Protein AF-0000000077480684 (afdb_homodimer)

Foldseek 3Di:
DDDPDDDDDDDDDDDDDDDDDDDDDDDDPDDPDPDDDPDDDDDDDDDDDDDDDDDDPDDPCPDPPPPDDPQVWFCPPPPPVPVPPPPPPPDDDPPPDPPDDPPPPPPDPDDDPDPPPPPPPPPDPPCPDDPPPPVDALQVVLCPDVLNVQDFDDALLFFQFLLLSCVRDDPVVNVVRQNDPVRDPVVNVCSVPPDQLLVVQLSQCGLQASHRLPHPSQVVVQVCVADFAWQAKDWDDDDPATWIWTAGPVRFIKIWDWAQDDQPAFFDPVDDLVRFFFGQLLLQLLCLLCSLLPRNQEFHKFKYKDFCVPRHQVRYPYPQFNVFWDADPVGWIKGAHPDPPCSDPSRIDTADPPSGIIMGMIGGDHDGCVRWNKDKDFQLLAFDPDPPDTDPCVPDQLLVSLVVQCVDPPNVDECAVQLSQVVLLSCQLFVRNHPGIWMFTPSQPSSGRTRDDDSRSTNRDLPDGDCVSCSNCLSNLAHAPSSLVSLVVCLDPSNPQLSNSCSSRVPGPPPPSHDSSSSVSSNVSSVVVNVSSVVSCVVPNDVSHHDYDPSSD/DDDDDYDDDDYDDDDDDDDDDDDDDDPDPPPPVVPPDDDDDDDDDDDPDDDDDDDDPDDPPPDPPPPPDPQVWFCPPPPPPPVPPPPPDDDDDPPPDPDDPDDPPPPDDDDPPDPPPPPPPPPDPPCPDDPPPPVDALQVVLCVDVLNVQDFDDALLFWQFLLLSCVRDDPVVNVVRQNDPVRDPVVNVCSVPPDQLLVVQLSQCGLQASHDLVHVSQVVVQVCVADFAWQAKDWDDDDPATWIWTAGPVRFIKIWDWAQDDQPAFFDPVDDLVRFFFGQLLLQLLCLLCSLLPRNQEFHKFKYKDFCVPRYQVRYPYPQFNVFWDADPVGAIKGAHPDPPCSDPSRIDTADPPSGIIMGMIGGDHDGCVRWNKDKDFQLLAFDPDPPDTDPCVPDQLLVSLVVQCVDPPNVDECAVQLSLVVLLSCQLFVRNHPGIWMFTPSCPSSGRTRDDDSRSTNRDLPDGDCVSCSNCLSNLAHAPSSLVSLVVCLDPSNPQLSSSCSSRVPGPPPPSHDSSSSVSSNVSSVVVNVSSVVSCVVPNDVSHHDYDPSSD

Secondary structure (DSSP, 8-state):
---------------------------------------------------------------------HHHHTT-------TTGGGG-----------------------------------TTS---------S-HHHHHHHSGGG-PPP---GGGBSSHHHHHHHS-HHHHTT--SSTT--HHHHHHHHT---HHHHHHHT-BSS-SS-TT-HHHHHHHHHHHHSPEEEEEEPPSSSS--EEEEETTS-EEEEEE--S-TTPPPPTT--GGGSPP-HHHHHHHHHHHHHTT---SPPEEEEEEEIIIIIGGGB--HHHHTT-EE-TTS-EEE----SS---GGG-EE--BTTTEEEEEEEEPPPPTTTS-EEEEE-TTPPPS-SSPPPHHHHS-HHHHHHHHHTSTTTSSTTHHHHHHHHHHHHHHHT-----EEEEEGGGTTS-PPB----TT-S--SS---GGGGHHHHHHT-EEHHHHHHHHHHTSGGG-HHHHHHHHHTTSTT---S-HHHHHHHHHHHHHHHHHHHHHHHHH-HHHHEE--STT-/---------------------------------------------------------------------HHHHTT-------TTGGGG-------------------------------------S---------S-HHHHHHHSGGG-PPP---GGGBSSHHHHHHHS-HHHHTT--SSTT--HHHHHHHHT---HHHHHHHT-BSS-SS-TT-HHHHHHHHHHHHSPEEEEEEPPSSSS--EEEEETTS-EEEEEE--S-TTPPPPTT--GGGSPP-HHHHHHHHHHHHHTT---SPPEEEEEEEIIIIIGGGB--HHHHTT-EE-TTS-EEE----SS---GGG-EE--BTTTEEEEEEEEPPSPTTTS-EEEEE-TTPPPS-SSPPPHHHHS-HHHHHHHHHTSTTTSSTTHHHHHHHHHHHHHHHT-----EEEEEGGGTTS-PPB----TT-S--SS---GGGGHHHHHHT-EEHHHHHHHHHHTSGGG-HHHHHHHHHTTSTT---S-HHHHHHHHHHHHHHHHHHHHHHHHH-HHHHEE--STT-

Sequence (1106 aa):
MKLKARLVTGVMLTTLVACGLLVLNGNLRVAVEFTADPAAGQGAGRAAQGAVTSRYGGKAVVGPGNKKLLNEEYGVNSNVSNGFSAMNSGQHPNKSPEKGLQEKNKILGRQVSPTVEHKQHNNDQENRTSQPKYTGSKLKNLYKHPLYRIPERVSTSDYLLKPARWLHATAEERKHIKLDENSGEEQNEDVLHEKKPWRLLQYGITRYSLYARNDPNVEEVLKAIRTQEVTYVEMKPGGTQLKLFMEFEDTSIGLFKPWRWPRDRETPPDHFYFTDYERHNAEIAAYHLDRILDFRRCPPVSGRWFNVTSEIRYKSEDEKLLKTFFVSPIGNVCFFGDCSYYCNTEHMICAIKDHHMLEGSVAAYLPRWQEAPRKTWKHPWKRSYSRVKKAEWEVTDGEAFCRQVRSSPPYDKGRRFGDVLDLTVYDFLMGNMDRHHYETFKAFGNNSAPIHLDQGRAFGRTTHDEISILVPIYSCCSIRKSTWARLQLLAREDYRLSDLMRESMRTDPIAPILTEPHLLALDRRVRIILDTVEKCIKKKGVEKVLLEDLEHLMKLKARLVTGVMLTTLVACGLLVLNGNLRVAVEFTADPAAGQGAGRAAQGAVTSRYGGKAVVGPGNKKLLNEEYGVNSNVSNGFSAMNSGQHPNKSPEKGLQEKNKILGRQVSPTVEHKQHNNDQENRTSQPKYTGSKLKNLYKHPLYRIPERVSTSDYLLKPARWLHATAEERKHIKLDENSGEEQNEDVLHEKKPWRLLQYGITRYSLYARNDPNVEEVLKAIRTQEVTYVEMKPGGTQLKLFMEFEDTSIGLFKPWRWPRDRETPPDHFYFTDYERHNAEIAAYHLDRILDFRRCPPVSGRWFNVTSEIRYKSEDEKLLKTFFVSPIGNVCFFGDCSYYCNTEHMICAIKDHHMLEGSVAAYLPRWQEAPRKTWKHPWKRSYSRVKKAEWEVTDGEAFCRQVRSSPPYDKGRRFGDVLDLTVYDFLMGNMDRHHYETFKAFGNNSAPIHLDQGRAFGRTTHDEISILVPIYSCCSIRKSTWARLQLLAREDYRLSDLMRESMRTDPIAPILTEPHLLALDRRVRIILDTVEKCIKKKGVEKVLLEDLEHL

Nearest PDB structures (foldseek):
  5yh0-assembly1_B  TM=9.734E-01  e=6.701E-47  Danio rerio
  5yh0-assembly1_K  TM=9.705E-01  e=9.704E-47  Danio rerio
  5yh0-assembly1_C  TM=9.701E-01  e=3.454E-46  Danio rerio
  5yh0-assembly1_D  TM=9.724E-01  e=5.861E-46  Danio rerio
  5yh0-assembly1_I  TM=9.666E-01  e=1.106E-45  Danio rerio

Solvent-accessible surface area (backbone atoms only — not comparable to full-atom values): 66167 Å² total; per-residue (Å²): 144,94,91,87,76,83,78,84,79,86,80,82,85,81,83,84,84,88,86,90,83,89,79,88,80,85,78,84,76,86,76,81,74,80,78,77,80,79,76,70,88,65,89,74,85,79,92,78,84,82,86,86,82,87,81,79,80,80,77,83,73,78,72,88,67,87,80,67,59,67,61,75,54,48,55,67,71,73,68,70,74,74,74,66,64,67,73,66,73,70,78,77,79,78,77,76,81,70,83,73,83,72,79,69,79,75,79,76,80,78,80,79,76,75,80,72,74,73,72,73,74,74,71,77,65,73,71,73,70,76,71,79,79,71,86,69,58,53,55,61,52,52,59,66,32,66,87,61,58,62,77,77,75,76,56,44,84,37,31,68,37,62,63,33,23,44,71,65,34,50,82,75,52,35,77,73,55,80,78,45,98,82,58,50,78,63,56,57,48,49,63,72,61,64,76,53,38,62,59,52,32,53,41,45,18,35,39,70,24,49,46,55,97,81,43,68,35,55,60,48,36,50,50,43,70,59,64,53,53,62,63,33,31,41,74,51,81,69,76,97,59,64,35,33,39,35,28,29,74,87,67,48,49,30,41,34,30,55,46,72,64,62,76,82,58,57,58,57,72,62,52,48,72,88,64,46,64,62,32,24,48,27,40,33,51,47,27,52,49,32,48,74,71,65,53,29,30,37,56,61,42,39,34,36,78,37,43,47,55,73,53,38,56,70,22,36,83,43,63,78,53,61,70,38,54,45,56,30,80,77,52,22,40,28,34,41,58,94,47,87,74,77,62,50,66,88,58,50,33,52,26,80,44,92,36,31,29,31,48,26,21,34,30,52,57,71,72,39,32,85,77,48,40,68,42,80,41,76,37,92,79,29,68,52,93,46,79,80,55,74,30,70,64,76,77,40,59,47,51,62,44,35,51,53,49,45,68,31,87,61,33,50,53,84,55,37,43,51,47,50,42,50,50,30,54,55,27,43,53,36,50,35,74,69,54,48,56,43,34,28,44,51,92,42,57,71,63,28,44,59,45,57,71,78,42,29,52,21,62,30,57,53,86,60,80,64,63,75,51,42,42,70,34,65,35,53,32,42,40,36,42,66,59,52,53,49,50,58,48,32,68,32,82,81,42,26,45,34,59,39,52,51,60,70,42,56,78,40,78,56,47,77,57,69,48,69,58,50,34,52,32,35,44,54,40,50,50,50,51,53,53,48,50,48,53,34,28,74,72,66,32,60,78,69,20,41,36,78,64,68,70,74,102,141,73,86,92,87,86,84,93,82,86,88,84,88,81,89,79,87,81,83,88,80,88,77,85,80,83,77,83,71,81,71,77,67,78,74,74,75,71,84,86,79,76,84,83,84,72,87,78,80,75,86,81,81,87,78,84,75,79,75,80,74,79,71,88,66,87,79,64,57,68,60,75,53,49,56,66,72,72,70,71,74,74,75,68,65,70,73,68,78,79,89,82,81,78,79,76,82,74,74,72,91,70,82,73,82,75,78,76,78,79,76,75,73,75,80,72,75,72,73,74,74,74,73,80,66,73,74,75,72,77,71,78,78,71,87,70,59,54,55,62,51,51,59,66,33,66,88,62,60,61,78,75,74,76,56,45,86,36,32,67,35,61,63,33,21,43,71,63,34,52,80,76,52,35,75,71,54,78,78,46,98,83,58,50,78,63,57,57,50,49,62,71,62,63,74,54,38,61,59,53,33,54,41,46,18,35,38,69,24,50,44,56,97,81,45,68,34,56,59,49,37,50,50,44,70,59,64,53,51,62,63,34,32,39,74,49,82,67,76,96,58,65,35,33,38,33,27,29,75,86,67,46,48,30,41,35,30,56,46,74,64,62,76,81,57,56,58,57,72,63,52,49,72,88,66,46,63,64,32,24,47,25,41,33,51,47,28,52,50,31,48,76,69,65,53,29,29,38,55,62,40,40,34,38,77,37,43,47,55,71,52,37,57,71,24,37,83,43,62,77,52,63,70,38,54,45,55,30,80,75,53,20,41,27,35,42,55,92,46,87,76,76,65,47,67,88,58,51,35,52,25,80,43,92,37,31,29,30,49,26,21,34,30,52,57,72,72,40,32,87,77,49,41,67,41,81,39,74,36,91,79,31,68,53,93,47,80,80,56,76,30,70,65,78,78,38,58,47,51,62,44,36,53,53,48,46,68,30,86,62,33,51,52,83,52,38,44,50,46,51,42,51,49,32,53,56,27,45,53,38,50,37,74,71,55,47,58,43,33,29,43,52,92,44,57,72,63,29,44,58,45,57,70,80,42,29,52,20,64,30,57,54,88,61,80,63,63,74,51,44,42,70,35,64,34,55,31,42,41,36,41,66,59,52,53,48,49,59,49,31,67,32,82,81,41,26,45,36,59,38,50,51,59,70,43,56,78,40,77,56,48,76,57,71,48,70,58,50,32,52,34,34,43,54,40,51,51,52,51,52,53,49,50,49,52,32,28,74,72,65,33,58,77,69,21,42,36,76,63,67,72,75,103

InterPro domains:
  IPR009581 FAM20, C-terminal [PF06702] (325-545)
  IPR024869 FAM20 [PTHR12450] (115-552)

pLDDT: mean 74.52, std 31.86, range [13.93, 98.94]

Organism: Branchiostoma lanceolatum (NCBI:txid7740)

Radius of gyration: 39.61 Å; Cα contacts (8 Å, |Δi|>4): 1511; chains: 2; bounding box: 138×137×112 Å

Structure (mmCIF, N/CA/C/O backbone):
data_AF-0000000077480684-model_v1
#
loop_
_entity.id
_entity.type
_entity.pdbx_description
1 polymer 'FAM20C protein'
#
loop_
_atom_site.group_PDB
_atom_site.id
_atom_site.type_symbol
_atom_site.label_atom_id
_atom_site.label_alt_id
_atom_site.label_comp_id
_atom_site.label_asym_id
_atom_site.label_entity_id
_atom_site.label_seq_id
_atom_site.pdbx_PDB_ins_code
_atom_site.Cartn_x
_atom_site.Cartn_y
_atom_site.Cartn_z
_atom_site.occupancy
_atom_site.B_iso_or_equiv
_atom_site.auth_seq_id
_atom_site.auth_comp_id
_atom_site.auth_asym_id
_atom_site.auth_atom_id
_atom_site.pdbx_PDB_model_num
ATOM 1 N N . MET A 1 1 ? 6.375 27.328 68.188 1 15.05 1 MET A N 1
ATOM 2 C CA . MET A 1 1 ? 5.867 26.312 69.125 1 15.05 1 MET A CA 1
ATOM 3 C C . MET A 1 1 ? 5.117 25.219 68.375 1 15.05 1 MET A C 1
ATOM 5 O O . MET A 1 1 ? 4.688 25.422 67.25 1 15.05 1 MET A O 1
ATOM 9 N N . LYS A 1 2 ? 4.203 24.219 69.188 1 16.53 2 LYS A N 1
ATOM 10 C CA . LYS A 1 2 ? 3.652 22.938 69.562 1 16.53 2 LYS A CA 1
ATOM 11 C C . LYS A 1 2 ? 2.443 22.547 68.75 1 16.53 2 LYS A C 1
ATOM 13 O O . LYS A 1 2 ? 1.809 23.422 68.125 1 16.53 2 LYS A O 1
ATOM 18 N N . LEU A 1 3 ? 1.6 21.453 69.062 1 17.72 3 LEU A N 1
ATOM 19 C CA . LEU A 1 3 ? 1.125 20.094 68.812 1 17.72 3 LEU A CA 1
ATOM 20 C C . LEU A 1 3 ? -0.305 20.109 68.312 1 17.72 3 LEU A C 1
ATOM 22 O O . LEU A 1 3 ? -1.188 20.734 68.875 1 17.72 3 LEU A O 1
ATOM 26 N N . LYS A 1 4 ? -0.735 19.531 66.875 1 15.84 4 LYS A N 1
ATOM 27 C CA . LYS A 1 4 ? -1.485 19.172 65.688 1 15.84 4 LYS A CA 1
ATOM 28 C C . LYS A 1 4 ? -2.482 18.062 66 1 15.84 4 LYS A C 1
ATOM 30 O O . LYS A 1 4 ? -3.041 17.469 65.062 1 15.84 4 LYS A O 1
ATOM 35 N N . ALA A 1 5 ? -2.506 17.438 67.188 1 16.22 5 ALA A N 1
ATOM 36 C CA . ALA A 1 5 ? -3.051 16.094 67.25 1 16.22 5 ALA A CA 1
ATOM 37 C C . ALA A 1 5 ? -4.555 16.094 67 1 16.22 5 ALA A C 1
ATOM 39 O O . ALA A 1 5 ? -5.176 15.023 66.938 1 16.22 5 ALA A O 1
ATOM 40 N N . ARG A 1 6 ? -5.41 16.969 66.688 1 15.89 6 ARG A N 1
ATOM 41 C CA . ARG A 1 6 ? -6.57 16.922 67.562 1 15.89 6 ARG A CA 1
ATOM 42 C C . ARG A 1 6 ? -7.57 15.875 67.062 1 15.89 6 ARG A C 1
ATOM 44 O O . ARG A 1 6 ? -7.73 15.656 65.875 1 15.89 6 ARG A O 1
ATOM 51 N N . LEU A 1 7 ? -8.383 15.266 67.938 1 14.86 7 LEU A N 1
ATOM 52 C CA . LEU A 1 7 ? -9.156 14.156 68.5 1 14.86 7 LEU A CA 1
ATOM 53 C C . LEU A 1 7 ? -10.508 14.039 67.812 1 14.86 7 LEU A C 1
ATOM 55 O O . LEU A 1 7 ? -11.047 12.938 67.625 1 14.86 7 LEU A O 1
ATOM 59 N N . VAL A 1 8 ? -11.242 14.977 67.25 1 15.05 8 VAL A N 1
ATOM 60 C CA . VAL A 1 8 ? -12.469 14.938 68 1 15.05 8 VAL A CA 1
ATOM 61 C C . VAL A 1 8 ? -13.406 13.867 67.438 1 15.05 8 VAL A C 1
ATOM 63 O O . VAL A 1 8 ? -13.297 13.492 66.312 1 15.05 8 VAL A O 1
ATOM 66 N N . THR A 1 9 ? -14.633 13.828 67.812 1 14.57 9 THR A N 1
ATOM 67 C CA . THR A 1 9 ? -15.633 13.102 68.625 1 14.57 9 THR A CA 1
ATOM 68 C C . THR A 1 9 ? -16.672 12.461 67.688 1 14.57 9 THR A C 1
ATOM 70 O O . THR A 1 9 ? -17.031 11.297 67.875 1 14.57 9 THR A O 1
ATOM 73 N N . GLY A 1 10 ? -17.484 13.125 66.875 1 14.94 10 GLY A N 1
ATOM 74 C CA . GLY A 1 10 ? -18.828 12.898 67.438 1 14.94 10 GLY A CA 1
ATOM 75 C C . GLY A 1 10 ? -19.5 11.688 66.812 1 14.94 10 GLY A C 1
ATOM 76 O O . GLY A 1 10 ? -19.094 11.188 65.812 1 14.94 10 GLY A O 1
ATOM 77 N N . VAL A 1 11 ? -20.797 11.57 66.875 1 14.66 11 VAL A N 1
ATOM 78 C CA . VAL A 1 11 ? -21.828 10.766 67.5 1 14.66 11 VAL A CA 1
ATOM 79 C C . VAL A 1 11 ? -22.438 9.797 66.5 1 14.66 11 VAL A C 1
ATOM 81 O O . VAL A 1 11 ? -22.5 8.594 66.75 1 14.66 11 VAL A O 1
ATOM 84 N N . MET A 1 12 ? -23.609 10.062 65.938 1 14.41 12 MET A N 1
ATOM 85 C CA . MET A 1 12 ? -24.719 9.32 66.5 1 14.41 12 MET A CA 1
ATOM 86 C C . MET A 1 12 ? -25.094 8.133 65.625 1 14.41 12 MET A C 1
ATOM 88 O O . MET A 1 12 ? -24.641 8.047 64.5 1 14.41 12 MET A O 1
ATOM 92 N N . LEU A 1 13 ? -26.281 8.195 65.062 1 14.45 13 LEU A N 1
ATOM 93 C CA . LEU A 1 13 ? -27.406 7.367 65.5 1 14.45 13 LEU A CA 1
ATOM 94 C C . LEU A 1 13 ? -27.578 6.164 64.562 1 14.45 13 LEU A C 1
ATOM 96 O O . LEU A 1 13 ? -27.141 6.191 63.438 1 14.45 13 LEU A O 1
ATOM 100 N N . THR A 1 14 ? -28.75 5.672 64.5 1 14.37 14 THR A N 1
ATOM 101 C CA . THR A 1 14 ? -29.359 4.43 65 1 14.37 14 THR A CA 1
ATOM 102 C C . THR A 1 14 ? -29.594 3.467 63.812 1 14.37 14 THR A C 1
ATOM 104 O O . THR A 1 14 ? -29.188 2.303 63.875 1 14.37 14 THR A O 1
ATOM 107 N N . THR A 1 15 ? -30.672 3.705 63.062 1 14.34 15 THR A N 1
ATOM 108 C CA . THR A 1 15 ? -31.734 2.734 63.312 1 14.34 15 THR A CA 1
ATOM 109 C C . THR A 1 15 ? -31.594 1.518 62.406 1 14.34 15 THR A C 1
ATOM 111 O O . THR A 1 15 ? -30.984 1.601 61.344 1 14.34 15 THR A O 1
ATOM 114 N N . LEU A 1 16 ? -32.719 0.868 62.188 1 14.48 16 LEU A N 1
ATOM 115 C CA . LEU A 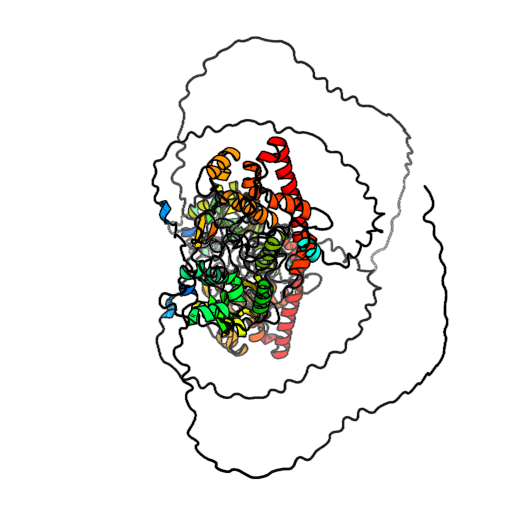1 16 ? -33.25 -0.445 62.531 1 14.48 16 LEU A CA 1
ATOM 116 C C . LEU A 1 16 ? -33.219 -1.381 61.312 1 14.48 16 LEU A C 1
ATOM 118 O O . LEU A 1 16 ? -32.969 -0.939 60.188 1 14.48 16 LEU A O 1
ATOM 122 N N . VAL A 1 17 ? -34.406 -1.801 60.719 1 14.91 17 VAL A N 1
ATOM 123 C CA . VAL A 1 17 ? -35.031 -3.088 61.031 1 14.91 17 VAL A CA 1
ATOM 124 C C . VAL A 1 17 ? -34.812 -4.055 59.875 1 14.91 17 VAL A C 1
ATOM 126 O O . VAL A 1 17 ? -34.5 -3.631 58.75 1 14.91 17 VAL A O 1
ATOM 129 N N . ALA A 1 18 ? -35.875 -4.828 59.469 1 14.57 18 ALA A N 1
ATOM 130 C CA . ALA A 1 18 ? -36.219 -6.227 59.688 1 14.57 18 ALA A CA 1
ATOM 131 C C . ALA A 1 18 ? -36.125 -7.027 58.375 1 14.57 18 ALA A C 1
ATOM 133 O O . ALA A 1 18 ? -35.688 -6.5 57.344 1 14.57 18 ALA A O 1
ATOM 134 N N . CYS A 1 19 ? -37.344 -7.578 57.781 1 14.41 19 CYS A N 1
ATOM 135 C CA . CYS A 1 19 ? -37.781 -8.953 57.875 1 14.41 19 CYS A CA 1
ATOM 136 C C . CYS A 1 19 ? -37.531 -9.703 56.562 1 14.41 19 CYS A C 1
ATOM 138 O O . CYS A 1 19 ? -36.875 -10.75 56.562 1 14.41 19 CYS A O 1
ATOM 140 N N . GLY A 1 20 ? -38.625 -10.016 55.688 1 15.09 20 GLY A N 1
ATOM 141 C CA . GLY A 1 20 ? -39.344 -11.273 55.562 1 15.09 20 GLY A CA 1
ATOM 142 C C . GLY A 1 20 ? -38.906 -12.086 54.375 1 15.09 20 GLY A C 1
ATOM 143 O O . GLY A 1 20 ? -38.281 -11.555 53.438 1 15.09 20 GLY A O 1
ATOM 144 N N . LEU A 1 21 ? -39.344 -13.375 54.125 1 15.7 21 LEU A N 1
ATOM 145 C CA . LEU A 1 21 ? -39.125 -14.797 53.875 1 15.7 21 LEU A CA 1
ATOM 146 C C . LEU A 1 21 ? -39.312 -15.133 52.406 1 15.7 21 LEU A C 1
ATOM 148 O O . LEU A 1 21 ? -38.5 -15.883 51.844 1 15.7 21 LEU A O 1
ATOM 152 N N . LEU A 1 22 ? -40.406 -14.75 51.656 1 15.34 22 LEU A N 1
ATOM 153 C CA . LEU A 1 22 ? -41.281 -15.852 51.281 1 15.34 22 LEU A CA 1
ATOM 154 C C . LEU A 1 22 ? -40.781 -16.531 50 1 15.34 22 LEU A C 1
ATOM 156 O O . LEU A 1 22 ? -40.219 -15.875 49.125 1 15.34 22 LEU A O 1
ATOM 160 N N . VAL A 1 23 ? -40.938 -17.891 49.781 1 16.44 23 VAL A N 1
ATOM 161 C CA . VAL A 1 23 ? -40.594 -19.219 49.312 1 16.44 23 VAL A CA 1
ATOM 162 C C . VAL A 1 23 ? -41.062 -19.406 47.875 1 16.44 23 VAL A C 1
ATOM 164 O O . VAL A 1 23 ? -40.406 -20.062 47.062 1 16.44 23 VAL A O 1
ATOM 167 N N . LEU A 1 24 ? -42.188 -18.781 47.406 1 15.38 24 LEU A N 1
ATOM 168 C CA . LEU A 1 24 ? -43.156 -19.703 46.844 1 15.38 24 LEU A CA 1
ATOM 169 C C . LEU A 1 24 ? -42.688 -20.281 45.531 1 15.38 24 LEU A C 1
ATOM 171 O O . LEU A 1 24 ? -41.938 -19.625 44.781 1 15.38 24 LEU A O 1
ATOM 175 N N . ASN A 1 25 ? -43.062 -21.547 45.156 1 16.17 25 ASN A N 1
ATOM 176 C CA . ASN A 1 25 ? -42.938 -22.875 44.562 1 16.17 25 ASN A CA 1
ATOM 177 C C . ASN A 1 25 ? -43.25 -22.859 43.062 1 16.17 25 ASN A C 1
ATOM 179 O O . ASN A 1 25 ? -42.75 -23.688 42.312 1 16.17 25 ASN A O 1
ATOM 183 N N . GLY A 1 26 ? -44.312 -22.094 42.625 1 16.03 26 GLY A N 1
ATOM 184 C CA . GLY A 1 26 ? -45.312 -22.781 41.844 1 16.03 26 GLY A CA 1
ATOM 185 C C . GLY A 1 26 ? -44.844 -23.109 40.438 1 16.03 26 GLY A C 1
ATOM 186 O O . GLY A 1 26 ? -44.031 -22.406 39.875 1 16.03 26 GLY A O 1
ATOM 187 N N . ASN A 1 27 ? -45.094 -24.312 39.875 1 17.33 27 ASN A N 1
ATOM 188 C CA . ASN A 1 27 ? -44.844 -25.391 38.938 1 17.33 27 ASN A CA 1
ATOM 189 C C . ASN A 1 27 ? -45.281 -24.984 37.531 1 17.33 27 ASN A C 1
ATOM 191 O O . ASN A 1 27 ? -45.031 -25.719 36.562 1 17.33 27 ASN A O 1
ATOM 195 N N . LEU A 1 28 ? -46.094 -23.906 37.344 1 15.95 28 LEU A N 1
ATOM 196 C CA . LEU A 1 28 ? -47.219 -24.156 36.469 1 15.95 28 LEU A CA 1
ATOM 197 C C . LEU A 1 28 ? -46.75 -24.375 35.031 1 15.95 28 LEU A C 1
ATOM 199 O O . LEU A 1 28 ? -45.844 -23.672 34.562 1 15.95 28 LEU A O 1
ATOM 203 N N . ARG A 1 29 ? -47.281 -25.422 34.25 1 17.08 29 ARG A N 1
ATOM 204 C CA . ARG A 1 29 ? -47.344 -26.406 33.156 1 17.08 29 ARG A CA 1
ATOM 205 C C . ARG A 1 29 ? -47.594 -25.719 31.828 1 17.08 29 ARG A C 1
ATOM 207 O O . ARG A 1 29 ? -47.469 -26.328 30.781 1 17.08 29 ARG A O 1
ATOM 214 N N . VAL A 1 30 ? -47.656 -24.328 31.688 1 15.69 30 VAL A N 1
ATOM 215 C CA . VAL A 1 30 ? -48.75 -23.969 30.812 1 15.69 30 VAL A CA 1
ATOM 216 C C . VAL A 1 30 ? -48.469 -24.438 29.391 1 15.69 30 VAL A C 1
ATOM 218 O O . VAL A 1 30 ? -47.344 -24.219 28.891 1 15.69 30 VAL A O 1
ATOM 221 N N . ALA A 1 31 ? -49.438 -25.25 28.766 1 17.06 31 ALA A N 1
ATOM 222 C CA . ALA A 1 31 ? -49.906 -26.078 27.656 1 17.06 31 ALA A CA 1
ATOM 223 C C . ALA A 1 31 ? -49.906 -25.281 26.344 1 17.06 31 ALA A C 1
ATOM 225 O O . ALA A 1 31 ? -50.625 -24.281 26.234 1 17.06 31 ALA A O 1
ATOM 226 N N . VAL A 1 32 ? -48.812 -25.125 25.656 1 16.56 32 VAL A N 1
ATOM 227 C CA . VAL A 1 32 ? -48.656 -24.156 24.562 1 16.56 32 VAL A CA 1
ATOM 228 C C . VAL A 1 32 ? -49.469 -24.625 23.359 1 16.56 32 VAL A C 1
ATOM 230 O O . VAL A 1 32 ? -49.125 -25.609 22.719 1 16.56 32 VAL A O 1
ATOM 233 N N . GLU A 1 33 ? -50.75 -24.75 23.578 1 16.22 33 GLU A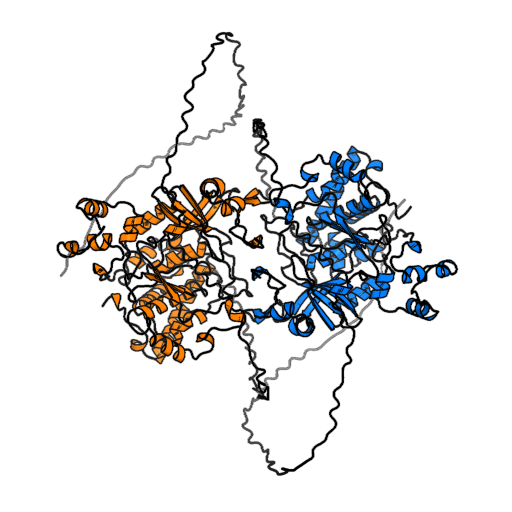 N 1
ATOM 234 C CA . GLU A 1 33 ? -51.625 -25.359 22.578 1 16.22 33 GLU A CA 1
ATOM 235 C C . GLU A 1 33 ? -51.469 -24.656 21.219 1 16.22 33 GLU A C 1
ATOM 237 O O . GLU A 1 33 ? -51.406 -23.422 21.156 1 16.22 33 GLU A O 1
ATOM 242 N N . PHE A 1 34 ? -51.125 -25.375 20.141 1 16.86 34 PHE A N 1
ATOM 243 C CA . PHE A 1 34 ? -50.75 -25.188 18.734 1 16.86 34 PHE A CA 1
ATOM 244 C C . PHE A 1 34 ? -51.969 -24.766 17.922 1 16.86 34 PHE A C 1
ATOM 246 O O . PHE A 1 34 ? -51.844 -24.531 16.719 1 16.86 34 PHE A O 1
ATOM 253 N N . THR A 1 35 ? -53.094 -24.281 18.516 1 15.22 35 THR A N 1
ATOM 254 C CA . THR A 1 35 ? -54.312 -24.516 17.766 1 15.22 35 THR A CA 1
ATOM 255 C C . THR A 1 35 ? -54.281 -23.734 16.453 1 15.22 35 THR A C 1
ATOM 257 O O . THR A 1 35 ? -53.656 -22.688 16.359 1 15.22 35 THR A O 1
ATOM 260 N N . ALA A 1 36 ? -54.938 -24.359 15.328 1 16.47 36 ALA A N 1
ATOM 261 C CA . ALA A 1 36 ? -55.312 -24.359 13.922 1 16.47 36 ALA A CA 1
ATOM 262 C C . ALA A 1 36 ? -56.25 -23.203 13.594 1 16.47 36 ALA A C 1
ATOM 264 O O . ALA A 1 36 ? -56.562 -22.969 12.422 1 16.47 36 ALA A O 1
ATOM 265 N N . ASP A 1 37 ? -56.531 -22.062 14.32 1 14.95 37 ASP A N 1
ATOM 266 C CA . ASP A 1 37 ? -57.906 -21.719 14.047 1 14.95 37 ASP A CA 1
ATOM 267 C C . ASP A 1 37 ? -58.094 -21.234 12.609 1 14.95 37 ASP A C 1
ATOM 269 O O . ASP A 1 37 ? -57.188 -20.609 12.039 1 14.95 37 ASP A O 1
ATOM 273 N N . PRO A 1 38 ? -59.25 -21.688 11.969 1 16.22 38 PRO A N 1
ATOM 274 C CA . PRO A 1 38 ? -59.969 -21.609 10.695 1 16.22 38 PRO A CA 1
ATOM 275 C C . PRO A 1 38 ? -60.344 -20.188 10.312 1 16.22 38 PRO A C 1
ATOM 277 O O . PRO A 1 38 ? -61.062 -19.969 9.328 1 16.22 38 PRO A O 1
ATOM 280 N N . ALA A 1 39 ? -59.844 -19.172 11.031 1 14.66 39 ALA A N 1
ATOM 281 C CA . ALA A 1 39 ? -60.938 -18.203 11.047 1 14.66 39 ALA A CA 1
ATOM 282 C C . ALA A 1 39 ? -61.344 -17.812 9.633 1 14.66 39 ALA A C 1
ATOM 284 O O . ALA A 1 39 ? -60.594 -18.031 8.68 1 14.66 39 ALA A O 1
ATOM 285 N N . ALA A 1 40 ? -62.094 -16.672 9.602 1 14.88 40 ALA A N 1
ATOM 286 C CA . ALA A 1 40 ? -63.406 -16.188 9.164 1 14.88 40 ALA A CA 1
ATOM 287 C C . ALA A 1 40 ? -63.281 -15.414 7.852 1 14.88 40 ALA A C 1
ATOM 289 O O . ALA A 1 40 ? -64.25 -15.328 7.086 1 14.88 40 ALA A O 1
ATOM 290 N N . GLY A 1 41 ? -62.094 -14.656 7.676 1 14.52 41 GLY A N 1
ATOM 291 C CA . GLY A 1 41 ? -62.656 -13.406 7.211 1 14.52 41 GLY A CA 1
ATOM 292 C C . GLY A 1 41 ? -63.219 -13.484 5.809 1 14.52 41 GLY A C 1
ATOM 293 O O . GLY A 1 41 ? -62.594 -14.039 4.91 1 14.52 41 GLY A O 1
ATOM 294 N N . GLN A 1 42 ? -64.5 -13.383 5.812 1 15.08 42 GLN A N 1
ATOM 295 C CA . GLN A 1 42 ? -65.5 -13.438 4.75 1 15.08 42 GLN A CA 1
ATOM 296 C C . GLN A 1 42 ? -65.188 -12.406 3.664 1 15.08 42 GLN A C 1
ATOM 298 O O . GLN A 1 42 ? -65.375 -12.688 2.475 1 15.08 42 GLN A O 1
ATOM 303 N N . GLY A 1 43 ? -65 -11.125 4.109 1 14.28 43 GLY A N 1
ATOM 304 C CA . GLY A 1 43 ? -65.938 -10.273 3.379 1 14.28 43 GLY A CA 1
ATOM 305 C C . GLY A 1 43 ? -65.5 -10.023 1.944 1 14.28 43 GLY A C 1
ATOM 306 O O . GLY A 1 43 ? -64.312 -9.867 1.661 1 14.28 43 GLY A O 1
ATOM 307 N N . ALA A 1 44 ? -66.25 -10.367 0.99 1 15.16 44 ALA A N 1
ATOM 308 C CA . ALA A 1 44 ? -66.375 -10.547 -0.455 1 15.16 44 ALA A CA 1
ATOM 309 C C . ALA A 1 44 ? -66.125 -9.227 -1.188 1 15.16 44 ALA A C 1
ATOM 311 O O . ALA A 1 44 ? -65.5 -9.203 -2.229 1 15.16 44 ALA A O 1
ATOM 312 N N . GLY A 1 45 ? -66.812 -8.062 -0.688 1 14.7 45 GLY A N 1
ATOM 313 C CA . GLY A 1 45 ? -67.688 -7.57 -1.749 1 14.7 45 GLY A CA 1
ATOM 314 C C . GLY A 1 45 ? -66.875 -6.859 -2.854 1 14.7 45 GLY A C 1
ATOM 315 O O . GLY A 1 45 ? -65.688 -6.641 -2.742 1 14.7 45 GLY A O 1
ATOM 316 N N . ARG A 1 46 ? -67.5 -5.699 -3.371 1 15.85 46 ARG A N 1
ATOM 317 C CA . ARG A 1 46 ? -68.062 -5.234 -4.645 1 15.85 46 ARG A CA 1
ATOM 318 C C . ARG A 1 46 ? -67.125 -4.258 -5.32 1 15.85 46 ARG A C 1
ATOM 320 O O . ARG A 1 46 ? -66.812 -4.379 -6.516 1 15.85 46 ARG A O 1
ATOM 327 N N . ALA A 1 47 ? -66.812 -2.947 -4.676 1 14.61 47 ALA A N 1
ATOM 328 C CA . ALA A 1 47 ? -67.188 -1.81 -5.516 1 14.61 47 ALA A CA 1
ATOM 329 C C . ALA A 1 47 ? -66 -1.412 -6.441 1 14.61 47 ALA A C 1
ATOM 331 O O . ALA A 1 47 ? -64.875 -1.221 -5.996 1 14.61 47 ALA A O 1
ATOM 332 N N . ALA A 1 48 ? -66.062 -1.608 -7.711 1 15.37 48 ALA A N 1
ATOM 333 C CA . ALA A 1 48 ? -65.375 -1.479 -9.008 1 15.37 48 ALA A CA 1
ATOM 334 C C . ALA A 1 48 ? -64.938 -0.038 -9.258 1 15.37 48 ALA A C 1
ATOM 336 O O . ALA A 1 48 ? -63.938 0.208 -9.93 1 15.37 48 ALA A O 1
ATOM 337 N N . GLN A 1 49 ? -65.688 1.116 -8.828 1 15.19 49 GLN A N 1
ATOM 338 C CA . GLN A 1 49 ? -66 2.045 -9.906 1 15.19 49 GLN A CA 1
ATOM 339 C C . GLN A 1 49 ? -64.75 2.914 -10.258 1 15.19 49 GLN A C 1
ATOM 341 O O . GLN A 1 49 ? -63.812 2.982 -9.484 1 15.19 49 GLN A O 1
ATOM 346 N N . GLY A 1 50 ? -64.938 4.227 -10.734 1 15.87 50 GLY A N 1
ATOM 347 C CA . GLY A 1 50 ? -64.812 5.105 -11.891 1 15.87 50 GLY A CA 1
ATOM 348 C C . GLY A 1 50 ? -63.75 6.172 -11.742 1 15.87 50 GLY A C 1
ATOM 349 O O . GLY A 1 50 ? -63.25 6.711 -12.734 1 15.87 50 GLY A O 1
ATOM 350 N N . ALA A 1 51 ? -63.344 6.801 -10.492 1 15.51 51 ALA A N 1
ATOM 351 C CA . ALA A 1 51 ? -63.344 8.258 -10.625 1 15.51 51 ALA A CA 1
ATOM 352 C C . ALA A 1 51 ? -62.125 8.742 -11.391 1 15.51 51 ALA A C 1
ATOM 354 O O . ALA A 1 51 ? -61.094 8.047 -11.445 1 15.51 51 ALA A O 1
ATOM 355 N N . VAL A 1 52 ? -61.938 10.195 -11.602 1 16.86 52 VAL A N 1
ATOM 356 C CA . VAL A 1 52 ? -61.781 11.305 -12.531 1 16.86 52 VAL A CA 1
ATOM 357 C C . VAL A 1 52 ? -60.312 11.773 -12.539 1 16.86 52 VAL A C 1
ATOM 359 O O . VAL A 1 52 ? -59.594 11.547 -11.578 1 16.86 52 VAL A O 1
ATOM 362 N N . THR A 1 53 ? -59.812 12.656 -13.5 1 17.44 53 THR A N 1
ATOM 363 C CA . THR A 1 53 ? -58.844 13.195 -14.445 1 17.44 53 THR A CA 1
ATOM 364 C C . THR A 1 53 ? -57.938 14.227 -13.773 1 17.44 53 THR A C 1
ATOM 366 O O . THR A 1 53 ? -57.062 14.805 -14.414 1 17.44 53 THR A O 1
ATOM 369 N N . SER A 1 54 ? -57.844 14.453 -12.359 1 16.17 54 SER A N 1
ATOM 370 C CA . SER A 1 54 ? -57.562 15.867 -12.125 1 16.17 54 SER A CA 1
ATOM 371 C C . SER A 1 54 ? -56.156 16.219 -12.547 1 16.17 54 SER A C 1
ATOM 373 O O . SER A 1 54 ? -55.25 15.391 -12.438 1 16.17 54 SER A O 1
ATOM 375 N N . ARG A 1 55 ? -55.719 17.5 -13.125 1 17.92 55 ARG A N 1
ATOM 376 C CA . ARG A 1 55 ? -55 18.469 -13.938 1 17.92 55 ARG A CA 1
ATOM 377 C C . ARG A 1 55 ? -53.719 18.906 -13.234 1 17.92 55 ARG A C 1
ATOM 379 O O . ARG A 1 55 ? -52.719 19.203 -13.883 1 17.92 55 ARG A O 1
ATOM 386 N N . TYR A 1 56 ? -53.562 19.297 -11.883 1 16.3 56 TYR A N 1
ATOM 387 C CA . TYR A 1 56 ? -52.906 20.531 -11.508 1 16.3 56 TYR A CA 1
ATOM 388 C C . TYR A 1 56 ? -51.406 20.281 -11.273 1 16.3 56 TYR A C 1
ATOM 390 O O . TYR A 1 56 ? -50.969 20.219 -10.125 1 16.3 56 TYR A O 1
ATOM 398 N N . GLY A 1 57 ? -50.656 19.297 -11.602 1 18.27 57 GLY A N 1
ATOM 399 C CA . GLY A 1 57 ? -49.469 19.078 -10.789 1 18.27 57 GLY A CA 1
ATOM 400 C C . GLY A 1 57 ? -48.344 20.062 -11.086 1 18.27 57 GLY A C 1
ATOM 401 O O . GLY A 1 57 ? -47.781 20.047 -12.18 1 18.27 57 GLY A O 1
ATOM 402 N N . GLY A 1 58 ? -48.344 21.25 -10.547 1 17.64 58 GLY A N 1
ATOM 403 C CA . GLY A 1 58 ? -47.469 22.375 -10.836 1 17.64 58 GLY A CA 1
ATOM 404 C C . GLY A 1 58 ? -46 22.047 -10.578 1 17.64 58 GLY A C 1
ATOM 405 O O . GLY A 1 58 ? -45.688 21.297 -9.648 1 17.64 58 GLY A O 1
ATOM 406 N N . LYS A 1 59 ? -45.031 22.125 -11.594 1 21.89 59 LYS A N 1
ATOM 407 C CA . LYS A 1 59 ? -43.594 22.062 -11.898 1 21.89 59 LYS A CA 1
ATOM 408 C C . LYS A 1 59 ? -42.812 22.969 -10.977 1 21.89 59 LYS A C 1
ATOM 410 O O . LYS A 1 59 ? -42.938 24.203 -11.031 1 21.89 59 LYS A O 1
ATOM 415 N N . ALA A 1 60 ? -42.656 22.656 -9.711 1 19.91 60 ALA A N 1
ATOM 416 C CA . ALA A 1 60 ? -41.875 23.578 -8.883 1 19.91 60 ALA A CA 1
ATOM 417 C C . ALA A 1 60 ? -40.531 23.906 -9.539 1 19.91 60 ALA A C 1
ATOM 419 O O . ALA A 1 60 ? -39.75 23.016 -9.828 1 19.91 60 ALA A O 1
ATOM 420 N N . VAL A 1 61 ? -40.406 24.938 -10.406 1 22.8 61 VAL A N 1
ATOM 421 C CA . VAL A 1 61 ? -39.312 25.625 -11.094 1 22.8 61 VAL A CA 1
ATOM 422 C C . VAL A 1 61 ? -38.219 25.984 -10.102 1 22.8 61 VAL A C 1
ATOM 424 O O . VAL A 1 61 ? -38.438 26.844 -9.234 1 22.8 61 VAL A O 1
ATOM 427 N N . VAL A 1 62 ? -37.531 25.094 -9.438 1 24.66 62 VAL A N 1
ATOM 428 C CA . VAL A 1 62 ? -36.438 25.531 -8.586 1 24.66 62 VAL A CA 1
ATOM 429 C C . VAL A 1 62 ? -35.5 26.406 -9.391 1 24.66 62 VAL A C 1
ATOM 431 O O . VAL A 1 62 ? -35.062 26.031 -10.477 1 24.66 62 VAL A O 1
ATOM 434 N N . GLY A 1 63 ? -35.562 27.672 -9.312 1 23.92 63 GLY A N 1
ATOM 435 C CA . GLY A 1 63 ? -34.844 28.766 -9.969 1 23.92 63 GLY A CA 1
ATOM 436 C C . GLY A 1 63 ? -33.344 28.562 -10 1 23.92 63 GLY A C 1
ATOM 437 O O . GLY A 1 63 ? -32.812 27.75 -9.25 1 23.92 63 GLY A O 1
ATOM 438 N N . PRO A 1 64 ? -32.5 28.922 -11.133 1 29.16 64 PRO A N 1
ATOM 439 C CA . PRO A 1 64 ? -31.094 28.891 -11.516 1 29.16 64 PRO A CA 1
ATOM 440 C C . PRO A 1 64 ? -30.172 29.406 -10.414 1 29.16 64 PRO A C 1
ATOM 442 O O . PRO A 1 64 ? -29.047 29.812 -10.688 1 29.16 64 PRO A O 1
ATOM 445 N N . GLY A 1 65 ? -30.375 29.141 -9.18 1 26.47 65 GLY A N 1
ATOM 446 C CA . GLY A 1 65 ? -29.484 29.812 -8.25 1 26.47 65 GLY A CA 1
ATOM 447 C C . GLY A 1 65 ? -28.016 29.516 -8.508 1 26.47 65 GLY A C 1
ATOM 448 O O . GLY A 1 65 ? -27.688 28.578 -9.227 1 26.47 65 GLY A O 1
ATOM 449 N N . ASN A 1 66 ? -27.031 30.484 -8.07 1 29.8 66 ASN A N 1
ATOM 450 C CA . ASN A 1 66 ? -25.609 30.703 -8.227 1 29.8 66 ASN A CA 1
ATOM 451 C C . ASN A 1 66 ? -24.797 29.484 -7.754 1 29.8 66 ASN A C 1
ATOM 453 O O . ASN A 1 66 ? -24.438 29.406 -6.582 1 29.8 66 ASN A O 1
ATOM 457 N N . LYS A 1 67 ? -25.062 28.266 -8.07 1 35.59 67 LYS A N 1
ATOM 458 C CA . LYS A 1 67 ? -24.203 27.141 -7.727 1 35.59 67 LYS A CA 1
ATOM 459 C C . LYS A 1 67 ? -22.766 27.375 -8.211 1 35.59 67 LYS A C 1
ATOM 461 O O . LYS A 1 67 ? -22.438 27.078 -9.359 1 35.59 67 LYS A O 1
ATOM 466 N N . LYS A 1 68 ? -22.078 28.453 -7.762 1 37.97 68 LYS A N 1
ATOM 467 C CA . LYS A 1 68 ? -20.672 28.688 -8.117 1 37.97 68 LYS A CA 1
ATOM 468 C C . LYS A 1 68 ? -19.781 27.562 -7.578 1 37.97 68 LYS A C 1
ATOM 470 O O . LYS A 1 68 ? -19.922 27.156 -6.426 1 37.97 68 LYS A O 1
ATOM 475 N N . LEU A 1 69 ? -19.047 26.922 -8.383 1 49.53 69 LEU A N 1
ATOM 476 C CA . LEU A 1 69 ? -18.062 25.891 -8.078 1 49.53 69 LEU A CA 1
ATOM 477 C C . LEU A 1 69 ? -17.141 26.344 -6.949 1 49.53 69 LEU A C 1
ATOM 479 O O . LEU A 1 69 ? -16.578 27.438 -6.996 1 49.53 69 LEU A O 1
ATOM 483 N N . LEU A 1 70 ? -17.375 25.688 -5.82 1 53.31 70 LEU A N 1
ATOM 484 C CA . LEU A 1 70 ? -16.578 25.938 -4.621 1 53.31 70 LEU A CA 1
ATOM 485 C C . LEU A 1 70 ? -15.117 26.172 -4.977 1 53.31 70 LEU A C 1
ATOM 487 O O . LEU A 1 70 ? -14.438 26.969 -4.328 1 53.31 70 LEU A O 1
ATOM 491 N N . ASN A 1 71 ? -14.633 25.578 -6.086 1 48.56 71 ASN A N 1
ATOM 492 C CA . ASN A 1 71 ? -13.227 25.688 -6.473 1 48.56 71 ASN A CA 1
ATOM 493 C C . ASN A 1 71 ? -12.875 27.094 -6.922 1 48.56 71 ASN A C 1
ATOM 495 O O . ASN A 1 71 ? -11.789 27.594 -6.625 1 48.56 71 ASN A O 1
ATOM 499 N N . GLU A 1 72 ? -13.75 27.734 -7.668 1 46.34 72 GLU A N 1
ATOM 500 C CA . GLU A 1 72 ? -13.484 29.062 -8.211 1 46.34 72 GLU A CA 1
ATOM 501 C C . GLU A 1 72 ? -13.461 30.109 -7.105 1 46.34 72 GLU A C 1
ATOM 503 O O . GLU A 1 72 ? -12.719 31.094 -7.188 1 46.34 72 GLU A O 1
ATOM 508 N N . GLU A 1 73 ? -14.18 29.828 -6.168 1 45.09 73 GLU A N 1
ATOM 509 C CA . GLU A 1 73 ? -14.375 30.828 -5.125 1 45.09 73 GLU A CA 1
ATOM 510 C C . GLU A 1 73 ? -13.25 30.781 -4.094 1 45.09 73 GLU A C 1
ATOM 512 O O . GLU A 1 73 ? -12.898 31.797 -3.5 1 45.09 73 GLU A O 1
ATOM 517 N N . TYR A 1 74 ? -12.734 29.766 -3.973 1 49.38 74 TYR A N 1
ATOM 518 C CA . TYR A 1 74 ? -11.82 29.672 -2.84 1 49.38 74 TYR A CA 1
ATOM 519 C C . TYR A 1 74 ? -10.391 29.453 -3.314 1 49.38 74 TYR A C 1
ATOM 521 O O . TYR A 1 74 ? -9.516 29.094 -2.521 1 49.38 74 TYR A O 1
ATOM 529 N N . GLY A 1 75 ? -9.953 30.109 -4.629 1 41.88 75 GLY A N 1
ATOM 530 C CA . GLY A 1 75 ? -8.609 30.266 -5.164 1 41.88 75 GLY A CA 1
ATOM 531 C C . GLY A 1 75 ? -7.746 29.031 -4.992 1 41.88 75 GLY A C 1
ATOM 532 O O . GLY A 1 75 ? -6.578 29.125 -4.621 1 41.88 75 GLY A O 1
ATOM 533 N N . VAL A 1 76 ? -8.297 28.078 -5.223 1 42.19 76 VAL A N 1
ATOM 534 C CA . VAL A 1 76 ? -7.363 26.953 -5.113 1 42.19 76 VAL A CA 1
ATOM 535 C C . VAL A 1 76 ? -6.301 27.062 -6.203 1 42.19 76 VAL A C 1
ATOM 537 O O . VAL A 1 76 ? -6.609 26.984 -7.395 1 42.19 76 VAL A O 1
ATOM 540 N N . ASN A 1 77 ? -5.332 28 -6.066 1 30.42 77 ASN A N 1
ATOM 541 C CA . ASN A 1 77 ? -4.195 28.031 -6.977 1 30.42 77 ASN A CA 1
ATOM 542 C C . ASN A 1 77 ? -3.586 26.656 -7.18 1 30.42 77 ASN A C 1
ATOM 544 O O . ASN A 1 77 ? -3.256 25.969 -6.215 1 30.42 77 ASN A O 1
ATOM 548 N N . SER A 1 78 ? -3.996 26.172 -8.195 1 31.39 78 SER A N 1
ATOM 549 C CA . SER A 1 78 ? -3.338 24.953 -8.664 1 31.39 78 SER A CA 1
ATOM 550 C C . SER A 1 78 ? -1.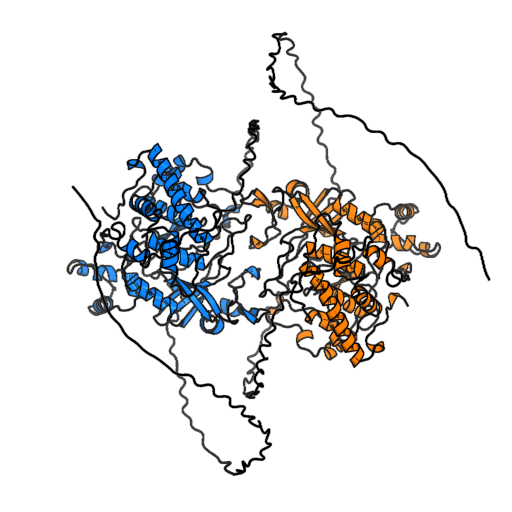872 25.203 -9 1 31.39 78 SER A C 1
ATOM 552 O O . SER A 1 78 ? -1.544 25.562 -10.133 1 31.39 78 SER A O 1
ATOM 554 N N . ASN A 1 79 ? -1.192 26.094 -8.352 1 27.22 79 ASN A N 1
ATOM 555 C CA . ASN A 1 79 ? 0.158 26.266 -8.875 1 27.22 79 ASN A CA 1
ATOM 556 C C . ASN A 1 79 ? 0.946 24.953 -8.852 1 27.22 79 ASN A C 1
ATOM 558 O O . ASN A 1 79 ? 1.633 24.656 -7.875 1 27.22 79 ASN A O 1
ATOM 562 N N . VAL A 1 80 ? 0.409 23.938 -9.07 1 26.72 80 VAL A N 1
ATOM 563 C CA . VAL A 1 80 ? 1.458 22.922 -9.195 1 26.72 80 VAL A CA 1
ATOM 564 C C . VAL A 1 80 ? 2.379 23.281 -10.359 1 26.72 80 VAL A C 1
ATOM 566 O O . VAL A 1 80 ? 1.937 23.359 -11.508 1 26.72 80 VAL A O 1
ATOM 569 N N . SER A 1 81 ? 3.357 24.25 -10.148 1 23.91 81 SER A N 1
ATOM 570 C CA . SER A 1 81 ? 4.473 24.344 -11.086 1 23.91 81 SER A CA 1
ATOM 571 C C . SER A 1 81 ? 4.93 22.953 -11.523 1 23.91 81 SER A C 1
ATOM 573 O O . SER A 1 81 ? 5.164 22.078 -10.688 1 23.91 81 SER A O 1
ATOM 575 N N . ASN A 1 82 ? 4.445 22.609 -12.609 1 24.62 82 ASN A N 1
ATOM 576 C CA . ASN A 1 82 ? 4.965 21.516 -13.414 1 24.62 82 ASN A CA 1
ATOM 577 C C . ASN A 1 82 ? 6.48 21.609 -13.586 1 24.62 82 ASN A C 1
ATOM 579 O O . ASN A 1 82 ? 6.969 22.453 -14.344 1 24.62 82 ASN A O 1
ATOM 583 N N . GLY A 1 83 ? 7.258 21.891 -12.469 1 23.34 83 GLY A N 1
ATOM 584 C CA . GLY A 1 83 ? 8.711 21.938 -12.57 1 23.34 83 GLY A CA 1
ATOM 585 C C . GLY A 1 83 ? 9.281 20.859 -13.461 1 23.34 83 GLY A C 1
ATOM 586 O O . GLY A 1 83 ? 9.953 19.938 -12.984 1 23.34 83 GLY A O 1
ATOM 587 N N . PHE A 1 84 ? 8.516 20.453 -14.414 1 24.38 84 PHE A N 1
ATOM 588 C CA . PHE A 1 84 ? 9.234 19.469 -15.211 1 24.38 84 PHE A CA 1
ATOM 589 C C . PHE A 1 84 ? 10.406 20.125 -15.938 1 24.38 84 PHE A C 1
ATOM 591 O O . PHE A 1 84 ? 11.078 19.469 -16.75 1 24.38 84 PHE A O 1
ATOM 598 N N . SER A 1 85 ? 10.453 21.547 -15.914 1 21.78 85 SER A N 1
ATOM 599 C CA . SER A 1 85 ? 11.242 21.969 -17.062 1 21.78 85 SER A CA 1
ATOM 600 C C . SER A 1 85 ? 12.695 21.531 -16.922 1 21.78 85 SER A C 1
ATOM 602 O O . SER A 1 85 ? 13.539 21.875 -17.766 1 21.78 85 SER A O 1
ATOM 604 N N . ALA A 1 86 ? 13.07 21.297 -15.68 1 20.56 86 ALA A N 1
ATOM 605 C CA . ALA A 1 86 ? 14.492 21.625 -15.57 1 20.56 86 ALA A CA 1
ATOM 606 C C . ALA A 1 86 ? 15.328 20.75 -16.5 1 20.56 86 ALA A C 1
ATOM 608 O O . ALA A 1 86 ? 16.562 20.797 -16.469 1 20.56 86 ALA A O 1
ATOM 609 N N . MET A 1 87 ? 14.836 19.781 -17.234 1 19.98 87 MET A N 1
ATOM 610 C CA . MET A 1 87 ? 15.961 18.922 -17.594 1 19.98 87 MET A CA 1
ATOM 611 C C . MET A 1 87 ? 16.906 19.641 -18.547 1 19.98 87 MET A C 1
ATOM 613 O O . MET A 1 87 ? 17.812 19.016 -19.109 1 19.98 87 MET A O 1
ATOM 617 N N . ASN A 1 88 ? 16.609 20.922 -18.938 1 19.11 88 ASN A N 1
ATOM 618 C CA . ASN A 1 88 ? 17.469 21.141 -20.094 1 19.11 88 ASN A CA 1
ATOM 619 C C . ASN A 1 88 ? 18.938 21.25 -19.703 1 19.11 88 ASN A C 1
ATOM 621 O O . ASN A 1 88 ? 19.766 21.703 -20.484 1 19.11 88 ASN A O 1
ATOM 625 N N . SER A 1 89 ? 19.328 21.359 -18.406 1 18.56 89 SER A N 1
ATOM 626 C CA . SER A 1 89 ? 20.672 21.922 -18.266 1 18.56 89 SER A CA 1
ATOM 627 C C . SER A 1 89 ? 21.719 21.047 -18.922 1 18.56 89 SER A C 1
ATOM 629 O O . SER A 1 89 ? 21.844 19.859 -18.594 1 18.56 89 SER A O 1
ATOM 631 N N . GLY A 1 90 ? 22.031 21.188 -20.234 1 18.61 90 GLY A N 1
ATOM 632 C CA . GLY A 1 90 ? 23.141 20.562 -20.922 1 18.61 90 GLY A CA 1
ATOM 633 C C . GLY A 1 90 ? 24.484 20.828 -20.266 1 18.61 90 GLY A C 1
ATOM 634 O O . GLY A 1 90 ? 25.531 20.594 -20.875 1 18.61 90 GLY A O 1
ATOM 635 N N . GLN A 1 91 ? 24.578 21.438 -19.016 1 17.72 91 GLN A N 1
ATOM 636 C CA . GLN A 1 91 ? 25.953 21.906 -18.797 1 17.72 91 GLN A CA 1
ATOM 637 C C . GLN A 1 91 ? 26.953 20.766 -18.969 1 17.72 91 GLN A C 1
ATOM 639 O O . GLN A 1 91 ? 26.594 19.594 -18.859 1 17.72 91 GLN A O 1
ATOM 644 N N . HIS A 1 92 ? 28.25 21.156 -19.453 1 18.77 92 HIS A N 1
ATOM 645 C CA . HIS A 1 92 ? 29.547 20.625 -19.828 1 18.77 92 HIS A CA 1
ATOM 646 C C . HIS A 1 92 ? 30.141 19.781 -18.703 1 18.77 92 HIS A C 1
ATOM 648 O O . HIS A 1 92 ? 29.797 19.969 -17.531 1 18.77 92 HIS A O 1
ATOM 654 N N . PRO A 1 93 ? 30.906 18.688 -19.047 1 19.62 93 PRO A N 1
ATOM 655 C CA . PRO A 1 93 ? 31.5 17.531 -18.391 1 19.62 93 PRO A CA 1
ATOM 656 C C . PRO A 1 93 ? 32.531 17.906 -17.312 1 19.62 93 PRO A C 1
ATOM 658 O O . PRO A 1 93 ? 33.25 17.047 -16.812 1 19.62 93 PRO A O 1
ATOM 661 N N . ASN A 1 94 ? 32.25 19 -16.469 1 16.89 94 ASN A N 1
ATOM 662 C CA . ASN A 1 94 ? 33.469 19.266 -15.695 1 16.89 94 ASN A CA 1
ATOM 663 C C . ASN A 1 94 ? 33.938 18.031 -14.953 1 16.89 94 ASN A C 1
ATOM 665 O O . ASN A 1 94 ? 33.125 17.234 -14.484 1 16.89 94 ASN A O 1
ATOM 669 N N . LYS A 1 95 ? 35.25 17.688 -15.094 1 18.36 95 LYS A N 1
ATOM 670 C CA . LYS A 1 95 ? 36.219 16.656 -14.773 1 18.36 95 LYS A CA 1
ATOM 671 C C . LYS A 1 95 ? 36.406 16.516 -13.258 1 18.36 95 LYS A C 1
ATOM 673 O O . LYS A 1 95 ? 37.344 17.031 -12.688 1 18.36 95 LYS A O 1
ATOM 678 N N . SER A 1 96 ? 35.281 16.734 -12.43 1 16.78 96 SER A N 1
ATOM 679 C CA . SER A 1 96 ? 35.719 16.938 -11.047 1 16.78 96 SER A CA 1
ATOM 680 C C . SER A 1 96 ? 36.531 15.727 -10.539 1 16.78 96 SER A C 1
ATOM 682 O O . SER A 1 96 ? 36.188 14.586 -10.844 1 16.78 96 SER A O 1
ATOM 684 N N . PRO A 1 97 ? 37.781 15.969 -10.062 1 18.7 97 PRO A N 1
ATOM 685 C CA . PRO A 1 97 ? 38.844 15.086 -9.594 1 18.7 97 PRO A CA 1
ATOM 686 C C . PRO A 1 97 ? 38.438 14.273 -8.367 1 18.7 97 PRO A C 1
ATOM 688 O O . PRO A 1 97 ? 37.688 14.75 -7.527 1 18.7 97 PRO A O 1
ATOM 691 N N . GLU A 1 98 ? 38.281 12.977 -8.555 1 17.3 98 GLU A N 1
ATOM 692 C CA . GLU A 1 98 ? 37.875 11.836 -7.758 1 17.3 98 GLU A CA 1
ATOM 693 C C . GLU A 1 98 ? 38.625 11.758 -6.441 1 17.3 98 GLU A C 1
ATOM 695 O O . GLU A 1 98 ? 38.281 10.961 -5.562 1 17.3 98 GLU A O 1
ATOM 700 N N . LYS A 1 99 ? 39.75 12.461 -6.191 1 17.81 99 LYS A N 1
ATOM 701 C CA . LYS A 1 99 ? 40.688 11.672 -5.414 1 17.81 99 LYS A CA 1
ATOM 702 C C . LYS A 1 99 ? 40.25 11.547 -3.961 1 17.81 99 LYS A C 1
ATOM 704 O O . LYS A 1 99 ? 40.469 12.453 -3.158 1 17.81 99 LYS A O 1
ATOM 709 N N . GLY A 1 100 ? 38.906 11.359 -3.76 1 16.22 100 GLY A N 1
ATOM 710 C CA . GLY A 1 100 ? 38.531 11.453 -2.357 1 16.22 100 GLY A CA 1
ATOM 711 C C . GLY A 1 100 ? 39.438 10.664 -1.438 1 16.22 100 GLY A C 1
ATOM 712 O O . GLY A 1 100 ? 40.188 9.789 -1.894 1 16.22 100 GLY A O 1
ATOM 713 N N . LEU A 1 101 ? 39.438 11.133 -0.14 1 17.44 101 LEU A N 1
ATOM 714 C CA . LEU A 1 101 ? 40 11.164 1.206 1 17.44 101 LEU A CA 1
ATOM 715 C C . LEU A 1 101 ? 39.812 9.812 1.899 1 17.44 101 LEU A C 1
ATOM 717 O O . LEU A 1 101 ? 38.688 9.383 2.133 1 17.44 101 LEU A O 1
ATOM 721 N N . GLN A 1 102 ? 40.719 8.836 1.703 1 18.02 102 GLN A N 1
ATOM 722 C CA . GLN A 1 102 ? 40.812 7.477 2.229 1 18.02 102 GLN A CA 1
ATOM 723 C C . GLN A 1 102 ? 40.875 7.48 3.754 1 18.02 102 GLN A C 1
ATOM 725 O O . GLN A 1 102 ? 40.875 6.418 4.379 1 18.02 102 GLN A O 1
ATOM 730 N N . GLU A 1 103 ? 40.594 8.688 4.414 1 16.77 103 GLU A N 1
ATOM 731 C CA . GLU A 1 103 ? 41.25 8.5 5.715 1 16.77 103 GLU A CA 1
ATOM 732 C C . GLU A 1 103 ? 40.656 7.301 6.449 1 16.77 103 GLU A C 1
ATOM 734 O O . GLU A 1 103 ? 39.469 7.008 6.316 1 16.77 103 GLU A O 1
ATOM 739 N N . LYS A 1 104 ? 41.5 6.445 6.891 1 17.95 104 LYS A N 1
ATOM 740 C CA . LYS A 1 104 ? 41.688 5.176 7.594 1 17.95 104 LYS A CA 1
ATOM 741 C C . LYS A 1 104 ? 41.031 5.207 8.969 1 17.95 104 LYS A C 1
ATOM 743 O O . LYS A 1 104 ? 41.219 4.305 9.781 1 17.95 104 LYS A O 1
ATOM 748 N N . ASN A 1 105 ? 39.969 6.152 9.211 1 16.27 105 ASN A N 1
ATOM 749 C CA . ASN A 1 105 ? 39.812 6.273 10.656 1 16.27 105 ASN A CA 1
ATOM 750 C C . ASN A 1 105 ? 39.531 4.922 11.305 1 16.27 105 ASN A C 1
ATOM 752 O O . ASN A 1 105 ? 38.719 4.137 10.789 1 16.27 105 ASN A O 1
ATOM 756 N N . LYS A 1 106 ? 40.469 4.508 12.109 1 17.58 106 LYS A N 1
ATOM 757 C CA . LYS A 1 106 ? 40.75 3.41 13.023 1 17.58 106 LYS A CA 1
ATOM 758 C C . LYS A 1 106 ? 39.625 3.188 14.016 1 17.58 106 LYS A C 1
ATOM 760 O O . LYS A 1 106 ? 39.375 4.027 14.883 1 17.58 106 LYS A O 1
ATOM 765 N N . ILE A 1 107 ? 38.469 2.801 13.531 1 18.06 107 ILE A N 1
ATOM 766 C CA . ILE A 1 107 ? 37.312 2.551 14.391 1 18.06 107 ILE A CA 1
ATOM 767 C C . ILE A 1 107 ? 37.719 1.678 15.57 1 18.06 107 ILE A C 1
ATOM 769 O O . ILE A 1 107 ? 38.219 0.564 15.383 1 18.06 107 ILE A O 1
ATOM 773 N N . LEU A 1 108 ? 38.031 2.457 16.641 1 17.92 108 LEU A N 1
ATOM 774 C CA . LEU A 1 108 ? 38.375 2.021 17.984 1 17.92 108 LEU A CA 1
ATOM 775 C C . LEU A 1 108 ? 37.406 0.953 18.469 1 17.92 108 LEU A C 1
ATOM 777 O O . LEU A 1 108 ? 36.188 1.063 18.266 1 17.92 108 LEU A O 1
ATOM 781 N N . GLY A 1 109 ? 37.906 -0.258 18.859 1 18.16 109 GLY A N 1
ATOM 782 C CA . GLY A 1 109 ? 37.5 -1.606 19.234 1 18.16 109 GLY A CA 1
ATOM 783 C C . GLY A 1 109 ? 36.688 -1.652 20.5 1 18.16 109 GLY A C 1
ATOM 784 O O . GLY A 1 109 ? 36.344 -2.732 20.984 1 18.16 109 GLY A O 1
ATOM 785 N N . ARG A 1 110 ? 36.5 -0.377 21.172 1 17 110 ARG A N 1
ATOM 786 C CA . ARG A 1 110 ? 36.531 -0.627 22.609 1 17 110 ARG A CA 1
ATOM 787 C C . ARG A 1 110 ? 35.5 -1.694 22.984 1 17 110 ARG A C 1
ATOM 789 O O . ARG A 1 110 ? 34.594 -1.994 22.203 1 17 110 ARG A O 1
ATOM 796 N N . GLN A 1 111 ? 35.031 -1.632 24.344 1 17.84 111 GLN A N 1
ATOM 797 C CA . GLN A 1 111 ? 35 -2.367 25.594 1 17.84 111 GLN A CA 1
ATOM 798 C C . GLN A 1 111 ? 33.688 -3.094 25.797 1 17.84 111 GLN A C 1
ATOM 800 O O . GLN A 1 111 ? 32.656 -2.705 25.219 1 17.84 111 GLN A O 1
ATOM 805 N N . VAL A 1 112 ? 33.781 -4.199 26.422 1 20.3 112 VAL A N 1
ATOM 806 C CA . VAL A 1 112 ? 33.156 -5.453 26.859 1 20.3 112 VAL A CA 1
ATOM 807 C C . VAL A 1 112 ? 31.953 -5.16 27.75 1 20.3 112 VAL A C 1
ATOM 809 O O . VAL A 1 112 ? 32.094 -4.625 28.859 1 20.3 112 VAL A O 1
ATOM 812 N N . SER A 1 113 ? 31.031 -4.262 27.281 1 18.33 113 SER A N 1
ATOM 813 C CA . SER A 1 113 ? 30.172 -3.855 28.391 1 18.33 113 SER A CA 1
ATOM 814 C C . SER A 1 113 ? 29.594 -5.066 29.125 1 18.33 113 SER A C 1
ATOM 816 O O . SER A 1 113 ? 29.234 -6.059 28.484 1 18.33 113 SER A O 1
ATOM 818 N N . PRO A 1 114 ? 29.812 -5.09 30.438 1 20.89 114 PRO A N 1
ATOM 819 C CA . PRO A 1 114 ? 29.531 -6.098 31.453 1 20.89 114 PRO A CA 1
ATOM 820 C C . PRO A 1 114 ? 28.062 -6.484 31.516 1 20.89 114 PRO A C 1
ATOM 822 O O . PRO A 1 114 ? 27.188 -5.684 31.141 1 20.89 114 PRO A O 1
ATOM 825 N N . THR A 1 115 ? 27.859 -7.734 31.234 1 21.27 115 THR A N 1
ATOM 826 C CA . THR A 1 115 ? 26.609 -8.492 31.234 1 21.27 115 THR A CA 1
ATOM 827 C C . THR A 1 115 ? 25.844 -8.273 32.531 1 21.27 115 THR A C 1
ATOM 829 O O . THR A 1 115 ? 26.219 -8.828 33.562 1 21.27 115 THR A O 1
ATOM 832 N N . VAL A 1 116 ? 25.719 -6.918 32.938 1 20.53 116 VAL A N 1
ATOM 833 C CA . VAL A 1 116 ? 25.125 -6.875 34.281 1 20.53 116 VAL A CA 1
ATOM 834 C C . VAL A 1 116 ? 23.828 -7.672 34.312 1 20.53 116 VAL A C 1
ATOM 836 O O . VAL A 1 116 ? 23.031 -7.594 33.375 1 20.53 116 VAL A O 1
ATOM 839 N N . GLU A 1 117 ? 23.906 -8.734 35.062 1 22 117 GLU A N 1
ATOM 840 C CA . GLU A 1 117 ? 22.953 -9.742 35.5 1 22 117 GLU A CA 1
ATOM 841 C C . GLU A 1 117 ? 21.688 -9.102 36.062 1 22 117 GLU A C 1
ATOM 843 O O . GLU A 1 117 ? 21.719 -8.461 37.094 1 22 117 GLU A O 1
ATOM 848 N N . HIS A 1 118 ? 21.078 -8.188 35.219 1 19.02 118 HIS A N 1
ATOM 849 C CA . HIS A 1 118 ? 19.984 -7.59 36 1 19.02 118 HIS A CA 1
ATOM 850 C C . HIS A 1 118 ? 18.984 -8.648 36.438 1 19.02 118 HIS A C 1
ATOM 852 O O . HIS A 1 118 ? 18.406 -9.359 35.625 1 19.02 118 HIS A O 1
ATOM 858 N N . LYS A 1 119 ? 19.297 -9.32 37.531 1 21.91 119 LYS A N 1
ATOM 859 C CA . LYS A 1 119 ? 18.359 -10.133 38.312 1 21.91 119 LYS A CA 1
ATOM 860 C C . LYS A 1 119 ? 17.016 -9.43 38.469 1 21.91 119 LYS A C 1
ATOM 862 O O . LYS A 1 119 ? 16.938 -8.352 39.062 1 21.91 119 LYS A O 1
ATOM 867 N N . GLN A 1 120 ? 16.266 -9.562 37.375 1 20.78 120 GLN A N 1
ATOM 868 C CA . GLN A 1 120 ? 14.914 -9.016 37.344 1 20.78 120 GLN A CA 1
ATOM 869 C C . GLN A 1 120 ? 14.133 -9.422 38.594 1 20.78 120 GLN A C 1
ATOM 871 O O . GLN A 1 120 ? 13.898 -10.609 38.844 1 20.78 120 GLN A O 1
ATOM 876 N N . HIS A 1 121 ? 14.594 -8.75 39.75 1 22.28 121 HIS A N 1
ATOM 877 C CA . HIS A 1 121 ? 13.734 -8.961 40.906 1 22.28 121 HIS A CA 1
ATOM 878 C C . HIS A 1 121 ? 12.258 -8.812 40.531 1 22.28 121 HIS A C 1
ATOM 880 O O . HIS A 1 121 ? 11.867 -7.82 39.938 1 22.28 121 HIS A O 1
ATOM 886 N N . ASN A 1 122 ? 11.633 -9.953 40.281 1 23.8 122 ASN A N 1
ATOM 887 C CA . ASN A 1 122 ? 10.242 -10.219 39.938 1 23.8 122 ASN A CA 1
ATOM 888 C C . ASN A 1 122 ? 9.281 -9.43 40.812 1 23.8 122 ASN A C 1
ATOM 890 O O . ASN A 1 122 ? 8.07 -9.445 40.594 1 23.8 122 ASN A O 1
ATOM 894 N N . ASN A 1 123 ? 9.836 -9.188 42.125 1 23.05 123 ASN A N 1
ATOM 895 C CA . ASN A 1 123 ? 8.742 -9.25 43.094 1 23.05 123 ASN A CA 1
ATOM 896 C C . ASN A 1 123 ? 7.73 -8.125 42.875 1 23.05 123 ASN A C 1
ATOM 898 O O . ASN A 1 123 ? 6.551 -8.273 43.188 1 23.05 123 ASN A O 1
ATOM 902 N N . ASP A 1 124 ? 8.375 -6.875 42.812 1 24.48 124 ASP A N 1
ATOM 903 C CA . ASP A 1 124 ? 7.594 -5.859 43.5 1 24.48 124 ASP A CA 1
ATOM 904 C C . ASP A 1 124 ? 6.43 -5.379 42.656 1 24.48 124 ASP A C 1
ATOM 906 O O . ASP A 1 124 ? 6.465 -4.27 42.094 1 24.48 124 ASP A O 1
ATOM 910 N N . GLN A 1 125 ? 6.031 -6.117 41.688 1 25.16 125 GLN A N 1
ATOM 911 C CA . GLN A 1 125 ? 5.137 -5.465 40.75 1 25.16 125 GLN A CA 1
ATOM 912 C C . GLN A 1 125 ? 3.854 -5 41.406 1 25.16 125 GLN A C 1
ATOM 914 O O . GLN A 1 125 ? 2.904 -4.582 40.75 1 25.16 125 GLN A O 1
ATOM 919 N N . GLU A 1 126 ? 3.717 -5.441 42.688 1 26.36 126 GLU A N 1
ATOM 920 C CA . GLU A 1 126 ? 2.346 -5.301 43.188 1 26.36 126 GLU A CA 1
ATOM 921 C C . GLU A 1 126 ? 1.873 -3.854 43.094 1 26.36 126 GLU A C 1
ATOM 923 O O . GLU A 1 126 ? 0.718 -3.592 42.75 1 26.36 126 GLU A O 1
ATOM 928 N N . ASN A 1 127 ? 2.732 -3.004 43.75 1 24.55 127 ASN A N 1
ATOM 929 C CA . ASN A 1 127 ? 2.055 -1.82 44.281 1 24.55 127 ASN A CA 1
ATOM 930 C C . ASN A 1 127 ? 1.793 -0.797 43.188 1 24.55 127 ASN A C 1
ATOM 932 O O . ASN A 1 127 ? 2.525 0.186 43.062 1 24.55 127 ASN A O 1
ATOM 936 N N . ARG A 1 128 ? 1.861 -1.12 41.906 1 28.55 128 ARG A N 1
ATOM 937 C CA . ARG A 1 128 ? 1.725 0.053 41.062 1 28.55 128 ARG A CA 1
ATOM 938 C C . ARG A 1 128 ? 0.547 0.917 41.5 1 28.55 128 ARG A C 1
ATOM 940 O O . ARG A 1 128 ? -0.605 0.487 41.438 1 28.55 128 ARG A O 1
ATOM 947 N N . THR A 1 129 ? 0.794 1.823 42.469 1 26.89 129 THR A N 1
ATOM 948 C CA . THR A 1 129 ? -0.022 2.809 43.188 1 26.89 129 THR A CA 1
ATOM 949 C C . THR A 1 129 ? -0.958 3.523 42.219 1 26.89 129 THR A C 1
ATOM 951 O O . THR A 1 129 ? -0.65 3.652 41.031 1 26.89 129 THR A O 1
ATOM 954 N N . SER A 1 130 ? -2.271 3.66 42.531 1 31.09 130 SER A N 1
ATOM 955 C CA . SER A 1 130 ? -3.434 4.438 42.125 1 31.09 130 SER A CA 1
ATOM 956 C C . SER A 1 130 ? -3.039 5.855 41.719 1 31.09 130 SER A C 1
ATOM 958 O O . SER A 1 130 ? -2.498 6.602 42.562 1 31.09 130 SER A O 1
ATOM 960 N N . GLN A 1 131 ? -2.434 6.027 40.562 1 34.16 131 GLN A N 1
ATOM 961 C CA . GLN A 1 131 ? -2.254 7.441 40.281 1 34.16 131 GLN A CA 1
ATOM 962 C C . GLN A 1 131 ? -3.422 8.273 40.781 1 34.16 131 GLN A C 1
ATOM 964 O O . GLN A 1 131 ? -4.578 7.859 40.688 1 34.16 131 GLN A O 1
ATOM 969 N N . PRO A 1 132 ? -3.246 9.102 41.812 1 34.25 132 PRO A N 1
ATOM 970 C CA . PRO A 1 132 ? -4.355 9.883 42.344 1 34.25 132 PRO A CA 1
ATOM 971 C C . PRO A 1 132 ? -5.32 10.383 41.281 1 34.25 132 PRO A C 1
ATOM 973 O O . PRO A 1 132 ? -4.891 10.852 40.219 1 34.25 132 PRO A O 1
ATOM 976 N N . LYS A 1 133 ? -6.512 9.867 41.156 1 40.62 133 LYS A N 1
ATOM 977 C CA . LYS A 1 133 ? -7.664 10.281 40.375 1 40.62 133 LYS A CA 1
ATOM 978 C C . LYS A 1 133 ? -7.832 11.797 40.406 1 40.62 133 LYS A C 1
ATOM 980 O O . LYS A 1 133 ? -8.297 12.359 41.406 1 40.62 133 LYS A O 1
ATOM 985 N N . TYR A 1 134 ? -6.898 12.484 39.938 1 40.41 134 TYR A N 1
ATOM 986 C CA . TYR A 1 134 ? -7.176 13.906 39.812 1 40.41 134 TYR A CA 1
ATOM 987 C C . TYR A 1 134 ? -8.578 14.141 39.25 1 40.41 134 TYR A C 1
ATOM 989 O O . TYR A 1 134 ? -8.914 13.672 38.156 1 40.41 134 TYR A O 1
ATOM 997 N N . THR A 1 135 ? -9.594 14.43 39.969 1 57.91 135 THR A N 1
ATOM 998 C CA . THR A 1 135 ? -11 14.688 39.688 1 57.91 135 THR A CA 1
ATOM 999 C C . THR A 1 135 ? -11.164 15.961 38.875 1 57.91 135 THR A C 1
ATOM 1001 O O . THR A 1 135 ? -12.203 16.172 38.25 1 57.91 135 THR A O 1
ATOM 1004 N N . GLY A 1 136 ? -10.109 16.906 38.75 1 76.81 136 GLY A N 1
ATOM 1005 C CA . GLY A 1 136 ? -10.391 18.125 38 1 76.81 136 GLY A CA 1
ATOM 1006 C C . GLY A 1 136 ? -9.852 18.094 36.562 1 76.81 136 GLY A C 1
ATOM 1007 O O . GLY A 1 136 ? -9.352 17.078 36.125 1 76.81 136 GLY A O 1
ATOM 1008 N N . SER A 1 137 ? -10.219 19.062 35.75 1 91 137 SER A N 1
ATOM 1009 C CA . SER A 1 137 ? -9.766 19.203 34.375 1 91 137 SER A CA 1
ATOM 1010 C C . SER A 1 137 ? -8.383 19.844 34.312 1 91 137 SER A C 1
ATOM 1012 O O . SER A 1 137 ? -8.219 21.016 34.656 1 91 137 SER A O 1
ATOM 1014 N N . LYS A 1 138 ? -7.383 19.016 33.906 1 94.69 138 LYS A N 1
ATOM 1015 C CA . LYS A 1 138 ? -6.051 19.578 33.719 1 94.69 138 LYS A CA 1
ATOM 1016 C C . LYS A 1 138 ? -6.062 20.656 32.656 1 94.69 138 LYS A C 1
ATOM 1018 O O . LYS A 1 138 ? -5.309 21.641 32.75 1 94.69 138 LYS A O 1
ATOM 1023 N N . LEU A 1 139 ? -6.914 20.516 31.719 1 95.56 139 LEU A N 1
ATOM 1024 C CA . LEU A 1 139 ? -7.027 21.469 30.625 1 95.56 139 LEU A CA 1
ATOM 1025 C C . LEU A 1 139 ? -7.57 22.812 31.125 1 95.56 139 LEU A C 1
ATOM 1027 O O . LEU A 1 139 ? -7.066 23.875 30.75 1 95.56 139 LEU A O 1
ATOM 1031 N N . LYS A 1 140 ? -8.602 22.719 31.969 1 94.81 140 LYS A N 1
ATOM 1032 C CA . LYS A 1 140 ? -9.141 23.938 32.562 1 94.81 140 LYS A CA 1
ATOM 1033 C C . LYS A 1 140 ? -8.086 24.656 33.406 1 94.81 140 LYS A C 1
ATOM 1035 O O . LYS A 1 140 ? -7.988 25.891 33.375 1 94.81 140 LYS A O 1
ATOM 1040 N N . ASN A 1 141 ? -7.34 23.891 34.094 1 95.81 141 ASN A N 1
ATOM 1041 C CA . ASN A 1 141 ? -6.27 24.453 34.906 1 95.81 141 ASN A CA 1
ATOM 1042 C C . ASN A 1 141 ? -5.191 25.109 34.062 1 95.81 141 ASN A C 1
ATOM 1044 O O . ASN A 1 141 ? -4.648 26.156 34.406 1 95.81 141 ASN A O 1
ATOM 1048 N N . LEU A 1 142 ? -4.875 24.484 32.938 1 96.81 142 LEU A N 1
ATOM 1049 C CA . LEU A 1 142 ? -3.881 25.047 32.031 1 96.81 142 LEU A CA 1
ATOM 1050 C C . LEU A 1 142 ? -4.312 26.438 31.547 1 96.81 142 LEU A C 1
ATOM 1052 O O . LEU A 1 142 ? -3.531 27.391 31.594 1 96.81 142 LEU A O 1
ATOM 1056 N N . TYR A 1 143 ? -5.582 26.562 31.203 1 94.81 143 TYR A N 1
ATOM 1057 C CA . TYR A 1 143 ? -6.062 27.797 30.594 1 94.81 143 TYR A CA 1
ATOM 1058 C C . TYR A 1 143 ? -6.262 28.891 31.641 1 94.81 143 TYR A C 1
ATOM 1060 O O . TYR A 1 143 ? -6.426 30.062 31.312 1 94.81 143 TYR A O 1
ATOM 1068 N N . LYS A 1 144 ? -6.195 28.5 32.906 1 94.44 144 LYS A N 1
ATOM 1069 C CA . LYS A 1 144 ? -6.254 29.469 34 1 94.44 144 LYS A CA 1
ATOM 1070 C C . LYS A 1 144 ? -4.855 29.938 34.375 1 94.44 144 LYS A C 1
ATOM 1072 O O . LYS A 1 144 ? -4.707 30.938 35.094 1 94.44 144 LYS A O 1
ATOM 1077 N N . HIS A 1 145 ? -3.914 29.25 33.906 1 95.31 145 HIS A N 1
ATOM 1078 C CA . HIS A 1 145 ? -2.543 29.625 34.219 1 95.31 145 HIS A CA 1
ATOM 1079 C C . HIS A 1 145 ? -2.199 31 33.656 1 95.31 145 HIS A C 1
ATOM 1081 O O . HIS A 1 145 ? -2.625 31.344 32.562 1 95.31 145 HIS A O 1
ATOM 1087 N N . PRO A 1 146 ? -1.375 31.797 34.281 1 93.81 146 PRO A N 1
ATOM 1088 C CA . PRO A 1 146 ? -1.049 33.156 33.844 1 93.81 146 PRO A CA 1
ATOM 1089 C C . PRO A 1 146 ? -0.418 33.219 32.469 1 93.81 146 PRO A C 1
ATOM 1091 O O . PRO A 1 146 ? -0.627 34.156 31.719 1 93.81 146 PRO A O 1
ATOM 1094 N N . LEU A 1 147 ? 0.282 32.188 32.094 1 93.25 147 LEU A N 1
ATOM 1095 C CA . LEU A 1 147 ? 0.921 32.156 30.781 1 93.25 147 LEU A CA 1
ATOM 1096 C C . LEU A 1 147 ? -0.122 32.156 29.672 1 93.25 147 LEU A C 1
ATOM 1098 O O . LEU A 1 147 ? 0.171 32.562 28.547 1 93.25 147 LEU A O 1
ATOM 1102 N N . TYR A 1 148 ? -1.297 31.688 30 1 94.69 148 TYR A N 1
ATOM 1103 C CA . TYR A 1 148 ? -2.355 31.562 29 1 94.69 148 TYR A CA 1
ATOM 1104 C C . TYR A 1 148 ? -3.371 32.688 29.141 1 94.69 148 TYR A C 1
ATOM 1106 O O . TYR A 1 148 ? -4.426 32.688 28.5 1 94.69 148 TYR A O 1
ATOM 1114 N N . ARG A 1 149 ? -3.059 33.688 29.953 1 91.31 149 ARG A N 1
ATOM 1115 C CA . ARG A 1 149 ? -3.979 34.812 30.203 1 91.31 149 ARG A CA 1
ATOM 1116 C C . ARG A 1 149 ? -3.297 36.156 29.969 1 91.31 149 ARG A C 1
ATOM 1118 O O . ARG A 1 149 ? -3.814 37.188 30.359 1 91.31 149 ARG A O 1
ATOM 1125 N N . ILE A 1 150 ? -2.174 36.031 29.359 1 86.62 150 ILE A N 1
ATOM 1126 C CA . ILE A 1 150 ? -1.486 37.25 29.031 1 86.62 150 ILE A CA 1
ATOM 1127 C C . ILE A 1 150 ? -2.316 38.062 28.016 1 86.62 150 ILE A C 1
ATOM 1129 O O . ILE A 1 150 ? -2.697 37.531 26.969 1 86.62 150 ILE A O 1
ATOM 1133 N N . PRO A 1 151 ? -2.609 39.281 28.359 1 83.56 151 PRO A N 1
ATOM 1134 C CA . PRO A 1 151 ? -3.443 40.062 27.438 1 83.56 151 PRO A CA 1
ATOM 1135 C C . PRO A 1 151 ? -2.775 40.281 26.094 1 83.56 151 PRO A C 1
ATOM 1137 O O . PRO A 1 151 ? -1.566 40.531 26.031 1 83.56 151 PRO A O 1
ATOM 1140 N N . GLU A 1 152 ? -3.566 40.125 25.094 1 81.94 152 GLU A N 1
ATOM 1141 C CA . GLU A 1 152 ? -3.104 40.406 23.734 1 81.94 152 GLU A CA 1
ATOM 1142 C C . GLU A 1 152 ? -3.48 41.844 23.312 1 81.94 152 GLU A C 1
ATOM 1144 O O . GLU A 1 152 ? -4.617 42.281 23.5 1 81.94 152 GLU A O 1
ATOM 1149 N N . ARG A 1 153 ? -2.523 42.625 22.922 1 83 153 ARG A N 1
ATOM 1150 C CA . ARG A 1 153 ? -2.809 43.969 22.422 1 83 153 ARG A CA 1
ATOM 1151 C C . ARG A 1 153 ? -3.164 43.938 20.938 1 83 153 ARG A C 1
ATOM 1153 O O . ARG A 1 153 ? -2.287 43.781 20.078 1 83 153 ARG A O 1
ATOM 1160 N N . VAL A 1 154 ? -4.434 44 20.672 1 88.88 154 VAL A N 1
ATOM 1161 C CA . VAL A 1 154 ? -4.922 43.969 19.297 1 88.88 154 VAL A CA 1
ATOM 1162 C C . VAL A 1 154 ? -5.57 45.281 18.953 1 88.88 154 VAL A C 1
ATOM 1164 O O . VAL A 1 154 ? -6.473 45.75 19.656 1 88.88 154 VAL A O 1
ATOM 1167 N N . SER A 1 155 ? -5.059 45.969 17.953 1 89.44 155 SER A N 1
ATOM 1168 C CA . SER A 1 155 ? -5.648 47.188 17.453 1 89.44 155 SER A CA 1
ATOM 1169 C C . SER A 1 155 ? -6.621 46.906 16.312 1 89.44 155 SER A C 1
ATOM 1171 O O . SER A 1 155 ? -6.707 45.781 15.82 1 89.44 155 SER A O 1
ATOM 1173 N N . THR A 1 156 ? -7.312 47.906 15.922 1 90.88 156 THR A N 1
ATOM 1174 C CA . THR A 1 156 ? -8.305 47.812 14.859 1 90.88 156 THR A CA 1
ATOM 1175 C C . THR A 1 156 ? -7.664 47.281 13.57 1 90.88 156 THR A C 1
ATOM 1177 O O . THR A 1 156 ? -8.266 46.5 12.852 1 90.88 156 THR A O 1
ATOM 1180 N N . SER A 1 157 ? -6.465 47.719 13.352 1 90.5 157 SER A N 1
ATOM 1181 C CA . SER A 1 157 ? -5.789 47.375 12.102 1 90.5 157 SER A CA 1
ATOM 1182 C C . SER A 1 157 ? -5.27 45.938 12.117 1 90.5 157 SER A C 1
ATOM 1184 O O . SER A 1 157 ? -4.879 45.406 11.086 1 90.5 157 SER A O 1
ATOM 1186 N N . ASP A 1 158 ? -5.414 45.344 13.25 1 94.31 158 ASP A N 1
ATOM 1187 C CA . ASP A 1 158 ? -4.898 43.969 13.383 1 94.31 158 ASP A CA 1
ATOM 1188 C C . ASP A 1 158 ? -5.934 42.938 12.93 1 94.31 158 ASP A C 1
ATOM 1190 O O . ASP A 1 158 ? -5.605 41.781 12.719 1 94.31 158 ASP A O 1
ATOM 1194 N N . TYR A 1 159 ? -7.117 43.375 12.812 1 95.31 159 TYR A N 1
ATOM 1195 C CA . TYR A 1 159 ? -8.164 42.438 12.367 1 95.31 159 TYR A CA 1
ATOM 1196 C C . TYR A 1 159 ? -8.094 42.25 10.852 1 95.31 159 TYR A C 1
ATOM 1198 O O . TYR A 1 159 ? -7.867 43.188 10.102 1 95.31 159 TYR A O 1
ATOM 1206 N N . LEU A 1 160 ? -8.328 41.062 10.422 1 96 160 LEU A N 1
ATOM 1207 C CA . LEU A 1 160 ? -8.141 40.656 9.031 1 96 160 LEU A CA 1
ATOM 1208 C C . LEU A 1 160 ? -9.234 41.25 8.148 1 96 160 LEU A C 1
ATOM 1210 O O . LEU A 1 160 ? -8.945 41.844 7.105 1 96 160 LEU A O 1
ATOM 1214 N N . LEU A 1 161 ? -10.453 41.125 8.594 1 94.5 161 LEU A N 1
ATOM 1215 C CA . LEU A 1 161 ? -11.586 41.438 7.742 1 94.5 161 LEU A CA 1
ATOM 1216 C C . LEU A 1 161 ? -12.086 42.844 8.023 1 94.5 161 LEU A C 1
ATOM 1218 O O . LEU A 1 161 ? -12.133 43.281 9.188 1 94.5 161 LEU A O 1
ATOM 1222 N N . LYS A 1 162 ? -12.578 43.469 7.039 1 90.5 162 LYS A N 1
ATOM 1223 C CA . LYS A 1 162 ? -13.039 44.844 7.145 1 90.5 162 LYS A CA 1
ATOM 1224 C C . LYS A 1 162 ? -14.203 44.969 8.125 1 90.5 162 LYS A C 1
ATOM 1226 O O . LYS A 1 162 ? -14.242 45.875 8.953 1 90.5 162 LYS A O 1
ATOM 1231 N N . PRO A 1 163 ? -15.125 44.062 8.031 1 90.38 163 PRO A N 1
ATOM 1232 C CA . PRO A 1 163 ? -16.234 44.156 8.992 1 90.38 163 PRO A CA 1
ATOM 1233 C C . PRO A 1 163 ? -15.758 44.062 10.445 1 90.38 163 PRO A C 1
ATOM 1235 O O . PRO A 1 163 ? -16.312 44.719 11.32 1 90.38 163 PRO A O 1
ATOM 1238 N N . ALA A 1 164 ? -14.812 43.281 10.672 1 92 164 ALA A N 1
ATOM 1239 C CA . ALA A 1 164 ? -14.266 43.188 12.023 1 92 164 ALA A CA 1
ATOM 1240 C C . ALA A 1 164 ? -13.562 44.469 12.445 1 92 164 ALA A C 1
ATOM 1242 O O . ALA A 1 164 ? -13.695 44.906 13.586 1 92 164 ALA A O 1
ATOM 1243 N N . ARG A 1 165 ? -12.82 45.031 11.562 1 91.31 165 ARG A N 1
ATOM 1244 C CA . ARG A 1 165 ? -12.188 46.312 11.844 1 91.31 165 ARG A CA 1
ATOM 1245 C C . ARG A 1 165 ? -13.227 47.375 12.188 1 91.31 165 ARG A C 1
ATOM 1247 O O . ARG A 1 165 ? -13.031 48.156 13.117 1 91.31 165 ARG A O 1
ATOM 1254 N N . TRP A 1 166 ? -14.25 47.375 11.406 1 89.25 166 TRP A N 1
ATOM 1255 C CA . TRP A 1 166 ? -15.336 48.312 11.633 1 89.25 166 TRP A CA 1
ATOM 1256 C C . TRP A 1 166 ? -15.953 48.125 13.016 1 89.25 166 TRP A C 1
ATOM 1258 O O . TRP A 1 166 ? -16.234 49.094 13.719 1 89.25 166 TRP A O 1
ATOM 1268 N N . LEU A 1 167 ? -16.156 46.906 13.422 1 88.5 167 LEU A N 1
ATOM 1269 C CA . LEU A 1 167 ? -16.781 46.594 14.695 1 88.5 167 LEU A CA 1
ATOM 1270 C C . LEU A 1 167 ? -15.93 47.062 15.867 1 88.5 167 LEU A C 1
ATOM 1272 O O . LEU A 1 167 ? -16.453 47.438 16.906 1 88.5 167 LEU A O 1
ATOM 1276 N N . HIS A 1 168 ? -14.648 47.062 15.672 1 87.88 168 HIS A N 1
ATOM 1277 C CA . HIS A 1 168 ? -13.742 47.375 16.781 1 87.88 168 HIS A CA 1
ATOM 1278 C C . HIS A 1 168 ? -13.234 48.812 16.672 1 87.88 168 HIS A C 1
ATOM 1280 O O . HIS A 1 168 ? -12.492 49.25 17.547 1 87.88 168 HIS A O 1
ATOM 1286 N N . ALA A 1 169 ? -13.672 49.469 15.641 1 88.56 169 ALA A N 1
ATOM 1287 C CA . ALA A 1 169 ? -13.211 50.844 15.406 1 88.56 169 ALA A CA 1
ATOM 1288 C C . ALA A 1 169 ? -13.984 51.844 16.266 1 88.56 169 ALA A C 1
ATOM 1290 O O . ALA A 1 169 ? -15.109 51.562 16.688 1 88.56 169 ALA A O 1
ATOM 1291 N N . THR A 1 170 ? -13.281 52.938 16.562 1 87.38 170 THR A N 1
ATOM 1292 C CA . THR A 1 170 ? -13.977 54.062 17.172 1 87.38 170 THR A CA 1
ATOM 1293 C C . THR A 1 170 ? -14.906 54.719 16.156 1 87.38 170 THR A C 1
ATOM 1295 O O . THR A 1 170 ? -14.82 54.469 14.953 1 87.38 170 THR A O 1
ATOM 1298 N N . ALA A 1 171 ? -15.758 55.531 16.75 1 84 171 ALA A N 1
ATOM 1299 C CA . ALA A 1 171 ? -16.688 56.25 15.891 1 84 171 ALA A CA 1
ATOM 1300 C C . ALA A 1 171 ? -15.938 57.062 14.82 1 84 171 ALA A C 1
ATOM 1302 O O . ALA A 1 171 ? -16.375 57.125 13.672 1 84 171 ALA A O 1
ATOM 1303 N N . GLU A 1 172 ? -14.836 57.594 15.133 1 84.94 172 GLU A N 1
ATOM 1304 C CA . GLU A 1 172 ? -14.039 58.375 14.203 1 84.94 172 GLU A CA 1
ATOM 1305 C C . GLU A 1 172 ? -13.367 57.5 13.156 1 84.94 172 GLU A C 1
ATOM 1307 O O . GLU A 1 172 ? -13.32 57.844 11.977 1 84.94 172 GLU A O 1
ATOM 1312 N N . GLU A 1 173 ? -12.945 56.281 13.562 1 84 173 GLU A N 1
ATOM 1313 C CA . GLU A 1 173 ? -12.25 55.344 12.672 1 84 173 GLU A CA 1
ATOM 1314 C C . GLU A 1 173 ? -13.211 54.75 11.648 1 84 173 GLU A C 1
ATOM 1316 O O . GLU A 1 173 ? -12.82 54.469 10.516 1 84 173 GLU A O 1
ATOM 1321 N N . ARG A 1 174 ? -14.359 54.562 12.062 1 83.88 174 ARG A N 1
ATOM 1322 C CA . ARG A 1 174 ? -15.375 53.938 11.227 1 83.88 174 ARG A CA 1
ATOM 1323 C C . ARG A 1 174 ? -15.609 54.719 9.953 1 83.88 174 ARG A C 1
ATOM 1325 O O . ARG A 1 174 ? -15.945 54.156 8.914 1 83.88 174 ARG A O 1
ATOM 1332 N N . LYS A 1 175 ? -15.438 56 10.086 1 79.88 175 LYS A N 1
ATOM 1333 C CA . LYS A 1 175 ? -15.664 56.875 8.938 1 79.88 175 LYS A CA 1
ATOM 1334 C C . LYS A 1 175 ? -14.688 56.562 7.809 1 79.88 175 LYS A C 1
ATOM 1336 O O . LYS A 1 175 ? -14.984 56.812 6.637 1 79.88 175 LYS A O 1
ATOM 1341 N N . HIS A 1 176 ? -13.625 55.938 8.203 1 80.94 176 HIS A N 1
ATOM 1342 C CA . HIS A 1 176 ? -12.578 55.688 7.219 1 80.94 176 HIS A CA 1
ATOM 1343 C C . HIS A 1 176 ? -12.602 54.25 6.746 1 80.94 176 HIS A C 1
ATOM 1345 O O . HIS A 1 176 ? -11.812 53.875 5.883 1 80.94 176 HIS A O 1
ATOM 1351 N N . ILE A 1 177 ? -13.461 53.438 7.348 1 81.88 177 ILE A N 1
ATOM 1352 C CA . ILE A 1 177 ? -13.555 52.031 6.961 1 81.88 177 ILE A CA 1
ATOM 1353 C C . ILE A 1 177 ? -14.758 51.844 6.039 1 81.88 177 ILE A C 1
ATOM 1355 O O . ILE A 1 177 ? -15.906 51.875 6.484 1 81.88 177 ILE A O 1
ATOM 1359 N N . LYS A 1 178 ? -14.477 51.719 4.672 1 75.19 178 LYS A N 1
ATOM 1360 C CA . LYS A 1 178 ? -15.539 51.531 3.689 1 75.19 178 LYS A CA 1
ATOM 1361 C C . LYS A 1 178 ? -15.859 50.031 3.539 1 75.19 178 LYS A C 1
ATOM 1363 O O . LYS A 1 178 ? -15.031 49.25 3.062 1 75.19 178 LYS A O 1
ATOM 1368 N N . LEU A 1 179 ? -16.797 49.469 4.113 1 72.06 179 LEU A N 1
ATOM 1369 C CA . LEU A 1 179 ? -17.172 48.062 3.99 1 72.06 179 LEU A CA 1
ATOM 1370 C C . LEU A 1 179 ? -17.531 47.719 2.549 1 72.06 179 LEU A C 1
ATOM 1372 O O . LEU A 1 179 ? -17.172 46.625 2.051 1 72.06 179 LEU A O 1
ATOM 1376 N N . ASP A 1 180 ? -18.422 48.156 1.763 1 60.75 180 ASP A N 1
ATOM 1377 C CA . ASP A 1 180 ? -18.719 47.969 0.347 1 60.75 180 ASP A CA 1
ATOM 1378 C C . ASP A 1 180 ? -18.844 49.312 -0.376 1 60.75 180 ASP A C 1
ATOM 1380 O O . ASP A 1 180 ? -19.047 50.344 0.26 1 60.75 180 ASP A O 1
ATOM 1384 N N . GLU A 1 181 ? -18.359 49.312 -1.62 1 51.97 181 GLU A N 1
ATOM 1385 C CA . GLU A 1 181 ? -18.5 50.531 -2.428 1 51.97 181 GLU A CA 1
ATOM 1386 C C . GLU A 1 181 ? -19.812 51.25 -2.141 1 51.97 181 GLU A C 1
ATOM 1388 O O . GLU A 1 181 ? -19.891 52.469 -2.203 1 51.97 181 GLU A O 1
ATOM 1393 N N . ASN A 1 182 ? -20.922 50.5 -2.217 1 47.88 182 ASN A N 1
ATOM 1394 C CA . ASN A 1 182 ? -22.234 51.094 -2.051 1 47.88 182 ASN A CA 1
ATOM 1395 C C . ASN A 1 182 ? -22.625 51.188 -0.58 1 47.88 182 ASN A C 1
ATOM 1397 O O . ASN A 1 182 ? -23.531 50.5 -0.134 1 47.88 182 ASN A O 1
ATOM 1401 N N . SER A 1 183 ? -21.859 51.375 0.307 1 51.41 183 SER A N 1
ATOM 1402 C CA . SER A 1 183 ? -21.828 51.156 1.748 1 51.41 183 SER A CA 1
ATOM 1403 C C . SER A 1 183 ? -22.828 52.062 2.469 1 51.41 183 SER A C 1
ATOM 1405 O O . SER A 1 183 ? -22.562 53.25 2.688 1 51.41 183 SER A O 1
ATOM 1407 N N . GLY A 1 184 ? -23.984 51.906 2.16 1 53.91 184 GLY A N 1
ATOM 1408 C CA . GLY A 1 184 ? -25.016 52.594 2.904 1 53.91 184 GLY A CA 1
ATOM 1409 C C . GLY A 1 184 ? -25.188 52.094 4.32 1 53.91 184 GLY A C 1
ATOM 1410 O O . GLY A 1 184 ? -24.469 51.188 4.75 1 53.91 184 GLY A O 1
ATOM 1411 N N . GLU A 1 185 ? -26 52.656 5.203 1 58.75 185 GLU A N 1
ATOM 1412 C CA . GLU A 1 185 ? -26.5 52.406 6.547 1 58.75 185 GLU A CA 1
ATOM 1413 C C . GLU A 1 185 ? -26.891 50.938 6.707 1 58.75 185 GLU A C 1
ATOM 1415 O O . GLU A 1 185 ? -26.688 50.344 7.766 1 58.75 185 GLU A O 1
ATOM 1420 N N . GLU A 1 186 ? -27.141 50.25 5.707 1 58.69 186 GLU A N 1
ATOM 1421 C CA . GLU A 1 186 ? -27.656 48.906 5.758 1 58.69 186 GLU A CA 1
ATOM 1422 C C . GLU A 1 186 ? -26.531 47.875 5.973 1 58.69 186 GLU A C 1
ATOM 1424 O O . GLU A 1 186 ? -26.672 46.938 6.73 1 58.69 186 GLU A O 1
ATOM 1429 N N . GLN A 1 187 ? -25.422 48 5.434 1 65.25 187 GLN A N 1
ATOM 1430 C CA . GLN A 1 187 ? -24.312 47.062 5.59 1 65.25 187 GLN A CA 1
ATOM 1431 C C . GLN A 1 187 ? -23.75 47.094 7.004 1 65.25 187 GLN A C 1
ATOM 1433 O O . GLN A 1 187 ? -23.359 46.062 7.559 1 65.25 187 GLN A O 1
ATOM 1438 N N . ASN A 1 188 ? -23.797 48.281 7.449 1 73.06 188 ASN A N 1
ATOM 1439 C CA . ASN A 1 188 ? -23.375 48.406 8.836 1 73.06 188 ASN A CA 1
ATOM 1440 C C . ASN A 1 188 ? -24.25 47.594 9.789 1 73.06 188 ASN A C 1
ATOM 1442 O O . ASN A 1 188 ? -23.734 46.969 10.711 1 73.06 188 ASN A O 1
ATOM 1446 N N . GLU A 1 189 ? -25.453 47.594 9.461 1 72.69 189 GLU A N 1
ATOM 1447 C CA . GLU A 1 189 ? -26.391 46.844 10.289 1 72.69 189 GLU A CA 1
ATOM 1448 C C . GLU A 1 189 ? -26.172 45.344 10.156 1 72.69 189 GLU A C 1
ATOM 1450 O O . GLU A 1 189 ? -26.281 44.594 11.141 1 72.69 189 GLU A O 1
ATOM 1455 N N . ASP A 1 190 ? -25.828 44.875 9.008 1 78.12 190 ASP A N 1
ATOM 1456 C CA . ASP A 1 190 ? -25.562 43.469 8.773 1 78.12 190 ASP A CA 1
ATOM 1457 C C . ASP A 1 190 ? -24.359 43 9.578 1 78.12 190 ASP A C 1
ATOM 1459 O O . ASP A 1 190 ? -24.375 41.906 10.141 1 78.12 190 ASP A O 1
ATOM 1463 N N . VAL A 1 191 ? -23.406 43.781 9.523 1 82.69 191 VAL A N 1
ATOM 1464 C CA . VAL A 1 191 ? -22.188 43.438 10.25 1 82.69 191 VAL A CA 1
ATOM 1465 C C . VAL A 1 191 ? -22.469 43.406 11.75 1 82.69 191 VAL A C 1
ATOM 1467 O O . VAL A 1 191 ? -22.031 42.5 12.445 1 82.69 191 VAL A O 1
ATOM 1470 N N . LEU A 1 192 ? -23.281 44.312 12.148 1 76.88 192 LEU A N 1
ATOM 1471 C CA . LEU A 1 192 ? -23.609 44.438 13.562 1 76.88 192 LEU A CA 1
ATOM 1472 C C . LEU A 1 192 ? -24.484 43.25 14.008 1 76.88 192 LEU A C 1
ATOM 1474 O O . LEU A 1 192 ? -24.391 42.812 15.156 1 76.88 192 LEU A O 1
ATOM 1478 N N . HIS A 1 193 ? -25.188 42.656 13.078 1 82.5 193 HIS A N 1
ATOM 1479 C CA . HIS A 1 193 ? -26.172 41.656 13.469 1 82.5 193 HIS A CA 1
ATOM 1480 C C . HIS A 1 193 ? -25.766 40.281 12.969 1 82.5 193 HIS A C 1
ATOM 1482 O O . HIS A 1 193 ? -26.578 39.344 12.93 1 82.5 193 HIS A O 1
ATOM 1488 N N . GLU A 1 194 ? -24.562 40.188 12.609 1 85.25 194 GLU A N 1
ATOM 1489 C CA . GLU A 1 194 ? -24.062 38.875 12.195 1 85.25 194 GLU A CA 1
ATOM 1490 C C . GLU A 1 194 ? -24.203 37.875 13.328 1 85.25 194 GLU A C 1
ATOM 1492 O O . GLU A 1 194 ? -23.781 38.125 14.461 1 85.25 194 GLU A O 1
ATOM 1497 N N . LYS A 1 195 ? -24.828 36.688 13.039 1 84.75 195 LYS A N 1
ATOM 1498 C CA . LYS A 1 195 ? -25.062 35.688 14.094 1 84.75 195 LYS A CA 1
ATOM 1499 C C . LYS A 1 195 ? -24.453 34.344 13.727 1 84.75 195 LYS A C 1
ATOM 1501 O O . LYS A 1 195 ? -24.359 33.438 14.57 1 84.75 195 LYS A O 1
ATOM 1506 N N . LYS A 1 196 ? -23.984 34.188 12.531 1 88.38 196 LYS A N 1
ATOM 1507 C CA . LYS A 1 196 ? -23.406 32.906 12.109 1 88.38 196 LYS A CA 1
ATOM 1508 C C . LYS A 1 196 ? -22.062 32.656 12.789 1 88.38 196 LYS A C 1
ATOM 1510 O O . LYS A 1 196 ? -21.125 33.438 12.609 1 88.38 196 LYS A O 1
ATOM 1515 N N . PRO A 1 197 ? -21.969 31.578 13.5 1 90.44 197 PRO A N 1
ATOM 1516 C CA . PRO A 1 197 ? -20.75 31.312 14.25 1 90.44 197 PRO A CA 1
ATOM 1517 C C . PRO A 1 197 ? -19.5 31.281 13.352 1 90.44 197 PRO A C 1
ATOM 1519 O O . PRO A 1 197 ? -18.453 31.781 13.742 1 90.44 197 PRO A O 1
ATOM 1522 N N . TRP A 1 198 ? -19.688 30.812 12.188 1 92.12 198 TRP A N 1
ATOM 1523 C CA . TRP A 1 198 ? -18.562 30.719 11.258 1 92.12 198 TRP A CA 1
ATOM 1524 C C . TRP A 1 198 ? -18.047 32.125 10.875 1 92.12 198 TRP A C 1
ATOM 1526 O O . TRP A 1 198 ? -16.844 32.375 10.883 1 92.12 198 TRP A O 1
ATOM 1536 N N . ARG A 1 199 ? -18.922 32.938 10.562 1 91.94 199 ARG A N 1
ATOM 1537 C CA . ARG A 1 199 ? -18.562 34.281 10.195 1 91.94 199 ARG A CA 1
ATOM 1538 C C . ARG A 1 199 ? -17.984 35.062 11.383 1 91.94 199 ARG A C 1
ATOM 1540 O O . ARG A 1 199 ? -17.031 35.812 11.234 1 91.94 199 ARG A O 1
ATOM 1547 N N . LEU A 1 200 ? -18.609 34.781 12.477 1 93.75 200 LEU A N 1
ATOM 1548 C CA . LEU A 1 200 ? -18.125 35.438 13.688 1 93.75 200 LEU A CA 1
ATOM 1549 C C . LEU A 1 200 ? -16.703 34.969 14.023 1 93.75 200 LEU A C 1
ATOM 1551 O O . LEU A 1 200 ? -15.883 35.781 14.484 1 93.75 200 LEU A O 1
ATOM 1555 N N . LEU A 1 201 ? -16.453 33.75 13.852 1 95.31 201 LEU A N 1
ATOM 1556 C CA . LEU A 1 201 ? -15.094 33.25 14.031 1 95.31 201 LEU A CA 1
ATOM 1557 C C . LEU A 1 201 ? -14.133 33.938 13.07 1 95.31 201 LEU A C 1
ATOM 1559 O O . LEU A 1 201 ? -13.031 34.312 13.469 1 95.31 201 LEU A O 1
ATOM 1563 N N . GLN A 1 202 ? -14.539 34.094 11.859 1 94.81 202 GLN A N 1
ATOM 1564 C CA . GLN A 1 202 ? -13.695 34.75 10.859 1 94.81 202 GLN A CA 1
ATOM 1565 C C . GLN A 1 202 ? -13.453 36.219 11.211 1 94.81 202 GLN A C 1
ATOM 1567 O O . GLN A 1 202 ? -12.383 36.75 10.93 1 94.81 202 GLN A O 1
ATOM 1572 N N . TYR A 1 203 ? -14.445 36.812 11.852 1 93.94 203 TYR A N 1
ATOM 1573 C CA . TYR A 1 203 ? -14.297 38.188 12.305 1 93.94 203 TYR A CA 1
ATOM 1574 C C . TYR A 1 203 ? -13.227 38.312 13.383 1 93.94 203 TYR A C 1
ATOM 1576 O O . TYR A 1 203 ? -12.664 39.375 13.602 1 93.94 203 TYR A O 1
ATOM 1584 N N . GLY A 1 204 ? -12.953 37.188 13.977 1 94.06 204 GLY A N 1
ATOM 1585 C CA . GLY A 1 204 ? -11.992 37.188 15.062 1 94.06 204 GLY A CA 1
ATOM 1586 C C . GLY A 1 204 ? -10.562 37 14.602 1 94.06 204 GLY A C 1
ATOM 1587 O O . GLY A 1 204 ? -9.625 37.094 15.391 1 94.06 204 GLY A O 1
ATOM 1588 N N . ILE A 1 205 ? -10.352 36.781 13.312 1 97 205 ILE A N 1
ATOM 1589 C CA . ILE A 1 205 ? -9.008 36.5 12.797 1 97 205 ILE A CA 1
ATOM 1590 C C . ILE A 1 205 ? -8.188 37.812 12.836 1 97 205 ILE A C 1
ATOM 1592 O O . ILE A 1 205 ? -8.641 38.844 12.367 1 97 205 ILE A O 1
ATOM 1596 N N . THR A 1 206 ? -7.012 37.75 13.406 1 96.06 206 THR A N 1
ATOM 1597 C CA . THR A 1 206 ? -6.062 38.875 13.461 1 96.06 206 THR A CA 1
ATOM 1598 C C . THR A 1 206 ? -4.742 38.5 12.797 1 96.06 206 THR A C 1
ATOM 1600 O O . THR A 1 206 ? -4.578 37.344 12.336 1 96.06 206 THR A O 1
ATOM 1603 N N . ARG A 1 207 ? -3.848 39.375 12.711 1 95 207 ARG A N 1
ATOM 1604 C CA . ARG A 1 207 ? -2.541 39.094 12.125 1 95 207 ARG A CA 1
ATOM 1605 C C . ARG A 1 207 ? -1.762 38.125 12.984 1 95 207 ARG A C 1
ATOM 1607 O O . ARG A 1 207 ? -0.786 37.531 12.523 1 95 207 ARG A O 1
ATOM 1614 N N . TYR A 1 208 ? -2.246 37.812 14.281 1 94 208 TYR A N 1
ATOM 1615 C CA . TYR A 1 208 ? -1.486 37 15.219 1 94 208 TYR A CA 1
ATOM 1616 C C . TYR A 1 208 ? -2.072 35.594 15.32 1 94 208 TYR A C 1
ATOM 1618 O O . TYR A 1 208 ? -1.35 34.625 15.586 1 94 208 TYR A O 1
ATOM 1626 N N . SER A 1 209 ? -3.379 35.5 15.234 1 96 209 SER A N 1
ATOM 1627 C CA . SER A 1 209 ? -4.051 34.25 15.5 1 96 209 SER A CA 1
ATOM 1628 C C . SER A 1 209 ? -5.367 34.125 14.742 1 96 209 SER A C 1
ATOM 1630 O O . SER A 1 209 ? -5.898 35.156 14.273 1 96 209 SER A O 1
ATOM 1632 N N . LEU A 1 210 ? -5.84 32.969 14.609 1 97.31 210 LEU A N 1
ATOM 1633 C CA . LEU A 1 210 ? -7.09 32.719 13.891 1 97.31 210 LEU A CA 1
ATOM 1634 C C . LEU A 1 210 ? -8.289 32.938 14.812 1 97.31 210 LEU A C 1
ATOM 1636 O O . LEU A 1 210 ? -9.406 33.125 14.336 1 97.31 210 LEU A O 1
ATOM 1640 N N . TYR A 1 211 ? -8.133 32.875 16.062 1 96.56 211 TYR A N 1
ATOM 1641 C CA . TYR A 1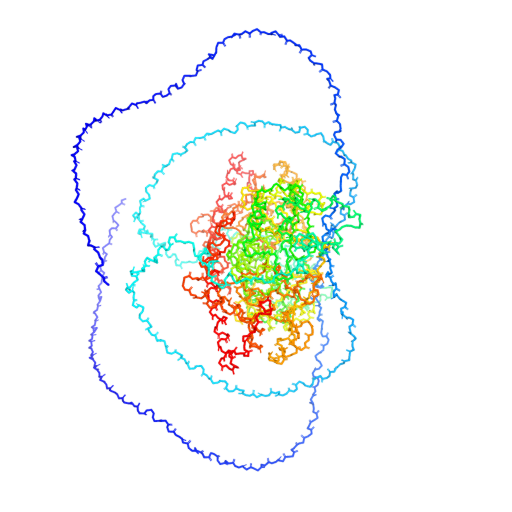 211 ? -9.18 33.125 17.047 1 96.56 211 TYR A CA 1
ATOM 1642 C C . TYR A 1 211 ? -8.57 33.5 18.391 1 96.56 211 TYR A C 1
ATOM 1644 O O . TYR A 1 211 ? -7.41 33.188 18.672 1 96.56 211 TYR A O 1
ATOM 1652 N N . ALA A 1 212 ? -9.383 34.125 19.172 1 93.38 212 ALA A N 1
ATOM 1653 C CA . ALA A 1 212 ? -8.953 34.531 20.516 1 93.38 212 ALA A CA 1
ATOM 1654 C C . ALA A 1 212 ? -8.961 33.344 21.469 1 93.38 212 ALA A C 1
ATOM 1656 O O . ALA A 1 212 ? -9.586 32.312 21.188 1 93.38 212 ALA A O 1
ATOM 1657 N N . ARG A 1 213 ? -8.219 33.344 22.594 1 91.81 213 ARG A N 1
ATOM 1658 C CA . ARG A 1 213 ? -8.07 32.281 23.578 1 91.81 213 ARG A CA 1
ATOM 1659 C C . ARG A 1 213 ? -9.438 31.797 24.062 1 91.81 213 ARG A C 1
ATOM 1661 O O . ARG A 1 213 ? -9.656 30.594 24.219 1 91.81 213 ARG A O 1
ATOM 1668 N N . ASN A 1 214 ? -10.352 32.625 24.297 1 87 214 ASN A N 1
ATOM 1669 C CA . ASN A 1 214 ? -11.664 32.25 24.812 1 87 214 ASN A CA 1
ATOM 1670 C C . ASN A 1 214 ? -12.781 32.625 23.859 1 87 214 ASN A C 1
ATOM 1672 O O . ASN A 1 214 ? -13.859 33.031 24.281 1 87 214 ASN A O 1
ATOM 1676 N N . ASP A 1 215 ? -12.406 32.469 22.594 1 93.25 215 ASP A N 1
ATOM 1677 C CA . ASP A 1 215 ? -13.445 32.75 21.609 1 93.25 215 ASP A CA 1
ATOM 1678 C C . ASP A 1 215 ? -14.547 31.703 21.641 1 93.25 215 ASP A C 1
ATOM 1680 O O . ASP A 1 215 ? -14.328 30.547 21.297 1 93.25 215 ASP A O 1
ATOM 1684 N N . PRO A 1 216 ? -15.695 32.094 22 1 93.5 216 PRO A N 1
ATOM 1685 C CA . PRO A 1 216 ? -16.781 31.109 22.109 1 93.5 216 PRO A CA 1
ATOM 1686 C C . PRO A 1 216 ? -17.203 30.547 20.766 1 93.5 216 PRO A C 1
ATOM 1688 O O . PRO A 1 216 ? -17.828 29.484 20.703 1 93.5 216 PRO A O 1
ATOM 1691 N N . ASN A 1 217 ? -16.891 31.266 19.672 1 95.12 217 ASN A N 1
ATOM 1692 C CA . ASN A 1 217 ? -17.312 30.828 18.344 1 95.12 217 ASN A CA 1
ATOM 1693 C C . ASN A 1 217 ? -16.562 29.562 17.906 1 95.12 217 ASN A C 1
ATOM 1695 O O . ASN A 1 217 ? -17.016 28.859 17 1 95.12 217 ASN A O 1
ATOM 1699 N N . VAL A 1 218 ? -15.461 29.266 18.547 1 97 218 VAL A N 1
ATOM 1700 C CA . VAL A 1 218 ? -14.703 28.078 18.188 1 97 218 VAL A CA 1
ATOM 1701 C C . VAL A 1 218 ? -15.531 26.828 18.469 1 97 218 VAL A C 1
ATOM 1703 O O . VAL A 1 218 ? -15.711 25.984 17.578 1 97 218 VAL A O 1
ATOM 1706 N N . GLU A 1 219 ? -16.062 26.766 19.656 1 95.5 219 GLU A N 1
ATOM 1707 C CA . GLU A 1 219 ? -16.875 25.609 20 1 95.5 219 GLU A CA 1
ATOM 1708 C C . GLU A 1 219 ? -18.156 25.531 19.172 1 95.5 219 GLU A C 1
ATOM 1710 O O . GLU A 1 219 ? -18.625 24.453 18.828 1 95.5 219 GLU A O 1
ATOM 1715 N N . GLU A 1 220 ? -18.688 26.688 18.859 1 95.81 220 GLU A N 1
ATOM 1716 C CA . GLU A 1 220 ? -19.891 26.719 18.031 1 95.81 220 GLU A CA 1
ATOM 1717 C C . GLU A 1 220 ? -19.594 26.203 16.625 1 95.81 220 GLU A C 1
ATOM 1719 O O . GLU A 1 220 ? -20.406 25.484 16.031 1 95.81 220 GLU A O 1
ATOM 1724 N N . VAL A 1 221 ? -18.469 26.578 16.109 1 97 221 VAL A N 1
ATOM 1725 C CA . VAL A 1 221 ? -18.078 26.109 14.789 1 97 221 VAL A CA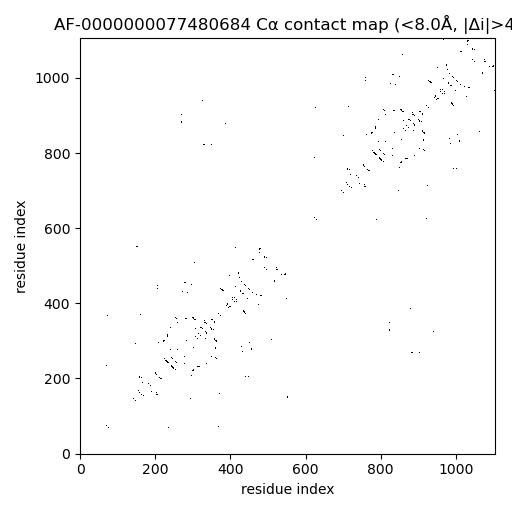 1
ATOM 1726 C C . VAL A 1 221 ? -17.812 24.609 14.828 1 97 221 VAL A C 1
ATOM 1728 O O . VAL A 1 221 ? -18.219 23.875 13.922 1 97 221 VAL A O 1
ATOM 1731 N N . LEU A 1 222 ? -17.156 24.125 15.883 1 97.25 222 LEU A N 1
ATOM 1732 C CA . LEU A 1 222 ? -16.906 22.703 16.031 1 97.25 222 LEU A CA 1
ATOM 1733 C C . LEU A 1 222 ? -18.219 21.922 16.109 1 97.25 222 LEU A C 1
ATOM 1735 O O . LEU A 1 222 ? -18.359 20.875 15.484 1 97.25 222 LEU A O 1
ATOM 1739 N N . LYS A 1 223 ? -19.125 22.469 16.828 1 95.88 223 LYS A N 1
ATOM 1740 C CA . LYS A 1 223 ? -20.438 21.844 16.906 1 95.88 223 LYS A CA 1
ATOM 1741 C C . LYS A 1 223 ? -21.125 21.781 15.547 1 95.88 223 LYS A C 1
ATOM 1743 O O . LYS A 1 223 ? -21.75 20.781 15.188 1 95.88 223 LYS A O 1
ATOM 1748 N N . ALA A 1 224 ? -21.016 22.844 14.844 1 95.12 224 ALA A N 1
ATOM 1749 C CA . ALA A 1 224 ? -21.594 22.906 13.508 1 95.12 224 ALA A CA 1
ATOM 1750 C C . ALA A 1 224 ? -20.953 21.859 12.594 1 95.12 224 ALA A C 1
ATOM 1752 O O . ALA A 1 224 ? -21.656 21.156 11.867 1 95.12 224 ALA A O 1
ATOM 1753 N N . ILE A 1 225 ? -19.656 21.719 12.617 1 96.94 225 ILE A N 1
ATOM 1754 C CA . ILE A 1 225 ? -18.938 20.734 11.82 1 96.94 225 ILE A CA 1
ATOM 1755 C C . ILE A 1 225 ? -19.422 19.328 12.148 1 96.94 225 ILE A C 1
ATOM 1757 O O . ILE A 1 225 ? -19.641 18.516 11.25 1 96.94 225 ILE A O 1
ATOM 1761 N N . ARG A 1 226 ? -19.734 19.078 13.375 1 96.81 226 ARG A N 1
ATOM 1762 C CA . ARG A 1 226 ? -20.062 17.75 13.875 1 96.81 226 ARG A CA 1
ATOM 1763 C C . ARG A 1 226 ? -21.5 17.375 13.523 1 96.81 226 ARG A C 1
ATOM 1765 O O . ARG A 1 226 ? -21.828 16.188 13.398 1 96.81 226 ARG A O 1
ATOM 1772 N N . THR A 1 227 ? -22.359 18.438 13.289 1 95.38 227 THR A N 1
ATOM 1773 C CA . THR A 1 227 ? -23.766 18.062 13.359 1 95.38 227 THR A CA 1
ATOM 1774 C C . THR A 1 227 ? -24.531 18.594 12.141 1 95.38 227 THR A C 1
ATOM 1776 O O . THR A 1 227 ? -25.562 18.047 11.773 1 95.38 227 THR A O 1
ATOM 1779 N N . GLN A 1 228 ? -24.078 19.641 11.578 1 96.38 228 GLN A N 1
ATOM 1780 C CA . GLN A 1 228 ? -24.875 20.266 10.523 1 96.38 228 GLN A CA 1
ATOM 1781 C C . GLN A 1 228 ? -24.969 19.359 9.297 1 96.38 228 GLN A C 1
ATOM 1783 O O . GLN A 1 228 ? -24.016 18.641 8.984 1 96.38 228 GLN A O 1
ATOM 1788 N N . GLU A 1 229 ? -26.031 19.516 8.633 1 97 229 GLU A N 1
ATOM 1789 C CA . GLU A 1 229 ? -26.25 18.734 7.418 1 97 229 GLU A CA 1
ATOM 1790 C C . GLU A 1 229 ? -25.359 19.203 6.281 1 97 229 GLU A C 1
ATOM 1792 O O . GLU A 1 229 ? -25.172 20.406 6.094 1 97 229 GLU A O 1
ATOM 1797 N N . VAL A 1 230 ? -24.844 18.234 5.574 1 97.56 230 VAL A N 1
ATOM 1798 C CA . VAL A 1 230 ? -24.078 18.531 4.367 1 97.56 230 VAL A CA 1
ATOM 1799 C C . VAL A 1 230 ? -25.031 18.734 3.191 1 97.56 230 VAL A C 1
ATOM 1801 O O . VAL A 1 230 ? -25.875 17.891 2.912 1 97.56 230 VAL A O 1
ATOM 1804 N N . THR A 1 231 ? -24.844 19.812 2.486 1 97.38 231 THR A N 1
ATOM 1805 C CA . THR A 1 231 ? -25.766 20.125 1.403 1 97.38 231 THR A CA 1
ATOM 1806 C C . THR A 1 231 ? -25.094 19.938 0.047 1 97.38 231 THR A C 1
ATOM 1808 O O . THR A 1 231 ? -25.766 19.75 -0.968 1 97.38 231 THR A O 1
ATOM 1811 N N . TYR A 1 232 ? -23.797 19.984 0.07 1 97.06 232 TYR A N 1
ATOM 1812 C CA . TYR A 1 232 ? -23.078 19.875 -1.192 1 97.06 232 TYR A CA 1
ATOM 1813 C C . TYR A 1 232 ? -21.641 19.406 -0.959 1 97.06 232 TYR A C 1
ATOM 1815 O O . TYR A 1 232 ? -21 19.828 0.01 1 97.06 232 TYR A O 1
ATOM 1823 N N . VAL A 1 233 ? -21.172 18.547 -1.908 1 96.81 233 VAL A N 1
ATOM 1824 C CA . VAL A 1 233 ? -19.828 18 -1.814 1 96.81 233 VAL A CA 1
ATOM 1825 C C . VAL A 1 233 ? -19.109 18.141 -3.162 1 96.81 233 VAL A C 1
ATOM 1827 O O . VAL A 1 233 ? -19.719 17.891 -4.211 1 96.81 233 VAL A O 1
ATOM 1830 N N . GLU A 1 234 ? -17.812 18.531 -3.088 1 93.69 234 GLU A N 1
ATOM 1831 C CA . GLU A 1 234 ? -16.984 18.625 -4.289 1 93.69 234 GLU A CA 1
ATOM 1832 C C . GLU A 1 234 ? -15.547 18.234 -3.988 1 93.69 234 GLU A C 1
ATOM 1834 O O . GLU A 1 234 ? -15.031 18.547 -2.91 1 93.69 234 GLU A O 1
ATOM 1839 N N . MET A 1 235 ? -14.969 17.609 -4.965 1 90.69 235 MET A N 1
ATOM 1840 C CA . MET A 1 235 ? -13.57 17.234 -4.805 1 90.69 235 MET A CA 1
ATOM 1841 C C . MET A 1 235 ? -12.648 18.438 -4.98 1 90.69 235 MET A C 1
ATOM 1843 O O . MET A 1 235 ? -12.82 19.219 -5.922 1 90.69 235 MET A O 1
ATOM 1847 N N . LYS A 1 236 ? -11.75 18.547 -4.027 1 86.94 236 LYS A N 1
ATOM 1848 C CA . LYS A 1 236 ? -10.711 19.562 -4.188 1 86.94 236 LYS A CA 1
ATOM 1849 C C . LYS A 1 236 ? -9.68 19.125 -5.223 1 86.94 236 LYS A C 1
ATOM 1851 O O . LYS A 1 236 ? -9.117 18.031 -5.125 1 86.94 236 LYS A O 1
ATOM 1856 N N . PRO A 1 237 ? -9.438 19.891 -6.168 1 75.81 237 PRO A N 1
ATOM 1857 C CA . PRO A 1 237 ? -8.422 19.516 -7.152 1 75.81 237 PRO A CA 1
ATOM 1858 C C . PRO A 1 237 ? -7.004 19.562 -6.586 1 75.81 237 PRO A C 1
ATOM 1860 O O . PRO A 1 237 ? -6.73 20.344 -5.668 1 75.81 237 PRO A O 1
ATOM 1863 N N . GLY A 1 238 ? -6.211 18.781 -7.141 1 64.69 238 GLY A N 1
ATOM 1864 C CA . GLY A 1 238 ? -4.801 18.812 -6.801 1 64.69 238 GLY A CA 1
ATOM 1865 C C . GLY A 1 238 ? -4.477 18.062 -5.523 1 64.69 238 GLY A C 1
ATOM 1866 O O . GLY A 1 238 ? -5.379 17.656 -4.785 1 64.69 238 GLY A O 1
ATOM 1867 N N . GLY A 1 239 ? -3.312 17.781 -5.391 1 63.25 239 GLY A N 1
ATOM 1868 C CA . GLY A 1 239 ? -2.811 17.125 -4.195 1 63.25 239 GLY A CA 1
ATOM 1869 C C . GLY A 1 239 ? -2.58 15.641 -4.383 1 63.25 239 GLY A C 1
ATOM 1870 O O . GLY A 1 239 ? -3.027 15.055 -5.375 1 63.25 239 GLY A O 1
ATOM 1871 N N . THR A 1 240 ? -1.873 15.172 -3.461 1 61.97 240 THR A N 1
ATOM 1872 C CA . THR A 1 240 ? -1.503 13.758 -3.5 1 61.97 240 THR A CA 1
ATOM 1873 C C . THR A 1 240 ? -2.65 12.883 -3.002 1 61.97 240 THR A C 1
ATOM 1875 O O . THR A 1 240 ? -2.75 11.711 -3.371 1 61.97 240 THR A O 1
ATOM 1878 N N . GLN A 1 241 ? -3.486 13.539 -2.168 1 75.31 241 GLN A N 1
ATOM 1879 C CA . GLN A 1 241 ? -4.555 12.75 -1.566 1 75.31 241 GLN A CA 1
ATOM 1880 C C . GLN A 1 241 ? -5.914 13.414 -1.789 1 75.31 241 GLN A C 1
ATOM 1882 O O . GLN A 1 241 ? -6.004 14.633 -1.923 1 75.31 241 GLN A O 1
ATOM 1887 N N . LEU A 1 242 ? -6.887 12.648 -1.74 1 84.19 242 LEU A N 1
ATOM 1888 C CA . LEU A 1 242 ? -8.25 13.117 -1.981 1 84.19 242 LEU A CA 1
ATOM 1889 C C . LEU A 1 242 ? -8.758 13.93 -0.799 1 84.19 242 LEU A C 1
ATOM 1891 O O . LEU A 1 242 ? -8.609 13.516 0.354 1 84.19 242 LEU A O 1
ATOM 1895 N N . LYS A 1 243 ? -9.258 15.086 -1.081 1 90.81 243 LYS A N 1
ATOM 1896 C CA . LYS A 1 243 ? -9.953 15.961 -0.139 1 90.81 243 LYS A CA 1
ATOM 1897 C C . LYS A 1 243 ? -11.281 16.438 -0.715 1 90.81 243 LYS A C 1
ATOM 1899 O O . LYS A 1 243 ? -11.398 16.656 -1.925 1 90.81 243 LYS A O 1
ATOM 1904 N N . LEU A 1 244 ? -12.203 16.625 0.151 1 94.69 244 LEU A N 1
ATOM 1905 C CA . LEU A 1 244 ? -13.516 17.062 -0.306 1 94.69 244 LEU A CA 1
ATOM 1906 C C . LEU A 1 244 ?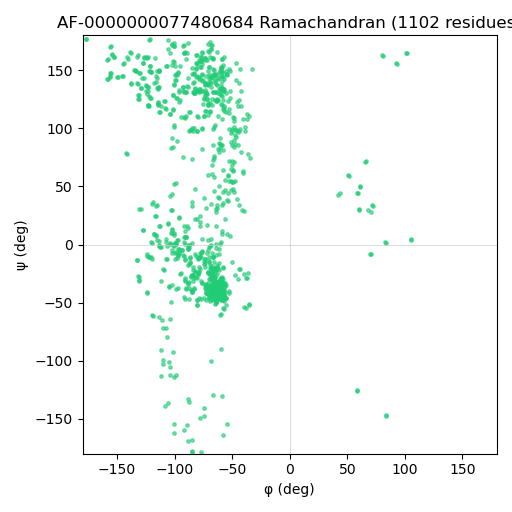 -13.922 18.375 0.371 1 94.69 244 LEU A C 1
ATOM 1908 O O . LEU A 1 244 ? -13.742 18.531 1.582 1 94.69 244 LEU A O 1
ATOM 1912 N N . PHE A 1 245 ? -14.445 19.281 -0.389 1 95 245 PHE A N 1
ATOM 1913 C CA . PHE A 1 245 ? -15.172 20.422 0.154 1 95 245 PHE A CA 1
ATOM 1914 C C . PHE A 1 245 ? -16.594 20.031 0.531 1 95 245 PHE A C 1
ATOM 1916 O O . PHE A 1 245 ? -17.312 19.453 -0.281 1 95 245 PHE A O 1
ATOM 1923 N N . MET A 1 246 ? -16.938 20.406 1.662 1 96.62 246 MET A N 1
ATOM 1924 C CA . MET A 1 246 ? -18.297 20.125 2.141 1 96.62 246 MET A CA 1
ATOM 1925 C C . MET A 1 246 ? -19 21.422 2.539 1 96.62 246 MET A C 1
ATOM 1927 O O . MET A 1 246 ? -18.547 22.125 3.443 1 96.62 246 MET A O 1
ATOM 1931 N N . GLU A 1 247 ? -20.047 21.641 1.893 1 96.25 247 GLU A N 1
ATOM 1932 C CA . GLU A 1 247 ? -20.891 22.766 2.273 1 96.25 247 GLU A CA 1
ATOM 1933 C C . GLU A 1 247 ? -21.984 22.328 3.248 1 96.25 247 GLU A C 1
ATOM 1935 O O . GLU A 1 247 ? -22.641 21.312 3.039 1 96.25 247 GLU A O 1
ATOM 1940 N N . PHE A 1 248 ? -22.141 23.141 4.25 1 95.19 248 PHE A N 1
ATOM 1941 C CA . PHE A 1 248 ? -23.141 22.844 5.266 1 95.19 248 PHE A CA 1
ATOM 1942 C C . PHE A 1 248 ? -24.391 23.688 5.07 1 95.19 248 PHE A C 1
ATOM 1944 O O . PHE A 1 248 ? -24.422 24.562 4.191 1 95.19 248 PHE A O 1
ATOM 1951 N N . GLU A 1 249 ? -25.406 23.422 5.789 1 92.81 249 GLU A N 1
ATOM 1952 C CA . GLU A 1 249 ? -26.719 24.047 5.664 1 92.81 249 GLU A CA 1
ATOM 1953 C C . GLU A 1 249 ? -26.609 25.562 5.805 1 92.81 249 GLU A C 1
ATOM 1955 O O . GLU A 1 249 ? -27.359 26.297 5.164 1 92.81 249 GLU A O 1
ATOM 1960 N N . ASP A 1 250 ? -25.672 26.047 6.625 1 88 250 ASP A N 1
ATOM 1961 C CA . ASP A 1 250 ? -25.531 27.484 6.816 1 88 250 ASP A CA 1
ATOM 1962 C C . ASP A 1 250 ? -24.562 28.078 5.805 1 88 250 ASP A C 1
ATOM 1964 O O . ASP A 1 250 ? -24.094 29.203 5.98 1 88 250 ASP A O 1
ATOM 1968 N N . THR A 1 251 ? -24.125 27.297 4.875 1 87 251 THR A N 1
ATOM 1969 C CA . THR A 1 251 ? -23.312 27.688 3.729 1 87 251 THR A CA 1
ATOM 1970 C C . THR A 1 251 ? -21.844 27.75 4.113 1 87 251 THR A C 1
ATOM 1972 O O . THR A 1 251 ? -21 28.188 3.314 1 87 251 THR A O 1
ATOM 1975 N N . SER A 1 252 ? -21.641 27.422 5.332 1 91.31 252 SER A N 1
ATOM 1976 C CA . SER A 1 252 ? -20.234 27.297 5.695 1 91.31 252 SER A CA 1
ATOM 1977 C C . SER A 1 252 ? -19.594 26.109 4.992 1 91.31 252 SER A C 1
ATOM 1979 O O . SER A 1 252 ? -20.281 25.219 4.504 1 91.31 252 SER A O 1
ATOM 1981 N N . ILE A 1 253 ? -18.25 26.172 4.934 1 93.31 253 ILE A N 1
ATOM 1982 C CA . ILE A 1 253 ? -17.531 25.141 4.184 1 93.31 253 ILE A CA 1
ATOM 1983 C C . ILE A 1 253 ? -16.516 24.453 5.086 1 93.31 253 ILE A C 1
ATOM 1985 O O . ILE A 1 253 ? -15.781 25.125 5.824 1 93.31 253 ILE A O 1
ATOM 1989 N N . GLY A 1 254 ? -16.562 23.156 5.004 1 95.94 254 GLY A N 1
ATOM 1990 C CA . GLY A 1 254 ? -15.531 22.344 5.629 1 95.94 254 GLY A CA 1
ATOM 1991 C C . GLY A 1 254 ? -14.68 21.594 4.629 1 95.94 254 GLY A C 1
ATOM 1992 O O . GLY A 1 254 ? -15.109 21.344 3.502 1 95.94 254 GLY A O 1
ATOM 1993 N N . LEU A 1 255 ? -13.43 21.375 5 1 96.12 255 LEU A N 1
ATOM 1994 C CA . LEU A 1 255 ? -12.539 20.531 4.215 1 96.12 255 LEU A CA 1
ATOM 1995 C C . LEU A 1 255 ? -12.414 19.141 4.84 1 96.12 255 LEU A C 1
ATOM 1997 O O . LEU A 1 255 ? -11.867 19 5.93 1 96.12 255 LEU A O 1
ATOM 2001 N N . PHE A 1 256 ? -12.883 18.188 4.078 1 96.94 256 PHE A N 1
ATOM 2002 C CA . PHE A 1 256 ? -12.93 16.812 4.57 1 96.94 256 PHE A CA 1
ATOM 2003 C C . PHE A 1 256 ? -11.734 16.016 4.066 1 96.94 256 PHE A C 1
ATOM 2005 O O . PHE A 1 256 ? -11.477 15.969 2.863 1 96.94 256 PHE A O 1
ATOM 2012 N N . LYS A 1 257 ? -10.977 15.383 4.996 1 95.69 257 LYS A N 1
ATOM 2013 C CA . LYS A 1 257 ? -9.961 14.375 4.711 1 95.69 257 LYS A CA 1
ATOM 2014 C C . LYS A 1 257 ? -10.383 13.008 5.258 1 95.69 257 LYS A C 1
ATOM 2016 O O . LYS A 1 257 ? -10.422 12.805 6.473 1 95.69 257 LYS A O 1
ATOM 2021 N N . PRO A 1 258 ? -10.617 12.086 4.414 1 95.56 258 PRO A N 1
ATOM 2022 C CA . PRO A 1 258 ? -11.188 10.805 4.848 1 95.56 258 PRO A CA 1
ATOM 2023 C C . PRO A 1 258 ? -10.156 9.898 5.516 1 95.56 258 PRO A C 1
ATOM 2025 O O . PRO A 1 258 ? -8.953 10.07 5.312 1 95.56 258 PRO A O 1
ATOM 2028 N N . TRP A 1 259 ? -10.742 9.008 6.281 1 95.62 259 TRP A N 1
ATOM 2029 C CA . TRP A 1 259 ? -9.961 7.906 6.84 1 95.62 259 TRP A CA 1
ATOM 2030 C C . TRP A 1 259 ? -9.352 7.051 5.73 1 95.62 259 TRP A C 1
ATOM 2032 O O . TRP A 1 259 ? -10.031 6.707 4.762 1 95.62 259 TRP A O 1
ATOM 2042 N N . ARG A 1 260 ? -8.078 6.77 5.945 1 88.56 260 ARG A N 1
ATOM 2043 C CA . ARG A 1 260 ? -7.41 5.867 5.016 1 88.56 260 ARG A CA 1
ATOM 2044 C C . ARG A 1 260 ? -6.656 4.773 5.766 1 88.56 260 ARG A C 1
ATOM 2046 O O . ARG A 1 260 ? -6.531 3.648 5.277 1 88.56 260 ARG A O 1
ATOM 2053 N N . TRP A 1 261 ? -6.23 5.207 6.941 1 89.56 261 TRP A N 1
ATOM 2054 C CA . TRP A 1 261 ? -5.383 4.305 7.707 1 89.56 261 TRP A CA 1
ATOM 2055 C C . TRP A 1 261 ? -5.832 4.242 9.164 1 89.56 261 TRP A C 1
ATOM 2057 O O . TRP A 1 261 ? -6.289 5.242 9.727 1 89.56 261 TRP A O 1
ATOM 2067 N N . PRO A 1 262 ? -5.602 3.07 9.766 1 92.31 262 PRO A N 1
ATOM 2068 C CA . PRO A 1 262 ? -5.875 3 11.203 1 92.31 262 PRO A CA 1
ATOM 2069 C C . PRO A 1 262 ? -4.922 3.865 12.023 1 92.31 262 PRO A C 1
ATOM 2071 O O . PRO A 1 262 ? -3.822 4.188 11.562 1 92.31 262 PRO A O 1
ATOM 2074 N N . ARG A 1 263 ? -5.344 4.176 13.227 1 95 263 ARG A N 1
ATOM 2075 C CA . ARG A 1 263 ? -4.613 5.09 14.094 1 95 263 ARG A CA 1
ATOM 2076 C C . ARG A 1 263 ? -3.209 4.566 14.383 1 95 263 ARG A C 1
ATOM 2078 O O . ARG A 1 263 ? -2.283 5.348 14.609 1 95 263 ARG A O 1
ATOM 2085 N N . ASP A 1 264 ? -3.082 3.264 14.367 1 94.06 264 ASP A N 1
ATOM 2086 C CA . ASP A 1 264 ? -1.827 2.668 14.82 1 94.06 264 ASP A CA 1
ATOM 2087 C C . ASP A 1 264 ? -0.913 2.352 13.633 1 94.06 264 ASP A C 1
ATOM 2089 O O . ASP A 1 264 ? 0.147 1.745 13.812 1 94.06 264 ASP A O 1
ATOM 2093 N N . ARG A 1 265 ? -1.304 2.703 12.484 1 92.62 265 ARG A N 1
ATOM 2094 C CA . ARG A 1 265 ? -0.435 2.48 11.336 1 92.62 265 ARG A CA 1
ATOM 2095 C C . ARG A 1 265 ? 0.766 3.42 11.367 1 92.62 265 ARG A C 1
ATOM 2097 O O . ARG A 1 265 ? 0.608 4.641 11.281 1 92.62 265 ARG A O 1
ATOM 2104 N N . GLU A 1 266 ? 1.931 2.828 11.414 1 94.12 266 GLU A N 1
ATOM 2105 C CA . GLU A 1 266 ? 3.143 3.643 11.461 1 94.12 266 GLU A CA 1
ATOM 2106 C C . GLU A 1 266 ? 3.807 3.727 10.094 1 94.12 266 GLU A C 1
ATOM 2108 O O . GLU A 1 266 ? 3.562 2.885 9.227 1 94.12 266 GLU A O 1
ATOM 2113 N N . THR A 1 267 ? 4.57 4.746 9.945 1 92 267 THR A N 1
ATOM 2114 C CA . THR A 1 267 ? 5.379 4.895 8.742 1 92 267 THR A CA 1
ATOM 2115 C C . THR A 1 267 ? 6.391 3.754 8.625 1 92 267 THR A C 1
ATOM 2117 O O . THR A 1 267 ? 7.148 3.492 9.562 1 92 267 THR A O 1
ATOM 2120 N N . PRO A 1 268 ? 6.324 3.066 7.484 1 88 268 PRO A N 1
ATOM 2121 C CA . PRO A 1 268 ? 7.348 2.033 7.297 1 88 268 PRO A CA 1
ATOM 2122 C C . PRO A 1 268 ? 8.766 2.598 7.32 1 88 268 PRO A C 1
ATOM 2124 O O . PRO A 1 268 ? 8.992 3.727 6.875 1 88 268 PRO A O 1
ATOM 2127 N N . PRO A 1 269 ? 9.711 1.815 7.723 1 87.81 269 PRO A N 1
ATOM 2128 C CA . PRO A 1 269 ? 11.07 2.318 7.918 1 87.81 269 PRO A CA 1
ATOM 2129 C C . PRO A 1 269 ? 11.719 2.781 6.617 1 87.81 269 PRO A C 1
ATOM 2131 O O . PRO A 1 269 ? 12.547 3.697 6.625 1 87.81 269 PRO A O 1
ATOM 2134 N N . ASP A 1 270 ? 11.32 2.201 5.523 1 88.38 270 ASP A N 1
ATOM 2135 C CA . ASP A 1 270 ? 11.977 2.518 4.262 1 88.38 270 ASP A CA 1
ATOM 2136 C C . ASP A 1 270 ? 11.32 3.719 3.584 1 88.38 270 ASP A C 1
ATOM 2138 O O . ASP A 1 270 ? 11.82 4.219 2.574 1 88.38 270 ASP A O 1
ATOM 2142 N N . HIS A 1 271 ? 10.258 4.277 4.148 1 87.44 271 HIS A N 1
ATOM 2143 C CA . HIS A 1 271 ? 9.516 5.363 3.516 1 87.44 271 HIS A CA 1
ATOM 2144 C C . HIS A 1 271 ? 10.188 6.707 3.768 1 87.44 271 HIS A C 1
ATOM 2146 O O . HIS A 1 271 ? 10.625 6.992 4.887 1 87.44 271 HIS A O 1
ATOM 2152 N N . PHE A 1 272 ? 10.281 7.434 2.668 1 87.88 272 PHE A N 1
ATOM 2153 C CA . PHE A 1 272 ? 10.641 8.836 2.814 1 87.88 272 PHE A CA 1
ATOM 2154 C C . PHE A 1 272 ? 9.492 9.641 3.402 1 87.88 272 PHE A C 1
ATOM 2156 O O . PHE A 1 272 ? 8.328 9.25 3.27 1 87.88 272 PHE A O 1
ATOM 2163 N N . TYR A 1 273 ? 9.82 10.711 3.941 1 88.88 273 TYR A N 1
ATOM 2164 C CA . TYR A 1 273 ? 8.82 11.555 4.582 1 88.88 273 TYR A CA 1
ATOM 2165 C C . TYR A 1 273 ? 7.77 12.008 3.574 1 88.88 273 TYR A C 1
ATOM 2167 O O . TYR A 1 273 ? 6.594 12.156 3.918 1 88.88 273 TYR A O 1
ATOM 2175 N N . PHE A 1 274 ? 8.133 12.203 2.299 1 86.81 274 PHE A N 1
ATOM 2176 C CA . PHE A 1 274 ? 7.23 12.781 1.312 1 86.81 274 PHE A CA 1
ATOM 2177 C C . PHE A 1 274 ? 6.379 11.703 0.657 1 86.81 274 PHE A C 1
ATOM 2179 O O . PHE A 1 274 ? 5.508 12 -0.16 1 86.81 274 PHE A O 1
ATOM 2186 N N . THR A 1 275 ? 6.57 10.477 1.042 1 81.94 275 THR A N 1
ATOM 2187 C CA . THR A 1 275 ? 5.723 9.375 0.586 1 81.94 275 THR A CA 1
ATOM 2188 C C . THR A 1 275 ? 4.992 8.734 1.761 1 81.94 275 THR A C 1
ATOM 2190 O O . THR A 1 275 ? 4.375 7.676 1.61 1 81.94 275 THR A O 1
ATOM 2193 N N . ASP A 1 276 ? 5.09 9.336 2.861 1 85.94 276 ASP A N 1
ATOM 2194 C CA . ASP A 1 276 ? 4.457 8.812 4.066 1 85.94 276 ASP A CA 1
ATOM 2195 C C . ASP A 1 276 ? 2.936 8.891 3.969 1 85.94 276 ASP A C 1
ATOM 2197 O O . ASP A 1 276 ? 2.398 9.531 3.066 1 85.94 276 ASP A O 1
ATOM 2201 N N . TYR A 1 277 ? 2.336 8.227 4.887 1 87.06 277 TYR A N 1
ATOM 2202 C CA . TYR A 1 277 ? 0.879 8.156 4.945 1 87.06 277 TYR A CA 1
ATOM 2203 C C . TYR A 1 277 ? 0.285 9.492 5.375 1 87.06 277 TYR A C 1
ATOM 2205 O O . TYR A 1 277 ? 0.828 10.164 6.258 1 87.06 277 TYR A O 1
ATOM 2213 N N . GLU A 1 278 ? -0.799 9.844 4.684 1 89.06 278 GLU A N 1
ATOM 2214 C CA . GLU A 1 278 ? -1.604 10.961 5.172 1 89.06 278 GLU A CA 1
ATOM 2215 C C . GLU A 1 278 ? -2.691 10.484 6.129 1 89.06 278 GLU A C 1
ATOM 2217 O O . GLU A 1 278 ? -3.453 9.57 5.805 1 89.06 278 GLU A O 1
ATOM 2222 N N . ARG A 1 279 ? -2.758 11.148 7.234 1 95.12 279 ARG A N 1
ATOM 2223 C CA . ARG A 1 279 ? -3.627 10.68 8.305 1 95.12 279 ARG A CA 1
ATOM 2224 C C . ARG A 1 279 ? -4.668 11.734 8.672 1 95.12 279 ARG A C 1
ATOM 2226 O O . ARG A 1 279 ? -4.316 12.859 9.039 1 95.12 279 ARG A O 1
ATOM 2233 N N . HIS A 1 280 ? -5.891 11.344 8.656 1 96.69 280 HIS A N 1
ATOM 2234 C CA . HIS A 1 280 ? -6.969 12.25 9.031 1 96.69 280 HIS A CA 1
ATOM 2235 C C . HIS A 1 280 ? -6.887 12.617 10.508 1 96.69 280 HIS A C 1
ATOM 2237 O O . HIS A 1 280 ? -7.152 13.766 10.883 1 96.69 280 HIS A O 1
ATOM 2243 N N . ASN A 1 281 ? -6.512 11.703 11.32 1 98.25 281 ASN A N 1
ATOM 2244 C CA . ASN A 1 281 ? -6.465 11.945 12.758 1 98.25 281 ASN A CA 1
ATOM 2245 C C . ASN A 1 281 ? -5.32 12.883 13.133 1 98.25 281 ASN A C 1
ATOM 2247 O O . ASN A 1 281 ? -5.383 13.555 14.164 1 98.25 281 ASN A O 1
ATOM 2251 N N . ALA A 1 282 ? -4.348 12.922 12.297 1 98.31 282 ALA A N 1
ATOM 2252 C CA . ALA A 1 282 ? -3.258 13.867 12.531 1 98.31 282 ALA A CA 1
ATOM 2253 C C . ALA A 1 282 ? -3.75 15.305 12.445 1 98.31 282 ALA A C 1
ATOM 2255 O O . ALA A 1 282 ? -3.307 16.172 13.211 1 98.31 282 ALA A O 1
ATOM 2256 N N . GLU A 1 283 ? -4.656 15.547 11.539 1 98.12 283 GLU A N 1
ATOM 2257 C CA . GLU A 1 283 ? -5.238 16.875 11.398 1 98.12 283 GLU A CA 1
ATOM 2258 C C . GLU A 1 283 ? -5.957 17.297 12.68 1 98.12 283 GLU A C 1
ATOM 2260 O O . GLU A 1 283 ? -5.84 18.453 13.117 1 98.12 283 GLU A O 1
ATOM 2265 N N . ILE A 1 284 ? -6.641 16.406 13.242 1 98.75 284 ILE A N 1
ATOM 2266 C CA . ILE A 1 284 ? -7.41 16.672 14.453 1 98.75 284 ILE A CA 1
ATOM 2267 C C . ILE A 1 284 ? -6.465 16.906 15.633 1 98.75 284 ILE A C 1
ATOM 2269 O O . ILE A 1 284 ? -6.59 17.891 16.359 1 98.75 284 ILE A O 1
ATOM 2273 N N . ALA A 1 285 ? -5.527 16 15.742 1 98.88 285 ALA A N 1
ATOM 2274 C CA . ALA A 1 285 ? -4.574 16.109 16.844 1 98.88 285 ALA A CA 1
ATOM 2275 C C . ALA A 1 285 ? -3.768 17.391 16.75 1 98.88 285 ALA A C 1
ATOM 2277 O O . ALA A 1 285 ? -3.498 18.031 17.781 1 98.88 285 ALA A O 1
ATOM 2278 N N . ALA A 1 286 ? -3.43 17.734 15.578 1 98.81 286 ALA A N 1
ATOM 2279 C CA . ALA A 1 286 ? -2.635 18.938 15.359 1 98.81 286 ALA A CA 1
ATOM 2280 C C . ALA A 1 286 ? -3.391 20.188 15.805 1 98.81 286 ALA A C 1
ATOM 2282 O O . ALA A 1 286 ? -2.803 21.109 16.375 1 98.81 286 ALA A O 1
ATOM 2283 N N . TYR A 1 287 ? -4.688 20.188 15.578 1 98.56 287 TYR A N 1
ATOM 2284 C CA . TYR A 1 287 ? -5.504 21.312 16.016 1 98.56 287 TYR A CA 1
ATOM 2285 C C . TYR A 1 287 ? -5.473 21.453 17.547 1 98.56 287 TYR A C 1
ATOM 2287 O O . TYR A 1 287 ? -5.262 22.547 18.062 1 98.56 287 TYR A O 1
ATOM 2295 N N . HIS A 1 288 ? -5.594 20.438 18.188 1 98.69 288 HIS A N 1
ATOM 2296 C CA . HIS A 1 288 ? -5.59 20.453 19.656 1 98.69 288 HIS A CA 1
ATOM 2297 C C . HIS A 1 288 ? -4.219 20.844 20.188 1 98.69 288 HIS A C 1
ATOM 2299 O O . HIS A 1 288 ? -4.117 21.594 21.156 1 98.69 288 HIS A O 1
ATOM 2305 N N . LEU A 1 289 ? -3.23 20.297 19.562 1 98.88 289 LEU A N 1
ATOM 2306 C CA . LEU A 1 289 ? -1.872 20.625 19.984 1 98.88 289 LEU A CA 1
ATOM 2307 C C . LEU A 1 289 ? -1.602 22.125 19.797 1 98.88 289 LEU A C 1
ATOM 2309 O O . LEU A 1 289 ? -1.025 22.766 20.672 1 98.88 289 LEU A O 1
ATOM 2313 N N . ASP A 1 290 ? -2.021 22.625 18.703 1 98.69 290 ASP A N 1
ATOM 2314 C CA . ASP A 1 290 ? -1.852 24.031 18.391 1 98.69 290 ASP A CA 1
ATOM 2315 C C . ASP A 1 290 ? -2.484 24.906 19.484 1 98.69 290 ASP A C 1
ATOM 2317 O O . ASP A 1 290 ? -1.903 25.906 19.891 1 98.69 290 ASP A O 1
ATOM 2321 N N . ARG A 1 291 ? -3.594 24.531 19.953 1 97.44 291 ARG A N 1
ATOM 2322 C CA . ARG A 1 291 ? -4.312 25.266 20.984 1 97.44 291 ARG A CA 1
ATOM 2323 C C . ARG A 1 291 ? -3.609 25.156 22.344 1 97.44 291 ARG A C 1
ATOM 2325 O O . ARG A 1 291 ? -3.494 26.141 23.062 1 97.44 291 ARG A O 1
ATOM 2332 N N . ILE A 1 292 ? -3.178 23.984 22.609 1 98.31 292 ILE A N 1
ATOM 2333 C CA . ILE A 1 292 ? -2.51 23.75 23.875 1 98.31 292 ILE A CA 1
ATOM 2334 C C . ILE A 1 292 ? -1.206 24.547 23.938 1 98.31 292 ILE A C 1
ATOM 2336 O O . ILE A 1 292 ? -0.821 25.047 25 1 98.31 292 ILE A O 1
ATOM 2340 N N . LEU A 1 293 ? -0.588 24.719 22.797 1 98.44 293 LEU A N 1
ATOM 2341 C CA . LEU A 1 293 ? 0.634 25.516 22.719 1 98.44 293 LEU A CA 1
ATOM 2342 C C . LEU A 1 293 ? 0.311 27 22.656 1 98.44 293 LEU A C 1
ATOM 2344 O O . LEU A 1 293 ? 1.216 27.844 22.672 1 98.44 293 LEU A O 1
ATOM 2348 N N . ASP A 1 294 ? -0.949 27.375 22.484 1 97.25 294 ASP A N 1
ATOM 2349 C CA . ASP A 1 294 ? -1.5 28.734 22.484 1 97.25 294 ASP A CA 1
ATOM 2350 C C . ASP A 1 294 ? -1.054 29.5 21.234 1 97.25 294 ASP A C 1
ATOM 2352 O O . ASP A 1 294 ? -0.823 30.703 21.297 1 97.25 294 ASP A O 1
ATOM 2356 N N . PHE A 1 295 ? -0.825 28.734 20.219 1 97.19 295 PHE A N 1
ATOM 2357 C CA . PHE A 1 295 ? -0.532 29.406 18.953 1 97.19 295 PHE A CA 1
ATOM 2358 C C . PHE A 1 295 ? -1.809 29.938 18.312 1 97.19 295 PHE A C 1
ATOM 2360 O O . PHE A 1 295 ? -1.866 31.094 17.906 1 97.19 295 PHE A O 1
ATOM 2367 N N . ARG A 1 296 ? -2.855 29.016 18.281 1 97.62 296 ARG A N 1
ATOM 2368 C CA . ARG A 1 296 ? -4.172 29.344 17.75 1 97.62 296 ARG A CA 1
ATOM 2369 C C . ARG A 1 296 ? -4.066 29.781 16.281 1 97.62 296 ARG A C 1
ATOM 2371 O O . ARG A 1 296 ? -4.652 30.797 15.891 1 97.62 296 ARG A O 1
ATOM 2378 N N . ARG A 1 297 ? -3.281 29.031 15.562 1 98.19 297 ARG A N 1
ATOM 2379 C CA . ARG A 1 297 ? -2.998 29.328 14.164 1 98.19 297 ARG A CA 1
ATOM 2380 C C . ARG A 1 297 ? -3.439 28.188 13.258 1 98.19 297 ARG A C 1
ATOM 2382 O O . ARG A 1 297 ? -3.146 28.203 12.055 1 98.19 297 ARG A O 1
ATOM 2389 N N . CYS A 1 298 ? -4.004 27.172 13.852 1 98.19 298 CYS A N 1
ATOM 2390 C CA . CYS A 1 298 ? -4.645 26.078 13.141 1 98.19 298 CYS A CA 1
ATOM 2391 C C . CYS A 1 298 ? -6.16 26.234 13.148 1 98.19 298 CYS A C 1
ATOM 2393 O O . CYS A 1 298 ? -6.762 26.453 14.195 1 98.19 298 CYS A O 1
ATOM 2395 N N . PRO A 1 299 ? -6.75 26.156 11.961 1 97.44 299 PRO A N 1
ATOM 2396 C CA . PRO A 1 299 ? -8.219 26.219 11.977 1 97.44 299 PRO A CA 1
ATOM 2397 C C . PRO A 1 299 ? -8.836 25.094 12.812 1 97.44 299 PRO A C 1
ATOM 2399 O O . PRO A 1 299 ? -8.227 24.031 12.977 1 97.44 299 PRO A O 1
ATOM 2402 N N . PRO A 1 300 ? -10.016 25.406 13.32 1 97.94 300 PRO A N 1
ATOM 2403 C CA . PRO A 1 300 ? -10.688 24.328 14.055 1 97.94 300 PRO A CA 1
ATOM 2404 C C . PRO A 1 300 ? -10.914 23.078 13.211 1 97.94 300 PRO A C 1
ATOM 2406 O O . PRO A 1 300 ? -11.336 23.188 12.055 1 97.94 300 PRO A O 1
ATOM 2409 N N . VAL A 1 301 ? -10.562 21.953 13.773 1 98.5 301 VAL A N 1
ATOM 2410 C CA . VAL A 1 301 ? -10.711 20.672 13.102 1 98.5 301 VAL A CA 1
ATOM 2411 C C . VAL A 1 301 ? -11.438 19.688 14.016 1 98.5 301 VAL A C 1
ATOM 2413 O O . VAL A 1 301 ? -11.164 19.625 15.219 1 98.5 301 VAL A O 1
ATOM 2416 N N . SER A 1 302 ? -12.391 18.984 13.484 1 98.56 302 SER A N 1
ATOM 2417 C CA . SER A 1 302 ? -13.102 17.938 14.227 1 98.56 302 SER A CA 1
ATOM 2418 C C . SER A 1 302 ? -13.25 16.672 13.383 1 98.56 302 SER A C 1
ATOM 2420 O O . SER A 1 302 ? -13.242 16.734 12.156 1 98.56 302 SER A O 1
ATOM 2422 N N . GLY A 1 303 ? -13.281 15.562 14.117 1 98.62 303 GLY A N 1
ATOM 2423 C CA . GLY A 1 303 ? -13.703 14.336 13.453 1 98.62 303 GLY A CA 1
ATOM 2424 C C . GLY A 1 303 ? -15.211 14.25 13.266 1 98.62 303 GLY A C 1
ATOM 2425 O O . GLY A 1 303 ? -15.969 14.898 13.992 1 98.62 303 GLY A O 1
ATOM 2426 N N . ARG A 1 304 ? -15.578 13.531 12.266 1 98.56 304 ARG A N 1
ATOM 2427 C CA . ARG A 1 304 ? -16.984 13.289 12 1 98.56 304 ARG A CA 1
ATOM 2428 C C . ARG A 1 304 ? -17.172 12 11.195 1 98.56 304 ARG A C 1
ATOM 2430 O O . ARG A 1 304 ? -16.328 11.648 10.375 1 98.56 304 ARG A O 1
ATOM 2437 N N . TRP A 1 305 ? -18.25 11.305 11.492 1 98.38 305 TRP A N 1
ATOM 2438 C CA . TRP A 1 305 ? -18.703 10.172 10.68 1 98.38 305 TRP A CA 1
ATOM 2439 C C . TRP A 1 305 ? -19.625 10.633 9.562 1 98.38 305 TRP A C 1
ATOM 2441 O O . TRP A 1 305 ? -20.5 11.469 9.781 1 98.38 305 TRP A O 1
ATOM 2451 N N . PHE A 1 306 ? -19.406 10.109 8.375 1 98.19 306 PHE A N 1
ATOM 2452 C CA . PHE A 1 306 ? -20.281 10.391 7.234 1 98.19 306 PHE A CA 1
ATOM 2453 C C . PHE A 1 306 ? -20.812 9.102 6.625 1 98.19 306 PHE A C 1
ATOM 2455 O O . PHE A 1 306 ? -20.078 8.117 6.516 1 98.19 306 PHE A O 1
ATOM 2462 N N . ASN A 1 307 ? -22.078 9.117 6.305 1 98.12 307 ASN A N 1
ATOM 2463 C CA . ASN A 1 307 ? -22.578 8.109 5.379 1 98.12 307 ASN A CA 1
ATOM 2464 C C . ASN A 1 307 ? -22.109 8.383 3.949 1 98.12 307 ASN A C 1
ATOM 2466 O O . ASN A 1 307 ? -22.531 9.367 3.34 1 98.12 307 ASN A O 1
ATOM 2470 N N . VAL A 1 308 ? -21.344 7.555 3.416 1 98 308 VAL A N 1
ATOM 2471 C CA . VAL A 1 308 ? -20.688 7.762 2.135 1 98 308 VAL A CA 1
ATOM 2472 C C . VAL A 1 308 ? -21.719 7.926 1.032 1 98 308 VAL A C 1
ATOM 2474 O O . VAL A 1 308 ? -21.547 8.742 0.121 1 98 308 VAL A O 1
ATOM 2477 N N . THR A 1 309 ? -22.781 7.254 1.141 1 97.38 309 THR A N 1
ATOM 2478 C CA . THR A 1 309 ? -23.797 7.277 0.099 1 97.38 309 THR A CA 1
ATOM 2479 C C . THR A 1 309 ? -24.672 8.523 0.227 1 97.38 309 THR A C 1
ATOM 2481 O O . THR A 1 309 ? -24.719 9.359 -0.683 1 97.38 309 THR A O 1
ATOM 2484 N N . SER A 1 310 ? -25.203 8.766 1.35 1 97.5 310 SER A N 1
ATOM 2485 C CA . SER A 1 310 ? -26.219 9.797 1.488 1 97.5 310 SER A CA 1
ATOM 2486 C C . SER A 1 310 ? -25.594 11.172 1.709 1 97.5 310 SER A C 1
ATOM 2488 O O . SER A 1 310 ? -26.172 12.195 1.329 1 97.5 310 SER A O 1
ATOM 2490 N N . GLU A 1 311 ? -24.391 11.203 2.293 1 97.88 311 GLU A N 1
ATOM 2491 C CA . GLU A 1 311 ? -23.844 12.5 2.684 1 97.88 311 GLU A CA 1
ATOM 2492 C C . GLU A 1 311 ? -22.688 12.922 1.771 1 97.88 311 GLU A C 1
ATOM 2494 O O . GLU A 1 311 ? -22.234 14.062 1.815 1 97.88 311 GLU A O 1
ATOM 2499 N N . ILE A 1 312 ? -22.203 12.016 0.98 1 97.19 312 ILE A N 1
ATOM 2500 C CA . ILE A 1 312 ? -21.109 12.359 0.073 1 97.19 312 ILE A CA 1
ATOM 2501 C C . ILE A 1 312 ? -21.562 12.148 -1.372 1 97.19 312 ILE A C 1
ATOM 2503 O O . ILE A 1 312 ? -21.766 13.117 -2.109 1 97.19 312 ILE A O 1
ATOM 2507 N N . ARG A 1 313 ? -21.906 10.961 -1.723 1 96.62 313 ARG A N 1
ATOM 2508 C CA . ARG A 1 313 ? -22.219 10.641 -3.111 1 96.62 313 ARG A CA 1
ATOM 2509 C C . ARG A 1 313 ? -23.438 11.414 -3.59 1 96.62 313 ARG A C 1
ATOM 2511 O O . ARG A 1 313 ? -23.406 12.062 -4.637 1 96.62 313 ARG A O 1
ATOM 2518 N N . TYR A 1 314 ? -24.531 11.422 -2.803 1 97.06 314 TYR A N 1
ATOM 2519 C CA . TYR A 1 314 ? -25.781 12.016 -3.232 1 97.06 314 TYR A CA 1
ATOM 2520 C C . TYR A 1 314 ? -25.75 13.539 -3.109 1 97.06 314 TYR A C 1
ATOM 2522 O O . TYR A 1 314 ? -26.625 14.227 -3.615 1 97.06 314 TYR A O 1
ATOM 2530 N N . LYS A 1 315 ? -24.719 13.969 -2.445 1 97.44 315 LYS A N 1
ATOM 2531 C CA . LYS A 1 315 ? -24.594 15.414 -2.26 1 97.44 315 LYS A CA 1
ATOM 2532 C C . LYS A 1 315 ? -23.594 16.016 -3.238 1 97.44 315 LYS A C 1
ATOM 2534 O O . LYS A 1 315 ? -23.188 17.172 -3.094 1 97.44 315 LYS A O 1
ATOM 2539 N N . SER A 1 316 ? -23.141 15.219 -4.184 1 95.88 316 SER A N 1
ATOM 2540 C CA . SER A 1 316 ? -22.156 15.695 -5.145 1 95.88 316 SER A CA 1
ATOM 2541 C C . SER A 1 316 ? -22.719 15.727 -6.559 1 95.88 316 SER A C 1
ATOM 2543 O O . SER A 1 316 ? -23.562 14.891 -6.918 1 95.88 316 SER A O 1
ATOM 2545 N N . GLU A 1 317 ? -22.312 16.719 -7.297 1 94.19 317 GLU A N 1
ATOM 2546 C CA . GLU A 1 317 ? -22.594 16.781 -8.727 1 94.19 317 GLU A CA 1
ATOM 2547 C C . GLU A 1 317 ? -21.297 16.719 -9.547 1 94.19 317 GLU A C 1
ATOM 2549 O O . GLU A 1 317 ? -21.312 16.984 -10.75 1 94.19 317 GLU A O 1
ATOM 2554 N N . ASP A 1 318 ? -20.297 16.469 -8.828 1 90.94 318 ASP A N 1
ATOM 2555 C CA . ASP A 1 318 ? -18.984 16.328 -9.469 1 90.94 318 ASP A CA 1
ATOM 2556 C C . ASP A 1 318 ? -18.875 15.008 -10.211 1 90.94 318 ASP A C 1
ATOM 2558 O O . ASP A 1 318 ? -18.672 13.961 -9.594 1 90.94 318 ASP A O 1
ATOM 2562 N N . GLU A 1 319 ? -18.844 15.023 -11.492 1 88.31 319 GLU A N 1
ATOM 2563 C CA . GLU A 1 319 ? -18.859 13.812 -12.305 1 88.31 319 GLU A CA 1
ATOM 2564 C C . GLU A 1 319 ? -17.578 13 -12.125 1 88.31 319 GLU A C 1
ATOM 2566 O O . GLU A 1 319 ? -17.625 11.766 -12.148 1 88.31 319 GLU A O 1
ATOM 2571 N N . LYS A 1 320 ? -16.484 13.703 -12.008 1 84.5 320 LYS A N 1
ATOM 2572 C CA . LYS A 1 320 ? -15.219 13.016 -11.82 1 84.5 320 LYS A CA 1
ATOM 2573 C C . LYS A 1 320 ? -15.219 12.188 -10.539 1 84.5 320 LYS A C 1
ATOM 2575 O O . LYS A 1 320 ? -14.695 11.07 -10.516 1 84.5 320 LYS A O 1
ATOM 2580 N N . LEU A 1 321 ? -15.781 12.734 -9.539 1 88.75 321 LEU A N 1
ATOM 2581 C CA . LEU A 1 321 ? -15.883 12.023 -8.273 1 88.75 321 LEU A CA 1
ATOM 2582 C C . LEU A 1 321 ? -16.922 10.906 -8.359 1 88.75 321 LEU A C 1
ATOM 2584 O O . LEU A 1 321 ? -16.672 9.781 -7.914 1 88.75 321 LEU A O 1
ATOM 2588 N N . LEU A 1 322 ? -18.047 11.195 -9 1 91.06 322 LEU A N 1
ATOM 2589 C CA . LEU A 1 322 ? -19.188 10.273 -9.008 1 91.06 322 LEU A CA 1
ATOM 2590 C C . LEU A 1 322 ? -18.844 9 -9.766 1 91.06 322 LEU A C 1
ATOM 2592 O O . LEU A 1 322 ? -19.328 7.918 -9.414 1 91.06 322 LEU A O 1
ATOM 2596 N N . LYS A 1 323 ? -17.984 9.078 -10.664 1 86.44 323 LYS A N 1
ATOM 2597 C CA . LYS A 1 323 ? -17.641 7.926 -11.492 1 86.44 323 LYS A CA 1
ATOM 2598 C C . LYS A 1 323 ? -16.719 6.965 -10.734 1 86.44 323 LYS A C 1
ATOM 2600 O O . LYS A 1 323 ? -16.5 5.84 -11.18 1 86.44 323 LYS A O 1
ATOM 2605 N N . THR A 1 324 ? -16.281 7.336 -9.609 1 86.5 324 THR A N 1
ATOM 2606 C CA . THR A 1 324 ? -15.273 6.539 -8.93 1 86.5 324 THR A CA 1
ATOM 2607 C C . THR A 1 324 ? -15.906 5.648 -7.863 1 86.5 324 THR A C 1
ATOM 2609 O O . THR A 1 324 ? -15.234 4.805 -7.27 1 86.5 324 THR A O 1
ATOM 2612 N N . PHE A 1 325 ? -17.141 5.797 -7.613 1 90.94 325 PHE A N 1
ATOM 2613 C CA . PHE A 1 325 ? -17.781 5.047 -6.535 1 90.94 325 PHE A CA 1
ATOM 2614 C C . PHE A 1 325 ? -18.016 3.6 -6.949 1 90.94 325 PHE A C 1
ATOM 2616 O O . PHE A 1 325 ? -18.359 3.324 -8.102 1 90.94 325 PHE A O 1
ATOM 2623 N N . PHE A 1 326 ? -17.812 2.697 -6.012 1 90.38 326 PHE A N 1
ATOM 2624 C CA . PHE A 1 326 ? -18.062 1.275 -6.23 1 90.38 326 PHE A CA 1
ATOM 2625 C C . PHE A 1 326 ? -18.328 0.563 -4.906 1 90.38 326 PHE A C 1
ATOM 2627 O O . PHE A 1 326 ? -18.234 1.172 -3.84 1 90.38 326 PHE A O 1
ATOM 2634 N N . VAL A 1 327 ? -18.734 -0.619 -4.996 1 93.62 327 VAL A N 1
ATOM 2635 C CA . VAL A 1 327 ? -18.938 -1.46 -3.82 1 93.62 327 VAL A CA 1
ATOM 2636 C C . VAL A 1 327 ? -17.875 -2.545 -3.771 1 93.62 327 VAL A C 1
ATOM 2638 O O . VAL A 1 327 ? -17.672 -3.275 -4.746 1 93.62 327 VAL A O 1
ATOM 2641 N N . SER A 1 328 ? -17.109 -2.605 -2.643 1 91.81 328 SER A N 1
ATOM 2642 C CA . SER A 1 328 ? -16.031 -3.57 -2.479 1 91.81 328 SER A CA 1
ATOM 2643 C C . SER A 1 328 ? -16.562 -4.992 -2.375 1 91.81 328 SER A C 1
ATOM 2645 O O . SER A 1 328 ? -17.766 -5.199 -2.234 1 91.81 328 SER A O 1
ATOM 2647 N N . PRO A 1 329 ? -15.625 -5.969 -2.395 1 88.56 329 PRO A N 1
ATOM 2648 C CA . PRO A 1 329 ? -16.047 -7.367 -2.332 1 88.56 329 PRO A CA 1
ATOM 2649 C C . PRO A 1 329 ? -16.797 -7.699 -1.04 1 88.56 329 PRO A C 1
ATOM 2651 O O . PRO A 1 329 ? -17.625 -8.617 -1.017 1 88.56 329 PRO A O 1
ATOM 2654 N N . ILE A 1 330 ? -16.625 -6.906 0.045 1 92.31 330 ILE A N 1
ATOM 2655 C CA . ILE A 1 330 ? -17.281 -7.246 1.303 1 92.31 330 ILE A CA 1
ATOM 2656 C C . ILE A 1 330 ? -18.484 -6.332 1.517 1 92.31 330 ILE A C 1
ATOM 2658 O O . ILE A 1 330 ? -19.094 -6.34 2.59 1 92.31 330 ILE A O 1
ATOM 2662 N N . GLY A 1 331 ? -18.672 -5.469 0.549 1 94.44 331 GLY A N 1
ATOM 2663 C CA . GLY A 1 331 ? -19.922 -4.723 0.562 1 94.44 331 GLY A CA 1
ATOM 2664 C C . GLY A 1 331 ? -19.75 -3.285 1.012 1 94.44 331 GLY A C 1
ATOM 2665 O O . GLY A 1 331 ? -20.734 -2.564 1.185 1 94.44 331 GLY A O 1
ATOM 2666 N N . ASN A 1 332 ? -18.578 -2.818 1.238 1 95.69 332 ASN A N 1
ATOM 2667 C CA . ASN A 1 332 ? -18.344 -1.431 1.627 1 95.69 332 ASN A CA 1
ATOM 2668 C C . ASN A 1 332 ? -18.422 -0.494 0.425 1 95.69 332 ASN A C 1
ATOM 2670 O O . ASN A 1 332 ? -17.906 -0.818 -0.649 1 95.69 332 ASN A O 1
ATOM 2674 N N . VAL A 1 333 ? -19.109 0.563 0.621 1 96.81 333 VAL A N 1
ATOM 2675 C CA . VAL A 1 333 ? -19.078 1.588 -0.417 1 96.81 333 VAL A CA 1
ATOM 2676 C C . VAL A 1 333 ? -17.719 2.283 -0.416 1 96.81 333 VAL A C 1
ATOM 2678 O O . VAL A 1 333 ? -17.234 2.695 0.637 1 96.81 333 VAL A O 1
ATOM 2681 N N . CYS A 1 334 ? -17.109 2.279 -1.578 1 93.25 334 CYS A N 1
ATOM 2682 C CA . CYS A 1 334 ? -15.766 2.832 -1.724 1 93.25 334 CYS A CA 1
ATOM 2683 C C . CYS A 1 334 ? -15.719 3.869 -2.84 1 93.25 334 CYS A C 1
ATOM 2685 O O . CYS A 1 334 ? -16.641 3.945 -3.66 1 93.25 334 CYS A O 1
ATOM 2687 N N . PHE A 1 335 ? -14.711 4.727 -2.848 1 90 335 PHE A N 1
ATOM 2688 C CA . PHE A 1 335 ? -14.461 5.66 -3.939 1 90 335 PHE A CA 1
ATOM 2689 C C . PHE A 1 335 ? -12.992 6.047 -3.994 1 90 335 PHE A C 1
ATOM 2691 O O . PHE A 1 335 ? -12.211 5.684 -3.109 1 90 335 PHE A O 1
ATOM 2698 N N . PHE A 1 336 ? -12.586 6.641 -5.168 1 81.56 336 PHE A N 1
ATOM 2699 C CA . PHE A 1 336 ? -11.234 7.148 -5.367 1 81.56 336 PHE A CA 1
ATOM 2700 C C . PHE A 1 336 ? -11.266 8.617 -5.773 1 81.56 336 PHE A C 1
ATOM 2702 O O . PHE A 1 336 ? -12.328 9.156 -6.086 1 81.56 336 PHE A O 1
ATOM 2709 N N . GLY A 1 337 ? -10.094 9.227 -5.574 1 73.56 337 GLY A N 1
ATOM 2710 C CA . GLY A 1 337 ? -9.938 10.539 -6.184 1 73.56 337 GLY A CA 1
ATOM 2711 C C . GLY A 1 337 ? -9.484 10.477 -7.629 1 73.56 337 GLY A C 1
ATOM 2712 O O . GLY A 1 337 ? -9.508 9.406 -8.242 1 73.56 337 GLY A O 1
ATOM 2713 N N . ASP A 1 338 ? -9.273 11.578 -8.281 1 61.38 338 ASP A N 1
ATOM 2714 C CA . ASP A 1 338 ? -8.773 11.648 -9.648 1 61.38 338 ASP A CA 1
ATOM 2715 C C . ASP A 1 338 ? -7.387 11.008 -9.758 1 61.38 338 ASP A C 1
ATOM 2717 O O . ASP A 1 338 ? -6.461 11.406 -9.047 1 61.38 338 ASP A O 1
ATOM 2721 N N . CYS A 1 339 ? -7.441 9.727 -10.07 1 56.53 339 CYS A N 1
ATOM 2722 C CA . CYS A 1 339 ? -6.145 9.094 -10.281 1 56.53 339 CYS A CA 1
ATOM 2723 C C . CYS A 1 339 ? -5.852 8.93 -11.766 1 56.53 339 CYS A C 1
ATOM 2725 O O . CYS A 1 339 ? -6.707 8.477 -12.523 1 56.53 339 CYS A O 1
ATOM 2727 N N . SER A 1 340 ? -5.223 9.867 -12.297 1 47.88 340 SER A N 1
ATOM 2728 C CA . SER A 1 340 ? -4.953 9.859 -13.734 1 47.88 340 SER A CA 1
ATOM 2729 C C . SER A 1 340 ? -4.594 8.461 -14.219 1 47.88 340 SER A C 1
ATOM 2731 O O . SER A 1 340 ? -4.918 8.086 -15.352 1 47.88 340 SER A O 1
ATOM 2733 N N . TYR A 1 341 ? -3.705 7.824 -13.695 1 41.72 341 TYR A N 1
ATOM 2734 C CA . TYR A 1 341 ? -3.295 6.578 -14.336 1 41.72 341 TYR A CA 1
ATOM 2735 C C . TYR A 1 341 ? -3.709 5.375 -13.492 1 41.72 341 TYR A C 1
ATOM 2737 O O . TYR A 1 341 ? -4.418 4.488 -13.977 1 41.72 341 TYR A O 1
ATOM 2745 N N . TYR A 1 342 ? -2.871 4.859 -12.789 1 43.16 342 TYR A N 1
ATOM 2746 C CA . TYR A 1 342 ? -3.152 3.668 -12 1 43.16 342 TYR A CA 1
ATOM 2747 C C . TYR A 1 342 ? -3.779 4.039 -10.664 1 43.16 342 TYR A C 1
ATOM 2749 O O . TYR A 1 342 ? -3.115 4.605 -9.789 1 43.16 342 TYR A O 1
ATOM 2757 N N . CYS A 1 343 ? -5.109 4.445 -10.875 1 50.09 343 CYS A N 1
ATOM 2758 C CA . CYS A 1 343 ? -5.785 4.645 -9.594 1 50.09 343 CYS A CA 1
ATOM 2759 C C . CYS A 1 343 ? -5.656 3.412 -8.711 1 50.09 343 CYS A C 1
ATOM 2761 O O . CYS A 1 343 ? -6.508 2.521 -8.758 1 50.09 343 CYS A O 1
ATOM 2763 N N . ASN A 1 344 ? -4.344 3.123 -8.445 1 51.59 344 ASN A N 1
ATOM 2764 C CA . ASN A 1 344 ? -4.121 1.901 -7.68 1 51.59 344 ASN A CA 1
ATOM 2765 C C . ASN A 1 344 ? -4.961 1.878 -6.406 1 51.59 344 ASN A C 1
ATOM 2767 O O . ASN A 1 344 ? -5.422 2.922 -5.941 1 51.59 344 ASN A O 1
ATOM 2771 N N . THR A 1 345 ? -5.59 0.793 -6.199 1 54.47 345 THR A N 1
ATOM 2772 C CA . THR A 1 345 ? -6.441 0.349 -5.102 1 54.47 345 THR A CA 1
ATOM 2773 C C . THR A 1 345 ? -5.918 0.871 -3.764 1 54.47 345 THR A C 1
ATOM 2775 O O . THR A 1 345 ? -6.691 1.072 -2.826 1 54.47 345 THR A O 1
ATOM 2778 N N . GLU A 1 346 ? -4.598 1.137 -3.816 1 58.28 346 GLU A N 1
ATOM 2779 C CA . GLU A 1 346 ? -4.098 1.538 -2.506 1 58.28 346 GLU A CA 1
ATOM 2780 C C . GLU A 1 346 ? -4.625 2.914 -2.109 1 58.28 346 GLU A C 1
ATOM 2782 O O . GLU A 1 346 ? -4.613 3.273 -0.93 1 58.28 346 GLU A O 1
ATOM 2787 N N . HIS A 1 347 ? -5.348 3.365 -3.096 1 67.06 347 HIS A N 1
ATOM 2788 C CA . HIS A 1 347 ? -5.852 4.715 -2.867 1 67.06 347 HIS A CA 1
ATOM 2789 C C . HIS A 1 347 ? -7.352 4.699 -2.584 1 67.06 347 HIS A C 1
ATOM 2791 O O . HIS A 1 347 ? -7.961 5.754 -2.387 1 67.06 347 HIS A O 1
ATOM 2797 N N . MET A 1 348 ? -7.789 3.529 -2.514 1 81.19 348 MET A N 1
ATOM 2798 C CA . MET A 1 348 ? -9.234 3.465 -2.35 1 81.19 348 MET A CA 1
ATOM 2799 C C . MET A 1 348 ? -9.641 3.873 -0.938 1 81.19 348 MET A C 1
ATOM 2801 O O . MET A 1 348 ? -8.953 3.551 0.029 1 81.19 348 MET A O 1
ATOM 2805 N N . ILE A 1 349 ? -10.68 4.613 -0.906 1 91 349 ILE A N 1
ATOM 2806 C CA . ILE A 1 349 ? -11.312 4.996 0.353 1 91 349 ILE A CA 1
ATOM 2807 C C . ILE A 1 349 ? -12.633 4.242 0.521 1 91 349 ILE A C 1
ATOM 2809 O O . ILE A 1 349 ? -13.539 4.379 -0.298 1 91 349 ILE A O 1
ATOM 2813 N N . CYS A 1 350 ? -12.664 3.449 1.536 1 93.38 350 CYS A N 1
ATOM 2814 C CA . CYS A 1 350 ? -13.859 2.639 1.748 1 93.38 350 CYS A CA 1
ATOM 2815 C C . CYS A 1 350 ? -14.492 2.945 3.098 1 93.38 350 CYS A C 1
ATOM 2817 O O . CYS A 1 350 ? -13.797 3.299 4.051 1 93.38 350 CYS A O 1
ATOM 2819 N N . ALA A 1 351 ? -15.844 2.818 3.15 1 97.06 351 ALA A N 1
ATOM 2820 C CA . ALA A 1 351 ? -16.531 2.834 4.434 1 97.06 351 ALA A CA 1
ATOM 2821 C C . ALA A 1 351 ? -15.977 1.772 5.375 1 97.06 351 ALA A C 1
ATOM 2823 O O . ALA A 1 351 ? -15.57 0.696 4.934 1 97.06 351 ALA A O 1
ATOM 2824 N N . ILE A 1 352 ? -15.969 2.066 6.68 1 95.81 352 ILE A N 1
ATOM 2825 C CA . ILE A 1 352 ? -15.312 1.144 7.602 1 95.81 352 ILE A CA 1
ATOM 2826 C C . ILE A 1 352 ? -16.312 0.673 8.656 1 95.81 352 ILE A C 1
ATOM 2828 O O . ILE A 1 352 ? -15.984 -0.165 9.5 1 95.81 352 ILE A O 1
ATOM 2832 N N . LYS A 1 353 ? -17.453 1.284 8.711 1 95.62 353 LYS A N 1
ATOM 2833 C CA . LYS A 1 353 ? -18.5 0.897 9.656 1 95.62 353 LYS A CA 1
ATOM 2834 C C . LYS A 1 353 ? -19.844 0.758 8.945 1 95.62 353 LYS A C 1
ATOM 2836 O O . LYS A 1 353 ? -20.25 1.632 8.172 1 95.62 353 LYS A O 1
ATOM 2841 N N . ASP A 1 354 ? -20.531 -0.388 9.039 1 96.06 354 ASP A N 1
ATOM 2842 C CA . ASP A 1 354 ? -21.875 -0.661 8.531 1 96.06 354 ASP A CA 1
ATOM 2843 C C . ASP A 1 354 ? -21.938 -0.478 7.02 1 96.06 354 ASP A C 1
ATOM 2845 O O . ASP A 1 354 ? -22.922 0.042 6.488 1 96.06 354 ASP A O 1
ATOM 2849 N N . HIS A 1 355 ? -20.938 -0.709 6.359 1 95.75 355 HIS A N 1
ATOM 2850 C CA . HIS A 1 355 ? -20.797 -0.762 4.91 1 95.75 355 HIS A CA 1
ATOM 2851 C C . HIS A 1 355 ? -20.938 0.625 4.289 1 95.75 355 HIS A C 1
ATOM 2853 O O . HIS A 1 355 ? -20.641 0.812 3.105 1 95.75 355 HIS A O 1
ATOM 2859 N N . HIS A 1 356 ? -21.344 1.65 5.133 1 97.5 356 HIS A N 1
ATOM 2860 C CA . HIS A 1 356 ? -21.594 2.949 4.516 1 97.5 356 HIS A CA 1
ATOM 2861 C C . HIS A 1 356 ? -20.922 4.07 5.309 1 97.5 356 HIS A C 1
ATOM 2863 O O . HIS A 1 356 ? -20.828 5.203 4.828 1 97.5 356 HIS A O 1
ATOM 2869 N N . MET A 1 357 ? -20.469 3.809 6.496 1 98.5 357 MET A N 1
ATOM 2870 C CA . MET A 1 357 ? -20 4.891 7.352 1 98.5 357 MET A CA 1
ATOM 2871 C C . MET A 1 357 ? -18.484 5.051 7.246 1 98.5 357 MET A C 1
ATOM 2873 O O . MET A 1 357 ? -17.75 4.066 7.324 1 98.5 357 MET A O 1
ATOM 2877 N N . LEU A 1 358 ? -18.047 6.207 7.066 1 98.19 358 LEU A N 1
ATOM 2878 C CA . LEU A 1 358 ? -16.641 6.578 6.934 1 98.19 358 LEU A CA 1
ATOM 2879 C C . LEU A 1 358 ? -16.297 7.75 7.844 1 98.19 358 LEU A C 1
ATOM 2881 O O . LEU A 1 358 ? -17.016 8.75 7.883 1 98.19 358 LEU A O 1
ATOM 2885 N N . GLU A 1 359 ? -15.25 7.633 8.641 1 98.38 359 GLU A N 1
ATOM 2886 C CA . GLU A 1 359 ? -14.828 8.766 9.453 1 98.38 359 GLU A CA 1
ATOM 2887 C C . GLU A 1 359 ? -13.789 9.609 8.719 1 98.38 359 GLU A C 1
ATOM 2889 O O . GLU A 1 359 ? -13.227 9.18 7.715 1 98.38 359 GLU A O 1
ATOM 2894 N N . GLY A 1 360 ? -13.547 10.773 9.172 1 98.12 360 GLY A N 1
ATOM 2895 C CA . GLY A 1 360 ? -12.523 11.68 8.664 1 98.12 360 GLY A CA 1
ATOM 2896 C C . GLY A 1 360 ? -12.43 12.969 9.461 1 98.12 360 GLY A C 1
ATOM 2897 O O . GLY A 1 360 ? -13.086 13.117 10.492 1 98.12 360 GLY A O 1
ATOM 2898 N N . SER A 1 361 ? -11.492 13.742 9.07 1 98.44 361 SER A N 1
ATOM 2899 C CA . SER A 1 361 ? -11.336 15.062 9.68 1 98.44 361 SER A CA 1
ATOM 2900 C C . SER A 1 361 ? -11.969 16.141 8.812 1 98.44 361 SER A C 1
ATOM 2902 O O . SER A 1 361 ? -11.906 16.078 7.586 1 98.44 361 SER A O 1
ATOM 2904 N N . VAL A 1 362 ? -12.578 17.078 9.445 1 98.38 362 VAL A N 1
ATOM 2905 C CA . VAL A 1 362 ? -13.148 18.25 8.773 1 98.38 362 VAL A CA 1
ATOM 2906 C C . VAL A 1 362 ? -12.555 19.516 9.367 1 98.38 362 VAL A C 1
ATOM 2908 O O . VAL A 1 362 ? -12.688 19.781 10.57 1 98.38 362 VAL A O 1
ATOM 2911 N N . ALA A 1 363 ? -11.93 20.234 8.547 1 97.69 363 ALA A N 1
ATOM 2912 C CA . ALA A 1 363 ? -11.359 21.5 8.969 1 97.69 363 ALA A CA 1
ATOM 2913 C C . ALA A 1 363 ? -12.242 22.672 8.539 1 97.69 363 ALA A C 1
ATOM 2915 O O . ALA A 1 363 ? -12.789 22.672 7.434 1 97.69 363 ALA A O 1
ATOM 2916 N N . ALA A 1 364 ? -12.398 23.625 9.469 1 96.69 364 ALA A N 1
ATOM 2917 C CA . ALA A 1 364 ? -13.117 24.844 9.102 1 96.69 364 ALA A CA 1
ATOM 2918 C C . ALA A 1 364 ? -12.352 25.625 8.039 1 96.69 364 ALA A C 1
ATOM 2920 O O . ALA A 1 364 ? -11.148 25.859 8.172 1 96.69 364 ALA A O 1
ATOM 2921 N N . TYR A 1 365 ? -13.055 25.953 7.105 1 91.81 365 TYR A N 1
ATOM 2922 C CA . TYR A 1 365 ? -12.375 26.641 6.016 1 91.81 365 TYR A CA 1
ATOM 2923 C C . TYR A 1 365 ? -12.18 28.109 6.348 1 91.81 365 TYR A C 1
ATOM 2925 O O . TYR A 1 365 ? -13.039 28.75 6.965 1 91.81 365 TYR A O 1
ATOM 2933 N N . LEU A 1 366 ? -11.117 28.656 5.934 1 93.25 366 LEU A N 1
ATOM 2934 C CA . LEU A 1 366 ? -10.742 30.062 6.109 1 93.25 366 LEU A CA 1
ATOM 2935 C C . LEU A 1 366 ? -11.523 30.953 5.152 1 93.25 366 LEU A C 1
ATOM 2937 O O . LEU A 1 366 ? -12.211 30.453 4.254 1 93.25 366 LEU A O 1
ATOM 2941 N N . PRO A 1 367 ? -11.469 32.281 5.473 1 91.88 367 PRO A N 1
ATOM 2942 C CA . PRO A 1 367 ? -12.164 33.188 4.539 1 91.88 367 PRO A CA 1
ATOM 2943 C C . PRO A 1 367 ? -11.742 32.969 3.088 1 91.88 367 PRO A C 1
ATOM 2945 O O . PRO A 1 367 ? -10.578 32.656 2.822 1 91.88 367 PRO A O 1
ATOM 2948 N N . ARG A 1 368 ? -12.641 33.219 2.271 1 86 368 ARG A N 1
ATOM 2949 C CA . ARG A 1 368 ? -12.398 33.031 0.845 1 86 368 ARG A CA 1
ATOM 2950 C C . ARG A 1 368 ? -11.227 33.875 0.366 1 86 368 ARG A C 1
ATOM 2952 O O . ARG A 1 368 ? -10.906 34.875 0.966 1 86 368 ARG A O 1
ATOM 2959 N N . TRP A 1 369 ? -10.766 33.406 -0.729 1 86.69 369 TRP A N 1
ATOM 2960 C CA . TRP A 1 369 ? -9.578 34.062 -1.28 1 86.69 369 TRP A CA 1
ATOM 2961 C C . TRP A 1 369 ? -9.852 35.5 -1.646 1 86.69 369 TRP A C 1
ATOM 2963 O O . TRP A 1 369 ? -8.984 36.375 -1.481 1 86.69 369 TRP A O 1
ATOM 2973 N N . GLN A 1 370 ? -11.023 35.781 -2.104 1 86.56 370 GLN A N 1
ATOM 2974 C CA . GLN A 1 370 ? -11.383 37.156 -2.504 1 86.56 370 GLN A CA 1
ATOM 2975 C C . GLN A 1 370 ? -11.406 38.094 -1.303 1 86.56 370 GLN A C 1
ATOM 2977 O O . GLN A 1 370 ? -11.039 39.25 -1.417 1 86.56 370 GLN A O 1
ATOM 2982 N N . GLU A 1 371 ? -11.766 37.531 -0.23 1 88.94 371 GLU A N 1
ATOM 2983 C CA . GLU A 1 371 ? -11.891 38.344 0.979 1 88.94 371 GLU A CA 1
ATOM 2984 C C . GLU A 1 371 ? -10.555 38.438 1.72 1 88.94 371 GLU A C 1
ATOM 2986 O O . GLU A 1 371 ? -10.242 39.469 2.309 1 88.94 371 GLU A O 1
ATOM 2991 N N . ALA A 1 372 ? -9.844 37.344 1.709 1 94.31 372 ALA A N 1
ATOM 2992 C CA . ALA A 1 372 ? -8.594 37.281 2.459 1 94.31 372 ALA A CA 1
ATOM 2993 C C . ALA A 1 372 ? -7.531 36.5 1.704 1 94.31 372 ALA A C 1
ATOM 2995 O O . ALA A 1 372 ? -7.184 35.375 2.102 1 94.31 372 ALA A O 1
ATOM 2996 N N . PRO A 1 373 ? -6.961 37.156 0.736 1 94.94 373 PRO A N 1
ATOM 2997 C CA . PRO A 1 373 ? -5.914 36.469 -0.015 1 94.94 373 PRO A CA 1
ATOM 2998 C C . PRO A 1 373 ? -4.727 36.062 0.86 1 94.94 373 PRO A C 1
ATOM 3000 O O . PRO A 1 373 ? -4.398 36.75 1.819 1 94.94 373 PRO A O 1
ATOM 3003 N N . ARG A 1 374 ? -4.141 35 0.475 1 95.62 374 ARG A N 1
ATOM 3004 C CA . ARG A 1 374 ? -3.006 34.469 1.218 1 95.62 374 ARG A CA 1
ATOM 3005 C C . ARG A 1 374 ? -1.765 34.375 0.335 1 95.62 374 ARG A C 1
ATOM 3007 O O . ARG A 1 374 ? -1.869 34.406 -0.894 1 95.62 374 ARG A O 1
ATOM 3014 N N . LYS A 1 375 ? -0.685 34.438 0.946 1 96 375 LYS A N 1
ATOM 3015 C CA . LYS A 1 375 ? 0.599 34.25 0.274 1 96 375 LYS A CA 1
ATOM 3016 C C . LYS A 1 375 ? 1.309 33 0.764 1 96 375 LYS A C 1
ATOM 3018 O O . LYS A 1 375 ? 1.359 32.75 1.968 1 96 375 LYS A O 1
ATOM 3023 N N . THR A 1 376 ? 1.815 32.219 -0.179 1 95.31 376 THR A N 1
ATOM 3024 C CA . THR A 1 376 ? 2.584 31.031 0.142 1 95.31 376 THR A CA 1
ATOM 3025 C C . THR A 1 376 ? 4.074 31.344 0.224 1 95.31 376 THR A C 1
ATOM 3027 O O . THR A 1 376 ? 4.617 32.031 -0.651 1 95.31 376 THR A O 1
ATOM 3030 N N . TRP A 1 377 ? 4.684 30.922 1.238 1 96.5 377 TRP A N 1
ATOM 3031 C CA . TRP A 1 377 ? 6.117 31.109 1.455 1 96.5 377 TRP A CA 1
ATOM 3032 C C . TRP A 1 377 ? 6.844 29.766 1.489 1 96.5 377 TRP A C 1
ATOM 3034 O O . TRP A 1 377 ? 6.344 28.797 2.064 1 96.5 377 TRP A O 1
ATOM 3044 N N . LYS A 1 378 ? 7.953 29.766 0.895 1 96.25 378 LYS A N 1
ATOM 3045 C CA . LYS A 1 378 ? 8.82 28.594 1.034 1 96.25 378 LYS A CA 1
ATOM 3046 C C . LYS A 1 378 ? 9.461 28.547 2.418 1 96.25 378 LYS A C 1
ATOM 3048 O O . LYS A 1 378 ? 9.969 29.562 2.91 1 96.25 378 LYS A O 1
ATOM 3053 N N . HIS A 1 379 ? 9.398 27.469 3.02 1 96.94 379 HIS A N 1
ATOM 3054 C CA . HIS A 1 379 ? 10.078 27.297 4.301 1 96.94 379 HIS A CA 1
ATOM 3055 C C . HIS A 1 379 ? 11.586 27.344 4.137 1 96.94 379 HIS A C 1
ATOM 3057 O O . HIS A 1 379 ? 12.148 26.703 3.246 1 96.94 379 HIS A O 1
ATOM 3063 N N . PRO A 1 380 ? 12.297 28.125 4.957 1 97.31 380 PRO A N 1
ATOM 3064 C CA . PRO A 1 380 ? 13.742 28.219 4.781 1 97.31 380 PRO A CA 1
ATOM 3065 C C . PRO A 1 380 ? 14.445 26.859 4.934 1 97.31 380 PRO A C 1
ATOM 3067 O O . PRO A 1 380 ? 15.445 26.609 4.262 1 97.31 380 PRO A O 1
ATOM 3070 N N . TRP A 1 381 ? 13.984 26.031 5.773 1 97.56 381 TRP A N 1
ATOM 3071 C CA . TRP A 1 381 ? 14.562 24.703 5.992 1 97.56 381 TRP A CA 1
ATOM 3072 C C . TRP A 1 381 ? 13.734 23.625 5.309 1 97.56 381 TRP A C 1
ATOM 3074 O O . TRP A 1 381 ? 13.562 22.531 5.848 1 97.56 381 TRP A O 1
ATOM 3084 N N . LYS A 1 382 ? 13.07 23.906 4.219 1 96.38 382 LYS A N 1
ATOM 3085 C CA . LYS A 1 382 ? 12.312 22.922 3.461 1 96.38 382 LYS A CA 1
ATOM 3086 C C . LYS A 1 382 ? 13.219 21.766 3.016 1 96.38 382 LYS A C 1
ATOM 3088 O O . LYS A 1 382 ? 14.383 21.984 2.672 1 96.38 382 LYS A O 1
ATOM 3093 N N . ARG A 1 383 ? 12.656 20.609 3.023 1 94.12 383 ARG A N 1
ATOM 3094 C CA . ARG A 1 383 ? 13.375 19.422 2.594 1 94.12 383 ARG A CA 1
ATOM 3095 C C . ARG A 1 383 ? 13.18 19.172 1.103 1 94.12 383 ARG A C 1
ATOM 3097 O O . ARG A 1 383 ? 12.32 19.797 0.47 1 94.12 383 ARG A O 1
ATOM 3104 N N . SER A 1 384 ? 14.086 18.281 0.654 1 90 384 SER A N 1
ATOM 3105 C CA . SER A 1 384 ? 13.984 17.891 -0.75 1 90 384 SER A CA 1
ATOM 3106 C C . SER A 1 384 ? 12.945 16.781 -0.946 1 90 384 SER A C 1
ATOM 3108 O O . SER A 1 384 ? 12.742 15.953 -0.061 1 90 384 SER A O 1
ATOM 3110 N N . TYR A 1 385 ? 12.273 16.812 -2.09 1 85.06 385 TYR A N 1
ATOM 3111 C CA . TYR A 1 385 ? 11.398 15.703 -2.482 1 85.06 385 TYR A CA 1
ATOM 3112 C C . TYR A 1 385 ? 12.172 14.648 -3.258 1 85.06 385 TYR A C 1
ATOM 3114 O O . TYR A 1 385 ? 11.578 13.789 -3.908 1 85.06 385 TYR A O 1
ATOM 3122 N N . SER A 1 386 ? 13.422 14.758 -3.174 1 84.44 386 SER A N 1
ATOM 3123 C CA . SER A 1 386 ? 14.281 13.828 -3.902 1 84.44 386 SER A CA 1
ATOM 3124 C C . SER A 1 386 ? 14.773 12.703 -2.996 1 84.44 386 SER A C 1
ATOM 3126 O O . SER A 1 386 ? 15.047 12.922 -1.815 1 84.44 386 SER A O 1
ATOM 3128 N N . ARG A 1 387 ? 14.898 11.578 -3.58 1 85.62 387 ARG A N 1
ATOM 3129 C CA . ARG A 1 387 ? 15.43 10.43 -2.852 1 85.62 387 ARG A CA 1
ATOM 3130 C C . ARG A 1 387 ? 16.953 10.484 -2.76 1 85.62 387 ARG A C 1
ATOM 3132 O O . ARG A 1 387 ? 17.562 9.758 -1.975 1 85.62 387 ARG A O 1
ATOM 3139 N N . VAL A 1 388 ? 17.578 11.352 -3.492 1 84.81 388 VAL A N 1
ATOM 3140 C CA . VAL A 1 388 ? 19.047 11.367 -3.6 1 84.81 388 VAL A CA 1
ATOM 3141 C C . VAL A 1 388 ? 19.578 12.742 -3.211 1 84.81 388 VAL A C 1
ATOM 3143 O O . VAL A 1 388 ? 20.547 12.844 -2.455 1 84.81 388 VAL A O 1
ATOM 3146 N N . LYS A 1 389 ? 18.891 13.758 -3.646 1 88.31 389 LYS A N 1
ATOM 3147 C CA . LYS A 1 389 ? 19.375 15.117 -3.443 1 88.31 389 LYS A CA 1
ATOM 3148 C C . LYS A 1 389 ? 19 15.641 -2.062 1 88.31 389 LYS A C 1
ATOM 3150 O O . LYS A 1 389 ? 17.875 15.43 -1.604 1 88.31 389 LYS A O 1
ATOM 3155 N N . LYS A 1 390 ? 19.922 16.328 -1.496 1 91 390 LYS A N 1
ATOM 3156 C CA . LYS A 1 390 ? 19.688 16.938 -0.193 1 91 390 LYS A CA 1
ATOM 3157 C C . LYS A 1 390 ? 19.406 18.438 -0.335 1 91 390 LYS A C 1
ATOM 3159 O O . LYS A 1 390 ? 19.797 19.062 -1.319 1 91 390 LYS A O 1
ATOM 3164 N N . ALA A 1 391 ? 18.703 18.938 0.634 1 95 391 ALA A N 1
ATOM 3165 C CA . ALA A 1 391 ? 18.453 20.375 0.67 1 95 391 ALA A CA 1
ATOM 3166 C C . ALA A 1 391 ? 19.719 21.141 1.077 1 95 391 ALA A C 1
ATOM 3168 O O . ALA A 1 391 ? 20.641 20.578 1.67 1 95 391 ALA A O 1
ATOM 3169 N N . GLU A 1 392 ? 19.766 22.422 0.774 1 94.12 392 GLU A N 1
ATOM 3170 C CA . GLU A 1 392 ? 20.922 23.266 1.045 1 94.12 392 GLU A CA 1
ATOM 3171 C C . GLU A 1 392 ? 21.281 23.266 2.531 1 94.12 392 GLU A C 1
ATOM 3173 O O . GLU A 1 392 ? 22.453 23.172 2.9 1 94.12 392 GLU A O 1
ATOM 3178 N N . TRP A 1 393 ? 20.297 23.359 3.373 1 96.31 393 TRP A N 1
ATOM 3179 C CA . TRP A 1 393 ? 20.547 23.484 4.805 1 96.31 393 TRP A CA 1
ATOM 3180 C C . TRP A 1 393 ? 21.125 22.188 5.367 1 96.31 393 TRP A C 1
ATOM 3182 O O . TRP A 1 393 ? 21.703 22.172 6.453 1 96.31 393 TRP A O 1
ATOM 3192 N N . GLU A 1 394 ? 20.906 21.078 4.629 1 94.44 394 GLU A N 1
ATOM 3193 C CA . GLU A 1 394 ? 21.391 19.781 5.086 1 94.44 394 GLU A CA 1
ATOM 3194 C C . GLU A 1 394 ? 22.875 19.625 4.82 1 94.44 394 GLU A C 1
ATOM 3196 O O . GLU A 1 394 ? 23.531 18.75 5.41 1 94.44 394 GLU A O 1
ATOM 3201 N N . VAL A 1 395 ? 23.406 20.438 3.896 1 94.06 395 VAL A N 1
ATOM 3202 C CA . VAL A 1 395 ? 24.812 20.266 3.496 1 94.06 395 VAL A CA 1
ATOM 3203 C C . VAL A 1 395 ? 25.625 21.469 3.922 1 94.06 395 VAL A C 1
ATOM 3205 O O . VAL A 1 395 ? 26.828 21.531 3.699 1 94.06 395 VAL A O 1
ATOM 3208 N N . THR A 1 396 ? 25.016 22.375 4.484 1 94.19 396 THR A N 1
ATOM 3209 C CA . THR A 1 396 ? 25.672 23.578 4.965 1 94.19 396 THR A CA 1
ATOM 3210 C C . THR A 1 396 ? 25.781 23.562 6.488 1 94.19 396 THR A C 1
ATOM 3212 O O . THR A 1 396 ? 24.953 22.969 7.172 1 94.19 396 THR A O 1
ATOM 3215 N N . ASP A 1 397 ? 26.812 24.297 6.91 1 95 397 ASP A N 1
ATOM 3216 C CA . ASP A 1 397 ? 26.938 24.453 8.352 1 95 397 ASP A CA 1
ATOM 3217 C C . ASP A 1 397 ? 25.688 25.094 8.945 1 95 397 ASP A C 1
ATOM 3219 O O . ASP A 1 397 ? 25.188 26.094 8.445 1 95 397 ASP A O 1
ATOM 3223 N N . GLY A 1 398 ? 25.25 24.516 10.016 1 95.5 398 GLY A N 1
ATOM 3224 C CA . GLY A 1 398 ? 23.984 24.922 10.602 1 95.5 398 GLY A CA 1
ATOM 3225 C C . GLY A 1 398 ? 23.969 26.375 11.039 1 95.5 398 GLY A C 1
ATOM 3226 O O . GLY A 1 398 ? 23 27.109 10.773 1 95.5 398 GLY A O 1
ATOM 3227 N N . GLU A 1 399 ? 24.984 26.781 11.672 1 95.81 399 GLU A N 1
ATOM 3228 C CA . GLU A 1 399 ? 25.062 28.156 12.141 1 95.81 399 GLU A CA 1
ATOM 3229 C C . GLU A 1 399 ? 25.188 29.125 10.977 1 95.81 399 GLU A C 1
ATOM 3231 O O . GLU A 1 399 ? 24.609 30.219 11 1 95.81 399 GLU A O 1
ATOM 3236 N N . ALA A 1 400 ? 25.984 28.734 9.984 1 97 400 ALA A N 1
ATOM 3237 C CA . ALA A 1 400 ? 26.125 29.562 8.789 1 97 400 ALA A CA 1
ATOM 3238 C C . ALA A 1 400 ? 24.797 29.719 8.062 1 97 400 ALA A C 1
ATOM 3240 O O . ALA A 1 400 ? 24.453 30.797 7.602 1 97 400 ALA A O 1
ATOM 3241 N N . PHE A 1 401 ? 24.109 28.641 8.031 1 97.94 401 PHE A N 1
ATOM 3242 C CA . PHE A 1 401 ? 22.812 28.688 7.355 1 97.94 401 PHE A CA 1
ATOM 3243 C C . PHE A 1 401 ? 21.828 29.547 8.133 1 97.94 401 PHE A C 1
ATOM 3245 O O . PHE A 1 401 ? 21.062 30.312 7.543 1 97.94 401 PHE A O 1
ATOM 3252 N N . CYS A 1 402 ? 21.812 29.406 9.383 1 97.75 402 CYS A N 1
ATOM 3253 C CA . CYS A 1 402 ? 20.969 30.25 10.227 1 97.75 402 CYS A CA 1
ATOM 3254 C C . CYS A 1 402 ? 21.25 31.734 9.984 1 97.75 402 CYS A C 1
ATOM 3256 O O . CYS A 1 402 ? 20.328 32.531 9.852 1 97.75 402 CYS A O 1
ATOM 3258 N N . ARG A 1 403 ? 22.5 32.094 9.938 1 97.12 403 ARG A N 1
ATOM 3259 C CA . ARG A 1 403 ? 22.875 33.469 9.688 1 97.12 403 ARG A CA 1
ATOM 3260 C C . ARG A 1 403 ? 22.344 33.969 8.344 1 97.12 403 ARG A C 1
ATOM 3262 O O . ARG A 1 403 ? 21.844 35.094 8.234 1 97.12 403 ARG A O 1
ATOM 3269 N N . GLN A 1 404 ? 22.438 33.062 7.434 1 97.31 404 GLN A N 1
ATOM 3270 C CA . GLN A 1 404 ? 21.922 33.406 6.109 1 97.31 404 GLN A CA 1
ATOM 3271 C C . GLN A 1 404 ? 20.422 33.656 6.156 1 97.31 404 GLN A C 1
ATOM 3273 O O . GLN A 1 404 ? 19.922 34.625 5.582 1 97.31 404 GLN A O 1
ATOM 3278 N N . VAL A 1 405 ? 19.688 32.812 6.852 1 97.88 405 VAL A N 1
ATOM 3279 C CA . VAL A 1 405 ? 18.234 32.938 6.949 1 97.88 405 VAL A CA 1
ATOM 3280 C C . VAL A 1 405 ? 17.875 34.219 7.707 1 97.88 405 VAL A C 1
ATOM 3282 O O . VAL A 1 405 ? 17.047 35 7.246 1 97.88 405 VAL A O 1
ATOM 3285 N N . ARG A 1 406 ? 18.531 34.5 8.773 1 96.12 406 ARG A N 1
ATOM 3286 C CA . ARG A 1 406 ? 18.219 35.625 9.648 1 96.12 406 ARG A CA 1
ATOM 3287 C C . ARG A 1 406 ? 18.562 36.969 8.977 1 96.12 406 ARG A C 1
ATOM 3289 O O . ARG A 1 406 ? 18.125 38.031 9.422 1 96.12 406 ARG A O 1
ATOM 3296 N N . SER A 1 407 ? 19.344 36.844 7.895 1 96.75 407 SER A N 1
ATOM 3297 C CA . SER A 1 407 ? 19.75 38.062 7.188 1 96.75 407 SER A CA 1
ATOM 3298 C C . SER A 1 407 ? 18.875 38.281 5.953 1 96.75 407 SER A C 1
ATOM 3300 O O . SER A 1 407 ? 19.047 39.281 5.25 1 96.75 407 SER A O 1
ATOM 3302 N N . SER A 1 408 ? 17.922 37.406 5.73 1 95.94 408 SER A N 1
ATOM 3303 C CA . SER A 1 408 ? 17.094 37.5 4.535 1 95.94 408 SER A CA 1
ATOM 3304 C C . SER A 1 408 ? 15.641 37.812 4.891 1 95.94 408 SER A C 1
ATOM 3306 O O . SER A 1 408 ? 15.07 37.25 5.816 1 95.94 408 SER A O 1
ATOM 3308 N N . PRO A 1 409 ? 15.062 38.75 4.145 1 93.88 409 PRO A N 1
ATOM 3309 C CA . PRO A 1 409 ? 13.633 38.969 4.355 1 93.88 409 PRO A CA 1
ATOM 3310 C C . PRO A 1 409 ? 12.773 37.75 4.062 1 93.88 409 PRO A C 1
ATOM 3312 O O . PRO A 1 409 ? 13.086 36.969 3.145 1 93.88 409 PRO A O 1
ATOM 3315 N N . PRO A 1 410 ? 11.703 37.469 4.801 1 95.62 410 PRO A N 1
ATOM 3316 C CA . PRO A 1 410 ? 11.125 38.281 5.875 1 95.62 410 PRO A CA 1
ATOM 3317 C C . PRO A 1 410 ? 11.609 37.844 7.262 1 95.62 410 PRO A C 1
ATOM 3319 O O . PRO A 1 410 ? 10.977 38.188 8.266 1 95.62 410 PRO A O 1
ATOM 3322 N N . TYR A 1 411 ? 12.727 37.219 7.297 1 96.56 411 TYR A N 1
ATOM 3323 C CA . TYR A 1 411 ? 13.18 36.656 8.562 1 96.56 411 TYR A CA 1
ATOM 3324 C C . TYR A 1 411 ? 14.148 37.594 9.273 1 96.56 411 TYR A C 1
ATOM 3326 O O . TYR A 1 411 ? 14.516 37.344 10.43 1 96.56 411 TYR A O 1
ATOM 3334 N N . ASP A 1 412 ? 14.555 38.625 8.672 1 94.12 412 ASP A N 1
ATOM 3335 C CA . ASP A 1 412 ? 15.586 39.531 9.172 1 94.12 412 ASP A CA 1
ATOM 3336 C C . ASP A 1 412 ? 14.992 40.531 10.156 1 94.12 412 ASP A C 1
ATOM 3338 O O . ASP A 1 412 ? 15.719 41.125 10.969 1 94.12 412 ASP A O 1
ATOM 3342 N N . LYS A 1 413 ? 13.711 40.719 9.992 1 90.38 413 LYS A N 1
ATOM 3343 C CA . LYS A 1 413 ? 13.055 41.656 10.891 1 90.38 413 LYS A CA 1
ATOM 3344 C C . LYS A 1 413 ? 11.641 41.188 11.242 1 90.38 413 LYS A C 1
ATOM 3346 O O . LYS A 1 413 ? 11.078 40.344 10.562 1 90.38 413 LYS A O 1
ATOM 3351 N N . GLY A 1 414 ? 11.227 41.688 12.383 1 89.25 414 GLY A N 1
ATOM 3352 C CA . GLY A 1 414 ? 9.836 41.438 12.75 1 89.25 414 GLY A CA 1
ATOM 3353 C C . GLY A 1 414 ? 9.625 40.094 13.422 1 89.25 414 GLY A C 1
ATOM 3354 O O . GLY A 1 414 ? 10.492 39.625 14.156 1 89.25 414 GLY A O 1
ATOM 3355 N N . ARG A 1 415 ? 8.461 39.5 13.18 1 92.25 415 ARG A N 1
ATOM 3356 C CA . ARG A 1 415 ? 8.023 38.375 13.977 1 92.25 415 ARG A CA 1
ATOM 3357 C C . ARG A 1 415 ? 8.289 37.062 13.242 1 92.25 415 ARG A C 1
ATOM 3359 O O . ARG A 1 415 ? 8.258 36 13.852 1 92.25 415 ARG A O 1
ATOM 3366 N N . ARG A 1 416 ? 8.609 37.125 11.977 1 95.31 416 ARG A N 1
ATOM 3367 C CA . ARG A 1 416 ? 8.555 35.938 11.133 1 95.31 416 ARG A CA 1
ATOM 3368 C C . ARG A 1 416 ? 9.547 34.875 11.609 1 95.31 416 ARG A C 1
ATOM 3370 O O . ARG A 1 416 ? 9.242 33.688 11.602 1 95.31 416 ARG A O 1
ATOM 3377 N N . PHE A 1 417 ? 10.727 35.312 11.945 1 96.56 417 PHE A N 1
ATOM 3378 C CA . PHE A 1 417 ? 11.727 34.375 12.398 1 96.56 417 PHE A CA 1
ATOM 3379 C C . PHE A 1 417 ? 11.242 33.625 13.633 1 96.56 417 PHE A C 1
ATOM 3381 O O . PHE A 1 417 ? 11.336 32.375 13.695 1 96.56 417 PHE A O 1
ATOM 3388 N N . GLY A 1 418 ? 10.656 34.281 14.609 1 96.19 418 GLY A N 1
ATOM 3389 C CA . GLY A 1 418 ? 10.086 33.656 15.789 1 96.19 418 GLY A CA 1
ATOM 3390 C C . GLY A 1 418 ? 8.938 32.688 15.461 1 96.19 418 GLY A C 1
ATOM 3391 O O . GLY A 1 418 ? 8.789 31.656 16.109 1 96.19 418 GLY A O 1
ATOM 3392 N N . ASP A 1 419 ? 8.188 33.094 14.438 1 96.69 419 ASP A N 1
ATOM 3393 C CA . ASP A 1 419 ? 7.07 32.281 14 1 96.69 419 ASP A CA 1
ATOM 3394 C C . ASP A 1 419 ? 7.57 30.953 13.422 1 96.69 419 ASP A C 1
ATOM 3396 O O . ASP A 1 419 ? 6.949 29.906 13.625 1 96.69 419 ASP A O 1
ATOM 3400 N N . VAL A 1 420 ? 8.625 30.984 12.734 1 97.06 420 VAL A N 1
ATOM 3401 C CA . VAL A 1 420 ? 9.211 29.781 12.156 1 97.06 420 VAL A CA 1
ATOM 3402 C C . VAL A 1 420 ? 9.719 28.875 13.273 1 97.06 420 VAL A C 1
ATOM 3404 O O . VAL A 1 420 ? 9.602 27.656 13.195 1 97.06 420 VAL A O 1
ATOM 3407 N N . LEU A 1 421 ? 10.281 29.469 14.312 1 98.12 421 LEU A N 1
ATOM 3408 C CA . LEU A 1 421 ? 10.734 28.688 15.453 1 98.12 421 LEU A CA 1
ATOM 3409 C C . LEU A 1 421 ? 9.555 28 16.141 1 98.12 421 LEU A C 1
ATOM 3411 O O . LEU A 1 421 ? 9.641 26.844 16.531 1 98.12 421 LEU A O 1
ATOM 3415 N N . ASP A 1 422 ? 8.438 28.734 16.25 1 98.25 422 ASP A N 1
ATOM 3416 C CA . ASP A 1 422 ? 7.219 28.141 16.797 1 98.25 422 ASP A CA 1
ATOM 3417 C C . ASP A 1 422 ? 6.754 26.953 15.953 1 98.25 422 ASP A C 1
ATOM 3419 O O . ASP A 1 422 ? 6.383 25.906 16.484 1 98.25 422 ASP A O 1
ATOM 3423 N N . LEU A 1 423 ? 6.773 27.188 14.68 1 98.19 423 LEU A N 1
ATOM 3424 C CA . LEU A 1 423 ? 6.379 26.125 13.742 1 98.19 423 LEU A CA 1
ATOM 3425 C C . LEU A 1 423 ? 7.285 24.922 13.875 1 98.19 423 LEU A C 1
ATOM 3427 O O . LEU A 1 423 ? 6.828 23.781 13.766 1 98.19 423 LEU A O 1
ATOM 3431 N N . THR A 1 424 ? 8.547 25.125 14.125 1 98.56 424 THR A N 1
ATOM 3432 C CA . THR A 1 424 ? 9.516 24.047 14.32 1 98.56 424 THR A CA 1
ATOM 3433 C C . THR A 1 424 ? 9.172 23.219 15.555 1 98.56 424 THR A C 1
ATOM 3435 O O . THR A 1 424 ? 9.195 22 15.516 1 98.56 424 THR A O 1
ATOM 3438 N N . VAL A 1 425 ? 8.867 23.922 16.625 1 98.88 425 VAL A N 1
ATOM 3439 C CA . VAL A 1 425 ? 8.453 23.234 17.844 1 98.88 425 VAL A CA 1
ATOM 3440 C C . VAL A 1 425 ? 7.203 22.391 17.562 1 98.88 425 VAL A C 1
ATOM 3442 O O . VAL A 1 425 ? 7.148 21.219 17.922 1 98.88 425 VAL A O 1
ATOM 3445 N N . TYR A 1 426 ? 6.25 23 16.906 1 98.81 426 TYR A N 1
ATOM 3446 C CA . TYR A 1 426 ? 4.988 22.375 16.547 1 98.81 426 TYR A CA 1
ATOM 3447 C C . TYR A 1 426 ? 5.223 21.125 15.703 1 98.81 426 TYR A C 1
ATOM 3449 O O . TYR A 1 426 ? 4.699 20.047 16.016 1 98.81 426 TYR A O 1
ATOM 3457 N N . ASP A 1 427 ? 6.062 21.203 14.688 1 98.69 427 ASP A N 1
ATOM 3458 C CA . ASP A 1 427 ? 6.363 20.109 13.773 1 98.69 427 ASP A CA 1
ATOM 3459 C C . ASP A 1 427 ? 7.141 19 14.477 1 98.69 427 ASP A C 1
ATOM 3461 O O . ASP A 1 427 ? 6.91 17.812 14.219 1 98.69 427 ASP A O 1
ATOM 3465 N N . PHE A 1 428 ? 8.031 19.375 15.375 1 98.81 428 PHE A N 1
ATOM 3466 C CA . PHE A 1 428 ? 8.828 18.359 16.062 1 98.81 428 PHE A CA 1
ATOM 3467 C C . PHE A 1 428 ? 7.949 17.531 17 1 98.81 428 PHE A C 1
ATOM 3469 O O . PHE A 1 428 ? 8.086 16.297 17.047 1 98.81 428 PHE A O 1
ATOM 3476 N N . LEU A 1 429 ? 7.074 18.172 17.672 1 98.94 429 LEU A N 1
ATOM 3477 C CA . LEU A 1 429 ? 6.207 17.453 18.594 1 98.94 429 LEU A CA 1
ATOM 3478 C C . LEU A 1 429 ? 5.34 16.453 17.859 1 98.94 429 LEU A C 1
ATOM 3480 O O . LEU A 1 429 ? 5.078 15.359 18.375 1 98.94 429 LEU A O 1
ATOM 3484 N N . MET A 1 430 ? 4.957 16.75 16.641 1 98.38 430 MET A N 1
ATOM 3485 C CA . MET A 1 430 ? 4.074 15.859 15.891 1 98.38 430 MET A CA 1
ATOM 3486 C C . MET A 1 430 ? 4.875 14.953 14.961 1 98.38 430 MET A C 1
ATOM 3488 O O . MET A 1 430 ? 4.32 14.039 14.352 1 98.38 430 MET A O 1
ATOM 3492 N N . GLY A 1 431 ? 6.09 15.211 14.82 1 97.62 431 GLY A N 1
ATOM 3493 C CA . GLY A 1 431 ? 6.922 14.438 13.914 1 97.62 431 GLY A CA 1
ATOM 3494 C C . GLY A 1 431 ? 6.633 14.734 12.453 1 97.62 431 GLY A C 1
ATOM 3495 O O . GLY A 1 431 ? 6.668 13.828 11.617 1 97.62 431 GLY A O 1
ATOM 3496 N N . ASN A 1 432 ? 6.266 15.977 12.125 1 97.31 432 ASN A N 1
ATOM 3497 C CA . ASN A 1 432 ? 5.934 16.344 10.758 1 97.31 432 ASN A CA 1
ATOM 3498 C C . ASN A 1 432 ? 7.156 16.859 10 1 97.31 432 ASN A C 1
ATOM 3500 O O . ASN A 1 432 ? 7.621 17.969 10.25 1 97.31 432 ASN A O 1
ATOM 3504 N N . MET A 1 433 ? 7.645 16.094 9.055 1 95.81 433 MET A N 1
ATOM 3505 C CA . MET A 1 433 ? 8.82 16.469 8.273 1 95.81 433 MET A CA 1
ATOM 3506 C C . MET A 1 433 ? 8.422 17.203 7 1 95.81 433 MET A C 1
ATOM 3508 O O . MET A 1 433 ? 9.273 17.781 6.328 1 95.81 433 MET A O 1
ATOM 3512 N N . ASP A 1 434 ? 7.125 17.172 6.77 1 93 434 ASP A N 1
ATOM 3513 C CA . ASP A 1 434 ? 6.656 17.625 5.461 1 93 434 ASP A CA 1
ATOM 3514 C C . ASP A 1 434 ? 6.16 19.062 5.52 1 93 434 ASP A C 1
ATOM 3516 O O . ASP A 1 434 ? 5.035 19.359 5.109 1 93 434 ASP A O 1
ATOM 3520 N N . ARG A 1 435 ? 6.941 19.969 6.023 1 95.5 435 ARG A N 1
ATOM 3521 C CA . ARG A 1 435 ? 6.645 21.406 6.039 1 95.5 435 ARG A CA 1
ATOM 3522 C C . ARG A 1 435 ? 7.438 22.141 4.961 1 95.5 435 ARG A C 1
ATOM 3524 O O . ARG A 1 435 ? 8.438 22.797 5.258 1 95.5 435 ARG A O 1
ATOM 3531 N N . HIS A 1 436 ? 6.965 22.156 3.76 1 93.69 436 HIS A N 1
ATOM 3532 C CA . HIS A 1 436 ? 7.676 22.766 2.645 1 93.69 436 HIS A CA 1
ATOM 3533 C C . HIS A 1 436 ? 7.332 24.25 2.516 1 93.69 436 HIS A C 1
ATOM 3535 O O . HIS A 1 436 ? 8.164 25.047 2.084 1 93.69 436 HIS A O 1
ATOM 3541 N N . HIS A 1 437 ? 6.086 24.453 2.887 1 95.19 437 HIS A N 1
ATOM 3542 C CA . HIS A 1 437 ? 5.578 25.812 2.762 1 95.19 437 HIS A CA 1
ATOM 3543 C C . HIS A 1 437 ? 4.68 26.172 3.938 1 95.19 437 HIS A C 1
ATOM 3545 O O . HIS A 1 437 ? 4.242 25.297 4.688 1 95.19 437 HIS A O 1
ATOM 3551 N N . TYR A 1 438 ? 4.527 27.422 4.07 1 96.38 438 TYR A N 1
ATOM 3552 C CA . TYR A 1 438 ? 3.482 27.953 4.938 1 96.38 438 TYR A CA 1
ATOM 3553 C C . TYR A 1 438 ? 2.801 29.156 4.297 1 96.38 438 TYR A C 1
ATOM 3555 O O . TYR A 1 438 ? 3.291 29.703 3.307 1 96.38 438 TYR A O 1
ATOM 3563 N N . GLU A 1 439 ? 1.642 29.5 4.887 1 96.56 439 GLU A N 1
ATOM 3564 C CA . GLU A 1 439 ? 0.874 30.609 4.316 1 96.56 439 GLU A CA 1
ATOM 3565 C C . GLU A 1 439 ? 0.651 31.719 5.348 1 96.56 439 GLU A C 1
ATOM 3567 O O . GLU A 1 439 ? 0.616 31.453 6.551 1 96.56 439 GLU A O 1
ATOM 3572 N N . THR A 1 440 ? 0.563 32.969 4.863 1 96.88 440 THR A N 1
ATOM 3573 C CA . THR A 1 440 ? 0.195 34.125 5.652 1 96.88 440 THR A CA 1
ATOM 3574 C C . THR A 1 440 ? -0.869 34.938 4.93 1 96.88 440 THR A C 1
ATOM 3576 O O . THR A 1 440 ? -1.088 34.781 3.73 1 96.88 440 THR A O 1
ATOM 3579 N N . PHE A 1 441 ? -1.518 35.781 5.672 1 96.88 441 PHE A N 1
ATOM 3580 C CA . PHE A 1 441 ? -2.486 36.656 5.051 1 96.88 441 PHE A CA 1
ATOM 3581 C C . PHE A 1 441 ? -1.789 37.875 4.41 1 96.88 441 PHE A C 1
ATOM 3583 O O . PHE A 1 441 ? -1.013 38.562 5.07 1 96.88 441 PHE A O 1
ATOM 3590 N N . LYS A 1 442 ? -2.105 38.219 3.197 1 96.19 442 LYS A N 1
ATOM 3591 C CA . LYS A 1 442 ? -1.467 39.312 2.449 1 96.19 442 LYS A CA 1
ATOM 3592 C C . LYS A 1 442 ? -1.76 40.656 3.082 1 96.19 442 LYS A C 1
ATOM 3594 O O . LYS A 1 442 ? -0.938 41.562 3.008 1 96.19 442 LYS A O 1
ATOM 3599 N N . ALA A 1 443 ? -2.84 40.75 3.674 1 94.75 443 ALA A N 1
ATOM 3600 C CA . ALA A 1 443 ? -3.316 42.031 4.223 1 94.75 443 ALA A CA 1
ATOM 3601 C C . ALA A 1 443 ? -2.312 42.594 5.215 1 94.75 443 ALA A C 1
ATOM 3603 O O . ALA A 1 443 ? -2.279 43.812 5.438 1 94.75 443 ALA A O 1
ATOM 3604 N N . PHE A 1 444 ? -1.44 41.75 5.73 1 95.25 444 PHE A N 1
ATOM 3605 C CA . PHE A 1 444 ? -0.568 42.219 6.809 1 95.25 444 PHE A CA 1
ATOM 3606 C C . PHE A 1 444 ? 0.888 42.219 6.359 1 95.25 444 PHE A C 1
ATOM 3608 O O . PHE A 1 444 ? 1.796 42.344 7.184 1 95.25 444 PHE A O 1
ATOM 3615 N N . GLY A 1 445 ? 1.107 41.906 5.129 1 92.69 445 GLY A N 1
ATOM 3616 C CA . GLY A 1 445 ? 2.479 41.844 4.652 1 92.69 445 GLY A CA 1
ATOM 3617 C C . GLY A 1 445 ? 3.326 40.844 5.434 1 92.69 445 GLY A C 1
ATOM 3618 O O . GLY A 1 445 ? 2.918 39.719 5.645 1 92.69 445 GLY A O 1
ATOM 3619 N N . ASN A 1 446 ? 4.43 41.406 5.938 1 91.38 446 ASN A N 1
ATOM 3620 C CA . ASN A 1 446 ? 5.363 40.5 6.625 1 91.38 446 ASN A CA 1
ATOM 3621 C C . ASN A 1 446 ? 5.062 40.438 8.117 1 91.38 446 ASN A C 1
ATOM 3623 O O . ASN A 1 446 ? 5.723 39.688 8.852 1 91.38 446 ASN A O 1
ATOM 3627 N N . ASN A 1 447 ? 4.078 41.094 8.539 1 91.31 447 ASN A N 1
ATOM 3628 C CA . ASN A 1 447 ? 3.699 41.094 9.945 1 91.31 447 ASN A CA 1
ATOM 3629 C C . ASN A 1 447 ? 2.482 40.219 10.195 1 91.31 447 ASN A C 1
ATOM 3631 O O . ASN A 1 447 ? 1.517 40.625 10.828 1 91.31 447 ASN A O 1
ATOM 3635 N N . SER A 1 448 ? 2.451 39.094 9.586 1 93.06 448 SER A N 1
ATOM 3636 C CA . SER A 1 448 ? 1.377 38.094 9.695 1 93.06 448 SER A CA 1
ATOM 3637 C C . SER A 1 448 ? 1.907 36.75 10.18 1 93.06 448 SER A C 1
ATOM 3639 O O . SER A 1 448 ? 2.91 36.25 9.664 1 93.06 448 SER A O 1
ATOM 3641 N N . ALA A 1 449 ? 1.253 36.25 11.219 1 94.56 449 ALA A N 1
ATOM 3642 C CA . ALA A 1 449 ? 1.616 34.906 11.664 1 94.56 449 ALA A CA 1
ATOM 3643 C C . ALA A 1 449 ? 1.295 33.875 10.602 1 94.56 449 ALA A C 1
ATOM 3645 O O . ALA A 1 449 ? 0.299 33.969 9.883 1 94.56 449 ALA A O 1
ATOM 3646 N N . PRO A 1 450 ? 2.129 32.812 10.508 1 96.94 450 PRO A N 1
ATOM 3647 C CA . PRO A 1 450 ? 1.792 31.734 9.586 1 96.94 450 PRO A CA 1
ATOM 3648 C C . PRO A 1 450 ? 0.557 30.953 10.031 1 96.94 450 PRO A C 1
ATOM 3650 O O . PRO A 1 450 ? 0.351 30.734 11.227 1 96.94 450 PRO A O 1
ATOM 3653 N N . ILE A 1 451 ? -0.204 30.547 9.062 1 97.5 451 ILE A N 1
ATOM 3654 C CA . ILE A 1 451 ? -1.315 29.641 9.32 1 97.5 451 ILE A CA 1
ATOM 3655 C C . ILE A 1 451 ? -0.805 28.203 9.359 1 97.5 451 ILE A C 1
ATOM 3657 O O . ILE A 1 451 ? -0.013 27.797 8.508 1 97.5 451 ILE A O 1
ATOM 3661 N N . HIS A 1 452 ? -1.16 27.484 10.383 1 97.88 452 HIS A N 1
ATOM 3662 C CA . HIS A 1 452 ? -0.728 26.109 10.531 1 97.88 452 HIS A CA 1
ATOM 3663 C C . HIS A 1 452 ? -1.661 25.156 9.789 1 97.88 452 HIS A C 1
ATOM 3665 O O . HIS A 1 452 ? -2.717 24.781 10.305 1 97.88 452 HIS A O 1
ATOM 3671 N N . LEU A 1 453 ? -1.215 24.766 8.578 1 94.75 453 LEU A N 1
ATOM 3672 C CA . LEU A 1 453 ? -2.025 23.906 7.719 1 94.75 453 LEU A CA 1
ATOM 3673 C C . LEU A 1 453 ? -1.271 22.641 7.352 1 94.75 453 LEU A C 1
ATOM 3675 O O . LEU A 1 453 ? -0.058 22.547 7.551 1 94.75 453 LEU A O 1
ATOM 3679 N N . ASP A 1 454 ? -1.952 21.641 6.914 1 88.25 454 ASP A N 1
ATOM 3680 C CA . ASP A 1 454 ? -1.439 20.453 6.254 1 88.25 454 ASP A CA 1
ATOM 3681 C C . ASP A 1 454 ? -0.572 19.625 7.203 1 88.25 454 ASP A C 1
ATOM 3683 O O . ASP A 1 454 ? 0.625 19.453 6.965 1 88.25 454 ASP A O 1
ATOM 3687 N N . GLN A 1 455 ? -1.248 19.031 8.117 1 95.75 455 GLN A N 1
ATOM 3688 C CA . GLN A 1 455 ? -0.566 18.219 9.117 1 95.75 455 GLN A CA 1
ATOM 3689 C C . GLN A 1 455 ? -0.769 16.734 8.852 1 95.75 455 GLN A C 1
ATOM 3691 O O . GLN A 1 455 ? -0.586 15.906 9.742 1 95.75 455 GLN A O 1
ATOM 3696 N N . GLY A 1 456 ? -1.148 16.391 7.695 1 94.31 456 GLY A N 1
ATOM 3697 C CA . GLY A 1 456 ? -1.61 15.047 7.395 1 94.31 456 GLY A CA 1
ATOM 3698 C C . GLY A 1 456 ? -0.525 14 7.539 1 94.31 456 GLY A C 1
ATOM 3699 O O . GLY A 1 456 ? -0.819 12.82 7.746 1 94.31 456 GLY A O 1
ATOM 3700 N N . ARG A 1 457 ? 0.675 14.359 7.477 1 93.56 457 ARG A N 1
ATOM 3701 C CA . ARG A 1 457 ? 1.751 13.375 7.527 1 93.56 457 ARG A CA 1
ATOM 3702 C C . ARG A 1 457 ? 2.396 13.336 8.906 1 93.56 457 ARG A C 1
ATOM 3704 O O . ARG A 1 457 ? 3.443 12.711 9.094 1 93.56 457 ARG A O 1
ATOM 3711 N N . ALA A 1 458 ? 1.75 13.945 9.844 1 97.19 458 ALA A N 1
ATOM 3712 C CA . ALA A 1 458 ? 2.219 13.938 11.227 1 97.19 458 ALA A CA 1
ATOM 3713 C C . ALA A 1 458 ? 1.819 12.648 11.938 1 97.19 458 ALA A C 1
ATOM 3715 O O . ALA A 1 458 ? 1.052 11.852 11.406 1 97.19 458 ALA A O 1
ATOM 3716 N N . PHE A 1 459 ? 2.488 12.406 13.062 1 98.06 459 PHE A N 1
ATOM 3717 C CA . PHE A 1 459 ? 2.203 11.281 13.945 1 98.06 459 PHE A CA 1
ATOM 3718 C C . PHE A 1 459 ? 2.396 9.961 13.211 1 98.06 459 PHE A C 1
ATOM 3720 O O . PHE A 1 459 ? 1.527 9.086 13.258 1 98.06 459 PHE A O 1
ATOM 3727 N N . GLY A 1 460 ? 3.523 9.883 12.594 1 96.44 460 GLY A N 1
ATOM 3728 C CA . GLY A 1 460 ? 3.83 8.703 11.797 1 96.44 460 GLY A CA 1
ATOM 3729 C C . GLY A 1 460 ? 4.551 7.625 12.586 1 96.44 460 GLY A C 1
ATOM 3730 O O . GLY A 1 460 ? 4.449 6.441 12.266 1 96.44 460 GLY A O 1
ATOM 3731 N N . ARG A 1 461 ? 5.363 8.047 13.602 1 95.81 461 ARG A N 1
ATOM 3732 C CA . ARG A 1 461 ? 6.168 7.094 14.359 1 95.81 461 ARG A CA 1
ATOM 3733 C C . ARG A 1 461 ? 6.137 7.41 15.852 1 95.81 461 ARG A C 1
ATOM 3735 O O . ARG A 1 461 ? 6.312 8.562 16.25 1 95.81 461 ARG A O 1
ATOM 3742 N N . THR A 1 462 ? 6.027 6.336 16.625 1 97.56 462 THR A N 1
ATOM 3743 C CA . THR A 1 462 ? 5.898 6.516 18.062 1 97.56 462 THR A CA 1
ATOM 3744 C C . THR A 1 462 ? 7.262 6.422 18.75 1 97.56 462 THR A C 1
ATOM 3746 O O . THR A 1 462 ? 7.469 7 19.812 1 97.56 462 THR A O 1
ATOM 3749 N N . THR A 1 463 ? 8.203 5.707 18.078 1 96.5 463 THR A N 1
ATOM 3750 C CA . THR A 1 463 ? 9.453 5.398 18.766 1 96.5 463 THR A CA 1
ATOM 3751 C C . THR A 1 463 ? 10.617 6.145 18.125 1 96.5 463 THR A C 1
ATOM 3753 O O . THR A 1 463 ? 11.766 5.992 18.547 1 96.5 463 THR A O 1
ATOM 3756 N N . HIS A 1 464 ? 10.32 6.844 17.109 1 95.56 464 HIS A N 1
ATOM 3757 C CA . HIS A 1 464 ? 11.359 7.605 16.422 1 95.56 464 HIS A CA 1
ATOM 3758 C C . HIS A 1 464 ? 11.117 9.109 16.547 1 95.56 464 HIS A C 1
ATOM 3760 O O . HIS A 1 464 ? 10.047 9.602 16.172 1 95.56 464 HIS A O 1
ATOM 3766 N N . ASP A 1 465 ? 12.055 9.828 17.094 1 97.62 465 ASP A N 1
ATOM 3767 C CA . ASP A 1 465 ? 12.023 11.281 17.188 1 97.62 465 ASP A CA 1
ATOM 3768 C C . ASP A 1 465 ? 12.969 11.914 16.156 1 97.62 465 ASP A C 1
ATOM 3770 O O . ASP A 1 465 ? 14.188 11.867 16.328 1 97.62 465 ASP A O 1
ATOM 3774 N N . GLU A 1 466 ? 12.461 12.555 15.219 1 96.5 466 GLU A N 1
ATOM 3775 C CA . GLU A 1 466 ? 13.273 13.117 14.133 1 96.5 466 GLU A CA 1
ATOM 3776 C C . GLU A 1 466 ? 13.93 14.43 14.555 1 96.5 466 GLU A C 1
ATOM 3778 O O . GLU A 1 466 ? 13.383 15.508 14.305 1 96.5 466 GLU A O 1
ATOM 3783 N N . ILE A 1 467 ? 15.141 14.375 14.961 1 97.5 467 ILE A N 1
ATOM 3784 C CA . ILE A 1 467 ? 15.852 15.508 15.555 1 97.5 467 ILE A CA 1
ATOM 3785 C C . ILE A 1 467 ? 16.109 16.562 14.492 1 97.5 467 ILE A C 1
ATOM 3787 O O . ILE A 1 467 ? 16.188 17.766 14.797 1 97.5 467 ILE A O 1
ATOM 3791 N N . SER A 1 468 ? 16.172 16.109 13.227 1 96.5 468 SER A N 1
ATOM 3792 C CA . SER A 1 468 ? 16.469 17.062 12.156 1 96.5 468 SER A CA 1
ATOM 3793 C C . SER A 1 468 ? 15.383 18.125 12.031 1 96.5 468 SER A C 1
ATOM 3795 O O . SER A 1 468 ? 15.609 19.188 11.453 1 96.5 468 SER A O 1
ATOM 3797 N N . ILE A 1 469 ? 14.203 17.859 12.562 1 97.94 469 ILE A N 1
ATOM 3798 C CA . ILE A 1 469 ? 13.141 18.859 12.547 1 97.94 469 ILE A CA 1
ATOM 3799 C C . ILE A 1 469 ? 13.531 20.047 13.43 1 97.94 469 ILE A C 1
ATOM 3801 O O . ILE A 1 469 ? 13.133 21.188 13.172 1 97.94 469 ILE A O 1
ATOM 3805 N N . LEU A 1 470 ? 14.453 19.875 14.414 1 98.25 470 LEU A N 1
ATOM 3806 C CA . LEU A 1 470 ? 14.828 20.891 15.391 1 98.25 470 LEU A CA 1
ATOM 3807 C C . LEU A 1 470 ? 16.016 21.703 14.898 1 98.25 470 LEU A C 1
ATOM 3809 O O . LEU A 1 470 ? 16.484 22.609 15.594 1 98.25 470 LEU A O 1
ATOM 3813 N N . VAL A 1 471 ? 16.438 21.5 13.703 1 97.88 471 VAL A N 1
ATOM 3814 C CA . VAL A 1 471 ? 17.641 22.141 13.188 1 97.88 471 VAL A CA 1
ATOM 3815 C C . VAL A 1 471 ? 17.5 23.672 13.273 1 97.88 471 VAL A C 1
ATOM 3817 O O . VAL A 1 471 ? 18.422 24.359 13.688 1 97.88 471 VAL A O 1
ATOM 3820 N N . PRO A 1 472 ? 16.375 24.234 12.945 1 98.19 472 PRO A N 1
ATOM 3821 C CA . PRO A 1 472 ? 16.266 25.688 13.094 1 98.19 472 PRO A CA 1
ATOM 3822 C C . PRO A 1 472 ? 16.547 26.156 14.516 1 98.19 472 PRO A C 1
ATOM 3824 O O . PRO A 1 472 ? 17.203 27.172 14.719 1 98.19 472 PRO A O 1
ATOM 3827 N N . ILE A 1 473 ? 16.156 25.406 15.477 1 98.31 473 ILE A N 1
ATOM 3828 C CA . ILE A 1 473 ? 16.297 25.812 16.875 1 98.31 473 ILE A CA 1
ATOM 3829 C C . ILE A 1 473 ? 17.719 25.562 17.344 1 98.31 473 ILE A C 1
ATOM 3831 O O . ILE A 1 473 ? 18.344 26.453 17.953 1 98.31 473 ILE A O 1
ATOM 3835 N N . TYR A 1 474 ? 18.281 24.453 17.109 1 95.88 474 TYR A N 1
ATOM 3836 C CA . TYR A 1 474 ? 19.578 24.188 17.703 1 95.88 474 TYR A CA 1
ATOM 3837 C C . TYR A 1 474 ? 20.703 24.828 16.891 1 95.88 474 TYR A C 1
ATOM 3839 O O . TYR A 1 474 ? 21.75 25.172 17.422 1 95.88 474 TYR A O 1
ATOM 3847 N N . SER A 1 475 ? 20.484 25 15.531 1 96.69 475 SER A N 1
ATOM 3848 C CA . SER A 1 475 ? 21.5 25.672 14.734 1 96.69 475 SER A CA 1
ATOM 3849 C C . SER A 1 475 ? 21.531 27.172 15.023 1 96.69 475 SER A C 1
ATOM 3851 O O . SER A 1 475 ? 22.594 27.781 15.031 1 96.69 475 SER A O 1
ATOM 3853 N N . CYS A 1 476 ? 20.375 27.75 15.195 1 97.56 476 CYS A N 1
ATOM 3854 C CA . CYS A 1 476 ? 20.297 29.188 15.453 1 97.56 476 CYS A CA 1
ATOM 3855 C C . CYS A 1 476 ? 20.406 29.484 16.953 1 97.56 476 CYS A C 1
ATOM 3857 O O . CYS A 1 476 ? 20.625 30.625 17.344 1 97.56 476 CYS A O 1
ATOM 3859 N N . CYS A 1 477 ? 20.203 28.484 17.766 1 97.81 477 CYS A N 1
ATOM 3860 C CA . CYS A 1 477 ? 20.141 28.609 19.219 1 97.81 477 CYS A CA 1
ATOM 3861 C C . CYS A 1 477 ? 19.172 29.719 19.625 1 97.81 477 CYS A C 1
ATOM 3863 O O . CYS A 1 477 ? 19.547 30.656 20.312 1 97.81 477 CYS A O 1
ATOM 3865 N N . SER A 1 478 ? 17.969 29.547 19.234 1 97.88 478 SER A N 1
ATOM 3866 C CA . SER A 1 478 ? 16.938 30.562 19.484 1 97.88 478 SER A CA 1
ATOM 3867 C C . SER A 1 478 ? 15.562 29.922 19.641 1 97.88 478 SER A C 1
ATOM 3869 O O . SER A 1 478 ? 15.273 28.906 19 1 97.88 478 SER A O 1
ATOM 3871 N N . ILE A 1 479 ? 14.797 30.469 20.484 1 98.25 479 ILE A N 1
ATOM 3872 C CA . ILE A 1 479 ? 13.406 30.078 20.688 1 98.25 479 ILE A CA 1
ATOM 3873 C C . ILE A 1 479 ? 12.625 31.25 21.281 1 98.25 479 ILE A C 1
ATOM 3875 O O . ILE A 1 479 ? 13.195 32.094 21.984 1 98.25 479 ILE A O 1
ATOM 3879 N N . ARG A 1 480 ? 11.398 31.328 20.938 1 96.75 480 ARG A N 1
ATOM 3880 C CA . ARG A 1 480 ? 10.586 32.375 21.531 1 96.75 480 ARG A CA 1
ATOM 3881 C C . ARG A 1 480 ? 10.422 32.188 23.031 1 96.75 480 ARG A C 1
ATOM 3883 O O . ARG A 1 480 ? 10.227 31.047 23.484 1 96.75 480 ARG A O 1
ATOM 3890 N N . LYS A 1 481 ? 10.477 33.281 23.734 1 95.75 481 LYS A N 1
ATOM 3891 C CA . LYS A 1 481 ? 10.391 33.219 25.203 1 95.75 481 LYS A CA 1
ATOM 3892 C C . LYS A 1 481 ? 9.078 32.594 25.656 1 95.75 481 LYS A C 1
ATOM 3894 O O . LYS A 1 481 ? 9.055 31.781 26.578 1 95.75 481 LYS A O 1
ATOM 3899 N N . SER A 1 482 ? 7.965 33 25.062 1 94.81 482 SER A N 1
ATOM 3900 C CA . SER A 1 482 ? 6.652 32.5 25.438 1 94.81 482 SER A CA 1
ATOM 3901 C C . SER A 1 482 ? 6.562 30.984 25.188 1 94.81 482 SER A C 1
ATOM 3903 O O . SER A 1 482 ? 6.035 30.25 26.016 1 94.81 482 SER A O 1
ATOM 3905 N N . THR A 1 483 ? 7.09 30.516 24.047 1 97.62 483 THR A N 1
ATOM 3906 C CA . THR A 1 483 ? 7.062 29.109 23.703 1 97.62 483 THR A CA 1
ATOM 3907 C C . THR A 1 483 ? 7.922 28.297 24.688 1 97.62 483 THR A C 1
ATOM 3909 O O . THR A 1 483 ? 7.516 27.219 25.141 1 97.62 483 THR A O 1
ATOM 3912 N N . TRP A 1 484 ? 9.094 28.859 25 1 97.75 484 TRP A N 1
ATOM 3913 C CA . TRP A 1 484 ? 9.984 28.219 25.953 1 97.75 484 TRP A CA 1
ATOM 3914 C C . TRP A 1 484 ? 9.297 28.047 27.312 1 97.75 484 TRP A C 1
ATOM 3916 O O . TRP A 1 484 ? 9.328 26.969 27.906 1 97.75 484 TRP A O 1
ATOM 3926 N N . ALA A 1 485 ? 8.656 29.078 27.75 1 97.31 485 ALA A N 1
ATOM 3927 C CA . ALA A 1 485 ? 7.965 29.062 29.031 1 97.31 485 ALA A CA 1
ATOM 3928 C C . ALA A 1 485 ? 6.844 28.016 29.031 1 97.31 485 ALA A C 1
ATOM 3930 O O . ALA A 1 485 ? 6.66 27.297 30.016 1 97.31 485 ALA A O 1
ATOM 3931 N N . ARG A 1 486 ? 6.148 27.953 28.031 1 97.88 486 ARG A N 1
ATOM 3932 C CA . ARG A 1 486 ? 5.043 27.016 27.938 1 97.88 486 ARG A CA 1
ATOM 3933 C C . ARG A 1 486 ? 5.551 25.578 27.922 1 97.88 486 ARG A C 1
ATOM 3935 O O . ARG A 1 486 ? 4.953 24.688 28.531 1 97.88 486 ARG A O 1
ATOM 3942 N N . LEU A 1 487 ? 6.613 25.375 27.156 1 98.69 487 LEU A N 1
ATOM 3943 C CA . LEU A 1 487 ? 7.184 24.031 27.109 1 98.69 487 LEU A CA 1
ATOM 3944 C C . LEU A 1 487 ? 7.637 23.578 28.484 1 98.69 487 LEU A C 1
ATOM 3946 O O . LEU A 1 487 ? 7.465 22.406 28.859 1 98.69 487 LEU A O 1
ATOM 3950 N N . GLN A 1 488 ? 8.219 24.453 29.25 1 98.44 488 GLN A N 1
ATOM 3951 C CA . GLN A 1 488 ? 8.609 24.141 30.609 1 98.44 488 GLN A CA 1
ATOM 3952 C C . GLN A 1 488 ? 7.395 23.75 31.453 1 98.44 488 GLN A C 1
ATOM 3954 O O . GLN A 1 488 ? 7.457 22.797 32.25 1 98.44 488 GLN A O 1
ATOM 3959 N N . LEU A 1 489 ? 6.352 24.5 31.25 1 98.44 489 LEU A N 1
ATOM 3960 C CA . LEU A 1 489 ? 5.117 24.203 31.969 1 98.44 489 LEU A CA 1
ATOM 3961 C C . LEU A 1 489 ? 4.578 22.844 31.578 1 98.44 489 LEU A C 1
ATOM 3963 O O . LEU A 1 489 ? 4.199 22.047 32.438 1 98.44 489 LEU A O 1
ATOM 3967 N N . LEU A 1 490 ? 4.602 22.484 30.312 1 98.69 490 LEU A N 1
ATOM 3968 C CA . LEU A 1 490 ? 4.016 21.266 29.766 1 98.69 490 LEU A CA 1
ATOM 3969 C C . LEU A 1 490 ? 4.855 20.047 30.141 1 98.69 490 LEU A C 1
ATOM 3971 O O . LEU A 1 490 ? 4.414 18.906 29.969 1 98.69 490 LEU A O 1
ATOM 3975 N N . ALA A 1 491 ? 6.023 20.266 30.625 1 98.31 491 ALA A N 1
ATOM 3976 C CA . ALA A 1 491 ? 6.891 19.172 31.047 1 98.31 491 ALA A CA 1
ATOM 3977 C C . ALA A 1 491 ? 6.602 18.766 32.5 1 98.31 491 ALA A C 1
ATOM 3979 O O . ALA A 1 491 ? 7.047 17.719 32.969 1 98.31 491 ALA A O 1
ATOM 3980 N N . ARG A 1 492 ? 5.855 19.562 33.156 1 97.62 492 ARG A N 1
ATOM 3981 C CA . ARG A 1 492 ? 5.535 19.281 34.562 1 97.62 492 ARG A CA 1
ATOM 3982 C C . ARG A 1 492 ? 4.41 18.25 34.656 1 97.62 492 ARG A C 1
ATOM 3984 O O . ARG A 1 492 ? 3.531 18.188 33.812 1 97.62 492 ARG A O 1
ATOM 3991 N N . GLU A 1 493 ? 4.328 17.578 35.719 1 95.88 493 GLU A N 1
ATOM 3992 C CA . GLU A 1 493 ? 3.377 16.5 35.938 1 95.88 493 GLU A CA 1
ATOM 3993 C C . GLU A 1 493 ? 1.94 17 35.906 1 95.88 493 GLU A C 1
ATOM 3995 O O . GLU A 1 493 ? 1.063 16.375 35.312 1 95.88 493 GLU A O 1
ATOM 4000 N N . ASP A 1 494 ? 1.738 18.156 36.469 1 95.25 494 ASP A N 1
ATOM 4001 C CA . ASP A 1 494 ? 0.387 18.703 36.594 1 95.25 494 ASP A CA 1
ATOM 4002 C C . ASP A 1 494 ? -0.115 19.188 35.219 1 95.25 494 ASP A C 1
ATOM 4004 O O . ASP A 1 494 ? -1.318 19.375 35.031 1 95.25 494 ASP A O 1
ATOM 4008 N N . TYR A 1 495 ? 0.822 19.422 34.281 1 97.69 495 TYR A N 1
ATOM 4009 C CA . TYR A 1 495 ? 0.476 19.953 32.969 1 97.69 495 TYR A CA 1
ATOM 4010 C C . TYR A 1 495 ? 1.083 19.125 31.844 1 97.69 495 TYR A C 1
ATOM 4012 O O . TYR A 1 495 ? 1.409 19.641 30.781 1 97.69 495 TYR A O 1
ATOM 4020 N N . ARG A 1 496 ? 1.19 17.859 32.219 1 98 496 ARG A N 1
ATOM 4021 C CA . ARG A 1 496 ? 1.84 16.984 31.234 1 98 496 ARG A CA 1
ATOM 4022 C C . ARG A 1 496 ? 1.103 17.016 29.891 1 98 496 ARG A C 1
ATOM 4024 O O . ARG A 1 496 ? -0.117 16.844 29.859 1 98 496 ARG A O 1
ATOM 4031 N N . LEU A 1 497 ? 1.855 17.141 28.812 1 98.81 497 LEU A N 1
ATOM 4032 C CA . LEU A 1 497 ? 1.268 17.359 27.5 1 98.81 497 LEU A CA 1
ATOM 4033 C C . LEU A 1 497 ? 0.387 16.172 27.094 1 98.81 497 LEU A C 1
ATOM 4035 O O . LEU A 1 497 ? -0.697 16.375 26.531 1 98.81 497 LEU A O 1
ATOM 4039 N N . SER A 1 498 ? 0.825 14.914 27.359 1 98.69 498 SER A N 1
ATOM 4040 C CA . SER A 1 498 ? 0.036 13.734 27 1 98.69 498 SER A CA 1
ATOM 4041 C C . SER A 1 498 ? -1.335 13.773 27.672 1 98.69 498 SER A C 1
ATOM 4043 O O . SER A 1 498 ? -2.352 13.5 27.031 1 98.69 498 SER A O 1
ATOM 4045 N N . ASP A 1 499 ? -1.347 14.156 28.906 1 98.38 499 ASP A N 1
ATOM 4046 C CA . ASP A 1 499 ? -2.602 14.242 29.641 1 98.38 499 ASP A CA 1
ATOM 4047 C C . ASP A 1 499 ? -3.52 15.305 29.047 1 98.38 499 ASP A C 1
ATOM 4049 O O . ASP A 1 499 ? -4.723 15.078 28.906 1 98.38 499 ASP A O 1
ATOM 4053 N N . LEU A 1 500 ? -2.953 16.422 28.781 1 98.69 500 LEU A N 1
ATOM 4054 C CA . LEU A 1 500 ? -3.725 17.531 28.234 1 98.69 500 LEU A CA 1
ATOM 4055 C C . LEU A 1 500 ? -4.289 17.156 26.859 1 98.69 500 LEU A C 1
ATOM 4057 O O . LEU A 1 500 ? -5.453 17.438 26.578 1 98.69 500 LEU A O 1
ATOM 4061 N N . MET A 1 501 ? -3.477 16.562 26.047 1 98.75 501 MET A N 1
ATOM 4062 C CA . MET A 1 501 ? -3.914 16.125 24.734 1 98.75 501 MET A CA 1
ATOM 4063 C C . MET A 1 501 ? -5.035 15.102 24.828 1 98.75 501 MET A C 1
ATOM 4065 O O . MET A 1 501 ? -6.027 15.18 24.109 1 98.75 501 MET A O 1
ATOM 4069 N N . ARG A 1 502 ? -4.883 14.133 25.75 1 98.12 502 ARG A N 1
ATOM 4070 C CA . ARG A 1 502 ? -5.914 13.133 26 1 98.12 502 ARG A CA 1
ATOM 4071 C C . ARG A 1 502 ? -7.25 13.781 26.344 1 98.12 502 ARG A C 1
ATOM 4073 O O . ARG A 1 502 ? -8.281 13.43 25.766 1 98.12 502 ARG A O 1
ATOM 4080 N N . GLU A 1 503 ? -7.152 14.688 27.172 1 97.94 503 GLU A N 1
ATOM 4081 C CA . GLU A 1 503 ? -8.367 15.359 27.625 1 97.94 503 GLU A CA 1
ATOM 4082 C C . GLU A 1 503 ? -8.969 16.219 26.516 1 97.94 503 GLU A C 1
ATOM 4084 O O . GLU A 1 503 ? -10.188 16.203 26.312 1 97.94 503 GLU A O 1
ATOM 4089 N N . SER A 1 504 ? -8.141 16.953 25.844 1 97.94 504 SER A N 1
ATOM 4090 C CA . SER A 1 504 ? -8.602 17.891 24.812 1 97.94 504 SER A CA 1
ATOM 4091 C C . SER A 1 504 ? -9.289 17.141 23.672 1 97.94 504 SER A C 1
ATOM 4093 O O . SER A 1 504 ? -10.258 17.641 23.094 1 97.94 504 SER A O 1
ATOM 4095 N N . MET A 1 505 ? -8.883 15.922 23.359 1 98.25 505 MET A N 1
ATOM 4096 C CA . MET A 1 505 ? -9.375 15.188 22.188 1 98.25 505 MET A CA 1
ATOM 4097 C C . MET A 1 505 ? -10.492 14.227 22.578 1 98.25 505 MET A C 1
ATOM 4099 O O . MET A 1 505 ? -11.109 13.602 21.719 1 98.25 505 MET A O 1
ATOM 4103 N N . ARG A 1 506 ? -10.781 14.125 23.812 1 97 506 ARG A N 1
ATOM 4104 C CA . ARG A 1 506 ? -11.664 13.086 24.344 1 97 506 ARG A CA 1
ATOM 4105 C C . ARG A 1 506 ? -13.094 13.273 23.844 1 97 506 ARG A C 1
ATOM 4107 O O . ARG A 1 506 ? -13.82 12.297 23.641 1 97 506 ARG A O 1
ATOM 4114 N N . THR A 1 507 ? -13.5 14.484 23.547 1 93.69 507 THR A N 1
ATOM 4115 C CA . THR A 1 507 ? -14.898 14.758 23.219 1 93.69 507 THR A CA 1
ATOM 4116 C C . THR A 1 507 ? -15.109 14.695 21.703 1 93.69 507 THR A C 1
ATOM 4118 O O . THR A 1 507 ? -16.219 14.891 21.219 1 93.69 507 THR A O 1
ATOM 4121 N N . ASP A 1 508 ? -14.047 14.516 20.969 1 97.94 508 ASP A N 1
ATOM 4122 C CA . ASP A 1 508 ? -14.203 14.398 19.531 1 97.94 508 ASP A CA 1
ATOM 4123 C C . ASP A 1 508 ? -15.102 13.219 19.172 1 97.94 508 ASP A C 1
ATOM 4125 O O . ASP A 1 508 ? -15.023 12.156 19.797 1 97.94 508 ASP A O 1
ATOM 4129 N N . PRO A 1 509 ? -15.906 13.312 18.141 1 98.19 509 PRO A N 1
ATOM 4130 C CA . PRO A 1 509 ? -16.859 12.266 17.766 1 98.19 509 PRO A CA 1
ATOM 4131 C C . PRO A 1 509 ? -16.188 10.969 17.359 1 98.19 509 PRO A C 1
ATOM 4133 O O . PRO A 1 509 ? -16.797 9.898 17.391 1 98.19 509 PRO A O 1
ATOM 4136 N N . ILE A 1 510 ? -14.914 11.047 16.969 1 98.19 510 ILE A N 1
ATOM 4137 C CA . ILE A 1 510 ? -14.266 9.828 16.516 1 98.19 510 ILE A CA 1
ATOM 4138 C C . ILE A 1 510 ? -13.125 9.461 17.453 1 98.19 510 ILE A C 1
ATOM 4140 O O . ILE A 1 510 ? -12.156 8.812 17.047 1 98.19 510 ILE A O 1
ATOM 4144 N N . ALA A 1 511 ? -13.195 9.922 18.703 1 98 511 ALA A N 1
ATOM 4145 C CA . ALA A 1 511 ? -12.211 9.547 19.719 1 98 511 ALA A CA 1
ATOM 4146 C C . ALA A 1 511 ? -12.18 8.031 19.906 1 98 511 ALA A C 1
ATOM 4148 O O . ALA A 1 511 ? -13.203 7.359 19.766 1 98 511 ALA A O 1
ATOM 4149 N N . PRO A 1 512 ? -11 7.484 20.25 1 98 512 PRO A N 1
ATOM 4150 C CA . PRO A 1 512 ? -9.719 8.172 20.484 1 98 512 PRO A CA 1
ATOM 4151 C C . PRO A 1 512 ? -9.039 8.594 19.188 1 98 512 PRO A C 1
ATOM 4153 O O . PRO A 1 512 ? -9.125 7.887 18.172 1 98 512 PRO A O 1
ATOM 4156 N N . ILE A 1 513 ? -8.367 9.703 19.25 1 98.62 513 ILE A N 1
ATOM 4157 C CA . ILE A 1 513 ? -7.758 10.297 18.062 1 98.62 513 ILE A CA 1
ATOM 4158 C C . ILE A 1 513 ? -6.332 9.773 17.906 1 98.62 513 ILE A C 1
ATOM 4160 O O . ILE A 1 513 ? -5.922 9.375 16.812 1 98.62 513 ILE A O 1
ATOM 4164 N N . LEU A 1 514 ? -5.57 9.773 19 1 98.5 514 LEU A N 1
ATOM 4165 C CA . LEU A 1 514 ? -4.207 9.258 19.016 1 98.5 514 LEU A CA 1
ATOM 4166 C C . LEU A 1 514 ? -4.098 8.016 19.891 1 98.5 514 LEU A C 1
ATOM 4168 O O . LEU A 1 514 ? -4.832 7.883 20.875 1 98.5 514 LEU A O 1
ATOM 4172 N N . THR A 1 515 ? -3.162 7.168 19.5 1 98.19 515 THR A N 1
ATOM 4173 C CA . THR A 1 515 ? -2.852 6.031 20.359 1 98.19 515 THR A CA 1
ATOM 4174 C C . THR A 1 515 ? -1.996 6.469 21.547 1 98.19 515 THR A C 1
ATOM 4176 O O . THR A 1 515 ? -1.364 7.527 21.5 1 98.19 515 THR A O 1
ATOM 4179 N N . GLU A 1 516 ? -1.969 5.656 22.562 1 98.31 516 GLU A N 1
ATOM 4180 C CA . GLU A 1 516 ? -1.224 5.961 23.781 1 98.31 516 GLU A CA 1
ATOM 4181 C C . GLU A 1 516 ? 0.263 6.137 23.484 1 98.31 516 GLU A C 1
ATOM 4183 O O . GLU A 1 516 ? 0.891 7.074 23.984 1 98.31 516 GLU A O 1
ATOM 4188 N N . PRO A 1 517 ? 0.845 5.324 22.594 1 98.5 517 PRO A N 1
ATOM 4189 C CA . PRO A 1 517 ? 2.266 5.531 22.312 1 98.5 517 PRO A CA 1
ATOM 4190 C C . PRO A 1 517 ? 2.547 6.891 21.672 1 98.5 517 PRO A C 1
ATOM 4192 O O . PRO A 1 517 ? 3.586 7.5 21.938 1 98.5 517 PRO A O 1
ATOM 4195 N N . HIS A 1 518 ? 1.654 7.344 20.891 1 98.56 518 HIS A N 1
ATOM 4196 C CA . HIS A 1 518 ? 1.839 8.672 20.312 1 98.56 518 HIS A CA 1
ATOM 4197 C C . HIS A 1 518 ? 1.765 9.758 21.375 1 98.56 518 HIS A C 1
ATOM 4199 O O . HIS A 1 518 ? 2.504 10.742 21.328 1 98.56 518 HIS A O 1
ATOM 4205 N N . LEU A 1 519 ? 0.901 9.617 22.359 1 98.69 519 LEU A N 1
ATOM 4206 C CA . LEU A 1 519 ? 0.78 10.578 23.453 1 98.69 519 LEU A CA 1
ATOM 4207 C C . LEU A 1 519 ? 2.049 10.602 24.297 1 98.69 519 LEU A C 1
ATOM 4209 O O . LEU A 1 519 ? 2.551 11.672 24.641 1 98.69 519 LEU A O 1
ATOM 4213 N N . LEU A 1 520 ? 2.566 9.461 24.531 1 98.56 520 LEU A N 1
ATOM 4214 C CA . LEU A 1 520 ? 3.795 9.367 25.312 1 98.56 520 LEU A CA 1
ATOM 4215 C C . LEU A 1 520 ? 4.973 9.969 24.547 1 98.56 520 LEU A C 1
ATOM 4217 O O . LEU A 1 520 ? 5.879 10.547 25.141 1 98.56 520 LEU A O 1
ATOM 4221 N N . ALA A 1 521 ? 4.91 9.797 23.281 1 98.75 521 ALA A N 1
ATOM 4222 C CA . ALA A 1 521 ? 5.961 10.375 22.438 1 98.75 521 ALA A CA 1
ATOM 4223 C C . ALA A 1 521 ? 5.977 11.898 22.562 1 98.75 521 ALA A C 1
ATOM 4225 O O . ALA A 1 521 ? 7.039 12.523 22.5 1 98.75 521 ALA A O 1
ATOM 4226 N N . LEU A 1 522 ? 4.836 12.5 22.75 1 98.88 522 LEU A N 1
ATOM 4227 C CA . LEU A 1 522 ? 4.766 13.953 22.922 1 98.88 522 LEU A CA 1
ATOM 4228 C C . LEU A 1 522 ? 5.539 14.383 24.156 1 98.88 522 LEU A C 1
ATOM 4230 O O . LEU A 1 522 ? 6.289 15.359 24.125 1 98.88 522 LEU A O 1
ATOM 4234 N N . ASP A 1 523 ? 5.367 13.656 25.219 1 98.81 523 ASP A N 1
ATOM 4235 C CA . ASP A 1 523 ? 6.078 13.977 26.438 1 98.81 523 ASP A CA 1
ATOM 4236 C C . ASP A 1 523 ? 7.59 13.867 26.25 1 98.81 523 ASP A C 1
ATOM 4238 O O . ASP A 1 523 ? 8.344 14.742 26.688 1 98.81 523 ASP A O 1
ATOM 4242 N N . ARG A 1 524 ? 7.945 12.797 25.609 1 98.75 524 ARG A N 1
ATOM 4243 C CA . ARG A 1 524 ? 9.359 12.586 25.328 1 98.75 524 ARG A CA 1
ATOM 4244 C C . ARG A 1 524 ? 9.922 13.719 24.469 1 98.75 524 ARG A C 1
ATOM 4246 O O . ARG A 1 524 ? 11.008 14.227 24.734 1 98.75 524 ARG A O 1
ATOM 4253 N N . ARG A 1 525 ? 9.211 14.164 23.578 1 98.88 525 ARG A N 1
ATOM 4254 C CA . ARG A 1 525 ? 9.688 15.172 22.625 1 98.88 525 ARG A CA 1
ATOM 4255 C C . ARG A 1 525 ? 9.727 16.547 23.281 1 98.88 525 ARG A C 1
ATOM 4257 O O . ARG A 1 525 ? 10.594 17.375 22.953 1 98.88 525 ARG A O 1
ATOM 4264 N N . VAL A 1 526 ? 8.82 16.844 24.203 1 98.94 526 VAL A N 1
ATOM 4265 C CA . VAL A 1 526 ? 8.914 18.078 24.984 1 98.94 526 VAL A CA 1
ATOM 4266 C C . VAL A 1 526 ? 10.25 18.125 25.703 1 98.94 526 VAL A C 1
ATOM 4268 O O . VAL A 1 526 ? 10.945 19.141 25.672 1 98.94 526 VAL A O 1
ATOM 4271 N N . ARG A 1 527 ? 10.656 17.062 26.281 1 98.75 527 ARG A N 1
ATOM 4272 C CA . ARG A 1 527 ? 11.914 17 27.031 1 98.75 527 ARG A CA 1
ATOM 4273 C C . ARG A 1 527 ? 13.109 17.188 26.094 1 98.75 527 ARG A C 1
ATOM 4275 O O . ARG A 1 527 ? 14.078 17.859 26.453 1 98.75 527 ARG A O 1
ATOM 4282 N N . ILE A 1 528 ? 12.984 16.609 24.938 1 98.88 528 ILE A N 1
ATOM 4283 C CA . ILE A 1 528 ? 14.07 16.734 23.969 1 98.88 528 ILE A CA 1
ATOM 4284 C C . ILE A 1 528 ? 14.242 18.203 23.578 1 98.88 528 ILE A C 1
ATOM 4286 O O . ILE A 1 528 ? 15.375 18.688 23.484 1 98.88 528 ILE A O 1
ATOM 4290 N N . ILE A 1 529 ? 13.164 18.906 23.375 1 98.88 529 ILE A N 1
ATOM 4291 C CA . ILE A 1 529 ? 13.242 20.312 23.031 1 98.88 529 ILE A CA 1
ATOM 4292 C C . ILE A 1 529 ? 13.883 21.094 24.188 1 98.88 529 ILE A C 1
ATOM 4294 O O . ILE A 1 529 ? 14.781 21.906 23.969 1 98.88 529 ILE A O 1
ATOM 4298 N N . LEU A 1 530 ? 13.414 20.859 25.375 1 98.75 530 LEU A N 1
ATOM 4299 C CA . LEU A 1 530 ? 13.93 21.562 26.547 1 98.75 530 LEU A CA 1
ATOM 4300 C C . LEU A 1 530 ? 15.43 21.328 26.703 1 98.75 530 LEU A C 1
ATOM 4302 O O . LEU A 1 530 ? 16.188 22.266 26.953 1 98.75 530 LEU A O 1
ATOM 4306 N N . ASP A 1 531 ? 15.836 20.094 26.5 1 98.56 531 ASP A N 1
ATOM 4307 C CA . ASP A 1 531 ? 17.25 19.75 26.594 1 98.56 531 ASP A CA 1
ATOM 4308 C C . ASP A 1 531 ? 18.062 20.469 25.516 1 98.56 531 ASP A C 1
ATOM 4310 O O . ASP A 1 531 ? 19.156 20.953 25.781 1 98.56 531 ASP A O 1
ATOM 4314 N N . THR A 1 532 ? 17.5 20.547 24.359 1 98.44 532 THR A N 1
ATOM 4315 C CA . THR A 1 532 ? 18.156 21.203 23.234 1 98.44 532 THR A CA 1
ATOM 4316 C C . THR A 1 532 ? 18.359 22.688 23.516 1 98.44 532 THR A C 1
ATOM 4318 O O . THR A 1 532 ? 19.438 23.234 23.281 1 98.44 532 THR A O 1
ATOM 4321 N N . VAL A 1 533 ? 17.391 23.359 24.031 1 98.56 533 VAL A N 1
ATOM 4322 C CA . VAL A 1 533 ? 17.438 24.781 24.328 1 98.56 533 VAL A CA 1
ATOM 4323 C C . VAL A 1 533 ? 18.375 25.031 25.5 1 98.56 533 VAL A C 1
ATOM 4325 O O . VAL A 1 533 ? 19.109 26.016 25.516 1 98.56 533 VAL A O 1
ATOM 4328 N N . GLU A 1 534 ? 18.359 24.156 26.453 1 98.12 534 GLU A N 1
ATOM 4329 C CA . GLU A 1 534 ? 19.25 24.297 27.609 1 98.12 534 GLU A CA 1
ATOM 4330 C C . GLU A 1 534 ? 20.719 24.25 27.172 1 98.12 534 GLU A C 1
ATOM 4332 O O . GLU A 1 534 ? 21.547 24.984 27.703 1 98.12 534 GLU A O 1
ATOM 4337 N N . LYS A 1 535 ? 20.969 23.391 26.281 1 97.88 535 LYS A N 1
ATOM 4338 C CA . LYS A 1 535 ? 22.328 23.328 25.734 1 97.88 535 LYS A CA 1
ATOM 4339 C C . LYS A 1 535 ? 22.703 24.656 25.062 1 97.88 535 LYS A C 1
ATOM 4341 O O . LYS A 1 535 ? 23.844 25.125 25.219 1 97.88 535 LYS A O 1
ATOM 4346 N N . CYS A 1 536 ? 21.766 25.203 24.375 1 98 536 CYS A N 1
ATOM 4347 C CA . CYS A 1 536 ? 21.984 26.5 23.75 1 98 536 CYS A CA 1
ATOM 4348 C C . CYS A 1 536 ? 22.203 27.594 24.797 1 98 536 CYS A C 1
ATOM 4350 O O . CYS A 1 536 ? 23.094 28.438 24.641 1 98 536 CYS A O 1
ATOM 4352 N N . ILE A 1 537 ? 21.469 27.578 25.828 1 97.75 537 ILE A N 1
ATOM 4353 C CA . ILE A 1 537 ? 21.562 28.578 26.891 1 97.75 537 ILE A CA 1
ATOM 4354 C C . ILE A 1 537 ? 22.922 28.484 27.578 1 97.75 537 ILE A C 1
ATOM 4356 O O . ILE A 1 537 ? 23.547 29.5 27.891 1 97.75 537 ILE A O 1
ATOM 4360 N N . LYS A 1 538 ? 23.359 27.297 27.766 1 97.62 538 LYS A N 1
ATOM 4361 C CA . LYS A 1 538 ? 24.672 27.078 28.375 1 97.62 538 LYS A CA 1
ATOM 4362 C C . LYS A 1 538 ? 25.781 27.625 27.469 1 97.62 538 LYS A C 1
ATOM 4364 O O . LYS A 1 538 ? 26.766 28.188 27.953 1 97.62 538 LYS A O 1
ATOM 4369 N N . LYS A 1 539 ? 25.531 27.547 26.25 1 95.94 539 LYS A N 1
ATOM 4370 C CA . LYS A 1 539 ? 26.547 27.922 25.266 1 95.94 539 LYS A CA 1
ATOM 4371 C C . LYS A 1 539 ? 26.531 29.422 25 1 95.94 539 LYS A C 1
ATOM 4373 O O . LYS A 1 539 ? 27.578 30.047 24.891 1 95.94 539 LYS A O 1
ATOM 4378 N N . LYS A 1 540 ? 25.344 30.016 24.906 1 96.5 540 LYS A N 1
ATOM 4379 C CA . LYS A 1 540 ? 25.25 31.391 24.406 1 96.5 540 LYS A CA 1
ATOM 4380 C C . LYS A 1 540 ? 24.641 32.312 25.438 1 96.5 540 LYS A C 1
ATOM 4382 O O . LYS A 1 540 ? 24.703 33.562 25.281 1 96.5 540 LYS A O 1
ATOM 4387 N N . GLY A 1 541 ? 24.078 31.781 26.453 1 96.56 541 GLY A N 1
ATOM 4388 C CA . GLY A 1 541 ? 23.391 32.594 27.453 1 96.56 541 GLY A CA 1
ATOM 4389 C C . GLY A 1 541 ? 21.906 32.75 27.172 1 96.56 541 GLY A C 1
ATOM 4390 O O . GLY A 1 541 ? 21.484 32.719 26.016 1 96.56 541 GLY A O 1
ATOM 4391 N N . VAL A 1 542 ? 21.156 33 28.156 1 96.31 542 VAL A N 1
ATOM 4392 C CA . VAL A 1 542 ? 19.703 33.031 28.125 1 96.31 542 VAL A CA 1
ATOM 4393 C C . VAL A 1 542 ? 19.219 34.219 27.266 1 96.31 542 VAL A C 1
ATOM 4395 O O . VAL A 1 542 ? 18.281 34.062 26.484 1 96.31 542 VAL A O 1
ATOM 4398 N N . GLU A 1 543 ? 19.875 35.375 27.328 1 94.12 543 GLU A N 1
ATOM 4399 C CA . GLU A 1 543 ? 19.438 36.594 26.656 1 94.12 543 GLU A CA 1
ATOM 4400 C C . GLU A 1 543 ? 19.562 36.469 25.141 1 94.12 543 GLU A C 1
ATOM 4402 O O . GLU A 1 543 ? 18.734 37 24.391 1 94.12 543 GLU A O 1
ATOM 4407 N N . LYS A 1 544 ? 20.516 35.688 24.766 1 94.12 544 LYS A N 1
ATOM 4408 C CA . LYS A 1 544 ? 20.75 35.531 23.344 1 94.12 544 LYS A CA 1
ATOM 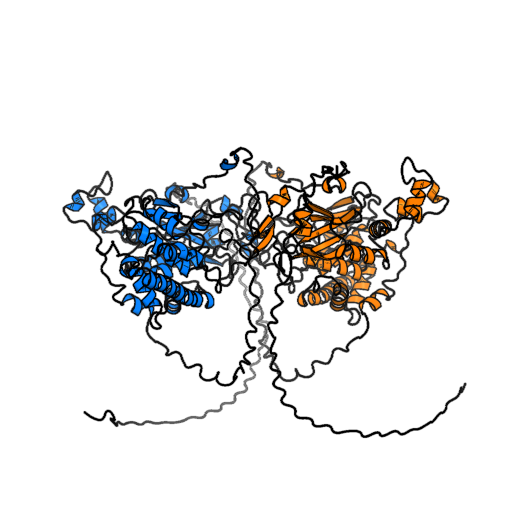4409 C C . LYS A 1 544 ? 19.844 34.469 22.75 1 94.12 544 LYS A C 1
ATOM 4411 O O . LYS A 1 544 ? 19.516 34.5 21.562 1 94.12 544 LYS A O 1
ATOM 4416 N N . VAL A 1 545 ? 19.438 33.531 23.578 1 97.19 545 VAL A N 1
ATOM 4417 C CA . VAL A 1 545 ? 18.719 32.375 23.094 1 97.19 545 VAL A CA 1
ATOM 4418 C C . VAL A 1 545 ? 17.219 32.656 23.094 1 97.19 545 VAL A C 1
ATOM 4420 O O . VAL A 1 545 ? 16.5 32.281 22.156 1 97.19 545 VAL A O 1
ATOM 4423 N N . LEU A 1 546 ? 16.766 33.344 24.062 1 96.81 546 LEU A N 1
ATOM 4424 C CA . LEU A 1 546 ? 15.336 33.625 24.188 1 96.81 546 LEU A CA 1
ATOM 4425 C C . LEU A 1 546 ? 14.945 34.875 23.422 1 96.81 546 LEU A C 1
ATOM 4427 O O . LEU A 1 546 ? 15.352 35.969 23.781 1 96.81 546 LEU A O 1
ATOM 4431 N N . LEU A 1 547 ? 14.18 34.656 22.438 1 94.19 547 LEU A N 1
ATOM 4432 C CA . LEU A 1 547 ? 13.672 35.75 21.609 1 94.19 547 LEU A CA 1
ATOM 4433 C C . LEU A 1 547 ? 12.438 36.375 22.25 1 94.19 547 LEU A C 1
ATOM 4435 O O . LEU A 1 547 ? 11.477 35.688 22.578 1 94.19 547 LEU A O 1
ATOM 4439 N N . GLU A 1 548 ? 12.422 37.656 22.344 1 89.19 548 GLU A N 1
ATOM 4440 C CA . GLU A 1 548 ? 11.289 38.375 22.922 1 89.19 548 GLU A CA 1
ATOM 4441 C C . GLU A 1 548 ? 10.07 38.281 22 1 89.19 548 GLU A C 1
ATOM 4443 O O . GLU A 1 548 ? 10.203 38.375 20.781 1 89.19 548 GLU A O 1
ATOM 4448 N N . ASP A 1 549 ? 8.875 38.188 22.688 1 83.62 549 ASP A N 1
ATOM 4449 C CA . ASP A 1 549 ? 7.625 38.156 21.938 1 83.62 549 ASP A CA 1
ATOM 4450 C C . ASP A 1 549 ? 7.262 39.562 21.438 1 83.62 549 ASP A C 1
ATOM 4452 O O . ASP A 1 549 ? 7.32 40.531 22.203 1 83.62 549 ASP A O 1
ATOM 4456 N N . LEU A 1 550 ? 7.516 39.875 20.266 1 60.41 550 LEU A N 1
ATOM 4457 C CA . LEU A 1 550 ? 7.215 41.219 19.766 1 60.41 550 LEU A CA 1
ATOM 4458 C C . LEU A 1 550 ? 5.734 41.531 19.906 1 60.41 550 LEU A C 1
ATOM 4460 O O . LEU A 1 550 ? 5.336 42.688 19.859 1 60.41 550 LEU A O 1
ATOM 4464 N N . GLU A 1 551 ? 4.812 40.625 19.891 1 54.75 551 GLU A N 1
ATOM 4465 C CA . GLU A 1 551 ? 3.375 40.844 19.875 1 54.75 551 GLU A CA 1
ATOM 4466 C C . GLU A 1 551 ? 2.906 41.438 21.203 1 54.75 551 GLU A C 1
ATOM 4468 O O . GLU A 1 551 ? 1.855 42.094 21.281 1 54.75 551 GLU A O 1
ATOM 4473 N N . HIS A 1 552 ? 3.66 41.156 22.344 1 43.09 552 HIS A N 1
ATOM 4474 C CA . HIS A 1 552 ? 3.201 41.656 23.656 1 43.09 552 HIS A CA 1
ATOM 4475 C C . HIS A 1 552 ? 3.932 42.938 24.062 1 43.09 552 HIS A C 1
ATOM 4477 O O . HIS A 1 552 ? 3.762 43.406 25.172 1 43.09 552 HIS A O 1
ATOM 4483 N N . LEU A 1 553 ? 4.801 43.375 23.203 1 36.81 553 LEU A N 1
ATOM 4484 C CA . LEU A 1 553 ? 5.418 44.656 23.562 1 36.81 553 LEU A CA 1
ATOM 4485 C C . LEU A 1 553 ? 4.668 45.812 22.922 1 36.81 553 LEU A C 1
ATOM 4487 O O . LEU A 1 553 ? 4.199 45.719 21.781 1 36.81 553 LEU A O 1
ATOM 4491 N N . MET B 1 1 ? 3.74 -78.5 8.633 1 13.93 1 MET B N 1
ATOM 4492 C CA . MET B 1 1 ? 4.648 -79.062 9.625 1 13.93 1 MET B CA 1
ATOM 4493 C C . MET B 1 1 ? 5.262 -77.938 10.484 1 13.93 1 MET B C 1
ATOM 4495 O O . MET B 1 1 ? 5.301 -76.812 10.086 1 13.93 1 MET B O 1
ATOM 4499 N N . LYS B 1 2 ? 6.184 -78.438 11.445 1 14.69 2 LYS B N 1
ATOM 4500 C CA . LYS B 1 2 ? 6.82 -78.312 12.75 1 14.69 2 LYS B CA 1
ATOM 4501 C C . LYS B 1 2 ? 8.008 -77.375 12.688 1 14.69 2 LYS B C 1
ATOM 4503 O O . LYS B 1 2 ? 8.727 -77.188 13.672 1 14.69 2 LYS B O 1
ATOM 4508 N N . LEU B 1 3 ? 8.438 -76.75 11.742 1 13.99 3 LEU B N 1
ATOM 4509 C CA . LEU B 1 3 ? 9.867 -76.625 12.008 1 13.99 3 LEU B CA 1
ATOM 4510 C C . LEU B 1 3 ? 10.117 -75.812 13.273 1 13.99 3 LEU B C 1
ATOM 4512 O O . LEU B 1 3 ? 9.359 -74.938 13.586 1 13.99 3 LEU B O 1
ATOM 4516 N N . LYS B 1 4 ? 11.391 -75.812 13.891 1 14.75 4 LYS B N 1
ATOM 4517 C CA . LYS B 1 4 ? 12.156 -75.938 15.133 1 14.75 4 LYS B CA 1
ATOM 4518 C C . LYS B 1 4 ? 12.32 -74.562 15.773 1 14.75 4 LYS B C 1
ATOM 4520 O O . LYS B 1 4 ? 12.383 -73.562 15.078 1 14.75 4 LYS B O 1
ATOM 4525 N N . ALA B 1 5 ? 12.633 -74.375 17.156 1 16.81 5 ALA B N 1
ATOM 4526 C CA . ALA B 1 5 ? 12.406 -73.812 18.469 1 16.81 5 ALA B CA 1
ATOM 4527 C C . ALA B 1 5 ? 13.445 -72.75 18.797 1 16.81 5 ALA B C 1
ATOM 4529 O O . ALA B 1 5 ? 13.102 -71.625 19.188 1 16.81 5 ALA B O 1
ATOM 4530 N N . ARG B 1 6 ? 14.805 -73 19.094 1 14.79 6 ARG B N 1
ATOM 4531 C CA . ARG B 1 6 ? 15.289 -73.062 20.469 1 14.79 6 ARG B CA 1
ATOM 4532 C C . ARG B 1 6 ? 15.945 -71.75 20.906 1 14.79 6 ARG B C 1
ATOM 4534 O O . ARG B 1 6 ? 15.578 -71.188 21.953 1 14.79 6 ARG B O 1
ATOM 4541 N N . LEU B 1 7 ? 17.375 -71.75 21.156 1 14.45 7 LEU B N 1
ATOM 4542 C CA . LEU B 1 7 ? 18.109 -71.812 22.422 1 14.45 7 LEU B CA 1
ATOM 4543 C C . LEU B 1 7 ? 18.609 -70.438 22.844 1 14.45 7 LEU B C 1
ATOM 4545 O O . LEU B 1 7 ? 18.391 -70 23.969 1 14.45 7 LEU B O 1
ATOM 4549 N N . VAL B 1 8 ? 19.922 -69.812 22.562 1 14.84 8 VAL B N 1
ATOM 4550 C CA . VAL B 1 8 ? 21.031 -70 23.484 1 14.84 8 VAL B CA 1
ATOM 4551 C C . VAL B 1 8 ? 21.266 -68.75 24.281 1 14.84 8 VAL B C 1
ATOM 4553 O O . VAL B 1 8 ? 20.891 -67.625 23.828 1 14.84 8 VAL B O 1
ATOM 4556 N N . THR B 1 9 ? 22.25 -68.688 25.328 1 15.3 9 THR B N 1
ATOM 4557 C CA . THR B 1 9 ? 22.625 -68.5 26.734 1 15.3 9 THR B CA 1
ATOM 4558 C C . THR B 1 9 ? 23.375 -67.188 26.953 1 15.3 9 THR B C 1
ATOM 4560 O O . THR B 1 9 ? 23.031 -66.438 27.859 1 15.3 9 THR B O 1
ATOM 4563 N N . GLY B 1 10 ? 24.672 -66.938 26.531 1 14.93 10 GLY B N 1
ATOM 4564 C CA . GLY B 1 10 ? 25.766 -66.938 27.484 1 14.93 10 GLY B CA 1
ATOM 4565 C C . GLY B 1 10 ? 25.984 -65.562 28.156 1 14.93 10 GLY B C 1
ATOM 4566 O O . GLY B 1 10 ? 25.422 -64.562 27.719 1 14.93 10 GLY B O 1
ATOM 4567 N N . VAL B 1 11 ? 27.281 -65.062 28.297 1 14.82 11 VAL B N 1
ATOM 4568 C CA . VAL B 1 11 ? 28.266 -65 29.375 1 14.82 11 VAL B CA 1
ATOM 4569 C C . VAL B 1 11 ? 28.375 -63.531 29.859 1 14.82 11 VAL B C 1
ATOM 4571 O O . VAL B 1 11 ? 27.953 -62.625 29.156 1 14.82 11 VAL B O 1
ATOM 4574 N N . MET B 1 12 ? 29.609 -63 30.156 1 15.05 12 MET B N 1
ATOM 4575 C CA . MET B 1 12 ? 30.297 -62.844 31.422 1 15.05 12 MET B CA 1
ATOM 4576 C C . MET B 1 12 ? 30.375 -61.375 31.812 1 15.05 12 MET B C 1
ATOM 4578 O O . MET B 1 12 ? 29.953 -60.969 32.906 1 15.05 12 MET B O 1
ATOM 4582 N N . LEU B 1 13 ? 31.578 -60.688 31.641 1 14.8 13 LEU B N 1
ATOM 4583 C CA . LEU B 1 13 ? 32.531 -60.375 32.688 1 14.8 13 LEU B CA 1
ATOM 4584 C C . LEU B 1 13 ? 32.406 -58.938 33.156 1 14.8 13 LEU B C 1
ATOM 4586 O O . LEU B 1 13 ? 31.859 -58.094 32.406 1 14.8 13 LEU B O 1
ATOM 4590 N N . THR B 1 14 ? 33.438 -58.312 33.875 1 15.09 14 THR B N 1
ATOM 4591 C CA . THR B 1 14 ? 33.75 -57.844 35.219 1 15.09 14 THR B CA 1
ATOM 4592 C C . THR B 1 14 ? 33.812 -56.312 35.281 1 15.09 14 THR B C 1
ATOM 4594 O O . THR B 1 14 ? 33.219 -55.688 36.156 1 15.09 14 THR B O 1
ATOM 4597 N N . THR B 1 15 ? 34.781 -55.594 34.594 1 14.71 15 THR B N 1
ATOM 4598 C CA . THR B 1 15 ? 35.781 -54.969 35.438 1 14.71 15 THR B CA 1
ATOM 4599 C C . THR B 1 15 ? 35.344 -53.594 35.875 1 14.71 15 THR B C 1
ATOM 4601 O O . THR B 1 15 ? 34.781 -52.844 35.062 1 14.71 15 THR B O 1
ATOM 4604 N N . LEU B 1 16 ? 35.594 -53.031 37.125 1 15.91 16 LEU B N 1
ATOM 4605 C CA . LEU B 1 16 ? 35.219 -52.219 38.281 1 15.91 16 LEU B CA 1
ATOM 4606 C C . LEU B 1 16 ? 35.656 -50.781 38.094 1 15.91 16 LEU B C 1
ATOM 4608 O O . LEU B 1 16 ? 35 -49.844 38.531 1 15.91 16 LEU B O 1
ATOM 4612 N N . VAL B 1 17 ? 36.75 -50.344 37.344 1 15.49 17 VAL B N 1
ATOM 4613 C CA . VAL B 1 17 ? 37.719 -49.656 38.219 1 15.49 17 VAL B CA 1
ATOM 4614 C C . VAL B 1 17 ? 37.219 -48.25 38.562 1 15.49 17 VAL B C 1
ATOM 4616 O O . VAL B 1 17 ? 36.562 -47.625 37.75 1 15.49 17 VAL B O 1
ATOM 4619 N N . ALA B 1 18 ? 37.625 -47.594 39.688 1 15.52 18 ALA B N 1
ATOM 4620 C CA . ALA B 1 18 ? 37.406 -46.781 40.906 1 15.52 18 ALA B CA 1
ATOM 4621 C C . ALA B 1 18 ? 37.688 -45.312 40.625 1 15.52 18 ALA B C 1
ATOM 4623 O O . ALA B 1 18 ? 37 -44.406 41.156 1 15.52 18 ALA B O 1
ATOM 4624 N N . CYS B 1 19 ? 38.719 -44.875 39.781 1 14.62 19 CYS B N 1
ATOM 4625 C CA . CYS B 1 19 ? 39.688 -44.094 40.5 1 14.62 19 CYS B CA 1
ATOM 4626 C C . CYS B 1 19 ? 39.156 -42.719 40.812 1 14.62 19 CYS B C 1
ATOM 4628 O O . CYS B 1 19 ? 38.156 -42.25 40.219 1 14.62 19 CYS B O 1
ATOM 4630 N N . GLY B 1 20 ? 40.031 -41.688 40.844 1 15.63 20 GLY B N 1
ATOM 4631 C CA . GLY B 1 20 ? 40.688 -40.781 41.781 1 15.63 20 GLY B CA 1
ATOM 4632 C C . GLY B 1 20 ? 40.094 -39.406 41.781 1 15.63 20 GLY B C 1
ATOM 4633 O O . GLY B 1 20 ? 39.375 -39 40.844 1 15.63 20 GLY B O 1
ATOM 4634 N N . LEU B 1 21 ? 40.312 -38.5 42.719 1 16.5 21 LEU B N 1
ATOM 4635 C CA . LEU B 1 21 ? 39.906 -37.531 43.719 1 16.5 21 LEU B CA 1
ATOM 4636 C C . LEU B 1 21 ? 39.969 -36.125 43.156 1 16.5 21 LEU B C 1
ATOM 4638 O O . LEU B 1 21 ? 39.062 -35.312 43.406 1 16.5 21 LEU B O 1
ATOM 4642 N N . LEU B 1 22 ? 41 -35.719 42.281 1 15.73 22 LEU B N 1
ATOM 4643 C CA . LEU B 1 22 ? 41.781 -34.656 42.875 1 15.73 22 LEU B CA 1
ATOM 4644 C C . LEU B 1 22 ? 41.031 -33.312 42.75 1 15.73 22 LEU B C 1
ATOM 4646 O O . LEU B 1 22 ? 40.344 -33.062 41.781 1 15.73 22 LEU B O 1
ATOM 4650 N N . VAL B 1 23 ? 41.125 -32.406 43.75 1 16.97 23 VAL B N 1
ATOM 4651 C CA . VAL B 1 23 ? 40.594 -31.297 44.562 1 16.97 23 VAL B CA 1
ATOM 4652 C C . VAL B 1 23 ? 40.875 -29.984 43.844 1 16.97 23 VAL B C 1
ATOM 4654 O O . VAL B 1 23 ? 40 -29.094 43.812 1 16.97 23 VAL B O 1
ATOM 4657 N N . LEU B 1 24 ? 41.969 -29.812 43.062 1 16.02 24 LEU B N 1
ATOM 4658 C CA . LEU B 1 24 ? 42.781 -28.688 43.5 1 16.02 24 LEU B CA 1
ATOM 4659 C C . LEU B 1 24 ? 42.094 -27.359 43.156 1 16.02 24 LEU B C 1
ATOM 4661 O O . LEU B 1 24 ? 41.344 -27.281 42.188 1 16.02 24 LEU B O 1
ATOM 4665 N N . ASN B 1 25 ? 42.219 -26.328 43.969 1 16.95 25 ASN B N 1
ATOM 4666 C CA . ASN B 1 25 ? 41.812 -25.047 44.562 1 16.95 25 ASN B CA 1
ATOM 4667 C C . ASN B 1 25 ? 42.031 -23.891 43.594 1 16.95 25 ASN B C 1
ATOM 4669 O O . ASN B 1 25 ? 41.312 -22.891 43.625 1 16.95 25 ASN B O 1
ATOM 4673 N N . GLY B 1 26 ? 43.188 -23.938 42.781 1 16.44 26 GLY B N 1
ATOM 4674 C CA . GLY B 1 26 ? 44.062 -22.766 42.812 1 16.44 26 GLY B CA 1
ATOM 4675 C C . GLY B 1 26 ? 43.469 -21.578 42.062 1 16.44 26 GLY B C 1
ATOM 4676 O O . GLY B 1 26 ? 42.625 -21.75 41.188 1 16.44 26 GLY B O 1
ATOM 4677 N N . ASN B 1 27 ? 43.469 -20.344 42.625 1 18.22 27 ASN B N 1
ATOM 4678 C CA . ASN B 1 27 ? 43.094 -18.938 42.688 1 18.22 27 ASN B CA 1
ATOM 4679 C C . ASN B 1 27 ? 43.594 -18.172 41.469 1 18.22 27 ASN B C 1
ATOM 4681 O O . ASN B 1 27 ? 43.438 -16.953 41.406 1 18.22 27 ASN B O 1
ATOM 4685 N N . LEU B 1 28 ? 44.312 -18.844 40.469 1 15.59 28 LEU B N 1
ATOM 4686 C CA . LEU B 1 28 ? 45.438 -18.094 39.938 1 15.59 28 LEU B CA 1
ATOM 4687 C C . LEU B 1 28 ? 44.938 -16.875 39.156 1 15.59 28 LEU B C 1
ATOM 4689 O O . LEU B 1 28 ? 44 -16.984 38.344 1 15.59 28 LEU B O 1
ATOM 4693 N N . ARG B 1 29 ? 45.375 -15.609 39.625 1 17.72 29 ARG B N 1
ATOM 4694 C CA . ARG B 1 29 ? 45.406 -14.156 39.469 1 17.72 29 ARG B CA 1
ATOM 4695 C C . ARG B 1 29 ? 45.906 -13.766 38.094 1 17.72 29 ARG B C 1
ATOM 4697 O O . ARG B 1 29 ? 46.031 -12.578 37.781 1 17.72 29 ARG B O 1
ATOM 4704 N N . VAL B 1 30 ? 45.594 -14.445 36.938 1 15.32 30 VAL B N 1
ATOM 4705 C CA . VAL B 1 30 ? 46.594 -14.32 35.906 1 15.32 30 VAL B CA 1
ATOM 4706 C C . VAL B 1 30 ? 46.656 -12.875 35.406 1 15.32 30 VAL B C 1
ATOM 4708 O O . VAL B 1 30 ? 45.656 -12.305 35 1 15.32 30 VAL B O 1
ATOM 4711 N N . ALA B 1 31 ? 47.688 -12.164 35.969 1 17.02 31 ALA B N 1
ATOM 4712 C CA . ALA B 1 31 ? 48.312 -10.859 35.812 1 17.02 31 ALA B CA 1
ATOM 4713 C C . ALA B 1 31 ? 48.594 -10.57 34.344 1 17.02 31 ALA B C 1
ATOM 4715 O O . ALA B 1 31 ? 49.469 -11.219 33.719 1 17.02 31 ALA B O 1
ATOM 4716 N N . VAL B 1 32 ? 47.656 -10.625 33.438 1 15.81 32 VAL B N 1
ATOM 4717 C CA . VAL B 1 32 ? 48.156 -10.742 32.062 1 15.81 32 VAL B CA 1
ATOM 4718 C C . VAL B 1 32 ? 48.906 -9.469 31.703 1 15.81 32 VAL B C 1
ATOM 4720 O O . VAL B 1 32 ? 48.344 -8.391 31.656 1 15.81 32 VAL B O 1
ATOM 4723 N N . GLU B 1 33 ? 50.094 -9.414 32.25 1 15.93 33 GLU B N 1
ATOM 4724 C CA . GLU B 1 33 ? 51.031 -8.312 32.094 1 15.93 33 GLU B CA 1
ATOM 4725 C C . GLU B 1 33 ? 51.312 -8.055 30.609 1 15.93 33 GLU B C 1
ATOM 4727 O O . GLU B 1 33 ? 51.906 -8.898 29.922 1 15.93 33 GLU B O 1
ATOM 4732 N N . PHE B 1 34 ? 50.375 -7.82 29.781 1 15.35 34 PHE B N 1
ATOM 4733 C CA . PHE B 1 34 ? 50.906 -7.895 28.406 1 15.35 34 PHE B CA 1
ATOM 4734 C C . PHE B 1 34 ? 52 -6.871 28.188 1 15.35 34 PHE B C 1
ATOM 4736 O O . PHE B 1 34 ? 51.812 -5.68 28.469 1 15.35 34 PHE B O 1
ATOM 4743 N N . THR B 1 35 ? 53.125 -7.348 28.562 1 14.91 35 THR B N 1
ATOM 4744 C CA . THR B 1 35 ? 54.406 -6.629 28.406 1 14.91 35 THR B CA 1
ATOM 4745 C C . THR B 1 35 ? 54.531 -6.105 26.984 1 14.91 35 THR B C 1
ATOM 4747 O O . THR B 1 35 ? 54.344 -6.848 26.016 1 14.91 35 THR B O 1
ATOM 4750 N N . ALA B 1 36 ? 54.438 -4.777 26.891 1 16.12 36 ALA B N 1
ATOM 4751 C CA . ALA B 1 36 ? 54.656 -3.791 25.844 1 16.12 36 ALA B CA 1
ATOM 4752 C C . ALA B 1 36 ? 56.062 -3.947 25.234 1 16.12 36 ALA B C 1
ATOM 4754 O O . ALA B 1 36 ? 56.469 -3.139 24.391 1 16.12 36 ALA B O 1
ATOM 4755 N N . ASP B 1 37 ? 56.438 -5.203 24.969 1 14.58 37 ASP B N 1
ATOM 4756 C CA . ASP B 1 37 ? 57.875 -5.113 24.688 1 14.58 37 ASP B CA 1
ATOM 4757 C C . ASP B 1 37 ? 58.156 -4.184 23.5 1 14.58 37 ASP B C 1
ATOM 4759 O O . ASP B 1 37 ? 57.438 -4.223 22.5 1 14.58 37 ASP B O 1
ATOM 4763 N N . PRO B 1 38 ? 59.188 -3.252 23.75 1 15.42 38 PRO B N 1
ATOM 4764 C CA . PRO B 1 38 ? 59.812 -2.129 23.047 1 15.42 38 PRO B CA 1
ATOM 4765 C C . PRO B 1 38 ? 60.594 -2.568 21.812 1 15.42 38 PRO B C 1
ATOM 4767 O O . PRO B 1 38 ? 61.5 -3.414 21.906 1 15.42 38 PRO B O 1
ATOM 4770 N N . ALA B 1 39 ? 60.156 -3.006 20.797 1 14.67 39 ALA B N 1
ATOM 4771 C CA . ALA B 1 39 ? 61.344 -3.24 20 1 14.67 39 ALA B CA 1
ATOM 4772 C C . ALA B 1 39 ? 62.312 -2.064 20.109 1 14.67 39 ALA B C 1
ATOM 4774 O O . ALA B 1 39 ? 61.906 -0.959 20.484 1 14.67 39 ALA B O 1
ATOM 4775 N N . ALA B 1 40 ? 63.812 -2.365 19.938 1 14.74 40 ALA B N 1
ATOM 4776 C CA . ALA B 1 40 ? 65.188 -2.068 19.578 1 14.74 40 ALA B CA 1
ATOM 4777 C C . ALA B 1 40 ? 65.25 -1.099 18.391 1 14.74 40 ALA B C 1
ATOM 4779 O O . ALA B 1 40 ? 64.312 -1.009 17.609 1 14.74 40 ALA B O 1
ATOM 4780 N N . GLY B 1 41 ? 66.375 -0.285 18.359 1 14.89 41 GLY B N 1
ATOM 4781 C CA . GLY B 1 41 ? 67 0.842 17.719 1 14.89 41 GLY B CA 1
ATOM 4782 C C . GLY B 1 41 ? 67.25 0.614 16.234 1 14.89 41 GLY B C 1
ATOM 4783 O O . GLY B 1 41 ? 67.75 1.509 15.547 1 14.89 41 GLY B O 1
ATOM 4784 N N . GLN B 1 42 ? 67.188 -0.682 15.727 1 14.77 42 GLN B N 1
ATOM 4785 C CA . GLN B 1 42 ? 68.312 -0.697 14.82 1 14.77 42 GLN B CA 1
ATOM 4786 C C . GLN B 1 42 ? 68.125 0.233 13.633 1 14.77 42 GLN B C 1
ATOM 4788 O O . GLN B 1 42 ? 67 0.728 13.422 1 14.77 42 GLN B O 1
ATOM 4793 N N . GLY B 1 43 ? 68.375 -0.409 12.484 1 14.64 43 GLY B N 1
ATOM 4794 C CA . GLY B 1 43 ? 69.312 -0.147 11.375 1 14.64 43 GLY B CA 1
ATOM 4795 C C . GLY B 1 43 ? 68.688 0.772 10.328 1 14.64 43 GLY B C 1
ATOM 4796 O O . GLY B 1 43 ? 67.5 0.992 10.305 1 14.64 43 GLY B O 1
ATOM 4797 N N . ALA B 1 44 ? 69.562 1.119 9.422 1 15.75 44 ALA B N 1
ATOM 4798 C CA . ALA B 1 44 ? 70.125 2.146 8.539 1 15.75 44 ALA B CA 1
ATOM 4799 C C . ALA B 1 44 ? 69.25 2.293 7.281 1 15.75 44 ALA B C 1
ATOM 4801 O O . ALA B 1 44 ? 68.562 1.37 6.906 1 15.75 44 ALA B O 1
ATOM 4802 N N . GLY B 1 45 ? 69.312 3.434 6.691 1 15.25 45 GLY B N 1
ATOM 4803 C CA . GLY B 1 45 ? 68.812 4.508 5.855 1 15.25 45 GLY B CA 1
ATOM 4804 C C . GLY B 1 45 ? 68.875 4.195 4.371 1 15.25 45 GLY B C 1
ATOM 4805 O O . GLY B 1 45 ? 68.625 5.07 3.537 1 15.25 45 GLY B O 1
ATOM 4806 N N . ARG B 1 46 ? 69.312 2.883 3.988 1 15.28 46 ARG B N 1
ATOM 4807 C CA . ARG B 1 46 ? 69.875 3.127 2.678 1 15.28 46 ARG B CA 1
ATOM 4808 C C . ARG B 1 46 ? 68.812 3.506 1.654 1 15.28 46 ARG B C 1
ATOM 4810 O O . ARG B 1 46 ? 68.938 4.523 0.972 1 15.28 46 ARG B O 1
ATOM 4817 N N . ALA B 1 47 ? 68.375 2.447 0.773 1 14.84 47 ALA B N 1
ATOM 4818 C CA . ALA B 1 47 ? 68.625 2.477 -0.67 1 14.84 47 ALA B CA 1
ATOM 4819 C C . ALA B 1 47 ? 67.375 3.078 -1.394 1 14.84 47 ALA B C 1
ATOM 4821 O O . ALA B 1 47 ? 66.25 2.715 -1.116 1 14.84 47 ALA B O 1
ATOM 4822 N N . ALA B 1 48 ? 67.438 4.242 -1.942 1 15.81 48 ALA B N 1
ATOM 4823 C CA . ALA B 1 48 ? 66.75 5.234 -2.732 1 15.81 48 ALA B CA 1
ATOM 4824 C C . ALA B 1 48 ? 66.188 4.625 -4.031 1 15.81 48 ALA B C 1
ATOM 4826 O O . ALA B 1 48 ? 65.625 5.328 -4.871 1 15.81 48 ALA B O 1
ATOM 4827 N N . GLN B 1 49 ? 66.25 3.199 -4.246 1 15.27 49 GLN B N 1
ATOM 4828 C CA . GLN B 1 49 ? 66.375 2.926 -5.676 1 15.27 49 GLN B CA 1
ATOM 4829 C C . GLN B 1 49 ? 65.062 3.332 -6.406 1 15.27 49 GLN B C 1
ATOM 4831 O O . GLN B 1 49 ? 64 3.307 -5.828 1 15.27 49 GLN B O 1
ATOM 4836 N N . GLY B 1 50 ? 65.188 3.84 -7.707 1 15.98 50 GLY B N 1
ATOM 4837 C CA . GLY B 1 50 ? 64.688 4.551 -8.891 1 15.98 50 GLY B CA 1
ATOM 4838 C C . GLY B 1 50 ? 63.656 3.781 -9.68 1 15.98 50 GLY B C 1
ATOM 4839 O O . GLY B 1 50 ? 63.312 4.164 -10.797 1 15.98 50 GLY B O 1
ATOM 4840 N N . ALA B 1 51 ? 62.812 2.918 -9.078 1 15.34 51 ALA B N 1
ATOM 4841 C CA . ALA B 1 51 ? 62.156 2.002 -10.023 1 15.34 51 ALA B CA 1
ATOM 4842 C C . ALA B 1 51 ? 61.344 2.764 -11.047 1 15.34 51 ALA B C 1
ATOM 4844 O O . ALA B 1 51 ? 60.656 3.74 -10.711 1 15.34 51 ALA B O 1
ATOM 4845 N N . VAL B 1 52 ? 61.406 2.359 -12.359 1 16.59 52 VAL B N 1
ATOM 4846 C CA . VAL B 1 52 ? 61.25 2.592 -13.789 1 16.59 52 VAL B CA 1
ATOM 4847 C C . VAL B 1 52 ? 59.75 2.494 -14.148 1 16.59 52 VAL B C 1
ATOM 4849 O O . VAL B 1 52 ? 59 1.828 -13.461 1 16.59 52 VAL B O 1
ATOM 4852 N N . THR B 1 53 ? 59.25 3.105 -15.344 1 17.25 53 THR B N 1
ATOM 4853 C CA . THR B 1 53 ? 58.25 3.742 -16.172 1 17.25 53 THR B CA 1
ATOM 4854 C C . THR B 1 53 ? 57.344 2.699 -16.812 1 17.25 53 THR B C 1
ATOM 4856 O O . THR B 1 53 ? 56.438 3.039 -17.594 1 17.25 53 THR B O 1
ATOM 4859 N N . SER B 1 54 ? 57.156 1.406 -16.328 1 15.91 54 SER B N 1
ATOM 4860 C CA . SER B 1 54 ? 56.719 0.511 -17.391 1 15.91 54 SER B CA 1
ATOM 4861 C C . SER B 1 54 ? 55.312 0.848 -17.875 1 15.91 54 SER B C 1
ATOM 4863 O O . SER B 1 54 ? 54.469 1.269 -17.078 1 15.91 54 SER B O 1
ATOM 4865 N N . ARG B 1 55 ? 54.938 0.827 -19.297 1 17.7 55 ARG B N 1
ATOM 4866 C CA . ARG B 1 55 ? 54.188 1.119 -20.531 1 17.7 55 ARG B CA 1
ATOM 4867 C C . ARG B 1 55 ? 52.906 0.313 -20.609 1 17.7 55 ARG B C 1
ATOM 4869 O O . ARG B 1 55 ? 52.031 0.628 -21.406 1 17.7 55 ARG B O 1
ATOM 4876 N N . TYR B 1 56 ? 52.75 -0.955 -20.062 1 16.52 56 TYR B N 1
ATOM 4877 C CA . TYR B 1 56 ? 51.969 -1.919 -20.828 1 16.52 56 TYR B CA 1
ATOM 4878 C C . TYR B 1 56 ? 50.469 -1.736 -20.594 1 16.52 56 TYR B C 1
ATOM 4880 O O . TYR B 1 56 ? 49.938 -2.201 -19.578 1 16.52 56 TYR B O 1
ATOM 4888 N N . GLY B 1 57 ? 49.844 -0.578 -20.641 1 18.53 57 GLY B N 1
ATOM 4889 C CA . GLY B 1 57 ? 48.438 -0.375 -20.297 1 18.53 57 GLY B CA 1
ATOM 4890 C C . GLY B 1 57 ? 47.469 -1.133 -21.188 1 18.53 57 GLY B C 1
ATOM 4891 O O . GLY B 1 57 ? 46.875 -0.55 -22.094 1 18.53 57 GLY B O 1
ATOM 4892 N N . GLY B 1 58 ? 47.688 -2.375 -21.594 1 17.88 58 GLY B N 1
ATOM 4893 C CA . GLY B 1 58 ? 46.875 -2.979 -22.641 1 17.88 58 GLY B CA 1
ATOM 4894 C C . GLY B 1 58 ? 45.406 -3.012 -22.328 1 17.88 58 GLY B C 1
ATOM 4895 O O . GLY B 1 58 ? 45 -3.236 -21.188 1 17.88 58 GLY B O 1
ATOM 4896 N N . LYS B 1 59 ? 44.5 -2.307 -23.109 1 21.7 59 LYS B N 1
ATOM 4897 C CA . LYS B 1 59 ? 43.062 -2.076 -23.328 1 21.7 59 LYS B CA 1
ATOM 4898 C C . LYS B 1 59 ? 42.312 -3.395 -23.516 1 21.7 59 LYS B C 1
ATOM 4900 O O . LYS B 1 59 ? 42.594 -4.148 -24.453 1 21.7 59 LYS B O 1
ATOM 4905 N N . ALA B 1 60 ? 42.125 -4.18 -22.531 1 20.23 60 ALA B N 1
ATOM 4906 C CA . ALA B 1 60 ? 41.438 -5.441 -22.766 1 20.23 60 ALA B CA 1
ATOM 4907 C C . ALA B 1 60 ? 40.125 -5.215 -23.547 1 20.23 60 ALA B C 1
ATOM 4909 O O . ALA B 1 60 ? 39.25 -4.461 -23.109 1 20.23 60 ALA B O 1
ATOM 4910 N N . VAL B 1 61 ? 40.125 -5.16 -24.891 1 22.8 61 VAL B N 1
ATOM 4911 C CA . VAL B 1 61 ? 39.094 -5.117 -25.922 1 22.8 61 VAL B CA 1
ATOM 4912 C C . VAL B 1 61 ? 38.062 -6.203 -25.672 1 22.8 61 VAL B C 1
ATOM 4914 O O . VAL B 1 61 ? 38.375 -7.395 -25.781 1 22.8 61 VAL B O 1
ATOM 4917 N N . VAL B 1 62 ? 37.312 -6.188 -24.594 1 24.94 62 VAL B N 1
ATOM 4918 C CA . VAL B 1 62 ? 36.25 -7.18 -24.469 1 24.94 62 VAL B CA 1
ATOM 4919 C C . VAL B 1 62 ? 35.406 -7.188 -25.75 1 24.94 62 VAL B C 1
ATOM 4921 O O . VAL B 1 62 ? 34.938 -6.133 -26.203 1 24.94 62 VAL B O 1
ATOM 4924 N N . GLY B 1 63 ? 35.625 -8.062 -26.656 1 24 63 GLY B N 1
ATOM 4925 C CA . GLY B 1 63 ? 35.031 -8.305 -27.953 1 24 63 GLY B CA 1
ATOM 4926 C C . GLY B 1 63 ? 33.5 -8.203 -27.922 1 24 63 GLY B C 1
ATOM 4927 O O . GLY B 1 63 ? 32.906 -8.289 -26.844 1 24 63 GLY B O 1
ATOM 4928 N N . PRO B 1 64 ? 32.75 -7.566 -28.969 1 29.38 64 PRO B N 1
ATOM 4929 C CA . PRO B 1 64 ? 31.344 -7.289 -29.281 1 29.38 64 PRO B CA 1
ATOM 4930 C C . PRO B 1 64 ? 30.438 -8.492 -29.031 1 29.38 64 PRO B C 1
ATOM 4932 O O . PRO B 1 64 ? 29.344 -8.57 -29.609 1 29.38 64 PRO B O 1
ATOM 4935 N N . GLY B 1 65 ? 30.672 -9.336 -28.062 1 26.16 65 GLY B N 1
ATOM 4936 C CA . GLY B 1 65 ? 29.812 -10.5 -28.078 1 26.16 65 GLY B CA 1
ATOM 4937 C C . GLY B 1 65 ? 28.344 -10.156 -28.031 1 26.16 65 GLY B C 1
ATOM 4938 O O . GLY B 1 65 ? 27.969 -9.008 -27.75 1 26.16 65 GLY B O 1
ATOM 4939 N N . ASN B 1 66 ? 27.406 -11.172 -28.453 1 29.81 66 ASN B N 1
ATOM 4940 C CA . ASN B 1 66 ? 25.984 -11.227 -28.75 1 29.81 66 ASN B CA 1
ATOM 4941 C C . ASN B 1 66 ? 25.141 -10.781 -27.547 1 29.81 66 ASN B C 1
ATOM 4943 O O . ASN B 1 66 ? 24.734 -11.609 -26.734 1 29.81 66 ASN B O 1
ATOM 4947 N N . LYS B 1 67 ? 25.422 -9.734 -26.859 1 35.69 67 LYS B N 1
ATOM 4948 C CA . LYS B 1 67 ? 24.547 -9.219 -25.812 1 35.69 67 LYS B CA 1
ATOM 4949 C C . LYS B 1 67 ? 23.125 -9.016 -26.359 1 35.69 67 LYS B C 1
ATOM 4951 O O . LYS B 1 67 ? 22.797 -7.953 -26.891 1 35.69 67 LYS B O 1
ATOM 4956 N N . LYS B 1 68 ? 22.484 -10.07 -26.953 1 37.53 68 LYS B N 1
ATOM 4957 C CA . LYS B 1 68 ? 21.109 -9.93 -27.406 1 37.53 68 LYS B CA 1
ATOM 4958 C C . LYS B 1 68 ? 20.172 -9.68 -26.219 1 37.53 68 LYS B C 1
ATOM 4960 O O . LYS B 1 68 ? 20.281 -10.328 -25.188 1 37.53 68 LYS B O 1
ATOM 4965 N N . LEU B 1 69 ? 19.469 -8.664 -26.234 1 49.19 69 LEU B N 1
ATOM 4966 C CA . LEU B 1 69 ? 18.453 -8.297 -25.266 1 49.19 69 LEU B CA 1
ATOM 4967 C C . LEU B 1 69 ? 17.516 -9.469 -24.984 1 49.19 69 LEU B C 1
ATOM 4969 O O . LEU B 1 69 ? 16.969 -10.078 -25.906 1 49.19 69 LEU B O 1
ATOM 4973 N N . LEU B 1 70 ? 17.766 -10 -23.781 1 53.91 70 LEU B N 1
ATOM 4974 C CA . LEU B 1 70 ? 16.953 -11.109 -23.281 1 53.91 70 LEU B CA 1
ATOM 4975 C C . LEU B 1 70 ? 15.492 -10.953 -23.688 1 53.91 70 LEU B C 1
ATOM 4977 O O . LEU B 1 70 ? 14.805 -11.945 -23.953 1 53.91 70 LEU B O 1
ATOM 4981 N N . ASN B 1 71 ? 15.008 -9.695 -23.875 1 48.53 71 ASN B N 1
ATOM 4982 C CA . ASN B 1 71 ? 13.609 -9.445 -24.188 1 48.53 71 ASN B CA 1
ATOM 4983 C C . ASN B 1 71 ? 13.258 -9.906 -25.594 1 48.53 71 ASN B C 1
ATOM 4985 O O . ASN B 1 71 ? 12.172 -10.445 -25.828 1 48.53 71 ASN B O 1
ATOM 4989 N N . GLU B 1 72 ? 14.125 -9.68 -26.547 1 46.53 72 GLU B N 1
ATOM 4990 C CA . GLU B 1 72 ? 13.867 -10.016 -27.938 1 46.53 72 GLU B CA 1
ATOM 4991 C C . GLU B 1 72 ? 13.852 -11.523 -28.156 1 46.53 72 GLU B C 1
ATOM 4993 O O . GLU B 1 72 ? 13.102 -12.039 -28.984 1 46.53 72 GLU B O 1
ATOM 4998 N N . GLU B 1 73 ? 14.57 -12.133 -27.375 1 45.62 73 GLU B N 1
ATOM 4999 C CA . GLU B 1 73 ? 14.766 -13.562 -27.578 1 45.62 73 GLU B CA 1
ATOM 5000 C C . GLU B 1 73 ? 13.641 -14.375 -26.953 1 45.62 73 GLU B C 1
ATOM 5002 O O . GLU B 1 73 ? 13.297 -15.453 -27.438 1 45.62 73 GLU B O 1
ATOM 5007 N N . TYR B 1 74 ? 13.102 -13.859 -26.047 1 49.91 74 TYR B N 1
ATOM 5008 C CA . TYR B 1 74 ? 12.188 -14.727 -25.312 1 49.91 74 TYR B CA 1
ATOM 5009 C C . TYR B 1 74 ? 10.758 -14.219 -25.422 1 49.91 74 TYR B C 1
ATOM 5011 O O . TYR B 1 74 ? 9.883 -14.625 -24.641 1 49.91 74 TYR B O 1
ATOM 5019 N N . GLY B 1 75 ? 10.328 -13.531 -26.719 1 41.72 75 GLY B N 1
ATOM 5020 C CA . GLY B 1 75 ? 8.984 -13.203 -27.156 1 41.72 75 GLY B CA 1
ATOM 5021 C C . GLY B 1 75 ? 8.133 -12.602 -26.047 1 41.72 75 GLY B C 1
ATOM 5022 O O . GLY B 1 75 ? 6.973 -12.977 -25.875 1 41.72 75 GLY B O 1
ATOM 5023 N N . VAL B 1 76 ? 8.68 -11.828 -25.438 1 42.56 76 VAL B N 1
ATOM 5024 C CA . VAL B 1 76 ? 7.777 -11.227 -24.469 1 42.56 76 VAL B CA 1
ATOM 5025 C C . VAL B 1 76 ? 6.699 -10.414 -25.172 1 42.56 76 VAL B C 1
ATOM 5027 O O . VAL B 1 76 ? 7.004 -9.43 -25.844 1 42.56 76 VAL B O 1
ATOM 5030 N N . ASN B 1 77 ? 5.715 -11.07 -25.828 1 30.56 77 ASN B N 1
ATOM 5031 C CA . ASN B 1 77 ? 4.57 -10.367 -26.391 1 30.56 77 ASN B CA 1
ATOM 5032 C C . ASN B 1 77 ? 3.973 -9.375 -25.406 1 30.56 77 ASN B C 1
ATOM 5034 O O . ASN B 1 77 ? 3.619 -9.742 -24.281 1 30.56 77 ASN B O 1
ATOM 5038 N N . SER B 1 78 ? 4.371 -8.258 -25.625 1 31.59 78 SER B N 1
ATOM 5039 C CA . SER B 1 78 ? 3.727 -7.152 -24.922 1 31.59 78 SER B CA 1
ATOM 5040 C C . SER B 1 78 ? 2.262 -7.02 -25.328 1 31.59 78 SER B C 1
ATOM 5042 O O . SER B 1 78 ? 1.911 -6.156 -26.125 1 31.59 78 SER B O 1
ATOM 5044 N N . ASN B 1 79 ? 1.59 -8.055 -25.719 1 27.42 79 ASN B N 1
ATOM 5045 C CA . ASN B 1 79 ? 0.258 -7.715 -26.203 1 27.42 79 ASN B CA 1
ATOM 5046 C C . ASN B 1 79 ? -0.568 -7.012 -25.125 1 27.42 79 ASN B C 1
ATOM 5048 O O . ASN B 1 79 ? -1.312 -7.656 -24.391 1 27.42 79 ASN B O 1
ATOM 5052 N N . VAL B 1 80 ? -0.062 -6.301 -24.344 1 27.02 80 VAL B N 1
ATOM 5053 C CA . VAL B 1 80 ? -1.154 -5.652 -23.625 1 27.02 80 VAL B CA 1
ATOM 5054 C C . VAL B 1 80 ? -1.993 -4.824 -24.594 1 27.02 80 VAL B C 1
ATOM 5056 O O . VAL B 1 80 ? -1.487 -3.889 -25.219 1 27.02 80 VAL B O 1
ATOM 5059 N N . SER B 1 81 ? -2.979 -5.473 -25.359 1 24.08 81 SER B N 1
ATOM 5060 C CA . SER B 1 81 ? -4.039 -4.711 -26.016 1 24.08 81 SER B CA 1
ATOM 5061 C C . SER B 1 81 ? -4.52 -3.562 -25.125 1 24.08 81 SER B C 1
ATOM 5063 O O . SER B 1 81 ? -4.812 -3.762 -23.953 1 24.08 81 SER B O 1
ATOM 5065 N N . ASN B 1 82 ? -4.043 -2.459 -25.469 1 24.81 82 ASN B N 1
ATOM 5066 C CA . ASN B 1 82 ? -4.547 -1.156 -25.047 1 24.81 82 ASN B CA 1
ATOM 5067 C C . ASN B 1 82 ? -6.051 -1.039 -25.266 1 24.81 82 ASN B C 1
ATOM 5069 O O . ASN B 1 82 ? -6.504 -0.885 -26.406 1 24.81 82 ASN B O 1
ATOM 5073 N N . GLY B 1 83 ? -6.883 -2.068 -24.859 1 23.38 83 GLY B N 1
ATOM 5074 C CA . GLY B 1 83 ? -8.328 -1.961 -25.016 1 23.38 83 GLY B CA 1
ATOM 5075 C C . GLY B 1 83 ? -8.867 -0.589 -24.656 1 23.38 83 GLY B C 1
ATOM 5076 O O . GLY B 1 83 ? -9.609 -0.446 -23.688 1 23.38 83 GLY B O 1
ATOM 5077 N N . PHE B 1 84 ? -8.055 0.381 -24.844 1 23.95 84 PHE B N 1
ATOM 5078 C CA . PHE B 1 84 ? -8.711 1.639 -24.516 1 23.95 84 PHE B CA 1
ATOM 5079 C C . PHE B 1 84 ? -9.82 1.959 -25.5 1 23.95 84 PHE B C 1
ATOM 5081 O O . PHE B 1 84 ? -10.414 3.039 -25.453 1 23.95 84 PHE B O 1
ATOM 5088 N N . SER B 1 85 ? -9.938 1.092 -26.641 1 21.52 85 SER B N 1
ATOM 5089 C CA . SER B 1 85 ? -10.641 1.823 -27.703 1 21.52 85 SER B CA 1
ATOM 5090 C C . SER B 1 85 ? -12.086 2.09 -27.312 1 21.52 85 SER B C 1
ATOM 5092 O O . SER B 1 85 ? -12.859 2.629 -28.094 1 21.52 85 SER B O 1
ATOM 5094 N N . ALA B 1 86 ? -12.609 1.246 -26.422 1 20.61 86 ALA B N 1
ATOM 5095 C CA . ALA B 1 86 ? -14.031 1.067 -26.719 1 20.61 86 ALA B CA 1
ATOM 5096 C C . ALA B 1 86 ? -14.797 2.373 -26.547 1 20.61 86 ALA B C 1
ATOM 5098 O O . ALA B 1 86 ? -16.031 2.381 -26.531 1 20.61 86 ALA B O 1
ATOM 5099 N N . MET B 1 87 ? -14.227 3.471 -26.188 1 19.5 87 MET B N 1
ATOM 5100 C CA . MET B 1 87 ? -15.234 4.418 -25.734 1 19.5 87 MET B CA 1
ATOM 5101 C C . MET B 1 87 ? -16.094 4.91 -26.891 1 19.5 87 MET B C 1
ATOM 5103 O O . MET B 1 87 ? -16.875 5.848 -26.734 1 19.5 87 MET B O 1
ATOM 5107 N N . ASN B 1 88 ? -15.852 4.488 -28.172 1 18.75 88 ASN B N 1
ATOM 5108 C CA . ASN B 1 88 ? -16.547 5.449 -29.016 1 18.75 88 ASN B CA 1
ATOM 5109 C C . ASN B 1 88 ? -18.062 5.234 -28.984 1 18.75 88 ASN B C 1
ATOM 5111 O O . ASN B 1 88 ? -18.781 5.727 -29.859 1 18.75 88 ASN B O 1
ATOM 5115 N N . SER B 1 89 ? -18.625 4.062 -28.469 1 17.86 89 SER B N 1
ATOM 5116 C CA . SER B 1 89 ? -19.953 3.783 -29.016 1 17.86 89 SER B CA 1
ATOM 5117 C C . SER B 1 89 ? -20.922 4.914 -28.719 1 17.86 89 SER B C 1
ATOM 5119 O O . SER B 1 89 ? -20.859 5.535 -27.656 1 17.86 89 SER B O 1
ATOM 5121 N N . GLY B 1 90 ? -21.719 5.352 -29.734 1 17.41 90 GLY B N 1
ATOM 5122 C CA . GLY B 1 90 ? -22.641 6.461 -29.938 1 17.41 90 GLY B CA 1
ATOM 5123 C C . GLY B 1 90 ? -23.781 6.457 -28.953 1 17.41 90 GLY B C 1
ATOM 5124 O O . GLY B 1 90 ? -23.984 7.426 -28.203 1 17.41 90 GLY B O 1
ATOM 5125 N N . GLN B 1 91 ? -25.062 5.684 -29.328 1 17.86 91 GLN B N 1
ATOM 5126 C CA . GLN B 1 91 ? -26.344 6.336 -29.625 1 17.86 91 GLN B CA 1
ATOM 5127 C C . GLN B 1 91 ? -27.156 6.543 -28.359 1 17.86 91 GLN B C 1
ATOM 5129 O O . GLN B 1 91 ? -26.781 6.074 -27.281 1 17.86 91 GLN B O 1
ATOM 5134 N N . HIS B 1 92 ? -28.672 6.113 -28.422 1 18.06 92 HIS B N 1
ATOM 5135 C CA . HIS B 1 92 ? -30.016 6.648 -28.234 1 18.06 92 HIS B CA 1
ATOM 5136 C C . HIS B 1 92 ? -30.531 6.355 -26.812 1 18.06 92 HIS B C 1
ATOM 5138 O O . HIS B 1 92 ? -30.062 5.414 -26.172 1 18.06 92 HIS B O 1
ATOM 5144 N N . PRO B 1 93 ? -31.516 7.246 -26.25 1 19.41 93 PRO B N 1
ATOM 5145 C CA . PRO B 1 93 ? -32.125 7.547 -24.953 1 19.41 93 PRO B CA 1
ATOM 5146 C C . PRO B 1 93 ? -33 6.418 -24.453 1 19.41 93 PRO B C 1
ATOM 5148 O O . PRO B 1 93 ? -33.719 6.586 -23.453 1 19.41 93 PRO B O 1
ATOM 5151 N N . ASN B 1 94 ? -32.688 5.098 -24.688 1 16.83 94 ASN B N 1
ATOM 5152 C CA . ASN B 1 94 ? -33.906 4.305 -24.438 1 16.83 94 ASN B CA 1
ATOM 5153 C C . ASN B 1 94 ? -34.344 4.426 -22.984 1 16.83 94 ASN B C 1
ATOM 5155 O O . ASN B 1 94 ? -33.531 4.453 -22.078 1 16.83 94 ASN B O 1
ATOM 5159 N N . LYS B 1 95 ? -35.719 4.738 -22.766 1 18.23 95 LYS B N 1
ATOM 5160 C CA . LYS B 1 95 ? -36.688 5.086 -21.719 1 18.23 95 LYS B CA 1
ATOM 5161 C C . LYS B 1 95 ? -36.875 3.926 -20.75 1 18.23 95 LYS B C 1
ATOM 5163 O O . LYS B 1 95 ? -37.656 3.012 -21.031 1 18.23 95 LYS B O 1
ATOM 5168 N N . SER B 1 96 ? -35.844 3.275 -20.266 1 16.73 96 SER B N 1
ATOM 5169 C CA . SER B 1 96 ? -36.188 2.023 -19.609 1 16.73 96 SER B CA 1
ATOM 5170 C C . SER B 1 96 ? -37.156 2.271 -18.438 1 16.73 96 SER B C 1
ATOM 5172 O O . SER B 1 96 ? -36.938 3.201 -17.641 1 16.73 96 SER B O 1
ATOM 5174 N N . PRO B 1 97 ? -38.406 1.63 -18.516 1 18.34 97 PRO B N 1
ATOM 5175 C CA . PRO B 1 97 ? -39.531 1.731 -17.609 1 18.34 97 PRO B CA 1
ATOM 5176 C C . PRO B 1 97 ? -39.219 1.159 -16.219 1 18.34 97 PRO B C 1
ATOM 5178 O O . PRO B 1 97 ? -38.656 0.068 -16.109 1 18.34 97 PRO B O 1
ATOM 5181 N N . GLU B 1 98 ? -38.938 1.979 -15.266 1 17.48 98 GLU B N 1
ATOM 5182 C CA . GLU B 1 98 ? -38.531 1.788 -13.883 1 17.48 98 GLU B CA 1
ATOM 5183 C C . GLU B 1 98 ? -39.562 1.016 -13.086 1 17.48 98 GLU B C 1
ATOM 5185 O O . GLU B 1 98 ? -39.375 0.768 -11.891 1 17.48 98 GLU B O 1
ATOM 5190 N N . LYS B 1 99 ? -40.719 0.539 -13.75 1 15.98 99 LYS B N 1
ATOM 5191 C CA . LYS B 1 99 ? -41.75 0.594 -12.695 1 15.98 99 LYS B CA 1
ATOM 5192 C C . LYS B 1 99 ? -41.344 -0.272 -11.5 1 15.98 99 LYS B C 1
ATOM 5194 O O . LYS B 1 99 ? -40.375 -1.021 -11.57 1 15.98 99 LYS B O 1
ATOM 5199 N N . GLY B 1 100 ? -42.312 -1.158 -11.031 1 16.62 100 GLY B N 1
ATOM 5200 C CA . GLY B 1 100 ? -43.125 -1.239 -9.836 1 16.62 100 GLY B CA 1
ATOM 5201 C C . GLY B 1 100 ? -42.688 -2.332 -8.883 1 16.62 100 GLY B C 1
ATOM 5202 O O . GLY B 1 100 ? -43.375 -2.586 -7.875 1 16.62 100 GLY B O 1
ATOM 5203 N N . LEU B 1 101 ? -41.562 -3.127 -9.328 1 17.31 101 LEU B N 1
ATOM 5204 C CA . LEU B 1 101 ? -41.812 -4.43 -8.719 1 17.31 101 LEU B CA 1
ATOM 5205 C C . LEU B 1 101 ? -41.75 -4.34 -7.199 1 17.31 101 LEU B C 1
ATOM 5207 O O . LEU B 1 101 ? -40.719 -3.936 -6.648 1 17.31 101 LEU B O 1
ATOM 5211 N N . GLN B 1 102 ? -42.938 -4.328 -6.449 1 17 102 GLN B N 1
ATOM 5212 C CA . GLN B 1 102 ? -43.469 -4.172 -5.102 1 17 102 GLN B CA 1
ATOM 5213 C C . GLN B 1 102 ? -42.938 -5.258 -4.168 1 17 102 GLN B C 1
ATOM 5215 O O . GLN B 1 102 ? -42.719 -5.008 -2.979 1 17 102 GLN B O 1
ATOM 5220 N N . GLU B 1 103 ? -42.688 -6.551 -4.684 1 17.2 103 GLU B N 1
ATOM 5221 C CA . GLU B 1 103 ? -43.281 -7.516 -3.764 1 17.2 103 GLU B CA 1
ATOM 5222 C C . GLU B 1 103 ? -42.5 -7.59 -2.461 1 17.2 103 GLU B C 1
ATOM 5224 O O . GLU B 1 103 ? -41.281 -7.375 -2.449 1 17.2 103 GLU B O 1
ATOM 5229 N N . LYS B 1 104 ? -43.219 -7.637 -1.35 1 18.5 104 LYS B N 1
ATOM 5230 C CA . LYS B 1 104 ? -43.312 -7.594 0.107 1 18.5 104 LYS B CA 1
ATOM 5231 C C . LYS B 1 104 ? -42.562 -8.773 0.738 1 18.5 104 LYS B C 1
ATOM 5233 O O . LYS B 1 104 ? -42.781 -9.086 1.911 1 18.5 104 LYS B O 1
ATOM 5238 N N . ASN B 1 105 ? -41.406 -9.32 0.086 1 16.45 105 ASN B N 1
ATOM 5239 C CA . ASN B 1 105 ? -41.062 -10.633 0.625 1 16.45 105 ASN B CA 1
ATOM 5240 C C . ASN B 1 105 ? -40.781 -10.562 2.123 1 16.45 105 ASN B C 1
ATOM 5242 O O . ASN B 1 105 ? -40.031 -9.688 2.584 1 16.45 105 ASN B O 1
ATOM 5246 N N . LYS B 1 106 ? -41.656 -11.078 2.881 1 18.66 106 LYS B N 1
ATOM 5247 C CA . LYS B 1 106 ? -41.969 -11.344 4.285 1 18.66 106 LYS B CA 1
ATOM 5248 C C . LYS B 1 106 ? -40.812 -12.094 4.965 1 18.66 106 LYS B C 1
ATOM 5250 O O . LYS B 1 106 ? -40.844 -13.328 5.062 1 18.66 106 LYS B O 1
ATOM 5255 N N . ILE B 1 107 ? -39.5 -11.789 4.652 1 17.44 107 ILE B N 1
ATOM 5256 C CA . ILE B 1 107 ? -38.5 -12.75 5.09 1 17.44 107 ILE B CA 1
ATOM 5257 C C . ILE B 1 107 ? -38.594 -12.945 6.602 1 17.44 107 ILE B C 1
ATOM 5259 O O . ILE B 1 107 ? -38.719 -11.977 7.355 1 17.44 107 ILE B O 1
ATOM 5263 N N . LEU B 1 108 ? -38.875 -14.203 6.891 1 19.33 108 LEU B N 1
ATOM 5264 C CA . LEU B 1 108 ? -39.094 -15.07 8.047 1 19.33 108 LEU B CA 1
ATOM 5265 C C . LEU B 1 108 ? -37.969 -14.938 9.047 1 19.33 108 LEU B C 1
ATOM 5267 O O . LEU B 1 108 ? -36.781 -15.078 8.68 1 19.33 108 LEU B O 1
ATOM 5271 N N . GLY B 1 109 ? -38.219 -14.078 10.047 1 17.77 109 GLY B N 1
ATOM 5272 C CA . GLY B 1 109 ? -37.438 -13.641 11.172 1 17.77 109 GLY B CA 1
ATOM 5273 C C . GLY B 1 109 ? -36.688 -14.781 11.867 1 17.77 109 GLY B C 1
ATOM 5274 O O . GLY B 1 109 ? -37.188 -15.914 11.883 1 17.77 109 GLY B O 1
ATOM 5275 N N . ARG B 1 110 ? -35.406 -14.656 11.867 1 18.27 110 ARG B N 1
ATOM 5276 C CA . ARG B 1 110 ? -34.219 -15.352 12.359 1 18.27 110 ARG B CA 1
ATOM 5277 C C . ARG B 1 110 ? -34.406 -15.773 13.82 1 18.27 110 ARG B C 1
ATOM 5279 O O . ARG B 1 110 ? -34.719 -14.945 14.672 1 18.27 110 ARG B O 1
ATOM 5286 N N . GLN B 1 111 ? -34.906 -17.047 13.938 1 19.03 111 GLN B N 1
ATOM 5287 C CA . GLN B 1 111 ? -35.031 -17.766 15.195 1 19.03 111 GLN B CA 1
ATOM 5288 C C . GLN B 1 111 ? -33.75 -17.688 16 1 19.03 111 GLN B C 1
ATOM 5290 O O . GLN B 1 111 ? -32.656 -17.906 15.445 1 19.03 111 GLN B O 1
ATOM 5295 N N . VAL B 1 112 ? -33.75 -16.844 16.938 1 19.78 112 VAL B N 1
ATOM 5296 C CA . VAL B 1 112 ? -32.75 -16.453 17.891 1 19.78 112 VAL B CA 1
ATOM 5297 C C . VAL B 1 112 ? -32.125 -17.688 18.547 1 19.78 112 VAL B C 1
ATOM 5299 O O . VAL B 1 112 ? -32.844 -18.531 19.094 1 19.78 112 VAL B O 1
ATOM 5302 N N . SER B 1 113 ? -31.125 -18.219 17.797 1 18.89 113 SER B N 1
ATOM 5303 C CA . SER B 1 113 ? -30.406 -19.422 18.25 1 18.89 113 SER B CA 1
ATOM 5304 C C . SER B 1 113 ? -30.047 -19.312 19.734 1 18.89 113 SER B C 1
ATOM 5306 O O . SER B 1 113 ? -29.656 -18.25 20.203 1 18.89 113 SER B O 1
ATOM 5308 N N . PRO B 1 114 ? -30.562 -20.234 20.484 1 20.8 114 PRO B N 1
ATOM 5309 C CA . PRO B 1 114 ? -30.422 -20.422 21.922 1 20.8 114 PRO B CA 1
ATOM 5310 C C . PRO B 1 114 ? -28.953 -20.453 22.375 1 20.8 114 PRO B C 1
ATOM 5312 O O . PRO B 1 114 ? -28.078 -20.828 21.578 1 20.8 114 PRO B O 1
ATOM 5315 N N . THR B 1 115 ? -28.609 -19.5 23.156 1 20.84 115 THR B N 1
ATOM 5316 C CA . THR B 1 115 ? -27.344 -19.203 23.828 1 20.84 115 THR B CA 1
ATOM 5317 C C . THR B 1 115 ? -26.828 -20.422 24.578 1 20.84 115 THR B C 1
ATOM 5319 O O . THR B 1 115 ? -27.375 -20.797 25.625 1 20.84 115 THR B O 1
ATOM 5322 N N . VAL B 1 116 ? -26.703 -21.578 23.781 1 20.72 116 VAL B N 1
ATOM 5323 C CA . VAL B 1 116 ? -26.312 -22.703 24.609 1 20.72 116 VAL B CA 1
ATOM 5324 C C . VAL B 1 116 ? -25.031 -22.375 25.375 1 20.72 116 VAL B C 1
ATOM 5326 O O . VAL B 1 116 ? -24.109 -21.75 24.828 1 20.72 116 VAL B O 1
ATOM 5329 N N . GLU B 1 117 ? -25.156 -22.297 26.656 1 21.86 117 GLU B N 1
ATOM 5330 C CA . GLU B 1 117 ? -24.266 -22.094 27.797 1 21.86 117 GLU B CA 1
ATOM 5331 C C . GLU B 1 117 ? -23.078 -23.047 27.734 1 21.86 117 GLU B C 1
ATOM 5333 O O . GLU B 1 117 ? -23.25 -24.266 27.906 1 21.86 117 GLU B O 1
ATOM 5338 N N . HIS B 1 118 ? -22.359 -23.016 26.547 1 19.2 118 HIS B N 1
ATOM 5339 C CA . HIS B 1 118 ? -21.344 -24.047 26.609 1 19.2 118 HIS B CA 1
ATOM 5340 C C . HIS B 1 118 ? -20.391 -23.828 27.797 1 19.2 118 HIS B C 1
ATOM 5342 O O . HIS B 1 118 ? -19.766 -22.766 27.891 1 19.2 118 HIS B O 1
ATOM 5348 N N . LYS B 1 119 ? -20.75 -24.297 28.953 1 22.06 119 LYS B N 1
ATOM 5349 C CA . LYS B 1 119 ? -19.875 -24.438 30.109 1 22.06 119 LYS B CA 1
ATOM 5350 C C . LYS B 1 119 ? -18.531 -25.031 29.719 1 22.06 119 LYS B C 1
ATOM 5352 O O . LYS B 1 119 ? -18.453 -26.141 29.203 1 22.06 119 LYS B O 1
ATOM 5357 N N . GLN B 1 120 ? -17.672 -24.094 29.312 1 21 120 GLN B N 1
ATOM 5358 C CA . GLN B 1 120 ? -16.281 -24.391 28.953 1 21 120 GLN B CA 1
ATOM 5359 C C . GLN B 1 120 ? -15.594 -25.219 30.047 1 21 120 GLN B C 1
ATOM 5361 O O . GLN B 1 120 ? -15.414 -24.75 31.172 1 21 120 GLN B O 1
ATOM 5366 N N . HIS B 1 121 ? -16.125 -26.5 30.125 1 22.58 121 HIS B N 1
ATOM 5367 C CA . HIS B 1 121 ? -15.336 -27.297 31.062 1 22.58 121 HIS B CA 1
ATOM 5368 C C . HIS B 1 121 ? -13.844 -27.203 30.75 1 22.58 121 HIS B C 1
ATOM 5370 O O . HIS B 1 121 ? -13.438 -27.359 29.594 1 22.58 121 HIS B O 1
ATOM 5376 N N . ASN B 1 122 ? -13.156 -26.359 31.484 1 23.92 122 ASN B N 1
ATOM 5377 C CA . ASN B 1 122 ? -11.75 -25.953 31.516 1 23.92 122 ASN B CA 1
ATOM 5378 C C . ASN B 1 122 ? -10.82 -27.172 31.484 1 23.92 122 ASN B C 1
ATOM 5380 O O . ASN B 1 122 ? -9.602 -27.016 31.422 1 23.92 122 ASN B O 1
ATOM 5384 N N . ASN B 1 123 ? -11.391 -28.328 32 1 23.42 123 ASN B N 1
ATOM 5385 C CA . ASN B 1 123 ? -10.344 -29.094 32.688 1 23.42 123 ASN B CA 1
ATOM 5386 C C . ASN B 1 123 ? -9.312 -29.641 31.703 1 23.42 123 ASN B C 1
ATOM 5388 O O . ASN B 1 123 ? -8.164 -29.875 32.062 1 23.42 123 ASN B O 1
ATOM 5392 N N . ASP B 1 124 ? -9.906 -30.266 30.609 1 24.73 124 ASP B N 1
ATOM 5393 C CA . ASP B 1 124 ? -9.156 -31.453 30.219 1 24.73 124 ASP B CA 1
ATOM 5394 C C . ASP B 1 124 ? -7.941 -31.094 29.375 1 24.73 124 ASP B C 1
ATOM 5396 O O . ASP B 1 124 ? -7.938 -31.297 28.156 1 24.73 124 ASP B O 1
ATOM 5400 N N . GLN B 1 125 ? -7.449 -29.906 29.438 1 25 125 GLN B N 1
ATOM 5401 C CA . GLN B 1 125 ? -6.504 -29.516 28.391 1 25 125 GLN B CA 1
ATOM 5402 C C . GLN B 1 125 ? -5.234 -30.375 28.453 1 25 125 GLN B C 1
ATOM 5404 O O . GLN B 1 125 ? -4.246 -30.062 27.781 1 25 125 GLN B O 1
ATOM 5409 N N . GLU B 1 126 ? -5.129 -31.172 29.531 1 26.41 126 GLU B N 1
ATOM 5410 C CA . GLU B 1 126 ? -3.766 -31.641 29.766 1 26.41 126 GLU B CA 1
ATOM 5411 C C . GLU B 1 126 ? -3.225 -32.406 28.562 1 26.41 126 GLU B C 1
ATOM 5413 O O . GLU B 1 126 ? -2.047 -32.281 28.219 1 26.41 126 GLU B O 1
ATOM 5418 N N . ASN B 1 127 ? -4.031 -33.438 28.188 1 24.58 127 ASN B N 1
ATOM 5419 C CA . ASN B 1 127 ? -3.326 -34.562 27.562 1 24.58 127 ASN B CA 1
ATOM 5420 C C . ASN B 1 127 ? -2.977 -34.25 26.109 1 24.58 127 ASN B C 1
ATOM 5422 O O . ASN B 1 127 ? -3.678 -34.688 25.188 1 24.58 127 ASN B O 1
ATOM 5426 N N . ARG B 1 128 ? -2.848 -33.031 25.672 1 28.92 128 ARG B N 1
ATOM 5427 C CA . ARG B 1 128 ? -2.619 -32.969 24.234 1 28.92 128 ARG B CA 1
ATOM 5428 C C . ARG B 1 128 ? -1.513 -33.938 23.828 1 28.92 128 ARG B C 1
ATOM 5430 O O . ARG B 1 128 ? -0.365 -33.781 24.25 1 28.92 128 ARG B O 1
ATOM 5437 N N . THR B 1 129 ? -1.862 -35.219 23.484 1 27.3 129 THR B N 1
ATOM 5438 C CA . THR B 1 129 ? -1.117 -36.375 23.062 1 27.3 129 THR B CA 1
ATOM 5439 C C . THR B 1 129 ? -0.057 -36 22.031 1 27.3 129 THR B C 1
ATOM 5441 O O . THR B 1 129 ? -0.254 -35.094 21.234 1 27.3 129 THR B O 1
ATOM 5444 N N . SER B 1 130 ? 1.26 -36.312 22.234 1 31.62 130 SER B N 1
ATOM 5445 C CA . SER B 1 130 ? 2.484 -36.406 21.438 1 31.62 130 SER B CA 1
ATOM 5446 C C . SER B 1 130 ? 2.195 -36.938 20.031 1 31.62 130 SER B C 1
ATOM 5448 O O . SER B 1 130 ? 1.679 -38.031 19.875 1 31.62 130 SER B O 1
ATOM 5450 N N . GLN B 1 131 ? 1.681 -36.094 19.172 1 34.38 131 GLN B N 1
ATOM 5451 C CA . GLN B 1 131 ? 1.564 -36.656 17.828 1 34.38 131 GLN B CA 1
ATOM 5452 C C . GLN B 1 131 ? 2.754 -37.562 17.5 1 34.38 131 GLN B C 1
ATOM 5454 O O . GLN B 1 131 ? 3.895 -37.219 17.844 1 34.38 131 GLN B O 1
ATOM 5459 N N . PRO B 1 132 ? 2.617 -38.844 17.359 1 34.81 132 PRO B N 1
ATOM 5460 C CA . PRO B 1 132 ? 3.729 -39.75 17.078 1 34.81 132 PRO B CA 1
ATOM 5461 C C . PRO B 1 132 ? 4.73 -39.188 16.078 1 34.81 132 PRO B C 1
ATOM 5463 O O . PRO B 1 132 ? 4.332 -38.562 15.094 1 34.81 132 PRO B O 1
ATOM 5466 N N . LYS B 1 133 ? 5.949 -38.781 16.438 1 39.97 133 LYS B N 1
ATOM 5467 C CA . LYS B 1 133 ? 7.121 -38.375 15.664 1 39.97 133 LYS B CA 1
ATOM 5468 C C . LYS B 1 133 ? 7.309 -39.281 14.453 1 39.97 133 LYS B C 1
ATOM 5470 O O . LYS B 1 133 ? 7.75 -40.438 14.586 1 39.97 133 LYS B O 1
ATOM 5475 N N . TYR B 1 134 ? 6.445 -39.281 13.609 1 40.41 134 TYR B N 1
ATOM 5476 C CA . TYR B 1 134 ? 6.75 -40 12.383 1 40.41 134 TYR B CA 1
ATOM 5477 C C . TYR B 1 134 ? 8.164 -39.688 11.898 1 40.41 134 TYR B C 1
ATOM 5479 O O . TYR B 1 134 ? 8.5 -38.531 11.648 1 40.41 134 TYR B O 1
ATOM 5487 N N . THR B 1 135 ? 9.203 -40.438 12.125 1 58.19 135 THR B N 1
ATOM 5488 C CA . THR B 1 135 ? 10.625 -40.375 11.789 1 58.19 135 THR B CA 1
ATOM 5489 C C . THR B 1 135 ? 10.82 -40.438 10.281 1 58.19 135 THR B C 1
ATOM 5491 O O . THR B 1 135 ? 11.875 -40.031 9.766 1 58.19 135 THR B O 1
ATOM 5494 N N . GLY B 1 136 ? 9.812 -40.906 9.391 1 76.81 136 GLY B N 1
ATOM 5495 C CA . GLY B 1 136 ? 10.133 -41 7.98 1 76.81 136 GLY B CA 1
ATOM 5496 C C . GLY B 1 136 ? 9.609 -39.844 7.16 1 76.81 136 GLY B C 1
ATOM 5497 O O . GLY B 1 136 ? 9.094 -38.875 7.715 1 76.81 136 GLY B O 1
ATOM 5498 N N . SER B 1 137 ? 10.016 -39.75 5.891 1 90.94 137 SER B N 1
ATOM 5499 C CA . SER B 1 137 ? 9.578 -38.719 4.953 1 90.94 137 SER B CA 1
ATOM 5500 C C . SER B 1 137 ? 8.203 -39.031 4.383 1 90.94 137 SER B C 1
ATOM 5502 O O . SER B 1 137 ? 8.039 -40 3.65 1 90.94 137 SER B O 1
ATOM 5504 N N . LYS B 1 138 ? 7.203 -38.219 4.805 1 94.69 138 LYS B N 1
ATOM 5505 C CA . LYS B 1 138 ? 5.875 -38.375 4.215 1 94.69 138 LYS B CA 1
ATOM 5506 C C . LYS B 1 138 ? 5.91 -38.156 2.709 1 94.69 138 LYS B C 1
ATOM 5508 O O . LYS B 1 138 ? 5.164 -38.781 1.961 1 94.69 138 LYS B O 1
ATOM 5513 N N . LEU B 1 139 ? 6.777 -37.312 2.295 1 95.56 139 LEU B N 1
ATOM 5514 C CA . LEU B 1 139 ? 6.91 -37 0.879 1 95.56 139 LEU B CA 1
ATOM 5515 C C . LEU B 1 139 ? 7.453 -38.188 0.096 1 95.56 139 LEU B C 1
ATOM 5517 O O . LEU B 1 139 ? 6.957 -38.5 -0.989 1 95.56 139 LEU B O 1
ATOM 5521 N N . LYS B 1 140 ? 8.469 -38.812 0.679 1 94.81 140 LYS B N 1
ATOM 5522 C CA . LYS B 1 140 ? 9 -40.031 0.045 1 94.81 140 LYS B CA 1
ATOM 5523 C C . LYS B 1 140 ? 7.945 -41.125 -0.048 1 94.81 140 LYS B C 1
ATOM 5525 O O . LYS B 1 140 ? 7.848 -41.812 -1.062 1 94.81 140 LYS B O 1
ATOM 5530 N N . ASN B 1 141 ? 7.184 -41.219 0.96 1 95.81 141 ASN B N 1
ATOM 5531 C CA . ASN B 1 141 ? 6.105 -42.219 0.968 1 95.81 141 ASN B CA 1
ATOM 5532 C C . ASN B 1 141 ? 5.043 -41.875 -0.078 1 95.81 141 ASN B C 1
ATOM 5534 O O . ASN B 1 141 ? 4.504 -42.781 -0.723 1 95.81 141 ASN B O 1
ATOM 5538 N N . LEU B 1 142 ? 4.734 -40.656 -0.226 1 96.81 142 LEU B N 1
ATOM 5539 C CA . LEU B 1 142 ? 3.76 -40.219 -1.229 1 96.81 142 LEU B CA 1
ATOM 5540 C C . LEU B 1 142 ? 4.207 -40.656 -2.627 1 96.81 142 LEU B C 1
ATOM 5542 O O . LEU B 1 142 ? 3.434 -41.219 -3.383 1 96.81 142 LEU B O 1
ATOM 5546 N N . TYR B 1 143 ? 5.484 -40.438 -2.926 1 94.81 143 TYR B N 1
ATOM 5547 C CA . TYR B 1 143 ? 5.984 -40.656 -4.277 1 94.81 143 TYR B CA 1
ATOM 5548 C C . TYR B 1 143 ? 6.176 -42.156 -4.535 1 94.81 143 TYR B C 1
ATOM 5550 O O . TYR B 1 143 ? 6.352 -42.562 -5.684 1 94.81 143 TYR B O 1
ATOM 5558 N N . LYS B 1 144 ? 6.086 -42.938 -3.486 1 94.38 144 LYS B N 1
ATOM 5559 C CA . LYS B 1 144 ? 6.137 -44.406 -3.633 1 94.38 144 LYS B CA 1
ATOM 5560 C C . LYS B 1 144 ? 4.738 -45 -3.805 1 94.38 144 LYS B C 1
ATOM 5562 O O . LYS B 1 144 ? 4.586 -46.156 -4.188 1 94.38 144 LYS B O 1
ATOM 5567 N N . HIS B 1 145 ? 3.803 -44.188 -3.551 1 95.38 145 HIS B N 1
ATOM 5568 C CA . HIS B 1 145 ? 2.428 -44.656 -3.688 1 95.38 145 HIS B CA 1
ATOM 5569 C C . HIS B 1 145 ? 2.105 -45 -5.137 1 95.38 145 HIS B C 1
ATOM 5571 O O . HIS B 1 145 ? 2.553 -44.312 -6.059 1 95.38 145 HIS B O 1
ATOM 5577 N N . PRO B 1 146 ? 1.28 -45.969 -5.434 1 93.88 146 PRO B N 1
ATOM 5578 C CA . PRO B 1 146 ? 0.971 -46.406 -6.789 1 93.88 146 PRO B CA 1
ATOM 5579 C C . PRO B 1 146 ? 0.362 -45.312 -7.656 1 93.88 146 PRO B C 1
ATOM 5581 O O . PRO B 1 146 ? 0.596 -45.281 -8.867 1 93.88 146 PRO B O 1
ATOM 5584 N N . LEU B 1 147 ? -0.346 -44.406 -7.055 1 93.31 147 LEU B N 1
ATOM 5585 C CA . LEU B 1 147 ? -0.966 -43.312 -7.797 1 93.31 147 LEU B CA 1
ATOM 5586 C C . LEU B 1 147 ? 0.092 -42.438 -8.438 1 93.31 147 LEU B C 1
ATOM 5588 O O . LEU B 1 147 ? -0.181 -41.75 -9.43 1 93.31 147 LEU B O 1
ATOM 5592 N N . TYR B 1 148 ? 1.266 -42.438 -7.863 1 94.69 148 TYR B N 1
ATOM 5593 C CA . TYR B 1 148 ? 2.336 -41.562 -8.328 1 94.69 148 TYR B CA 1
ATOM 5594 C C . TYR B 1 148 ? 3.357 -42.344 -9.148 1 94.69 148 TYR B C 1
ATOM 5596 O O . TYR B 1 148 ? 4.426 -41.812 -9.484 1 94.69 148 TYR B O 1
ATOM 5604 N N . ARG B 1 149 ? 3.043 -43.594 -9.484 1 91.31 149 ARG B N 1
ATOM 5605 C CA . ARG B 1 149 ? 3.969 -44.438 -10.227 1 91.31 149 ARG B CA 1
ATOM 5606 C C . ARG B 1 149 ? 3.297 -45.031 -11.469 1 91.31 149 ARG B C 1
ATOM 5608 O O . ARG B 1 149 ? 3.809 -45.969 -12.062 1 91.31 149 ARG B O 1
ATOM 5615 N N . ILE B 1 150 ? 2.188 -44.469 -11.711 1 86.5 150 ILE B N 1
ATOM 5616 C CA . ILE B 1 150 ? 1.513 -44.906 -12.93 1 86.5 150 ILE B CA 1
ATOM 5617 C C . ILE B 1 150 ? 2.361 -44.562 -14.148 1 86.5 150 ILE B C 1
ATOM 5619 O O . ILE B 1 150 ? 2.758 -43.406 -14.328 1 86.5 150 ILE B O 1
ATOM 5623 N N . PRO B 1 151 ? 2.639 -45.562 -14.938 1 83.62 151 PRO B N 1
ATOM 5624 C CA . PRO B 1 151 ? 3.49 -45.281 -16.094 1 83.62 151 PRO B CA 1
ATOM 5625 C C . PRO B 1 151 ? 2.844 -44.312 -17.094 1 83.62 151 PRO B C 1
ATOM 5627 O O . PRO B 1 151 ? 1.636 -44.406 -17.328 1 83.62 151 PRO B O 1
ATOM 5630 N N . GLU B 1 152 ? 3.646 -43.438 -17.547 1 82.06 152 GLU B N 1
ATOM 5631 C CA . GLU B 1 152 ? 3.207 -42.5 -18.578 1 82.06 152 GLU B CA 1
ATOM 5632 C C . GLU B 1 152 ? 3.592 -42.969 -19.969 1 82.06 152 GLU B C 1
ATOM 5634 O O . GLU B 1 152 ? 4.727 -43.406 -20.188 1 82.06 152 GLU B O 1
ATOM 5639 N N . ARG B 1 153 ? 2.654 -43.125 -20.844 1 83 153 ARG B N 1
ATOM 5640 C CA . ARG B 1 153 ? 2.947 -43.5 -22.219 1 83 153 ARG B CA 1
ATOM 5641 C C . ARG B 1 153 ? 3.322 -42.281 -23.062 1 83 153 ARG B C 1
ATOM 5643 O O . ARG B 1 153 ? 2.455 -41.5 -23.438 1 83 153 ARG B O 1
ATOM 5650 N N . VAL B 1 154 ? 4.609 -42.125 -23.25 1 88.75 154 VAL B N 1
ATOM 5651 C CA . VAL B 1 154 ? 5.113 -41 -24.016 1 88.75 154 VAL B CA 1
ATOM 5652 C C . VAL B 1 154 ? 5.77 -41.5 -25.297 1 88.75 154 VAL B C 1
ATOM 5654 O O . VAL B 1 154 ? 6.66 -42.344 -25.25 1 88.75 154 VAL B O 1
ATOM 5657 N N . SER B 1 155 ? 5.277 -41.062 -26.422 1 89.31 155 SER B N 1
ATOM 5658 C CA . SER B 1 155 ? 5.879 -41.375 -27.703 1 89.31 155 SER B CA 1
ATOM 5659 C C . SER B 1 155 ? 6.867 -40.312 -28.141 1 89.31 155 SER B C 1
ATOM 5661 O O . SER B 1 155 ? 6.953 -39.25 -27.516 1 89.31 155 SER B O 1
ATOM 5663 N N . THR B 1 156 ? 7.562 -40.594 -29.156 1 90.75 156 THR B N 1
ATOM 5664 C CA . THR B 1 156 ? 8.57 -39.656 -29.672 1 90.75 156 THR B CA 1
ATOM 5665 C C . THR B 1 156 ? 7.949 -38.312 -30.031 1 90.75 156 THR B C 1
ATOM 5667 O O . THR B 1 156 ? 8.555 -37.281 -29.797 1 90.75 156 THR B O 1
ATOM 5670 N N . SER B 1 157 ? 6.758 -38.375 -30.531 1 90.5 157 SER B N 1
ATOM 5671 C CA . SER B 1 157 ? 6.098 -37.156 -31 1 90.5 157 SER B CA 1
ATOM 5672 C C . SER B 1 157 ? 5.574 -36.312 -29.828 1 90.5 157 SER B C 1
ATOM 5674 O O . SER B 1 157 ? 5.191 -35.156 -30 1 90.5 157 SER B O 1
ATOM 5676 N N . ASP B 1 158 ? 5.703 -36.906 -28.656 1 94.25 158 ASP B N 1
ATOM 5677 C CA . ASP B 1 158 ? 5.176 -36.219 -27.484 1 94.25 158 ASP B CA 1
ATOM 5678 C C . ASP B 1 158 ? 6.215 -35.25 -26.906 1 94.25 158 ASP B C 1
ATOM 5680 O O . ASP B 1 158 ? 5.887 -34.406 -26.078 1 94.25 158 ASP B O 1
ATOM 5684 N N . TYR B 1 159 ? 7.402 -35.406 -27.297 1 95.25 159 TYR B N 1
ATOM 5685 C CA . TYR B 1 159 ? 8.445 -34.5 -26.797 1 95.25 159 TYR B CA 1
ATOM 5686 C C . TYR B 1 159 ? 8.406 -33.156 -27.516 1 95.25 159 TYR B C 1
ATOM 5688 O O . TYR B 1 159 ? 8.195 -33.125 -28.734 1 95.25 159 TYR B O 1
ATOM 5696 N N . LEU B 1 160 ? 8.641 -32.125 -26.812 1 96 160 LEU B N 1
ATOM 5697 C CA . LEU B 1 160 ? 8.469 -30.781 -27.312 1 96 160 LEU B CA 1
ATOM 5698 C C . LEU B 1 160 ? 9.578 -30.406 -28.281 1 96 160 LEU B C 1
ATOM 5700 O O . LEU B 1 160 ? 9.305 -29.906 -29.375 1 96 160 LEU B O 1
ATOM 5704 N N . LEU B 1 161 ? 10.789 -30.703 -27.891 1 94.5 161 LEU B N 1
ATOM 5705 C CA . LEU B 1 161 ? 11.938 -30.203 -28.656 1 94.5 161 LEU B CA 1
ATOM 5706 C C . LEU B 1 161 ? 12.445 -31.266 -29.625 1 94.5 161 LEU B C 1
ATOM 5708 O O . LEU B 1 161 ? 12.477 -32.469 -29.281 1 94.5 161 LEU B O 1
ATOM 5712 N N . LYS B 1 162 ? 12.945 -30.828 -30.688 1 90.44 162 LYS B N 1
ATOM 5713 C CA . LYS B 1 162 ? 13.414 -31.719 -31.734 1 90.44 162 LYS B CA 1
ATOM 5714 C C . LYS B 1 162 ? 14.57 -32.594 -31.234 1 90.44 162 LYS B C 1
ATOM 5716 O O . LYS B 1 162 ? 14.594 -33.812 -31.484 1 90.44 162 LYS B O 1
ATOM 5721 N N . PRO B 1 163 ? 15.5 -32 -30.547 1 90.31 163 PRO B N 1
ATOM 5722 C CA . PRO B 1 163 ? 16.578 -32.844 -30.031 1 90.31 163 PRO B CA 1
ATOM 5723 C C . PRO B 1 163 ? 16.078 -33.969 -29.125 1 90.31 163 PRO B C 1
ATOM 5725 O O . PRO B 1 163 ? 16.641 -35.062 -29.141 1 90.31 163 PRO B O 1
ATOM 5728 N N . ALA B 1 164 ? 15.133 -33.688 -28.375 1 92 164 ALA B N 1
ATOM 5729 C CA . ALA B 1 164 ? 14.562 -34.719 -27.5 1 92 164 ALA B CA 1
ATOM 5730 C C . ALA B 1 164 ? 13.875 -35.812 -28.312 1 92 164 ALA B C 1
ATOM 5732 O O . ALA B 1 164 ? 13.992 -37 -28 1 92 164 ALA B O 1
ATOM 5733 N N . ARG B 1 165 ? 13.141 -35.438 -29.297 1 91.25 165 ARG B N 1
ATOM 5734 C CA . ARG B 1 165 ? 12.516 -36.406 -30.188 1 91.25 165 ARG B CA 1
ATOM 5735 C C . ARG B 1 165 ? 13.555 -37.312 -30.828 1 91.25 165 ARG B C 1
ATOM 5737 O O . ARG B 1 165 ? 13.359 -38.531 -30.922 1 91.25 165 ARG B O 1
ATOM 5744 N N . TRP B 1 166 ? 14.586 -36.656 -31.25 1 89.31 166 TRP B N 1
ATOM 5745 C CA . TRP B 1 166 ? 15.68 -37.406 -31.875 1 89.31 166 TRP B CA 1
ATOM 5746 C C . TRP B 1 166 ? 16.266 -38.438 -30.891 1 89.31 166 TRP B C 1
ATOM 5748 O O . TRP B 1 166 ? 16.547 -39.562 -31.266 1 89.31 166 TRP B O 1
ATOM 5758 N N . LEU B 1 167 ? 16.469 -38.062 -29.688 1 88.38 167 LEU B N 1
ATOM 5759 C CA . LEU B 1 167 ? 17.078 -38.906 -28.656 1 88.38 167 LEU B CA 1
ATOM 5760 C C . LEU B 1 167 ? 16.203 -40.125 -28.375 1 88.38 167 LEU B C 1
ATOM 5762 O O . LEU B 1 167 ? 16.719 -41.188 -28.062 1 88.38 167 LEU B O 1
ATOM 5766 N N . HIS B 1 168 ? 14.922 -39.969 -28.484 1 87.88 168 HIS B N 1
ATOM 5767 C CA . HIS B 1 168 ? 14.008 -41.031 -28.109 1 87.88 168 HIS B CA 1
ATOM 5768 C C . HIS B 1 168 ? 13.508 -41.781 -29.328 1 87.88 168 HIS B C 1
ATOM 5770 O O . HIS B 1 168 ? 12.75 -42.75 -29.203 1 87.88 168 HIS B O 1
ATOM 5776 N N . ALA B 1 169 ? 13.945 -41.344 -30.484 1 88.44 169 ALA B N 1
ATOM 5777 C CA . ALA B 1 169 ? 13.5 -41.938 -31.734 1 88.44 169 ALA B CA 1
ATOM 5778 C C . ALA B 1 169 ? 14.273 -43.219 -32.031 1 88.44 169 ALA B C 1
ATOM 5780 O O . ALA B 1 169 ? 15.391 -43.406 -31.547 1 88.44 169 ALA B O 1
ATOM 5781 N N . THR B 1 170 ? 13.578 -44.094 -32.75 1 87.19 170 THR B N 1
ATOM 5782 C CA . THR B 1 170 ? 14.266 -45.281 -33.281 1 87.19 170 THR B CA 1
ATOM 5783 C C . THR B 1 170 ? 15.227 -44.844 -34.406 1 87.19 170 THR B C 1
ATOM 5785 O O . THR B 1 170 ? 15.156 -43.719 -34.906 1 87.19 170 THR B O 1
ATOM 5788 N N . ALA B 1 171 ? 16.078 -45.812 -34.719 1 83.69 171 ALA B N 1
ATOM 5789 C CA . ALA B 1 171 ? 17.031 -45.531 -35.781 1 83.69 171 ALA B CA 1
ATOM 5790 C C . ALA B 1 171 ? 16.312 -45.156 -37.062 1 83.69 171 ALA B C 1
ATOM 5792 O O . ALA B 1 171 ? 16.766 -44.25 -37.781 1 83.69 171 ALA B O 1
ATOM 5793 N N . GLU B 1 172 ? 15.211 -45.719 -37.312 1 84.62 172 GLU B N 1
ATOM 5794 C CA . GLU B 1 172 ? 14.43 -45.406 -38.531 1 84.62 172 GLU B CA 1
ATOM 5795 C C . GLU B 1 172 ? 13.773 -44.062 -38.438 1 84.62 172 GLU B C 1
ATOM 5797 O O . GLU B 1 172 ? 13.742 -43.312 -39.406 1 84.62 172 GLU B O 1
ATOM 5802 N N . GLU B 1 173 ? 13.328 -43.656 -37.219 1 83.88 173 GLU B N 1
ATOM 5803 C CA . GLU B 1 173 ? 12.641 -42.375 -37 1 83.88 173 GLU B CA 1
ATOM 5804 C C . GLU B 1 173 ? 13.617 -41.219 -37.094 1 83.88 173 GLU B C 1
ATOM 5806 O O . GLU B 1 173 ? 13.242 -40.125 -37.562 1 83.88 173 GLU B O 1
ATOM 5811 N N . ARG B 1 174 ? 14.758 -41.438 -36.688 1 83.5 174 ARG B N 1
ATOM 5812 C CA . ARG B 1 174 ? 15.781 -40.406 -36.656 1 83.5 174 ARG B CA 1
ATOM 5813 C C . ARG B 1 174 ? 16.047 -39.844 -38.062 1 83.5 174 ARG B C 1
ATOM 5815 O O . ARG B 1 174 ? 16.391 -38.656 -38.188 1 83.5 174 ARG B O 1
ATOM 5822 N N . LYS B 1 175 ? 15.883 -40.688 -39 1 79.5 175 LYS B N 1
ATOM 5823 C CA . LYS B 1 175 ? 16.141 -40.281 -40.375 1 79.5 175 LYS B CA 1
ATOM 5824 C C . LYS B 1 175 ? 15.18 -39.188 -40.812 1 79.5 175 LYS B C 1
ATOM 5826 O O . LYS B 1 175 ? 15.492 -38.375 -41.688 1 79.5 175 LYS B O 1
ATOM 5831 N N . HIS B 1 176 ? 14.117 -39.125 -40.094 1 80.69 176 HIS B N 1
ATOM 5832 C CA . HIS B 1 176 ? 13.078 -38.188 -40.469 1 80.69 176 HIS B CA 1
ATOM 5833 C C . HIS B 1 176 ? 13.102 -36.938 -39.594 1 80.69 176 HIS B C 1
ATOM 5835 O O . HIS B 1 176 ? 12.32 -36 -39.812 1 80.69 176 HIS B O 1
ATOM 5841 N N . ILE B 1 177 ? 13.938 -36.969 -38.562 1 81.44 177 ILE B N 1
ATOM 5842 C CA . ILE B 1 177 ? 14.023 -35.812 -37.656 1 81.44 177 ILE B CA 1
ATOM 5843 C C . ILE B 1 177 ? 15.242 -34.969 -38 1 81.44 177 ILE B C 1
ATOM 5845 O O . ILE B 1 177 ? 16.375 -35.375 -37.75 1 81.44 177 ILE B O 1
ATOM 5849 N N . LYS B 1 178 ? 14.984 -33.812 -38.75 1 74.56 178 LYS B N 1
ATOM 5850 C CA . LYS B 1 178 ? 16.062 -32.906 -39.125 1 74.56 178 LYS B CA 1
ATOM 5851 C C . LYS B 1 178 ? 16.375 -31.906 -38 1 74.56 178 LYS B C 1
ATOM 5853 O O . LYS B 1 178 ? 15.539 -31.062 -37.688 1 74.56 178 LYS B O 1
ATOM 5858 N N . LEU B 1 179 ? 17.281 -32.031 -37.188 1 71.38 179 LEU B N 1
ATOM 5859 C CA . LEU B 1 179 ? 17.656 -31.109 -36.125 1 71.38 179 LEU B CA 1
ATOM 5860 C C . LEU B 1 179 ? 18.031 -29.734 -36.688 1 71.38 179 LEU B C 1
ATOM 5862 O O . LEU B 1 179 ? 17.672 -28.703 -36.094 1 71.38 179 LEU B O 1
ATOM 5866 N N . ASP B 1 180 ? 18.922 -29.391 -37.5 1 60.12 180 ASP B N 1
ATOM 5867 C CA . ASP B 1 180 ? 19.234 -28.125 -38.156 1 60.12 180 ASP B CA 1
ATOM 5868 C C . ASP B 1 180 ? 19.359 -28.312 -39.688 1 60.12 180 ASP B C 1
ATOM 5870 O O . ASP B 1 180 ? 19.547 -29.438 -40.156 1 60.12 180 ASP B O 1
ATOM 5874 N N . GLU B 1 181 ? 18.891 -27.312 -40.438 1 51.78 181 GLU B N 1
ATOM 5875 C CA . GLU B 1 181 ? 19.031 -27.359 -41.875 1 51.78 181 GLU B CA 1
ATOM 5876 C C . GLU B 1 181 ? 20.344 -28.016 -42.281 1 51.78 181 GLU B C 1
ATOM 5878 O O . GLU B 1 181 ? 20.422 -28.688 -43.312 1 51.78 181 GLU B O 1
ATOM 5883 N N . ASN B 1 182 ? 21.469 -27.531 -41.688 1 47.91 182 ASN B N 1
ATOM 5884 C CA . ASN B 1 182 ? 22.781 -28.047 -42.062 1 47.91 182 ASN B CA 1
ATOM 5885 C C . ASN B 1 182 ? 23.141 -29.312 -41.281 1 47.91 182 ASN B C 1
ATOM 5887 O O . ASN B 1 182 ? 24.031 -29.266 -40.438 1 47.91 182 ASN B O 1
ATOM 5891 N N . SER B 1 183 ? 22.375 -30.156 -40.969 1 51.62 183 SER B N 1
ATOM 5892 C CA . SER B 1 183 ? 22.297 -31.219 -40 1 51.62 183 SER B CA 1
ATOM 5893 C C . SER B 1 183 ? 23.328 -32.312 -40.25 1 51.62 183 SER B C 1
ATOM 5895 O O . SER B 1 183 ? 23.125 -33.156 -41.125 1 51.62 183 SER B O 1
ATOM 5897 N N . GLY B 1 184 ? 24.484 -31.922 -40.25 1 53.16 184 GLY B N 1
ATOM 5898 C CA . GLY B 1 184 ? 25.531 -32.938 -40.375 1 53.16 184 GLY B CA 1
ATOM 5899 C C . GLY B 1 184 ? 25.672 -33.781 -39.125 1 53.16 184 GLY B C 1
ATOM 5900 O O . GLY B 1 184 ? 24.938 -33.594 -38.156 1 53.16 184 GLY B O 1
ATOM 5901 N N . GLU B 1 185 ? 26.469 -34.875 -39.031 1 57.91 185 GLU B N 1
ATOM 5902 C CA . GLU B 1 185 ? 26.938 -35.812 -38.031 1 57.91 185 GLU B CA 1
ATOM 5903 C C . GLU B 1 185 ? 27.328 -35.094 -36.75 1 57.91 185 GLU B C 1
ATOM 5905 O O . GLU B 1 185 ? 27.094 -35.594 -35.656 1 57.91 185 GLU B O 1
ATOM 5910 N N . GLU B 1 186 ? 27.594 -33.875 -36.781 1 57 186 GLU B N 1
ATOM 5911 C CA . GLU B 1 186 ? 28.094 -33.125 -35.625 1 57 186 GLU B CA 1
ATOM 5912 C C . GLU B 1 186 ? 26.969 -32.688 -34.719 1 57 186 GLU B C 1
ATOM 5914 O O . GLU B 1 186 ? 27.094 -32.75 -33.5 1 57 186 GLU B O 1
ATOM 5919 N N . GLN B 1 187 ? 25.844 -32.312 -35.125 1 63.94 187 GLN B N 1
ATOM 5920 C CA . GLN B 1 187 ? 24.75 -31.875 -34.281 1 63.94 187 GLN B CA 1
ATOM 5921 C C . GLN B 1 187 ? 24.141 -33.031 -33.5 1 63.94 187 GLN B C 1
ATOM 5923 O O . GLN B 1 187 ? 23.75 -32.875 -32.344 1 63.94 187 GLN B O 1
ATOM 5928 N N . ASN B 1 188 ? 24.203 -34.094 -34.188 1 72.62 188 ASN B N 1
ATOM 5929 C CA . ASN B 1 188 ? 23.75 -35.281 -33.5 1 72.62 188 ASN B CA 1
ATOM 5930 C C . ASN B 1 188 ? 24.609 -35.594 -32.281 1 72.62 188 ASN B C 1
ATOM 5932 O O . ASN B 1 188 ? 24.078 -35.969 -31.219 1 72.62 188 ASN B O 1
ATOM 5936 N N . GLU B 1 189 ? 25.828 -35.344 -32.438 1 72.62 189 GLU B N 1
ATOM 5937 C CA . GLU B 1 189 ? 26.75 -35.594 -31.328 1 72.62 189 GLU B CA 1
ATOM 5938 C C . GLU B 1 189 ? 26.516 -34.594 -30.188 1 72.62 189 GLU B C 1
ATOM 5940 O O . GLU B 1 189 ? 26.594 -34.969 -29.016 1 72.62 189 GLU B O 1
ATOM 5945 N N . ASP B 1 190 ? 26.188 -33.375 -30.5 1 77.75 190 ASP B N 1
ATOM 5946 C CA . ASP B 1 190 ? 25.922 -32.375 -29.484 1 77.75 190 ASP B CA 1
ATOM 5947 C C . ASP B 1 190 ? 24.703 -32.719 -28.641 1 77.75 190 ASP B C 1
ATOM 5949 O O . ASP B 1 190 ? 24.703 -32.531 -27.422 1 77.75 190 ASP B O 1
ATOM 5953 N N . VAL B 1 191 ? 23.75 -33.125 -29.312 1 82.5 191 VAL B N 1
ATOM 5954 C CA . VAL B 1 191 ? 22.516 -33.5 -28.641 1 82.5 191 VAL B CA 1
ATOM 5955 C C . VAL B 1 191 ? 22.781 -34.688 -27.734 1 82.5 191 VAL B C 1
ATOM 5957 O O . VAL B 1 191 ? 22.328 -34.719 -26.578 1 82.5 191 VAL B O 1
ATOM 5960 N N . LEU B 1 192 ? 23.578 -35.562 -28.219 1 76.56 192 LEU B N 1
ATOM 5961 C CA . LEU B 1 192 ? 23.891 -36.781 -27.469 1 76.56 192 LEU B CA 1
ATOM 5962 C C . LEU B 1 192 ? 24.75 -36.469 -26.25 1 76.56 192 LEU B C 1
ATOM 5964 O O . LEU B 1 192 ? 24.656 -37.125 -25.234 1 76.56 192 LEU B O 1
ATOM 5968 N N . HIS B 1 193 ? 25.484 -35.344 -26.328 1 82.19 193 HIS B N 1
ATOM 5969 C CA . HIS B 1 193 ? 26.438 -35.094 -25.266 1 82.19 193 HIS B CA 1
ATOM 5970 C C . HIS B 1 193 ? 26.016 -33.875 -24.438 1 82.19 193 HIS B C 1
ATOM 5972 O O . HIS B 1 193 ? 26.844 -33.281 -23.719 1 82.19 193 HIS B O 1
ATOM 5978 N N . GLU B 1 194 ? 24.828 -33.531 -24.609 1 85.25 194 GLU B N 1
ATOM 5979 C CA . GLU B 1 194 ? 24.328 -32.438 -23.797 1 85.25 194 GLU B CA 1
ATOM 5980 C C . GLU B 1 194 ? 24.438 -32.75 -22.297 1 85.25 194 GLU B C 1
ATOM 5982 O O . GLU B 1 194 ? 24 -33.812 -21.859 1 85.25 194 GLU B O 1
ATOM 5987 N N . LYS B 1 195 ? 25.062 -31.828 -21.484 1 84.81 195 LYS B N 1
ATOM 5988 C CA . LYS B 1 195 ? 25.266 -32.094 -20.078 1 84.81 195 LYS B CA 1
ATOM 5989 C C . LYS B 1 195 ? 24.656 -31.016 -19.203 1 84.81 195 LYS B C 1
ATOM 5991 O O . LYS B 1 195 ? 24.547 -31.172 -17.984 1 84.81 195 LYS B O 1
ATOM 5996 N N . LYS B 1 196 ? 24.234 -29.938 -19.797 1 88.25 196 LYS B N 1
ATOM 5997 C CA . LYS B 1 196 ? 23.656 -28.844 -19.016 1 88.25 196 LYS B CA 1
ATOM 5998 C C . LYS B 1 196 ? 22.297 -29.234 -18.422 1 88.25 196 LYS B C 1
ATOM 6000 O O . LYS B 1 196 ? 21.359 -29.531 -19.172 1 88.25 196 LYS B O 1
ATOM 6005 N N . PRO B 1 197 ? 22.188 -29.172 -17.141 1 90.19 197 PRO B N 1
ATOM 6006 C CA . PRO B 1 197 ? 20.938 -29.609 -16.5 1 90.19 197 PRO B CA 1
ATOM 6007 C C . PRO B 1 197 ? 19.719 -28.844 -17.016 1 90.19 197 PRO B C 1
ATOM 6009 O O . PRO B 1 197 ? 18.656 -29.438 -17.203 1 90.19 197 PRO B O 1
ATOM 6012 N N . TRP B 1 198 ? 19.906 -27.641 -17.328 1 92.12 198 TRP B N 1
ATOM 6013 C CA . TRP B 1 198 ? 18.812 -26.828 -17.812 1 92.12 198 TRP B CA 1
ATOM 6014 C C . TRP B 1 198 ? 18.312 -27.328 -19.172 1 92.12 198 TRP B C 1
ATOM 6016 O O . TRP B 1 198 ? 17.109 -27.469 -19.375 1 92.12 198 TRP B O 1
ATOM 6026 N N . ARG B 1 199 ? 19.188 -27.562 -20 1 91.94 199 ARG B N 1
ATOM 6027 C CA . ARG B 1 199 ? 18.844 -28.062 -21.328 1 91.94 199 ARG B CA 1
ATOM 6028 C C . ARG B 1 199 ? 18.25 -29.469 -21.25 1 91.94 199 ARG B C 1
ATOM 6030 O O . ARG B 1 199 ? 17.281 -29.781 -21.953 1 91.94 199 ARG B O 1
ATOM 6037 N N . LEU B 1 200 ? 18.844 -30.219 -20.391 1 93.62 200 LEU B N 1
ATOM 6038 C CA . LEU B 1 200 ? 18.344 -31.562 -20.219 1 93.62 200 LEU B CA 1
ATOM 6039 C C . LEU B 1 200 ? 16.922 -31.562 -19.656 1 93.62 200 LEU B C 1
ATOM 6041 O O . LEU B 1 200 ? 16.094 -32.375 -20.047 1 93.62 200 LEU B O 1
ATOM 6045 N N . LEU B 1 201 ? 16.672 -30.672 -18.75 1 95.25 201 LEU B N 1
ATOM 6046 C CA . LEU B 1 201 ? 15.305 -30.516 -18.266 1 95.25 201 LEU B CA 1
ATOM 6047 C C . LEU B 1 201 ? 14.352 -30.141 -19.391 1 95.25 201 LEU B C 1
ATOM 6049 O O . LEU B 1 201 ? 13.25 -30.688 -19.5 1 95.25 201 LEU B O 1
ATOM 6053 N N . GLN B 1 202 ? 14.789 -29.266 -20.25 1 94.75 202 GLN B N 1
ATOM 6054 C CA . GLN B 1 202 ? 13.961 -28.828 -21.359 1 94.75 202 GLN B CA 1
ATOM 6055 C C . GLN B 1 202 ? 13.719 -29.969 -22.344 1 94.75 202 GLN B C 1
ATOM 6057 O O . GLN B 1 202 ? 12.656 -30.047 -22.969 1 94.75 202 GLN B O 1
ATOM 6062 N N . TYR B 1 203 ? 14.703 -30.859 -22.453 1 93.94 203 TYR B N 1
ATOM 6063 C CA . TYR B 1 203 ? 14.555 -32.031 -23.297 1 93.94 203 TYR B CA 1
ATOM 6064 C C . TYR B 1 203 ? 13.461 -32.938 -22.766 1 93.94 203 TYR B C 1
ATOM 6066 O O . TYR B 1 203 ? 12.898 -33.75 -23.516 1 93.94 203 TYR B O 1
ATOM 6074 N N . GLY B 1 204 ? 13.18 -32.781 -21.531 1 94 204 GLY B N 1
ATOM 6075 C CA . GLY B 1 204 ? 12.203 -33.656 -20.906 1 94 204 GLY B CA 1
ATOM 6076 C C . GLY B 1 204 ? 10.781 -33.156 -21.031 1 94 204 GLY B C 1
ATOM 6077 O O . GLY B 1 204 ? 9.828 -33.844 -20.672 1 94 204 GLY B O 1
ATOM 6078 N N . ILE B 1 205 ? 10.586 -31.984 -21.609 1 96.94 205 ILE B N 1
ATOM 6079 C CA . ILE B 1 205 ? 9.258 -31.406 -21.719 1 96.94 205 ILE B CA 1
ATOM 6080 C C . ILE B 1 205 ? 8.438 -32.188 -22.75 1 96.94 205 ILE B C 1
ATOM 6082 O O . ILE B 1 205 ? 8.906 -32.406 -23.875 1 96.94 205 ILE B O 1
ATOM 6086 N N . THR B 1 206 ? 7.246 -32.594 -22.406 1 96 206 THR B N 1
ATOM 6087 C CA . THR B 1 206 ? 6.305 -33.281 -23.281 1 96 206 THR B CA 1
ATOM 6088 C C . THR B 1 206 ? 4.996 -32.531 -23.375 1 96 206 THR B C 1
ATOM 6090 O O . THR B 1 206 ? 4.832 -31.484 -22.734 1 96 206 THR B O 1
ATOM 6093 N N . ARG B 1 207 ? 4.105 -32.969 -24.172 1 94.94 207 ARG B N 1
ATOM 6094 C CA . ARG B 1 207 ? 2.807 -32.312 -24.312 1 94.94 207 ARG B CA 1
ATOM 6095 C C . ARG B 1 207 ? 2.006 -32.438 -23.016 1 94.94 207 ARG B C 1
ATOM 6097 O O . ARG B 1 207 ? 1.032 -31.688 -22.812 1 94.94 207 ARG B O 1
ATOM 6104 N N . TYR B 1 208 ? 2.48 -33.312 -22 1 93.88 208 TYR B N 1
ATOM 6105 C CA . TYR B 1 208 ? 1.697 -33.594 -20.812 1 93.88 208 TYR B CA 1
ATOM 6106 C C . TYR B 1 208 ? 2.275 -32.844 -19.594 1 93.88 208 TYR B C 1
ATOM 6108 O O . TYR B 1 208 ? 1.544 -32.5 -18.672 1 93.88 208 TYR B O 1
ATOM 6116 N N . SER B 1 209 ? 3.576 -32.75 -19.562 1 95.94 209 SER B N 1
ATOM 6117 C CA . SER B 1 209 ? 4.234 -32.219 -18.359 1 95.94 209 SER B CA 1
ATOM 6118 C C . SER B 1 209 ? 5.562 -31.562 -18.703 1 95.94 209 SER B C 1
ATOM 6120 O O . SER B 1 209 ? 6.113 -31.781 -19.797 1 95.94 209 SER B O 1
ATOM 6122 N N . LEU B 1 210 ? 6.039 -30.75 -17.828 1 97.25 210 LEU B N 1
ATOM 6123 C CA . LEU B 1 210 ? 7.293 -30.047 -18.047 1 97.25 210 LEU B CA 1
ATOM 6124 C C . LEU B 1 210 ? 8.484 -30.906 -17.656 1 97.25 210 LEU B C 1
ATOM 6126 O O . LEU B 1 210 ? 9.609 -30.656 -18.078 1 97.25 210 LEU B O 1
ATOM 6130 N N . TYR B 1 211 ? 8.305 -31.891 -16.891 1 96.56 211 TYR B N 1
ATOM 6131 C CA . TYR B 1 211 ? 9.336 -32.844 -16.484 1 96.56 211 TYR B CA 1
ATOM 6132 C C . TYR B 1 211 ? 8.719 -34.156 -16.016 1 96.56 211 TYR B C 1
ATOM 6134 O O . TYR B 1 211 ? 7.551 -34.188 -15.617 1 96.56 211 TYR B O 1
ATOM 6142 N N . ALA B 1 212 ? 9.523 -35.156 -16.047 1 93.38 212 ALA B N 1
ATOM 6143 C CA . ALA B 1 212 ? 9.078 -36.469 -15.594 1 93.38 212 ALA B CA 1
ATOM 6144 C C . ALA B 1 212 ? 9.07 -36.562 -14.07 1 93.38 212 ALA B C 1
ATOM 6146 O O . ALA B 1 212 ? 9.695 -35.719 -13.398 1 93.38 212 ALA B O 1
ATOM 6147 N N . ARG B 1 213 ? 8.312 -37.469 -13.43 1 91.69 213 ARG B N 1
ATOM 6148 C CA . ARG B 1 213 ? 8.148 -37.625 -11.992 1 91.69 213 ARG B CA 1
ATOM 6149 C C . ARG B 1 213 ? 9.492 -37.75 -11.289 1 91.69 213 ARG B C 1
ATOM 6151 O O . ARG B 1 213 ? 9.703 -37.156 -10.227 1 91.69 213 ARG B O 1
ATOM 6158 N N . ASN B 1 214 ? 10.422 -38.438 -11.828 1 86.81 214 ASN B N 1
ATOM 6159 C CA . ASN B 1 214 ? 11.711 -38.656 -11.188 1 86.81 214 ASN B CA 1
ATOM 6160 C C . ASN B 1 214 ? 12.852 -38.094 -12.039 1 86.81 214 ASN B C 1
ATOM 6162 O O . ASN B 1 214 ? 13.922 -38.688 -12.117 1 86.81 214 ASN B O 1
ATOM 6166 N N . ASP B 1 215 ? 12.5 -37 -12.664 1 93.25 215 ASP B N 1
ATOM 6167 C CA . ASP B 1 215 ? 13.547 -36.375 -13.461 1 93.25 215 ASP B CA 1
ATOM 6168 C C . ASP B 1 215 ? 14.641 -35.781 -12.57 1 93.25 215 ASP B C 1
ATOM 6170 O O . ASP B 1 215 ? 14.406 -34.812 -11.852 1 93.25 215 ASP B O 1
ATOM 6174 N N . PRO B 1 216 ? 15.789 -36.281 -12.617 1 93.38 216 PRO B N 1
ATOM 6175 C CA . PRO B 1 216 ? 16.859 -35.812 -11.742 1 93.38 216 PRO B CA 1
ATOM 6176 C C . PRO B 1 216 ? 17.297 -34.375 -12.086 1 93.38 216 PRO B C 1
ATOM 6178 O O . PRO B 1 216 ? 17.906 -33.719 -11.25 1 93.38 216 PRO B O 1
ATOM 6181 N N . ASN B 1 217 ? 17.031 -33.938 -13.312 1 95.06 217 ASN B N 1
ATOM 6182 C CA . ASN B 1 217 ? 17.453 -32.594 -13.742 1 95.06 217 ASN B CA 1
ATOM 6183 C C . ASN B 1 217 ? 16.703 -31.5 -12.992 1 95.06 217 ASN B C 1
ATOM 6185 O O . ASN B 1 217 ? 17.156 -30.359 -12.953 1 95.06 217 ASN B O 1
ATOM 6189 N N . VAL B 1 218 ? 15.586 -31.844 -12.398 1 97 218 VAL B N 1
ATOM 6190 C CA . VAL B 1 218 ? 14.82 -30.844 -11.656 1 97 218 VAL B CA 1
ATOM 6191 C C . VAL B 1 218 ? 15.633 -30.344 -10.469 1 97 218 VAL B C 1
ATOM 6193 O O . VAL B 1 218 ? 15.812 -29.141 -10.297 1 97 218 VAL B O 1
ATOM 6196 N N . GLU B 1 219 ? 16.156 -31.266 -9.719 1 95.38 219 GLU B N 1
ATOM 6197 C CA . GLU B 1 219 ? 16.953 -30.891 -8.555 1 95.38 219 GLU B CA 1
ATOM 6198 C C . GLU B 1 219 ? 18.234 -30.172 -8.977 1 95.38 219 GLU B C 1
ATOM 6200 O O . GLU B 1 219 ? 18.703 -29.266 -8.281 1 95.38 219 GLU B O 1
ATOM 6205 N N . GLU B 1 220 ? 18.781 -30.594 -10.07 1 95.69 220 GLU B N 1
ATOM 6206 C CA . GLU B 1 220 ? 20 -29.953 -10.562 1 95.69 220 GLU B CA 1
ATOM 6207 C C . GLU B 1 220 ? 19.719 -28.5 -10.969 1 95.69 220 GLU B C 1
ATOM 6209 O O . GLU B 1 220 ? 20.547 -27.625 -10.719 1 95.69 220 GLU B O 1
ATOM 6214 N N . VAL B 1 221 ? 18.625 -28.312 -11.594 1 96.94 221 VAL B N 1
ATOM 6215 C CA . VAL B 1 221 ? 18.234 -26.969 -12 1 96.94 221 VAL B CA 1
ATOM 6216 C C . VAL B 1 221 ? 17.953 -26.125 -10.758 1 96.94 221 VAL B C 1
ATOM 6218 O O . VAL B 1 221 ? 18.359 -24.969 -10.688 1 96.94 221 VAL B O 1
ATOM 6221 N N . LEU B 1 222 ? 17.297 -26.688 -9.766 1 97.19 222 LEU B N 1
ATOM 6222 C CA . LEU B 1 222 ? 17.016 -25.969 -8.531 1 97.19 222 LEU B CA 1
ATOM 6223 C C . LEU B 1 222 ? 18.328 -25.594 -7.828 1 97.19 222 LEU B C 1
ATOM 6225 O O . LEU B 1 222 ? 18.453 -24.469 -7.336 1 97.19 222 LEU B O 1
ATOM 6229 N N . LYS B 1 223 ? 19.219 -26.484 -7.832 1 95.75 223 LYS B N 1
ATOM 6230 C CA . LYS B 1 223 ? 20.531 -26.188 -7.246 1 95.75 223 LYS B CA 1
ATOM 6231 C C . LYS B 1 223 ? 21.234 -25.047 -7.996 1 95.75 223 LYS B C 1
ATOM 6233 O O . LYS B 1 223 ? 21.844 -24.188 -7.379 1 95.75 223 LYS B O 1
ATOM 6238 N N . ALA B 1 224 ? 21.141 -25.109 -9.273 1 94.94 224 ALA B N 1
ATOM 6239 C CA . ALA B 1 224 ? 21.75 -24.062 -10.086 1 94.94 224 ALA B CA 1
ATOM 6240 C C . ALA B 1 224 ? 21.109 -22.703 -9.789 1 94.94 224 ALA B C 1
ATOM 6242 O O . ALA B 1 224 ? 21.812 -21.703 -9.625 1 94.94 224 ALA B O 1
ATOM 6243 N N . ILE B 1 225 ? 19.812 -22.641 -9.68 1 96.81 225 ILE B N 1
ATOM 6244 C CA . ILE B 1 225 ? 19.078 -21.406 -9.367 1 96.81 225 ILE B CA 1
ATOM 6245 C C . ILE B 1 225 ? 19.562 -20.859 -8.023 1 96.81 225 ILE B C 1
ATOM 6247 O O . ILE B 1 225 ? 19.766 -19.656 -7.883 1 96.81 225 ILE B O 1
ATOM 6251 N N . ARG B 1 226 ? 19.844 -21.703 -7.102 1 96.81 226 ARG B N 1
ATOM 6252 C CA . ARG B 1 226 ? 20.156 -21.328 -5.723 1 96.81 226 ARG B CA 1
ATOM 6253 C C . ARG B 1 226 ? 21.594 -20.828 -5.602 1 96.81 226 ARG B C 1
ATOM 6255 O O . ARG B 1 226 ? 21.906 -20.031 -4.711 1 96.81 226 ARG B O 1
ATOM 6262 N N . THR B 1 227 ? 22.469 -21.266 -6.578 1 95.31 227 THR B N 1
ATOM 6263 C CA . THR B 1 227 ? 23.859 -21.109 -6.211 1 95.31 227 THR B CA 1
ATOM 6264 C C . THR B 1 227 ? 24.641 -20.438 -7.332 1 95.31 227 THR B C 1
ATOM 6266 O O . THR B 1 227 ? 25.688 -19.812 -7.09 1 95.31 227 THR B O 1
ATOM 6269 N N . GLN B 1 228 ? 24.219 -20.594 -8.531 1 96.31 228 GLN B N 1
ATOM 6270 C CA . GLN B 1 228 ? 25.031 -20.109 -9.641 1 96.31 228 GLN B CA 1
ATOM 6271 C C . GLN B 1 228 ? 25.141 -18.594 -9.633 1 96.31 228 GLN B C 1
ATOM 6273 O O . GLN B 1 228 ? 24.188 -17.906 -9.242 1 96.31 228 GLN B O 1
ATOM 6278 N N . GLU B 1 229 ? 26.219 -18.156 -10.133 1 97 229 GLU B N 1
ATOM 6279 C CA . GLU B 1 229 ? 26.453 -16.719 -10.203 1 97 229 GLU B CA 1
ATOM 6280 C C . GLU B 1 229 ? 25.578 -16.062 -11.266 1 97 229 GLU B C 1
ATOM 6282 O O . GLU B 1 229 ? 25.391 -16.625 -12.359 1 97 229 GLU B O 1
ATOM 6287 N N . VAL B 1 230 ? 25.062 -14.922 -10.898 1 97.56 230 VAL B N 1
ATOM 6288 C CA . VAL B 1 230 ? 24.312 -14.117 -11.859 1 97.56 230 VAL B CA 1
ATOM 6289 C C . VAL B 1 230 ? 25.281 -13.297 -12.703 1 97.56 230 VAL B C 1
ATOM 6291 O O . VAL B 1 230 ? 26.141 -12.578 -12.172 1 97.56 230 VAL B O 1
ATOM 6294 N N . THR B 1 231 ? 25.125 -13.336 -13.984 1 97.38 231 THR B N 1
ATOM 6295 C CA . THR B 1 231 ? 26.062 -12.648 -14.859 1 97.38 231 THR B CA 1
ATOM 6296 C C . THR B 1 231 ? 25.406 -11.445 -15.523 1 97.38 231 THR B C 1
ATOM 6298 O O . THR B 1 231 ? 26.094 -10.508 -15.953 1 97.38 231 THR B O 1
ATOM 6301 N N . TYR B 1 232 ? 24.109 -11.492 -15.562 1 97.06 232 TYR B N 1
ATOM 6302 C CA . TYR B 1 232 ? 23.406 -10.398 -16.219 1 97.06 232 TYR B CA 1
ATOM 6303 C C . TYR B 1 232 ? 21.953 -10.312 -15.734 1 97.06 232 TYR B C 1
ATOM 6305 O O . TYR B 1 232 ? 21.312 -11.336 -15.508 1 97.06 232 TYR B O 1
ATOM 6313 N N . VAL B 1 233 ? 21.5 -9.039 -15.609 1 96.88 233 VAL B N 1
ATOM 6314 C CA . VAL B 1 233 ? 20.141 -8.789 -15.133 1 96.88 233 VAL B CA 1
ATOM 6315 C C . VAL B 1 233 ? 19.453 -7.773 -16.047 1 96.88 233 VAL B C 1
ATOM 6317 O O . VAL B 1 233 ? 20.062 -6.781 -16.453 1 96.88 233 VAL B O 1
ATOM 6320 N N . GLU B 1 234 ? 18.156 -8.047 -16.328 1 93.75 234 GLU B N 1
ATOM 6321 C CA . GLU B 1 234 ? 17.344 -7.125 -17.125 1 93.75 234 GLU B CA 1
ATOM 6322 C C . GLU B 1 234 ? 15.891 -7.133 -16.656 1 93.75 234 GLU B C 1
ATOM 6324 O O . GLU B 1 234 ? 15.359 -8.18 -16.266 1 93.75 234 GLU B O 1
ATOM 6329 N N . MET B 1 235 ? 15.328 -5.977 -16.734 1 90.94 235 MET B N 1
ATOM 6330 C CA . MET B 1 235 ? 13.922 -5.867 -16.344 1 90.94 235 MET B CA 1
ATOM 6331 C C . MET B 1 235 ? 13.016 -6.422 -17.438 1 90.94 235 MET B C 1
ATOM 6333 O O . MET B 1 235 ? 13.203 -6.117 -18.625 1 90.94 235 MET B O 1
ATOM 6337 N N . LYS B 1 236 ? 12.102 -7.246 -16.984 1 87.12 236 LYS B N 1
ATOM 6338 C CA . LYS B 1 236 ? 11.07 -7.699 -17.906 1 87.12 236 LYS B CA 1
ATOM 6339 C C . LYS B 1 236 ? 10.047 -6.602 -18.172 1 87.12 236 LYS B C 1
ATOM 6341 O O . LYS B 1 236 ? 9.477 -6.031 -17.234 1 87.12 236 LYS B O 1
ATOM 6346 N N . PRO B 1 237 ? 9.82 -6.277 -19.359 1 75.69 237 PRO B N 1
ATOM 6347 C CA . PRO B 1 237 ? 8.812 -5.246 -19.641 1 75.69 237 PRO B CA 1
ATOM 6348 C C . PRO B 1 237 ? 7.391 -5.723 -19.359 1 75.69 237 PRO B C 1
ATOM 6350 O O . PRO B 1 237 ? 7.105 -6.918 -19.438 1 75.69 237 PRO B O 1
ATOM 6353 N N . GLY B 1 238 ? 6.598 -4.801 -19.062 1 64.56 238 GLY B N 1
ATOM 6354 C CA . GLY B 1 238 ? 5.184 -5.086 -18.906 1 64.56 238 GLY B CA 1
ATOM 6355 C C . GLY B 1 238 ? 4.84 -5.688 -17.562 1 64.56 238 GLY B C 1
ATOM 6356 O O . GLY B 1 238 ? 5.73 -6.059 -16.797 1 64.56 238 GLY B O 1
ATOM 6357 N N . GLY B 1 239 ? 3.68 -5.648 -17.266 1 63.38 239 GLY B N 1
ATOM 6358 C CA . GLY B 1 239 ? 3.162 -6.234 -16.047 1 63.38 239 GLY B CA 1
ATOM 6359 C C . GLY B 1 239 ? 2.912 -5.215 -14.953 1 63.38 239 GLY B C 1
ATOM 6360 O O . GLY B 1 239 ? 3.361 -4.07 -15.047 1 63.38 239 GLY B O 1
ATOM 6361 N N . THR B 1 240 ? 2.188 -5.695 -14.047 1 62.09 240 THR B N 1
ATOM 6362 C CA . THR B 1 240 ? 1.8 -4.84 -12.93 1 62.09 240 THR B CA 1
ATOM 6363 C C . THR B 1 240 ? 2.936 -4.727 -11.914 1 62.09 240 THR B C 1
ATOM 6365 O O . THR B 1 240 ? 3.021 -3.738 -11.18 1 62.09 240 THR B O 1
ATOM 6368 N N . GLN B 1 241 ? 3.762 -5.793 -11.945 1 75.44 241 GLN B N 1
ATOM 6369 C CA . GLN B 1 241 ? 4.824 -5.809 -10.945 1 75.44 241 GLN B CA 1
ATOM 6370 C C . GLN B 1 241 ? 6.188 -6.031 -11.594 1 75.44 241 GLN B C 1
ATOM 6372 O O . GLN B 1 241 ? 6.281 -6.648 -12.656 1 75.44 241 GLN B O 1
ATOM 6377 N N . LEU B 1 242 ? 7.148 -5.617 -10.938 1 84.25 242 LEU B N 1
ATOM 6378 C CA . LEU B 1 242 ? 8.516 -5.707 -11.445 1 84.25 242 LEU B CA 1
ATOM 6379 C C . LEU B 1 242 ? 9.016 -7.145 -11.406 1 84.25 242 LEU B C 1
ATOM 6381 O O . LEU B 1 242 ? 8.844 -7.84 -10.406 1 84.25 242 LEU B O 1
ATOM 6385 N N . LYS B 1 243 ? 9.539 -7.602 -12.5 1 90.75 243 LYS B N 1
ATOM 6386 C CA . LYS B 1 243 ? 10.234 -8.883 -12.641 1 90.75 243 LYS B CA 1
ATOM 6387 C C . LYS B 1 243 ? 11.57 -8.703 -13.352 1 90.75 243 LYS B C 1
ATOM 6389 O O . LYS B 1 243 ? 11.711 -7.844 -14.227 1 90.75 243 LYS B O 1
ATOM 6394 N N . LEU B 1 244 ? 12.484 -9.516 -12.977 1 94.81 244 LEU B N 1
ATOM 6395 C CA . LEU B 1 244 ? 13.805 -9.406 -13.578 1 94.81 244 LEU B CA 1
ATOM 6396 C C . LEU B 1 244 ? 14.219 -10.727 -14.234 1 94.81 244 LEU B C 1
ATOM 6398 O O . LEU B 1 244 ? 14.031 -11.797 -13.648 1 94.81 244 LEU B O 1
ATOM 6402 N N . PHE B 1 245 ? 14.758 -10.648 -15.414 1 95 245 PHE B N 1
ATOM 6403 C CA . PHE B 1 245 ? 15.484 -11.758 -16.016 1 95 245 PHE B CA 1
ATOM 6404 C C . PHE B 1 245 ? 16.891 -11.844 -15.445 1 95 245 PHE B C 1
ATOM 6406 O O . PHE B 1 245 ? 17.625 -10.852 -15.445 1 95 245 PHE B O 1
ATOM 6413 N N . MET B 1 246 ? 17.219 -12.992 -15.062 1 96.69 246 MET B N 1
ATOM 6414 C CA . MET B 1 246 ? 18.562 -13.234 -14.539 1 96.69 246 MET B CA 1
ATOM 6415 C C . MET B 1 246 ? 19.281 -14.312 -15.344 1 96.69 246 MET B C 1
ATOM 6417 O O . MET B 1 246 ? 18.828 -15.453 -15.391 1 96.69 246 MET B O 1
ATOM 6421 N N . GLU B 1 247 ? 20.344 -13.906 -15.891 1 96.19 247 GLU B N 1
ATOM 6422 C CA . GLU B 1 247 ? 21.188 -14.875 -16.562 1 96.19 247 GLU B CA 1
ATOM 6423 C C . GLU B 1 247 ? 22.266 -15.422 -15.633 1 96.19 247 GLU B C 1
ATOM 6425 O O . GLU B 1 247 ? 22.906 -14.656 -14.914 1 96.19 247 GLU B O 1
ATOM 6430 N N . PHE B 1 248 ? 22.422 -16.719 -15.703 1 95.06 248 PHE B N 1
ATOM 6431 C CA . PHE B 1 248 ? 23.406 -17.359 -14.844 1 95.06 248 PHE B CA 1
ATOM 6432 C C . PHE B 1 248 ? 24.656 -17.703 -15.625 1 95.06 248 PHE B C 1
ATOM 6434 O O . PHE B 1 248 ? 24.719 -17.5 -16.844 1 95.06 248 PHE B O 1
ATOM 6441 N N . GLU B 1 249 ? 25.656 -18.141 -14.969 1 92.62 249 GLU B N 1
ATOM 6442 C CA . GLU B 1 249 ? 26.969 -18.422 -15.531 1 92.62 249 GLU B CA 1
ATOM 6443 C C . GLU B 1 249 ? 26.891 -19.422 -16.688 1 92.62 249 GLU B C 1
ATOM 6445 O O . GLU B 1 249 ? 27.656 -19.344 -17.641 1 92.62 249 GLU B O 1
ATOM 6450 N N . ASP B 1 250 ? 25.938 -20.359 -16.609 1 87.75 250 ASP B N 1
ATOM 6451 C CA . ASP B 1 250 ? 25.812 -21.359 -17.656 1 87.75 250 ASP B CA 1
ATOM 6452 C C . ASP B 1 250 ? 24.859 -20.875 -18.75 1 87.75 250 ASP B C 1
ATOM 6454 O O . ASP B 1 250 ? 24.406 -21.672 -19.578 1 87.75 250 ASP B O 1
ATOM 6458 N N . THR B 1 251 ? 24.438 -19.672 -18.672 1 86.5 251 THR B N 1
ATOM 6459 C CA . THR B 1 251 ? 23.641 -18.969 -19.672 1 86.5 251 THR B CA 1
ATOM 6460 C C . THR B 1 251 ? 22.156 -19.312 -19.531 1 86.5 251 THR B C 1
ATOM 6462 O O . THR B 1 251 ? 21.344 -18.922 -20.359 1 86.5 251 THR B O 1
ATOM 6465 N N . SER B 1 252 ? 21.938 -20.109 -18.531 1 91.06 252 SER B N 1
ATOM 6466 C CA . SER B 1 252 ? 20.516 -20.312 -18.25 1 91.06 252 SER B CA 1
ATOM 6467 C C . SER B 1 252 ? 19.875 -19.047 -17.703 1 91.06 252 SER B C 1
ATOM 6469 O O . SER B 1 252 ? 20.578 -18.141 -17.25 1 91.06 252 SER B O 1
ATOM 6471 N N . ILE B 1 253 ?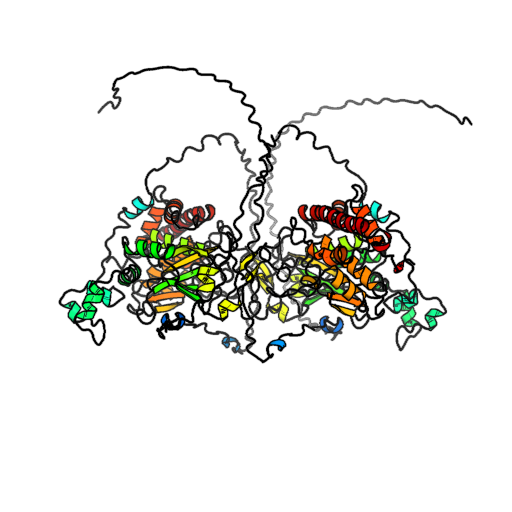 18.531 -19.031 -17.797 1 93.25 253 ILE B N 1
ATOM 6472 C CA . ILE B 1 253 ? 17.828 -17.812 -17.422 1 93.25 253 ILE B CA 1
ATOM 6473 C C . ILE B 1 253 ? 16.781 -18.141 -16.344 1 93.25 253 ILE B C 1
ATOM 6475 O O . ILE B 1 253 ? 16.047 -19.125 -16.469 1 93.25 253 ILE B O 1
ATOM 6479 N N . GLY B 1 254 ? 16.828 -17.312 -15.344 1 95.94 254 GLY B N 1
ATOM 6480 C CA . GLY B 1 254 ? 15.781 -17.328 -14.336 1 95.94 254 GLY B CA 1
ATOM 6481 C C . GLY B 1 254 ? 14.938 -16.078 -14.328 1 95.94 254 GLY B C 1
ATOM 6482 O O . GLY B 1 254 ? 15.383 -15.016 -14.773 1 95.94 254 GLY B O 1
ATOM 6483 N N . LEU B 1 255 ? 13.688 -16.234 -13.961 1 96.12 255 LEU B N 1
ATOM 6484 C CA . LEU B 1 255 ? 12.797 -15.094 -13.75 1 96.12 255 LEU B CA 1
ATOM 6485 C C . LEU B 1 255 ? 12.648 -14.789 -12.266 1 96.12 255 LEU B C 1
ATOM 6487 O O . LEU B 1 255 ? 12.078 -15.578 -11.516 1 96.12 255 LEU B O 1
ATOM 6491 N N . PHE B 1 256 ? 13.109 -13.617 -11.922 1 97 256 PHE B N 1
ATOM 6492 C CA . PHE B 1 256 ? 13.148 -13.219 -10.523 1 97 256 PHE B CA 1
ATOM 6493 C C . PHE B 1 256 ? 11.953 -12.328 -10.188 1 97 256 PHE B C 1
ATOM 6495 O O . PHE B 1 256 ? 11.711 -11.32 -10.859 1 97 256 PHE B O 1
ATOM 6502 N N . LYS B 1 257 ? 11.172 -12.703 -9.148 1 95.75 257 LYS B N 1
ATOM 6503 C CA . LYS B 1 257 ? 10.156 -11.875 -8.508 1 95.75 257 LYS B CA 1
ATOM 6504 C C . LYS B 1 257 ? 10.562 -11.516 -7.078 1 95.75 257 LYS B C 1
ATOM 6506 O O . LYS B 1 257 ? 10.578 -12.383 -6.203 1 95.75 257 LYS B O 1
ATOM 6511 N N . PRO B 1 258 ? 10.805 -10.281 -6.82 1 95.56 258 PRO B N 1
ATOM 6512 C CA . PRO B 1 258 ? 11.359 -9.891 -5.523 1 95.56 258 PRO B CA 1
ATOM 6513 C C . PRO B 1 258 ? 10.32 -9.898 -4.406 1 95.56 258 PRO B C 1
ATOM 6515 O O . PRO B 1 258 ? 9.117 -9.828 -4.68 1 95.56 258 PRO B O 1
ATOM 6518 N N . TRP B 1 259 ? 10.883 -9.984 -3.225 1 95.56 259 TRP B N 1
ATOM 6519 C CA . TRP B 1 259 ? 10.094 -9.789 -2.016 1 95.56 259 TRP B CA 1
ATOM 6520 C C . TRP B 1 259 ? 9.492 -8.391 -1.981 1 95.56 259 TRP B C 1
ATOM 6522 O O . TRP B 1 259 ? 10.172 -7.406 -2.273 1 95.56 259 TRP B O 1
ATOM 6532 N N . ARG B 1 260 ? 8.203 -8.391 -1.641 1 88.69 260 ARG B N 1
ATOM 6533 C CA . ARG B 1 260 ? 7.535 -7.102 -1.46 1 88.69 260 ARG B CA 1
ATOM 6534 C C . ARG B 1 260 ? 6.766 -7.066 -0.144 1 88.69 260 ARG B C 1
ATOM 6536 O O . ARG B 1 260 ? 6.645 -6.008 0.48 1 88.69 260 ARG B O 1
ATOM 6543 N N . TRP B 1 261 ? 6.328 -8.258 0.179 1 89.69 261 TRP B N 1
ATOM 6544 C CA . TRP B 1 261 ? 5.465 -8.352 1.352 1 89.69 261 TRP B CA 1
ATOM 6545 C C . TRP B 1 261 ? 5.895 -9.5 2.256 1 89.69 261 TRP B C 1
ATOM 6547 O O . TRP B 1 261 ? 6.352 -10.539 1.774 1 89.69 261 TRP B O 1
ATOM 6557 N N . PRO B 1 262 ? 5.652 -9.297 3.549 1 92.38 262 PRO B N 1
ATOM 6558 C CA . PRO B 1 262 ? 5.906 -10.422 4.449 1 92.38 262 PRO B CA 1
ATOM 6559 C C . PRO B 1 262 ? 4.949 -11.594 4.219 1 92.38 262 PRO B C 1
ATOM 6561 O O . PRO B 1 262 ? 3.859 -11.398 3.666 1 92.38 262 PRO B O 1
ATOM 6564 N N . ARG B 1 263 ? 5.348 -12.766 4.68 1 95.06 263 ARG B N 1
ATOM 6565 C CA . ARG B 1 263 ? 4.609 -14 4.445 1 95.06 263 ARG B CA 1
ATOM 6566 C C . ARG B 1 263 ? 3.199 -13.906 5.02 1 95.06 263 ARG B C 1
ATOM 6568 O O . ARG B 1 263 ? 2.275 -14.547 4.508 1 95.06 263 ARG B O 1
ATOM 6575 N N . ASP B 1 264 ? 3.062 -13.117 6.062 1 94.19 264 ASP B N 1
ATOM 6576 C CA . ASP B 1 264 ? 1.798 -13.125 6.793 1 94.19 264 ASP B CA 1
ATOM 6577 C C . ASP B 1 264 ? 0.902 -11.977 6.344 1 94.19 264 ASP B C 1
ATOM 6579 O O . ASP B 1 264 ? -0.162 -11.75 6.926 1 94.19 264 ASP B O 1
ATOM 6583 N N . ARG B 1 265 ? 1.312 -11.266 5.395 1 92.75 265 ARG B N 1
ATOM 6584 C CA . ARG B 1 265 ? 0.458 -10.195 4.887 1 92.75 265 ARG B CA 1
ATOM 6585 C C . ARG B 1 265 ? -0.732 -10.758 4.121 1 92.75 265 ARG B C 1
ATOM 6587 O O . ARG B 1 265 ? -0.561 -11.398 3.08 1 92.75 265 ARG B O 1
ATOM 6594 N N . GLU B 1 266 ? -1.904 -10.438 4.602 1 94.25 266 GLU B N 1
ATOM 6595 C CA . GLU B 1 266 ? -3.105 -10.945 3.947 1 94.25 266 GLU B CA 1
ATOM 6596 C C . GLU B 1 266 ? -3.754 -9.875 3.074 1 94.25 266 GLU B C 1
ATOM 6598 O O . GLU B 1 266 ? -3.496 -8.688 3.25 1 94.25 266 GLU B O 1
ATOM 6603 N N . THR B 1 267 ? -4.52 -10.344 2.152 1 92.25 267 THR B N 1
ATOM 6604 C CA . THR B 1 267 ? -5.316 -9.453 1.316 1 92.25 267 THR B CA 1
ATOM 6605 C C . THR B 1 267 ? -6.328 -8.688 2.158 1 92.25 267 THR B C 1
ATOM 6607 O O . THR B 1 267 ? -7.102 -9.281 2.91 1 92.25 267 THR B O 1
ATOM 6610 N N . PRO B 1 268 ? -6.25 -7.352 2.055 1 88.12 268 PRO B N 1
ATOM 6611 C CA . PRO B 1 268 ? -7.277 -6.594 2.768 1 88.12 268 PRO B CA 1
ATOM 6612 C C . PRO B 1 268 ? -8.695 -6.934 2.305 1 88.12 268 PRO B C 1
ATOM 6614 O O . PRO B 1 268 ? -8.906 -7.223 1.126 1 88.12 268 PRO B O 1
ATOM 6617 N N . PRO B 1 269 ? -9.641 -6.801 3.162 1 88 269 PRO B N 1
ATOM 6618 C CA . PRO B 1 269 ? -11 -7.246 2.848 1 88 269 PRO B CA 1
ATOM 6619 C C . PRO B 1 269 ? -11.633 -6.453 1.706 1 88 269 PRO B C 1
ATOM 6621 O O . PRO B 1 269 ? -12.461 -6.988 0.96 1 88 269 PRO B O 1
ATOM 6624 N N . ASP B 1 270 ? -11.219 -5.23 1.551 1 88.38 270 ASP B N 1
ATOM 6625 C CA . ASP B 1 270 ? -11.852 -4.387 0.545 1 88.38 270 ASP B CA 1
ATOM 6626 C C . ASP B 1 270 ? -11.18 -4.547 -0.814 1 88.38 270 ASP B C 1
ATOM 6628 O O . ASP B 1 270 ? -11.664 -4.023 -1.819 1 88.38 270 ASP B O 1
ATOM 6632 N N . HIS B 1 271 ? -10.133 -5.324 -0.933 1 87.5 271 HIS B N 1
ATOM 6633 C CA . HIS B 1 271 ? -9.375 -5.449 -2.172 1 87.5 271 HIS B CA 1
ATOM 6634 C C . HIS B 1 271 ? -10.039 -6.434 -3.127 1 87.5 271 HIS B C 1
ATOM 6636 O O . HIS B 1 271 ? -10.492 -7.504 -2.709 1 87.5 271 HIS B O 1
ATOM 6642 N N . PHE B 1 272 ? -10.094 -5.965 -4.359 1 87.81 272 PHE B N 1
ATOM 6643 C CA . PHE B 1 272 ? -10.461 -6.898 -5.418 1 87.81 272 PHE B CA 1
ATOM 6644 C C . PHE B 1 272 ? -9.305 -7.855 -5.711 1 87.81 272 PHE B C 1
ATOM 6646 O O . PHE B 1 272 ? -8.148 -7.531 -5.457 1 87.81 272 PHE B O 1
ATOM 6653 N N . TYR B 1 273 ? -9.641 -8.93 -6.281 1 88.88 273 TYR B N 1
ATOM 6654 C CA . TYR B 1 273 ? -8.641 -9.945 -6.578 1 88.88 273 TYR B CA 1
ATOM 6655 C C . TYR B 1 273 ? -7.574 -9.414 -7.527 1 88.88 273 TYR B C 1
ATOM 6657 O O . TYR B 1 273 ? -6.402 -9.781 -7.434 1 88.88 273 TYR B O 1
ATOM 6665 N N . PHE B 1 274 ? -7.926 -8.492 -8.43 1 86.81 274 PHE B N 1
ATOM 6666 C CA . PHE B 1 274 ? -7.008 -8.039 -9.469 1 86.81 274 PHE B CA 1
ATOM 6667 C C . PHE B 1 274 ? -6.152 -6.887 -8.969 1 86.81 274 PHE B C 1
ATOM 6669 O O . PHE B 1 274 ? -5.266 -6.41 -9.68 1 86.81 274 PHE B O 1
ATOM 6676 N N . THR B 1 275 ? -6.348 -6.469 -7.742 1 81.75 275 THR B N 1
ATOM 6677 C CA . THR B 1 275 ? -5.5 -5.465 -7.113 1 81.75 275 THR B CA 1
ATOM 6678 C C . THR B 1 275 ? -4.789 -6.043 -5.895 1 81.75 275 THR B C 1
ATOM 6680 O O . THR B 1 275 ? -4.164 -5.305 -5.129 1 81.75 275 THR B O 1
ATOM 6683 N N . ASP B 1 276 ? -4.895 -7.293 -5.742 1 86 276 ASP B N 1
ATOM 6684 C CA . ASP B 1 276 ? -4.285 -7.965 -4.598 1 86 276 ASP B CA 1
ATOM 6685 C C . ASP B 1 276 ? -2.762 -7.941 -4.695 1 86 276 ASP B C 1
ATOM 6687 O O . ASP B 1 276 ? -2.205 -7.602 -5.742 1 86 276 ASP B O 1
ATOM 6691 N N . TYR B 1 277 ? -2.182 -8.297 -3.615 1 86.94 277 TYR B N 1
ATOM 6692 C CA . TYR B 1 277 ? -0.728 -8.312 -3.502 1 86.94 277 TYR B CA 1
ATOM 6693 C C . TYR B 1 277 ? -0.133 -9.453 -4.32 1 86.94 277 TYR B C 1
ATOM 6695 O O . TYR B 1 277 ? -0.688 -10.555 -4.355 1 86.94 277 TYR B O 1
ATOM 6703 N N . GLU B 1 278 ? 0.972 -9.117 -4.996 1 89.12 278 GLU B N 1
ATOM 6704 C CA . GLU B 1 278 ? 1.777 -10.172 -5.602 1 89.12 278 GLU B CA 1
ATOM 6705 C C . GLU B 1 278 ? 2.84 -10.68 -4.633 1 89.12 278 GLU B C 1
ATOM 6707 O O . GLU B 1 278 ? 3.592 -9.891 -4.059 1 89.12 278 GLU B O 1
ATOM 6712 N N . ARG B 1 279 ? 2.891 -11.961 -4.523 1 95.25 279 ARG B N 1
ATOM 6713 C CA . ARG B 1 279 ? 3.736 -12.57 -3.5 1 95.25 279 ARG B CA 1
ATOM 6714 C C . ARG B 1 279 ? 4.781 -13.484 -4.125 1 95.25 279 ARG B C 1
ATOM 6716 O O . ARG B 1 279 ? 4.438 -14.438 -4.832 1 95.25 279 ARG B O 1
ATOM 6723 N N . HIS B 1 280 ? 6.008 -13.25 -3.797 1 96.69 280 HIS B N 1
ATOM 6724 C CA . HIS B 1 280 ? 7.09 -14.094 -4.297 1 96.69 280 HIS B CA 1
ATOM 6725 C C . HIS B 1 280 ? 6.992 -15.508 -3.73 1 96.69 280 HIS B C 1
ATOM 6727 O O . HIS B 1 280 ? 7.258 -16.484 -4.438 1 96.69 280 HIS B O 1
ATOM 6733 N N . ASN B 1 281 ? 6.605 -15.625 -2.516 1 98.25 281 ASN B N 1
ATOM 6734 C CA . ASN B 1 281 ? 6.543 -16.938 -1.869 1 98.25 281 ASN B CA 1
ATOM 6735 C C . ASN B 1 281 ? 5.398 -17.781 -2.426 1 98.25 281 ASN B C 1
ATOM 6737 O O . ASN B 1 281 ? 5.449 -19 -2.371 1 98.25 281 ASN B O 1
ATOM 6741 N N . ALA B 1 282 ? 4.441 -17.125 -2.961 1 98.38 282 ALA B N 1
ATOM 6742 C CA . ALA B 1 282 ? 3.354 -17.859 -3.604 1 98.38 282 ALA B CA 1
ATOM 6743 C C . ALA B 1 282 ? 3.857 -18.641 -4.816 1 98.38 282 ALA B C 1
ATOM 6745 O O . ALA B 1 282 ? 3.412 -19.75 -5.074 1 98.38 282 ALA B O 1
ATOM 6746 N N . GLU B 1 283 ? 4.77 -18.047 -5.527 1 98.12 283 GLU B N 1
ATOM 6747 C CA . GLU B 1 283 ? 5.367 -18.719 -6.68 1 98.12 283 GLU B CA 1
ATOM 6748 C C . GLU B 1 283 ? 6.07 -20.016 -6.266 1 98.12 283 GLU B C 1
ATOM 6750 O O . GLU B 1 283 ? 5.945 -21.031 -6.941 1 98.12 283 GLU B O 1
ATOM 6755 N N . ILE B 1 284 ? 6.738 -19.938 -5.188 1 98.75 284 ILE B N 1
ATOM 6756 C CA . ILE B 1 284 ? 7.496 -21.094 -4.695 1 98.75 284 ILE B CA 1
ATOM 6757 C C . ILE B 1 284 ? 6.535 -22.172 -4.199 1 98.75 284 ILE B C 1
ATOM 6759 O O . ILE B 1 284 ? 6.66 -23.344 -4.57 1 98.75 284 ILE B O 1
ATOM 6763 N N . ALA B 1 285 ? 5.59 -21.734 -3.422 1 98.88 285 ALA B N 1
ATOM 6764 C CA . ALA B 1 285 ? 4.625 -22.672 -2.873 1 98.88 285 ALA B CA 1
ATOM 6765 C C . ALA B 1 285 ? 3.824 -23.344 -3.982 1 98.88 285 ALA B C 1
ATOM 6767 O O . ALA B 1 285 ? 3.543 -24.547 -3.914 1 98.88 285 ALA B O 1
ATOM 6768 N N . ALA B 1 286 ? 3.504 -22.609 -4.945 1 98.88 286 ALA B N 1
ATOM 6769 C CA . ALA B 1 286 ? 2.721 -23.125 -6.062 1 98.88 286 ALA B CA 1
ATOM 6770 C C . ALA B 1 286 ? 3.482 -24.234 -6.801 1 98.88 286 ALA B C 1
ATOM 6772 O O . ALA B 1 286 ? 2.893 -25.234 -7.219 1 98.88 286 ALA B O 1
ATOM 6773 N N . TYR B 1 287 ? 4.773 -24.047 -6.949 1 98.56 287 TYR B N 1
ATOM 6774 C CA . TYR B 1 287 ? 5.594 -25.062 -7.59 1 98.56 287 TYR B CA 1
ATOM 6775 C C . TYR B 1 287 ? 5.535 -26.375 -6.812 1 98.56 287 TYR B C 1
ATOM 6777 O O . TYR B 1 287 ? 5.324 -27.438 -7.398 1 98.56 287 TYR B O 1
ATOM 6785 N N . HIS B 1 288 ? 5.656 -26.297 -5.559 1 98.69 288 HIS B N 1
ATOM 6786 C CA . HIS B 1 288 ? 5.629 -27.484 -4.723 1 98.69 288 HIS B CA 1
ATOM 6787 C C . HIS B 1 288 ? 4.25 -28.141 -4.738 1 98.69 288 HIS B C 1
ATOM 6789 O O . HIS B 1 288 ? 4.141 -29.359 -4.793 1 98.69 288 HIS B O 1
ATOM 6795 N N . LEU B 1 289 ? 3.268 -27.328 -4.695 1 98.88 289 LEU B N 1
ATOM 6796 C CA . LEU B 1 289 ? 1.907 -27.844 -4.742 1 98.88 289 LEU B CA 1
ATOM 6797 C C . LEU B 1 289 ? 1.646 -28.562 -6.059 1 98.88 289 LEU B C 1
ATOM 6799 O O . LEU B 1 289 ? 1.065 -29.656 -6.074 1 98.88 289 LEU B O 1
ATOM 6803 N N . ASP B 1 290 ? 2.086 -27.984 -7.105 1 98.69 290 ASP B N 1
ATOM 6804 C CA . ASP B 1 290 ? 1.929 -28.562 -8.43 1 98.69 290 ASP B CA 1
ATOM 6805 C C . ASP B 1 290 ? 2.553 -29.953 -8.5 1 98.69 290 ASP B C 1
ATOM 6807 O O . ASP B 1 290 ? 1.968 -30.875 -9.07 1 98.69 290 ASP B O 1
ATOM 6811 N N . ARG B 1 291 ? 3.654 -30.125 -7.895 1 97.44 291 ARG B N 1
ATOM 6812 C CA . ARG B 1 291 ? 4.363 -31.406 -7.883 1 97.44 291 ARG B CA 1
ATOM 6813 C C . ARG B 1 291 ? 3.643 -32.438 -7.012 1 97.44 291 ARG B C 1
ATOM 6815 O O . ARG B 1 291 ? 3.52 -33.594 -7.387 1 97.44 291 ARG B O 1
ATOM 6822 N N . ILE B 1 292 ? 3.195 -31.953 -5.91 1 98.31 292 ILE B N 1
ATOM 6823 C CA . ILE B 1 292 ? 2.508 -32.844 -4.98 1 98.31 292 ILE B CA 1
ATOM 6824 C C . ILE B 1 292 ? 1.209 -33.344 -5.609 1 98.31 292 ILE B C 1
ATOM 6826 O O . ILE B 1 292 ? 0.812 -34.5 -5.402 1 98.31 292 ILE B O 1
ATOM 6830 N N . LEU B 1 293 ? 0.602 -32.531 -6.438 1 98.44 293 LEU B N 1
ATOM 6831 C CA . LEU B 1 293 ? -0.611 -32.906 -7.145 1 98.44 293 LEU B CA 1
ATOM 6832 C C . LEU B 1 293 ? -0.275 -33.719 -8.383 1 98.44 293 LEU B C 1
ATOM 6834 O O . LEU B 1 293 ? -1.173 -34.25 -9.062 1 98.44 293 LEU B O 1
ATOM 6838 N N . ASP B 1 294 ? 0.99 -33.844 -8.766 1 97.25 294 ASP B N 1
ATOM 6839 C CA . ASP B 1 294 ? 1.55 -34.625 -9.859 1 97.25 294 ASP B CA 1
ATOM 6840 C C . ASP B 1 294 ? 1.12 -34.062 -11.211 1 97.25 294 ASP B C 1
ATOM 6842 O O . ASP B 1 294 ? 0.878 -34.812 -12.156 1 97.25 294 ASP B O 1
ATOM 6846 N N . PHE B 1 295 ? 0.913 -32.781 -11.188 1 97.19 295 PHE B N 1
ATOM 6847 C CA . PHE B 1 295 ? 0.64 -32.156 -12.477 1 97.19 295 PHE B CA 1
ATOM 6848 C C . PHE B 1 295 ? 1.928 -31.953 -13.266 1 97.19 295 PHE B C 1
ATOM 6850 O O . PHE B 1 295 ? 1.995 -32.312 -14.445 1 97.19 295 PHE B O 1
ATOM 6857 N N . ARG B 1 296 ? 2.971 -31.406 -12.531 1 97.56 296 ARG B N 1
ATOM 6858 C CA . ARG B 1 296 ? 4.293 -31.172 -13.094 1 97.56 296 ARG B CA 1
ATOM 6859 C C . ARG B 1 296 ? 4.215 -30.234 -14.305 1 97.56 296 ARG B C 1
ATOM 6861 O O . ARG B 1 296 ? 4.816 -30.516 -15.344 1 97.56 296 ARG B O 1
ATOM 6868 N N . ARG B 1 297 ? 3.443 -29.203 -14.109 1 98.12 297 ARG B N 1
ATOM 6869 C CA . ARG B 1 297 ? 3.18 -28.25 -15.18 1 98.12 297 ARG B CA 1
ATOM 6870 C C . ARG B 1 297 ? 3.629 -26.844 -14.781 1 98.12 297 ARG B C 1
ATOM 6872 O O . ARG B 1 297 ? 3.35 -25.875 -15.492 1 98.12 297 ARG B O 1
ATOM 6879 N N . CYS B 1 298 ? 4.188 -26.734 -13.609 1 98.19 298 CYS B N 1
ATOM 6880 C CA . CYS B 1 298 ? 4.836 -25.531 -13.133 1 98.19 298 CYS B CA 1
ATOM 6881 C C . CYS B 1 298 ? 6.352 -25.641 -13.242 1 98.19 298 CYS B C 1
ATOM 6883 O O . CYS B 1 298 ? 6.941 -26.625 -12.805 1 98.19 298 CYS B O 1
ATOM 6885 N N . PRO B 1 299 ? 6.957 -24.625 -13.867 1 97.5 299 PRO B N 1
ATOM 6886 C CA . PRO B 1 299 ? 8.422 -24.688 -13.875 1 97.5 299 PRO B CA 1
ATOM 6887 C C . PRO B 1 299 ? 9.023 -24.703 -12.477 1 97.5 299 PRO B C 1
ATOM 6889 O O . PRO B 1 299 ? 8.398 -24.219 -11.523 1 97.5 299 PRO B O 1
ATOM 6892 N N . PRO B 1 300 ? 10.195 -25.312 -12.406 1 97.94 300 PRO B N 1
ATOM 6893 C CA . PRO B 1 300 ? 10.852 -25.281 -11.094 1 97.94 300 PRO B CA 1
ATOM 6894 C C . PRO B 1 300 ? 11.07 -23.859 -10.578 1 97.94 300 PRO B C 1
ATOM 6896 O O . PRO B 1 300 ? 11.508 -22.984 -11.328 1 97.94 300 PRO B O 1
ATOM 6899 N N . VAL B 1 301 ? 10.703 -23.656 -9.336 1 98.5 301 VAL B N 1
ATOM 6900 C CA . VAL B 1 301 ? 10.844 -22.359 -8.688 1 98.5 301 VAL B CA 1
ATOM 6901 C C . VAL B 1 301 ? 11.555 -22.531 -7.344 1 98.5 301 VAL B C 1
ATOM 6903 O O . VAL B 1 301 ? 11.266 -23.469 -6.598 1 98.5 301 VAL B O 1
ATOM 6906 N N . SER B 1 302 ? 12.508 -21.688 -7.059 1 98.56 302 SER B N 1
ATOM 6907 C CA . SER B 1 302 ? 13.203 -21.688 -5.773 1 98.56 302 SER B CA 1
ATOM 6908 C C . SER B 1 302 ? 13.352 -20.266 -5.238 1 98.56 302 SER B C 1
ATOM 6910 O O . SER B 1 302 ? 13.359 -19.297 -6.008 1 98.56 302 SER B O 1
ATOM 6912 N N . GLY B 1 303 ? 13.367 -20.203 -3.912 1 98.62 303 GLY B N 1
ATOM 6913 C CA . GLY B 1 303 ? 13.789 -18.953 -3.297 1 98.62 303 GLY B CA 1
ATOM 6914 C C . GLY B 1 303 ? 15.297 -18.766 -3.316 1 98.62 303 GLY B C 1
ATOM 6915 O O . GLY B 1 303 ? 16.047 -19.734 -3.396 1 98.62 303 GLY B O 1
ATOM 6916 N N . ARG B 1 304 ? 15.68 -17.531 -3.318 1 98.56 304 ARG B N 1
ATOM 6917 C CA . ARG B 1 304 ? 17.094 -17.172 -3.254 1 98.56 304 ARG B CA 1
ATOM 6918 C C . ARG B 1 304 ? 17.281 -15.773 -2.684 1 98.56 304 ARG B C 1
ATOM 6920 O O . ARG B 1 304 ? 16.453 -14.891 -2.893 1 98.56 304 ARG B O 1
ATOM 6927 N N . TRP B 1 305 ? 18.344 -15.602 -1.934 1 98.38 305 TRP B N 1
ATOM 6928 C CA . TRP B 1 305 ? 18.781 -14.281 -1.481 1 98.38 305 TRP B CA 1
ATOM 6929 C C . TRP B 1 305 ? 19.734 -13.648 -2.498 1 98.38 305 TRP B C 1
ATOM 6931 O O . TRP B 1 305 ? 20.609 -14.32 -3.041 1 98.38 305 TRP B O 1
ATOM 6941 N N . PHE B 1 306 ? 19.531 -12.383 -2.773 1 98.19 306 PHE B N 1
ATOM 6942 C CA . PHE B 1 306 ? 20.406 -11.633 -3.66 1 98.19 306 PHE B CA 1
ATOM 6943 C C . PHE B 1 306 ? 20.938 -10.383 -2.967 1 98.19 306 PHE B C 1
ATOM 6945 O O . PHE B 1 306 ? 20.203 -9.711 -2.242 1 98.19 306 PHE B O 1
ATOM 6952 N N . ASN B 1 307 ? 22.219 -10.133 -3.137 1 98.12 307 ASN B N 1
ATOM 6953 C CA . ASN B 1 307 ? 22.703 -8.797 -2.854 1 98.12 307 ASN B CA 1
ATOM 6954 C C . ASN B 1 307 ? 22.281 -7.797 -3.922 1 98.12 307 ASN B C 1
ATOM 6956 O O . ASN B 1 307 ? 22.703 -7.883 -5.07 1 98.12 307 ASN B O 1
ATOM 6960 N N . VAL B 1 308 ? 21.516 -6.891 -3.58 1 98.06 308 VAL B N 1
ATOM 6961 C CA . VAL B 1 308 ? 20.859 -5.969 -4.512 1 98.06 308 VAL B CA 1
ATOM 6962 C C . VAL B 1 308 ? 21.922 -5.176 -5.273 1 98.06 308 VAL B C 1
ATOM 6964 O O . VAL B 1 308 ? 21.766 -4.914 -6.469 1 98.06 308 VAL B O 1
ATOM 6967 N N . THR B 1 309 ? 22.969 -4.875 -4.648 1 97.44 309 THR B N 1
ATOM 6968 C CA . THR B 1 309 ? 24 -4.051 -5.262 1 97.44 309 THR B CA 1
ATOM 6969 C C . THR B 1 309 ? 24.891 -4.883 -6.188 1 97.44 309 THR B C 1
ATOM 6971 O O . THR B 1 309 ? 24.953 -4.629 -7.391 1 97.44 309 THR B O 1
ATOM 6974 N N . SER B 1 310 ? 25.406 -5.941 -5.723 1 97.56 310 SER B N 1
ATOM 6975 C CA . SER B 1 310 ? 26.422 -6.664 -6.469 1 97.56 310 SER B CA 1
ATOM 6976 C C . SER B 1 310 ? 25.797 -7.637 -7.461 1 97.56 310 SER B C 1
ATOM 6978 O O . SER B 1 310 ? 26.375 -7.926 -8.508 1 97.56 310 SER B O 1
ATOM 6980 N N . GLU B 1 311 ? 24.594 -8.133 -7.16 1 97.88 311 GLU B N 1
ATOM 6981 C CA . GLU B 1 311 ? 24.047 -9.211 -7.988 1 97.88 311 GLU B CA 1
ATOM 6982 C C . GLU B 1 311 ? 22.922 -8.711 -8.875 1 97.88 311 GLU B C 1
ATOM 6984 O O . GLU B 1 311 ? 22.469 -9.414 -9.781 1 97.88 311 GLU B O 1
ATOM 6989 N N . ILE B 1 312 ? 22.438 -7.527 -8.617 1 97.25 312 ILE B N 1
ATOM 6990 C CA . ILE B 1 312 ? 21.359 -6.992 -9.445 1 97.25 312 ILE B CA 1
ATOM 6991 C C . ILE B 1 312 ? 21.812 -5.699 -10.117 1 97.25 312 ILE B C 1
ATOM 6993 O O . ILE B 1 312 ? 22.047 -5.668 -11.328 1 97.25 312 ILE B O 1
ATOM 6997 N N . ARG B 1 313 ? 22.156 -4.719 -9.352 1 96.62 313 ARG B N 1
ATOM 6998 C CA . ARG B 1 313 ? 22.484 -3.404 -9.898 1 96.62 313 ARG B CA 1
ATOM 6999 C C . ARG B 1 313 ? 23.719 -3.473 -10.789 1 96.62 313 ARG B C 1
ATOM 7001 O O . ARG B 1 313 ? 23.703 -2.998 -11.93 1 96.62 313 ARG B O 1
ATOM 7008 N N . TYR B 1 314 ? 24.797 -4.133 -10.312 1 97.12 314 TYR B N 1
ATOM 7009 C CA . TYR B 1 314 ? 26.062 -4.141 -11.031 1 97.12 314 TYR B CA 1
ATOM 7010 C C . TYR B 1 314 ? 26.031 -5.129 -12.188 1 97.12 314 TYR B C 1
ATOM 7012 O O . TYR B 1 314 ? 26.938 -5.133 -13.039 1 97.12 314 TYR B O 1
ATOM 7020 N N . LYS B 1 315 ? 25 -5.922 -12.164 1 97.5 315 LYS B N 1
ATOM 7021 C CA . LYS B 1 315 ? 24.891 -6.918 -13.227 1 97.5 315 LYS B CA 1
ATOM 7022 C C . LYS B 1 315 ? 23.906 -6.469 -14.297 1 97.5 315 LYS B C 1
ATOM 7024 O O . LYS B 1 315 ? 23.516 -7.262 -15.156 1 97.5 315 LYS B O 1
ATOM 7029 N N . SER B 1 316 ? 23.484 -5.234 -14.211 1 96 316 SER B N 1
ATOM 7030 C CA . SER B 1 316 ? 22.5 -4.734 -15.18 1 96 316 SER B CA 1
ATOM 7031 C C . SER B 1 316 ? 23.094 -3.609 -16.031 1 96 316 SER B C 1
ATOM 7033 O O . SER B 1 316 ? 23.906 -2.83 -15.539 1 96 316 SER B O 1
ATOM 7035 N N . GLU B 1 317 ? 22.688 -3.576 -17.266 1 94.31 317 GLU B N 1
ATOM 7036 C CA . GLU B 1 317 ? 22.984 -2.453 -18.156 1 94.31 317 GLU B CA 1
ATOM 7037 C C . GLU B 1 317 ? 21.703 -1.742 -18.594 1 94.31 317 GLU B C 1
ATOM 7039 O O . GLU B 1 317 ? 21.734 -0.916 -19.5 1 94.31 317 GLU B O 1
ATOM 7044 N N . ASP B 1 318 ? 20.688 -2.182 -17.984 1 91 318 ASP B N 1
ATOM 7045 C CA . ASP B 1 318 ? 19.391 -1.583 -18.281 1 91 318 ASP B CA 1
ATOM 7046 C C . ASP B 1 318 ? 19.266 -0.203 -17.641 1 91 318 ASP B C 1
ATOM 7048 O O . ASP B 1 318 ? 19.047 -0.092 -16.422 1 91 318 ASP B O 1
ATOM 7052 N N . GLU B 1 319 ? 19.25 0.828 -18.391 1 88.38 319 GLU B N 1
ATOM 7053 C CA . GLU B 1 319 ? 19.266 2.197 -17.891 1 88.38 319 GLU B CA 1
ATOM 7054 C C . GLU B 1 319 ? 17.969 2.529 -17.141 1 88.38 319 GLU B C 1
ATOM 7056 O O . GLU B 1 319 ? 18 3.271 -16.156 1 88.38 319 GLU B O 1
ATOM 7061 N N . LYS B 1 320 ? 16.891 2.02 -17.656 1 84.5 320 LYS B N 1
ATOM 7062 C CA . LYS B 1 320 ? 15.602 2.275 -17.016 1 84.5 320 LYS B CA 1
ATOM 7063 C C . LYS B 1 320 ? 15.586 1.722 -15.602 1 84.5 320 LYS B C 1
ATOM 7065 O O . LYS B 1 320 ? 15.039 2.354 -14.688 1 84.5 320 LYS B O 1
ATOM 7070 N N . LEU B 1 321 ? 16.141 0.586 -15.438 1 88.69 321 LEU B N 1
ATOM 7071 C CA . LEU B 1 321 ? 16.219 -0.026 -14.117 1 88.69 321 LEU B CA 1
ATOM 7072 C C . LEU B 1 321 ? 17.25 0.698 -13.25 1 88.69 321 LEU B C 1
ATOM 7074 O O . LEU B 1 321 ? 16.969 1.004 -12.086 1 88.69 321 LEU B O 1
ATOM 7078 N N . LEU B 1 322 ? 18.375 1.045 -13.844 1 91 322 LEU B N 1
ATOM 7079 C CA . LEU B 1 322 ? 19.5 1.586 -13.094 1 91 322 LEU B CA 1
ATOM 7080 C C . LEU B 1 322 ? 19.172 2.951 -12.508 1 91 322 LEU B C 1
ATOM 7082 O O . LEU B 1 322 ? 19.641 3.301 -11.422 1 91 322 LEU B O 1
ATOM 7086 N N . LYS B 1 323 ? 18.328 3.646 -13.117 1 86.31 323 LYS B N 1
ATOM 7087 C CA . LYS B 1 323 ? 17.984 4.992 -12.68 1 86.31 323 LYS B CA 1
ATOM 7088 C C . LYS B 1 323 ? 17.047 4.953 -11.469 1 86.31 323 LYS B C 1
ATOM 7090 O O . LYS B 1 323 ? 16.828 5.977 -10.82 1 86.31 323 LYS B O 1
ATOM 7095 N N . THR B 1 324 ? 16.609 3.83 -11.117 1 86.56 324 THR B N 1
ATOM 7096 C CA . THR B 1 324 ? 15.578 3.76 -10.086 1 86.56 324 THR B CA 1
ATOM 7097 C C . THR B 1 324 ? 16.188 3.42 -8.727 1 86.56 324 THR B C 1
ATOM 7099 O O . THR B 1 324 ? 15.508 3.449 -7.703 1 86.56 324 THR B O 1
ATOM 7102 N N . PHE B 1 325 ? 17.422 3.117 -8.688 1 90.94 325 PHE B N 1
ATOM 7103 C CA . PHE B 1 325 ? 18.047 2.682 -7.438 1 90.94 325 PHE B CA 1
ATOM 7104 C C . PHE B 1 325 ? 18.266 3.863 -6.504 1 90.94 325 PHE B C 1
ATOM 7106 O O . PHE B 1 325 ? 18.625 4.957 -6.953 1 90.94 325 PHE B O 1
ATOM 7113 N N . PHE B 1 326 ? 18.062 3.641 -5.234 1 90.44 326 PHE B N 1
ATOM 7114 C CA . PHE B 1 326 ? 18.297 4.645 -4.203 1 90.44 326 PHE B CA 1
ATOM 7115 C C . PHE B 1 326 ? 18.547 3.988 -2.85 1 90.44 326 PHE B C 1
ATOM 7117 O O . PHE B 1 326 ? 18.438 2.768 -2.719 1 90.44 326 PHE B O 1
ATOM 7124 N N . VAL B 1 327 ? 18.953 4.754 -1.931 1 93.75 327 VAL B N 1
ATOM 7125 C CA . VAL B 1 327 ? 19.125 4.293 -0.557 1 93.75 327 VAL B CA 1
ATOM 7126 C C . VAL B 1 327 ? 18.047 4.895 0.335 1 93.75 327 VAL B C 1
ATOM 7128 O O . VAL B 1 327 ? 17.859 6.113 0.353 1 93.75 327 VAL B O 1
ATOM 7131 N N . SER B 1 328 ? 17.266 4.016 1.041 1 92.06 328 SER B N 1
ATOM 7132 C CA . SER B 1 328 ? 16.172 4.453 1.902 1 92.06 328 SER B CA 1
ATOM 7133 C C . SER B 1 328 ? 16.703 5.203 3.123 1 92.06 328 SER B C 1
ATOM 7135 O O . SER B 1 328 ? 17.906 5.207 3.385 1 92.06 328 SER B O 1
ATOM 7137 N N . PRO B 1 329 ? 15.75 5.801 3.891 1 88.62 329 PRO B N 1
ATOM 7138 C CA . PRO B 1 329 ? 16.172 6.57 5.066 1 88.62 329 PRO B CA 1
ATOM 7139 C C . PRO B 1 329 ? 16.891 5.715 6.102 1 88.62 329 PRO B C 1
ATOM 7141 O O . PRO B 1 329 ? 17.719 6.23 6.867 1 88.62 329 PRO B O 1
ATOM 7144 N N . ILE B 1 330 ? 16.719 4.367 6.098 1 92.44 330 ILE B N 1
ATOM 7145 C CA . ILE B 1 330 ? 17.359 3.545 7.117 1 92.44 330 ILE B CA 1
ATOM 7146 C C . ILE B 1 330 ? 18.562 2.826 6.516 1 92.44 330 ILE B C 1
ATOM 7148 O O . ILE B 1 330 ? 19.156 1.953 7.152 1 92.44 330 ILE B O 1
ATOM 7152 N N . GLY B 1 331 ? 18.766 3.111 5.25 1 94.5 331 GLY B N 1
ATOM 7153 C CA . GLY B 1 331 ? 20.031 2.658 4.672 1 94.5 331 GLY B CA 1
ATOM 7154 C C . GLY B 1 331 ? 19.859 1.452 3.766 1 94.5 331 GLY B C 1
ATOM 7155 O O . GLY B 1 331 ? 20.844 0.89 3.289 1 94.5 331 GLY B O 1
ATOM 7156 N N . ASN B 1 332 ? 18.688 0.99 3.51 1 95.75 332 ASN B N 1
ATOM 7157 C CA . ASN B 1 332 ? 18.469 -0.138 2.611 1 95.75 332 ASN B CA 1
ATOM 7158 C C . ASN B 1 332 ? 18.547 0.285 1.146 1 95.75 332 ASN B C 1
ATOM 7160 O O . ASN B 1 332 ? 18.047 1.347 0.772 1 95.75 332 ASN B O 1
ATOM 7164 N N . VAL B 1 333 ? 19.25 -0.495 0.413 1 96.88 333 VAL B N 1
ATOM 7165 C CA . VAL B 1 333 ? 19.234 -0.258 -1.026 1 96.88 333 VAL B CA 1
ATOM 7166 C C . VAL B 1 333 ? 17.891 -0.659 -1.606 1 96.88 333 VAL B C 1
ATOM 7168 O O . VAL B 1 333 ? 17.391 -1.751 -1.33 1 96.88 333 VAL B O 1
ATOM 7171 N N . CYS B 1 334 ? 17.297 0.3 -2.295 1 93.25 334 CYS B N 1
ATOM 7172 C CA . CYS B 1 334 ? 15.969 0.097 -2.848 1 93.25 334 CYS B CA 1
ATOM 7173 C C . CYS B 1 334 ? 15.945 0.392 -4.344 1 93.25 334 CYS B C 1
ATOM 7175 O O . CYS B 1 334 ? 16.875 1.011 -4.871 1 93.25 334 CYS B O 1
ATOM 7177 N N . PHE B 1 335 ? 14.953 -0.092 -5.066 1 90.12 335 PHE B N 1
ATOM 7178 C CA . PHE B 1 335 ? 14.727 0.249 -6.465 1 90.12 335 PHE B CA 1
ATOM 7179 C C . PHE B 1 335 ? 13.258 0.086 -6.832 1 90.12 335 PHE B C 1
ATOM 7181 O O . PHE B 1 335 ? 12.469 -0.446 -6.047 1 90.12 335 PHE B O 1
ATOM 7188 N N . PHE B 1 336 ? 12.891 0.713 -8 1 81.56 336 PHE B N 1
ATOM 7189 C CA . PHE B 1 336 ? 11.555 0.618 -8.578 1 81.56 336 PHE B CA 1
ATOM 7190 C C . PHE B 1 336 ? 11.609 -0.067 -9.938 1 81.56 336 PHE B C 1
ATOM 7192 O O . PHE B 1 336 ? 12.688 -0.257 -10.508 1 81.56 336 PHE B O 1
ATOM 7199 N N . GLY B 1 337 ? 10.43 -0.558 -10.328 1 73.38 337 GLY B N 1
ATOM 7200 C CA . GLY B 1 337 ? 10.297 -0.868 -11.742 1 73.38 337 GLY B CA 1
ATOM 7201 C C . GLY B 1 337 ? 9.898 0.332 -12.578 1 73.38 337 GLY B C 1
ATOM 7202 O O . GLY B 1 337 ? 9.961 1.471 -12.109 1 73.38 337 GLY B O 1
ATOM 7203 N N . ASP B 1 338 ? 9.703 0.198 -13.867 1 61.72 338 ASP B N 1
ATOM 7204 C CA . ASP B 1 338 ? 9.219 1.255 -14.75 1 61.72 338 ASP B CA 1
ATOM 7205 C C . ASP B 1 338 ? 7.852 1.76 -14.312 1 61.72 338 ASP B C 1
ATOM 7207 O O . ASP B 1 338 ? 6.887 0.993 -14.266 1 61.72 338 ASP B O 1
ATOM 7211 N N . CYS B 1 339 ? 7.957 2.697 -13.398 1 56.94 339 CYS B N 1
ATOM 7212 C CA . CYS B 1 339 ? 6.672 3.26 -13.008 1 56.94 339 CYS B CA 1
ATOM 7213 C C . CYS B 1 339 ? 6.395 4.562 -13.75 1 56.94 339 CYS B C 1
ATOM 7215 O O . CYS B 1 339 ? 7.254 5.441 -13.812 1 56.94 339 CYS B O 1
ATOM 7217 N N . SER B 1 340 ? 5.812 4.441 -14.844 1 48.34 340 SER B N 1
ATOM 7218 C CA . SER B 1 340 ? 5.574 5.605 -15.695 1 48.34 340 SER B CA 1
ATOM 7219 C C . SER B 1 340 ? 5.219 6.832 -14.859 1 48.34 340 SER B C 1
ATOM 7221 O O . SER B 1 340 ? 5.586 7.957 -15.203 1 48.34 340 SER B O 1
ATOM 7223 N N . TYR B 1 341 ? 4.293 6.77 -14.062 1 42.34 341 TYR B N 1
ATOM 7224 C CA . TYR B 1 341 ? 3.881 8.031 -13.453 1 42.34 341 TYR B CA 1
ATOM 7225 C C . TYR B 1 341 ? 4.219 8.062 -11.969 1 42.34 341 TYR B C 1
ATOM 7227 O O . TYR B 1 341 ? 4.875 8.992 -11.492 1 42.34 341 TYR B O 1
ATOM 7235 N N . TYR B 1 342 ? 3.406 7.676 -11.211 1 43.97 342 TYR B N 1
ATOM 7236 C CA . TYR B 1 342 ? 3.584 7.762 -9.766 1 43.97 342 TYR B CA 1
ATOM 7237 C C . TYR B 1 342 ? 4.203 6.484 -9.211 1 43.97 342 TYR B C 1
ATOM 7239 O O . TYR B 1 342 ? 3.541 5.445 -9.148 1 43.97 342 TYR B O 1
ATOM 7247 N N . CYS B 1 343 ? 5.594 6.473 -9.539 1 52.03 343 CYS B N 1
ATOM 7248 C CA . CYS B 1 343 ? 6.254 5.352 -8.883 1 52.03 343 CYS B CA 1
ATOM 7249 C C . CYS B 1 343 ? 6.074 5.422 -7.375 1 52.03 343 CYS B C 1
ATOM 7251 O O . CYS B 1 343 ? 6.914 5.98 -6.672 1 52.03 343 CYS B O 1
ATOM 7253 N N . ASN B 1 344 ? 4.738 5.289 -7.016 1 53.72 344 ASN B N 1
ATOM 7254 C CA . ASN B 1 344 ? 4.453 5.426 -5.59 1 53.72 344 ASN B CA 1
ATOM 7255 C C . ASN B 1 344 ? 5.223 4.395 -4.766 1 53.72 344 ASN B C 1
ATOM 7257 O O . ASN B 1 344 ? 5.719 3.406 -5.309 1 53.72 344 ASN B O 1
ATOM 7261 N N . THR B 1 345 ? 5.672 4.82 -3.676 1 55.31 345 THR B N 1
ATOM 7262 C CA . THR B 1 345 ? 6.438 4.145 -2.635 1 55.31 345 THR B CA 1
ATOM 7263 C C . THR B 1 345 ? 5.926 2.721 -2.426 1 55.31 345 THR B C 1
ATOM 7265 O O . THR B 1 345 ? 6.695 1.829 -2.055 1 55.31 345 THR B O 1
ATOM 7268 N N . GLU B 1 346 ? 4.656 2.604 -2.783 1 59.34 346 GLU B N 1
ATOM 7269 C CA . GLU B 1 346 ? 4.137 1.269 -2.498 1 59.34 346 GLU B CA 1
ATOM 7270 C C . GLU B 1 346 ? 4.742 0.229 -3.438 1 59.34 346 GLU B C 1
ATOM 7272 O O . GLU B 1 346 ? 4.746 -0.964 -3.129 1 59.34 346 GLU B O 1
ATOM 7277 N N . HIS B 1 347 ? 5.484 0.83 -4.305 1 68 347 HIS B N 1
ATOM 7278 C CA . HIS B 1 347 ? 6.047 -0.07 -5.309 1 68 347 HIS B CA 1
ATOM 7279 C C . HIS B 1 347 ? 7.539 -0.275 -5.09 1 68 347 HIS B C 1
ATOM 7281 O O . HIS B 1 347 ? 8.18 -1.044 -5.812 1 68 347 HIS B O 1
ATOM 7287 N N . MET B 1 348 ? 7.945 0.352 -4.066 1 81.69 348 MET B N 1
ATOM 7288 C CA . MET B 1 348 ? 9.391 0.277 -3.861 1 81.69 348 MET B CA 1
ATOM 7289 C C . MET B 1 348 ? 9.797 -1.102 -3.354 1 81.69 348 MET B C 1
ATOM 7291 O O . MET B 1 348 ? 9.094 -1.7 -2.539 1 81.69 348 MET B O 1
ATOM 7295 N N . ILE B 1 349 ? 10.875 -1.575 -3.902 1 91 349 ILE B N 1
ATOM 7296 C CA . ILE B 1 349 ? 11.5 -2.82 -3.461 1 91 349 ILE B CA 1
ATOM 7297 C C . ILE B 1 349 ? 12.797 -2.516 -2.725 1 91 349 ILE B C 1
ATOM 7299 O O . ILE B 1 349 ? 13.719 -1.928 -3.295 1 91 349 ILE B O 1
ATOM 7303 N N . CYS B 1 350 ? 12.812 -2.889 -1.481 1 93.5 350 CYS B N 1
ATOM 7304 C CA . CYS B 1 350 ? 14 -2.594 -0.681 1 93.5 350 CYS B CA 1
ATOM 7305 C C . CYS B 1 350 ? 14.617 -3.873 -0.133 1 93.5 350 CYS B C 1
ATOM 7307 O O . CYS B 1 350 ? 13.914 -4.848 0.129 1 93.5 350 CYS B O 1
ATOM 7309 N N . ALA B 1 351 ? 15.977 -3.848 0.019 1 97.12 351 ALA B N 1
ATOM 7310 C CA . ALA B 1 351 ? 16.656 -4.902 0.768 1 97.12 351 ALA B CA 1
ATOM 7311 C C . ALA B 1 351 ? 16.062 -5.043 2.17 1 97.12 351 ALA B C 1
ATOM 7313 O O . ALA B 1 351 ? 15.656 -4.055 2.781 1 97.12 351 ALA B O 1
ATOM 7314 N N . ILE B 1 352 ? 16.047 -6.281 2.693 1 95.94 352 ILE B N 1
ATOM 7315 C CA . ILE B 1 352 ? 15.367 -6.488 3.969 1 95.94 352 ILE B CA 1
ATOM 7316 C C . ILE B 1 352 ? 16.344 -7.066 4.984 1 95.94 352 ILE B C 1
ATOM 7318 O O . ILE B 1 352 ? 15.992 -7.266 6.152 1 95.94 352 ILE B O 1
ATOM 7322 N N . LYS B 1 353 ? 17.484 -7.477 4.547 1 95.62 353 LYS B N 1
ATOM 7323 C CA . LYS B 1 353 ? 18.516 -8.016 5.43 1 95.62 353 LYS B CA 1
ATOM 7324 C C . LYS B 1 353 ? 19.875 -7.367 5.148 1 95.62 353 LYS B C 1
ATOM 7326 O O . LYS B 1 353 ? 20.281 -7.254 3.992 1 95.62 353 LYS B O 1
ATOM 7331 N N . ASP B 1 354 ? 20.562 -6.77 6.148 1 96 354 ASP B N 1
ATOM 7332 C CA . ASP B 1 354 ? 21.906 -6.207 6.09 1 96 354 ASP B CA 1
ATOM 7333 C C . ASP B 1 354 ? 21.984 -5.086 5.059 1 96 354 ASP B C 1
ATOM 7335 O O . ASP B 1 354 ? 22.984 -4.965 4.34 1 96 354 ASP B O 1
ATOM 7339 N N . HIS B 1 355 ? 20.984 -4.422 4.832 1 95.75 355 HIS B N 1
ATOM 7340 C CA . HIS B 1 355 ? 20.859 -3.215 4.023 1 95.75 355 HIS B CA 1
ATOM 7341 C C . HIS B 1 355 ? 21.016 -3.525 2.539 1 95.75 355 HIS B C 1
ATOM 7343 O O . HIS B 1 355 ? 20.75 -2.676 1.688 1 95.75 355 HIS B O 1
ATOM 7349 N N . HIS B 1 356 ? 21.422 -4.809 2.199 1 97.5 356 HIS B N 1
ATOM 7350 C CA . HIS B 1 356 ? 21.703 -5.074 0.791 1 97.5 356 HIS B CA 1
ATOM 7351 C C . HIS B 1 356 ? 21.031 -6.371 0.335 1 97.5 356 HIS B C 1
ATOM 7353 O O . HIS B 1 356 ? 20.953 -6.645 -0.864 1 97.5 356 HIS B O 1
ATOM 7359 N N . MET B 1 357 ? 20.562 -7.168 1.241 1 98.5 357 MET B N 1
ATOM 7360 C CA . MET B 1 357 ? 20.094 -8.492 0.859 1 98.5 357 MET B CA 1
ATOM 7361 C C . MET B 1 357 ? 18.578 -8.492 0.647 1 98.5 357 MET B C 1
ATOM 7363 O O . MET B 1 357 ? 17.828 -7.973 1.477 1 98.5 357 MET B O 1
ATOM 7367 N N . LEU B 1 358 ? 18.156 -9.039 -0.396 1 98.19 358 LEU B N 1
ATOM 7368 C CA . LEU B 1 358 ? 16.75 -9.141 -0.796 1 98.19 358 LEU B CA 1
ATOM 7369 C C . LEU B 1 358 ? 16.406 -10.562 -1.215 1 98.19 358 LEU B C 1
ATOM 7371 O O . LEU B 1 358 ? 17.141 -11.188 -1.986 1 98.19 358 LEU B O 1
ATOM 7375 N N . GLU B 1 359 ? 15.352 -11.125 -0.668 1 98.38 359 GLU B N 1
ATOM 7376 C CA . GLU B 1 359 ? 14.922 -12.445 -1.116 1 98.38 359 GLU B CA 1
ATOM 7377 C C . GLU B 1 359 ? 13.898 -12.344 -2.24 1 98.38 359 GLU B C 1
ATOM 7379 O O . GLU B 1 359 ? 13.344 -11.266 -2.49 1 98.38 359 GLU B O 1
ATOM 7384 N N . GLY B 1 360 ? 13.664 -13.398 -2.914 1 98.12 360 GLY B N 1
ATOM 7385 C CA . GLY B 1 360 ? 12.656 -13.508 -3.957 1 98.12 360 GLY B CA 1
ATOM 7386 C C . GLY B 1 360 ? 12.555 -14.906 -4.539 1 98.12 360 GLY B C 1
ATOM 7387 O O . GLY B 1 360 ? 13.188 -15.844 -4.039 1 98.12 360 GLY B O 1
ATOM 7388 N N . SER B 1 361 ? 11.625 -15.031 -5.422 1 98.44 361 SER B N 1
ATOM 7389 C CA . SER B 1 361 ? 11.477 -16.297 -6.133 1 98.44 361 SER B CA 1
ATOM 7390 C C . SER B 1 361 ? 12.125 -16.234 -7.512 1 98.44 361 SER B C 1
ATOM 7392 O O . SER B 1 361 ? 12.086 -15.203 -8.18 1 98.44 361 SER B O 1
ATOM 7394 N N . VAL B 1 362 ? 12.742 -17.312 -7.887 1 98.38 362 VAL B N 1
ATOM 7395 C CA . VAL B 1 362 ? 13.32 -17.453 -9.219 1 98.38 362 VAL B CA 1
ATOM 7396 C C . VAL B 1 362 ? 12.727 -18.672 -9.906 1 98.38 362 VAL B C 1
ATOM 7398 O O . VAL B 1 362 ? 12.852 -19.797 -9.414 1 98.38 362 VAL B O 1
ATOM 7401 N N . ALA B 1 363 ? 12.117 -18.422 -10.969 1 97.75 363 ALA B N 1
ATOM 7402 C CA . ALA B 1 363 ? 11.555 -19.516 -11.766 1 97.75 363 ALA B CA 1
ATOM 7403 C C . ALA B 1 363 ? 12.453 -19.844 -12.953 1 97.75 363 ALA B C 1
ATOM 7405 O O . ALA B 1 363 ? 13.008 -18.953 -13.594 1 97.75 363 ALA B O 1
ATOM 7406 N N . ALA B 1 364 ? 12.602 -21.156 -13.172 1 96.75 364 ALA B N 1
ATOM 7407 C CA . ALA B 1 364 ? 13.336 -21.578 -14.367 1 96.75 364 ALA B CA 1
ATOM 7408 C C . ALA B 1 364 ? 12.594 -21.156 -15.633 1 96.75 364 ALA B C 1
ATOM 7410 O O . ALA B 1 364 ? 11.391 -21.406 -15.766 1 96.75 364 ALA B O 1
ATOM 7411 N N . TYR B 1 365 ? 13.312 -20.609 -16.438 1 91.94 365 TYR B N 1
ATOM 7412 C CA . TYR B 1 365 ? 12.656 -20.125 -17.656 1 91.94 365 TYR B CA 1
ATOM 7413 C C . TYR B 1 365 ? 12.461 -21.25 -18.656 1 91.94 365 TYR B C 1
ATOM 7415 O O . TYR B 1 365 ? 13.328 -22.125 -18.797 1 91.94 365 TYR B O 1
ATOM 7423 N N . LEU B 1 366 ? 11.406 -21.234 -19.359 1 93.12 366 LEU B N 1
ATOM 7424 C CA . LEU B 1 366 ? 11.047 -22.203 -20.391 1 93.12 366 LEU B CA 1
ATOM 7425 C C . LEU B 1 366 ? 11.852 -21.953 -21.656 1 93.12 366 LEU B C 1
ATOM 7427 O O . LEU B 1 366 ? 12.547 -20.953 -21.781 1 93.12 366 LEU B O 1
ATOM 7431 N N . PRO B 1 367 ? 11.797 -23 -22.562 1 91.94 367 PRO B N 1
ATOM 7432 C CA . PRO B 1 367 ? 12.516 -22.781 -23.812 1 91.94 367 PRO B CA 1
ATOM 7433 C C . PRO B 1 367 ? 12.109 -21.469 -24.484 1 91.94 367 PRO B C 1
ATOM 7435 O O . PRO B 1 367 ? 10.953 -21.062 -24.406 1 91.94 367 PRO B O 1
ATOM 7438 N N . ARG B 1 368 ? 13.023 -20.953 -25.172 1 86.25 368 ARG B N 1
ATOM 7439 C CA . ARG B 1 368 ? 12.797 -19.688 -25.859 1 86.25 368 ARG B CA 1
ATOM 7440 C C . ARG B 1 368 ? 11.633 -19.781 -26.844 1 86.25 368 ARG B C 1
ATOM 7442 O O . ARG B 1 368 ? 11.32 -20.875 -27.328 1 86.25 368 ARG B O 1
ATOM 7449 N N . TRP B 1 369 ? 11.188 -18.641 -27.109 1 86.75 369 TRP B N 1
ATOM 7450 C CA . TRP B 1 369 ? 10 -18.547 -27.969 1 86.75 369 TRP B CA 1
ATOM 7451 C C . TRP B 1 369 ? 10.289 -19.109 -29.359 1 86.75 369 TRP B C 1
ATOM 7453 O O . TRP B 1 369 ? 9.422 -19.734 -29.969 1 86.75 369 TRP B O 1
ATOM 7463 N N . GLN B 1 370 ? 11.469 -18.906 -29.844 1 86.69 370 GLN B N 1
ATOM 7464 C CA . GLN B 1 370 ? 11.836 -19.375 -31.172 1 86.69 370 GLN B CA 1
ATOM 7465 C C . GLN B 1 370 ? 11.852 -20.906 -31.234 1 86.69 370 GLN B C 1
ATOM 7467 O O . GLN B 1 370 ? 11.492 -21.5 -32.25 1 86.69 370 GLN B O 1
ATOM 7472 N N . GLU B 1 371 ? 12.203 -21.453 -30.156 1 89.06 371 GLU B N 1
ATOM 7473 C CA . GLU B 1 371 ? 12.32 -22.906 -30.094 1 89.06 371 GLU B CA 1
ATOM 7474 C C . GLU B 1 371 ? 10.984 -23.562 -29.766 1 89.06 371 GLU B C 1
ATOM 7476 O O . GLU B 1 371 ? 10.664 -24.641 -30.266 1 89.06 371 GLU B O 1
ATOM 7481 N N . ALA B 1 372 ? 10.258 -22.906 -28.875 1 94.25 372 ALA B N 1
ATOM 7482 C CA . ALA B 1 372 ? 9 -23.484 -28.422 1 94.25 372 ALA B CA 1
ATOM 7483 C C . ALA B 1 372 ? 7.941 -22.391 -28.234 1 94.25 372 ALA B C 1
ATOM 7485 O O . ALA B 1 372 ? 7.586 -22.047 -27.109 1 94.25 372 ALA B O 1
ATOM 7486 N N . PRO B 1 373 ? 7.391 -21.984 -29.328 1 94.94 373 PRO B N 1
ATOM 7487 C CA . PRO B 1 373 ? 6.348 -20.969 -29.234 1 94.94 373 PRO B CA 1
ATOM 7488 C C . PRO B 1 373 ? 5.148 -21.422 -28.406 1 94.94 373 PRO B C 1
ATOM 7490 O O . PRO B 1 373 ? 4.809 -22.609 -28.406 1 94.94 373 PRO B O 1
ATOM 7493 N N . ARG B 1 374 ? 4.547 -20.516 -27.797 1 95.56 374 ARG B N 1
ATOM 7494 C CA . ARG B 1 374 ? 3.395 -20.781 -26.938 1 95.56 374 ARG B CA 1
ATOM 7495 C C . ARG B 1 374 ? 2.166 -20.016 -27.406 1 95.56 374 ARG B C 1
ATOM 7497 O O . ARG B 1 374 ? 2.289 -19.016 -28.141 1 95.56 374 ARG B O 1
ATOM 7504 N N . LYS B 1 375 ? 1.083 -20.516 -27.109 1 96 375 LYS B N 1
ATOM 7505 C CA . LYS B 1 375 ? -0.193 -19.859 -27.375 1 96 375 LYS B CA 1
ATOM 7506 C C . LYS B 1 375 ? -0.919 -19.516 -26.078 1 96 375 LYS B C 1
ATOM 7508 O O . LYS B 1 375 ? -0.986 -20.344 -25.156 1 96 375 LYS B O 1
ATOM 7513 N N . THR B 1 376 ? -1.424 -18.312 -26.016 1 95.31 376 THR B N 1
ATOM 7514 C CA . THR B 1 376 ? -2.205 -17.859 -24.859 1 95.31 376 THR B CA 1
ATOM 7515 C C . THR B 1 376 ? -3.693 -18.094 -25.094 1 95.31 376 THR B C 1
ATOM 7517 O O . THR B 1 376 ? -4.223 -17.781 -26.156 1 95.31 376 THR B O 1
ATOM 7520 N N . TRP B 1 377 ? -4.324 -18.641 -24.156 1 96.44 377 TRP B N 1
ATOM 7521 C CA . TRP B 1 377 ? -5.758 -18.922 -24.203 1 96.44 377 TRP B CA 1
ATOM 7522 C C . TRP B 1 377 ? -6.496 -18.156 -23.109 1 96.44 377 TRP B C 1
ATOM 7524 O O . TRP B 1 377 ? -6.012 -18.062 -21.984 1 96.44 377 TRP B O 1
ATOM 7534 N N . LYS B 1 378 ? -7.602 -17.656 -23.469 1 96.25 378 LYS B N 1
ATOM 7535 C CA . LYS B 1 378 ? -8.477 -17.078 -22.453 1 96.25 378 LYS B CA 1
ATOM 7536 C C . LYS B 1 378 ? -9.133 -18.172 -21.609 1 96.25 378 LYS B C 1
ATOM 7538 O O . LYS B 1 378 ? -9.648 -19.156 -22.156 1 96.25 378 LYS B O 1
ATOM 7543 N N . HIS B 1 379 ? -9.086 -18.031 -20.375 1 96.94 379 HIS B N 1
ATOM 7544 C CA . HIS B 1 379 ? -9.773 -18.953 -19.5 1 96.94 379 HIS B CA 1
ATOM 7545 C C . HIS B 1 379 ? -11.289 -18.844 -19.656 1 96.94 379 HIS B C 1
ATOM 7547 O O . HIS B 1 379 ? -11.836 -17.75 -19.672 1 96.94 379 HIS B O 1
ATOM 7553 N N . PRO B 1 380 ? -12 -19.969 -19.812 1 97.31 380 PRO B N 1
ATOM 7554 C CA . PRO B 1 380 ? -13.453 -19.859 -20.016 1 97.31 380 PRO B CA 1
ATOM 7555 C C . PRO B 1 380 ? -14.164 -19.188 -18.844 1 97.31 380 PRO B C 1
ATOM 7557 O O . PRO B 1 380 ? -15.164 -18.5 -19.047 1 97.31 380 PRO B O 1
ATOM 7560 N N . TRP B 1 381 ? -13.711 -19.375 -17.672 1 97.56 381 TRP B N 1
ATOM 7561 C CA . TRP B 1 381 ? -14.305 -18.781 -16.484 1 97.56 381 TRP B CA 1
ATOM 7562 C C . TRP B 1 381 ? -13.477 -17.594 -16 1 97.56 381 TRP B C 1
ATOM 7564 O O . TRP B 1 381 ? -13.32 -17.391 -14.789 1 97.56 381 TRP B O 1
ATOM 7574 N N . LYS B 1 382 ? -12.797 -16.891 -16.859 1 96.44 382 LYS B N 1
ATOM 7575 C CA . LYS B 1 382 ? -12.039 -15.695 -16.484 1 96.44 382 LYS B CA 1
ATOM 7576 C C . LYS B 1 382 ? -12.938 -14.656 -15.828 1 96.44 382 LYS B C 1
ATOM 7578 O O . LYS B 1 382 ? -14.094 -14.484 -16.219 1 96.44 382 LYS B O 1
ATOM 7583 N N . ARG B 1 383 ? -12.398 -14 -14.859 1 94.19 383 ARG B N 1
ATOM 7584 C CA . ARG B 1 383 ? -13.117 -12.945 -14.156 1 94.19 383 ARG B CA 1
ATOM 7585 C C . ARG B 1 383 ? -12.891 -11.594 -14.828 1 94.19 383 ARG B C 1
ATOM 7587 O O . ARG B 1 383 ? -12.008 -11.453 -15.68 1 94.19 383 ARG B O 1
ATOM 7594 N N . SER B 1 384 ? -13.797 -10.695 -14.391 1 89.81 384 SER B N 1
ATOM 7595 C CA . SER B 1 384 ? -13.68 -9.336 -14.906 1 89.81 384 SER B CA 1
ATOM 7596 C C . SER B 1 384 ? -12.648 -8.531 -14.117 1 89.81 384 SER B C 1
ATOM 7598 O O . SER B 1 384 ? -12.469 -8.766 -12.914 1 89.81 384 SER B O 1
ATOM 7600 N N . TYR B 1 385 ? -11.969 -7.625 -14.789 1 85.12 385 TYR B N 1
ATOM 7601 C CA . TYR B 1 385 ? -11.102 -6.668 -14.117 1 85.12 385 TYR B CA 1
ATOM 7602 C C . TYR B 1 385 ? -11.867 -5.41 -13.734 1 85.12 385 TYR B C 1
ATOM 7604 O O . TYR B 1 385 ? -11.273 -4.371 -13.438 1 85.12 385 TYR B O 1
ATOM 7612 N N . SER B 1 386 ? -13.117 -5.539 -13.758 1 84.44 386 SER B N 1
ATOM 7613 C CA . SER B 1 386 ? -13.977 -4.402 -13.445 1 84.44 386 SER B CA 1
ATOM 7614 C C . SER B 1 386 ? -14.484 -4.465 -12.016 1 84.44 386 SER B C 1
ATOM 7616 O O . SER B 1 386 ? -14.773 -5.551 -11.5 1 84.44 386 SER B O 1
ATOM 7618 N N . ARG B 1 387 ? -14.617 -3.328 -11.453 1 85.38 387 ARG B N 1
ATOM 7619 C CA . ARG B 1 387 ? -15.156 -3.234 -10.102 1 85.38 387 ARG B CA 1
ATOM 7620 C C . ARG B 1 387 ? -16.688 -3.342 -10.109 1 85.38 387 ARG B C 1
ATOM 7622 O O . ARG B 1 387 ? -17.297 -3.549 -9.062 1 85.38 387 ARG B O 1
ATOM 7629 N N . VAL B 1 388 ? -17.297 -3.246 -11.25 1 84.56 388 VAL B N 1
ATOM 7630 C CA . VAL B 1 388 ? -18.75 -3.16 -11.344 1 84.56 388 VAL B CA 1
ATOM 7631 C C . VAL B 1 388 ? -19.281 -4.281 -12.234 1 84.56 388 VAL B C 1
ATOM 7633 O O . VAL B 1 388 ? -20.25 -4.957 -11.875 1 84.56 388 VAL B O 1
ATOM 7636 N N . LYS B 1 389 ? -18.578 -4.52 -13.312 1 88.12 389 LYS B N 1
ATOM 7637 C CA . LYS B 1 389 ? -19.062 -5.477 -14.305 1 88.12 389 LYS B CA 1
ATOM 7638 C C . LYS B 1 389 ? -18.688 -6.906 -13.914 1 88.12 389 LYS B C 1
ATOM 7640 O O . LYS B 1 389 ? -17.578 -7.164 -13.477 1 88.12 389 LYS B O 1
ATOM 7645 N N . LYS B 1 390 ? -19.625 -7.754 -14.125 1 91 390 LYS B N 1
ATOM 7646 C CA . LYS B 1 390 ? -19.422 -9.172 -13.859 1 91 390 LYS B CA 1
ATOM 7647 C C . LYS B 1 390 ? -19.109 -9.938 -15.148 1 91 390 LYS B C 1
ATOM 7649 O O . LYS B 1 390 ? -19.5 -9.508 -16.234 1 91 390 LYS B O 1
ATOM 7654 N N . ALA B 1 391 ? -18.422 -11.023 -15 1 95.06 391 ALA B N 1
ATOM 7655 C CA . ALA B 1 391 ? -18.172 -11.898 -16.141 1 95.06 391 ALA B CA 1
ATOM 7656 C C . ALA B 1 391 ? -19.422 -12.664 -16.531 1 95.06 391 ALA B C 1
ATOM 7658 O O . ALA B 1 391 ? -20.359 -12.805 -15.734 1 95.06 391 ALA B O 1
ATOM 7659 N N . GLU B 1 392 ? -19.469 -13.164 -17.734 1 94.19 392 GLU B N 1
ATOM 7660 C CA . GLU B 1 392 ? -20.625 -13.875 -18.266 1 94.19 392 GLU B CA 1
ATOM 7661 C C . GLU B 1 392 ? -21 -15.078 -17.406 1 94.19 392 GLU B C 1
ATOM 7663 O O . GLU B 1 392 ? -22.172 -15.312 -17.125 1 94.19 392 GLU B O 1
ATOM 7668 N N . TRP B 1 393 ? -20.031 -15.812 -16.984 1 96.38 393 TRP B N 1
ATOM 7669 C CA . TRP B 1 393 ? -20.297 -17.047 -16.25 1 96.38 393 TRP B CA 1
ATOM 7670 C C . TRP B 1 393 ? -20.891 -16.734 -14.867 1 96.38 393 TRP B C 1
ATOM 7672 O O . TRP B 1 393 ? -21.484 -17.609 -14.234 1 96.38 393 TRP B O 1
ATOM 7682 N N . GLU B 1 394 ? -20.672 -15.5 -14.406 1 94.62 394 GLU B N 1
ATOM 7683 C CA . GLU B 1 394 ? -21.156 -15.102 -13.094 1 94.62 394 GLU B CA 1
ATOM 7684 C C . GLU B 1 394 ? -22.656 -14.789 -13.133 1 94.62 394 GLU B C 1
ATOM 7686 O O . GLU B 1 394 ? -23.312 -14.758 -12.094 1 94.62 394 GLU B O 1
ATOM 7691 N N . VAL B 1 395 ? -23.172 -14.492 -14.336 1 94.19 395 VAL B N 1
ATOM 7692 C CA . VAL B 1 395 ? -24.547 -14.055 -14.445 1 94.19 395 VAL B CA 1
ATOM 7693 C C . VAL B 1 395 ? -25.375 -15.109 -15.195 1 94.19 395 VAL B C 1
ATOM 7695 O O . VAL B 1 395 ? -26.578 -14.938 -15.398 1 94.19 395 VAL B O 1
ATOM 7698 N N . THR B 1 396 ? -24.766 -16.109 -15.578 1 94.38 396 THR B N 1
ATOM 7699 C CA . THR B 1 396 ? -25.422 -17.203 -16.297 1 94.38 396 THR B CA 1
ATOM 7700 C C . THR B 1 396 ? -25.547 -18.422 -15.391 1 94.38 396 THR B C 1
ATOM 7702 O O . THR B 1 396 ? -24.734 -18.641 -14.492 1 94.38 396 THR B O 1
ATOM 7705 N N . ASP B 1 397 ? -26.578 -19.188 -15.742 1 95.31 397 ASP B N 1
ATOM 7706 C CA . ASP B 1 397 ? -26.734 -20.453 -15.031 1 95.31 397 ASP B CA 1
ATOM 7707 C C . ASP B 1 397 ? -25.484 -21.312 -15.18 1 95.31 397 ASP B C 1
ATOM 7709 O O . ASP B 1 397 ? -24.969 -21.5 -16.297 1 95.31 397 ASP B O 1
ATOM 7713 N N . GLY B 1 398 ? -25.047 -21.844 -14.086 1 95.56 398 GLY B N 1
ATOM 7714 C CA . GLY B 1 398 ? -23.781 -22.578 -14.062 1 95.56 398 GLY B CA 1
ATOM 7715 C C . GLY B 1 398 ? -23.766 -23.781 -14.984 1 95.56 398 GLY B C 1
ATOM 7716 O O . GLY B 1 398 ? -22.797 -24 -15.711 1 95.56 398 GLY B O 1
ATOM 7717 N N . GLU B 1 399 ? -24.797 -24.516 -14.953 1 95.88 399 GLU B N 1
ATOM 7718 C CA . GLU B 1 399 ? -24.875 -25.703 -15.805 1 95.88 399 GLU B CA 1
ATOM 7719 C C . GLU B 1 399 ? -24.969 -25.328 -17.281 1 95.88 399 GLU B C 1
ATOM 7721 O O . GLU B 1 399 ? -24.375 -25.984 -18.141 1 95.88 399 GLU B O 1
ATOM 7726 N N . ALA B 1 400 ? -25.766 -24.281 -17.547 1 97.06 400 ALA B N 1
ATOM 7727 C CA . ALA B 1 400 ? -25.891 -23.797 -18.922 1 97.06 400 ALA B CA 1
ATOM 7728 C C . ALA B 1 400 ? -24.547 -23.312 -19.438 1 97.06 400 ALA B C 1
ATOM 7730 O O . ALA B 1 400 ? -24.188 -23.578 -20.594 1 97.06 400 ALA B O 1
ATOM 7731 N N . PHE B 1 401 ? -23.859 -22.656 -18.578 1 98 401 PHE B N 1
ATOM 7732 C CA . PHE B 1 401 ? -22.562 -22.141 -19 1 98 401 PHE B CA 1
ATOM 7733 C C . PHE B 1 401 ? -21.578 -23.297 -19.234 1 98 401 PHE B C 1
ATOM 7735 O O . PHE B 1 401 ? -20.797 -23.266 -20.188 1 98 401 PHE B O 1
ATOM 7742 N N . CYS B 1 402 ? -21.578 -24.219 -18.391 1 97.75 402 CYS B N 1
ATOM 7743 C CA . CYS B 1 402 ? -20.734 -25.391 -18.562 1 97.75 402 CYS B CA 1
ATOM 7744 C C . CYS B 1 402 ? -21.016 -26.062 -19.906 1 97.75 402 CYS B C 1
ATOM 7746 O O . CYS B 1 402 ? -20.078 -26.438 -20.625 1 97.75 402 CYS B O 1
ATOM 7748 N N . ARG B 1 403 ? -22.266 -26.234 -20.234 1 97.12 403 ARG B N 1
ATOM 7749 C CA . ARG B 1 403 ? -22.625 -26.844 -21.516 1 97.12 403 ARG B CA 1
ATOM 7750 C C . ARG B 1 403 ? -22.062 -26.031 -22.688 1 97.12 403 ARG B C 1
ATOM 7752 O O . ARG B 1 403 ? -21.562 -26.609 -23.656 1 97.12 403 ARG B O 1
ATOM 7759 N N . GLN B 1 404 ? -22.156 -24.797 -22.5 1 97.31 404 GLN B N 1
ATOM 7760 C CA . GLN B 1 404 ? -21.625 -23.906 -23.547 1 97.31 404 GLN B CA 1
ATOM 7761 C C . GLN B 1 404 ? -20.109 -24.109 -23.688 1 97.31 404 GLN B C 1
ATOM 7763 O O . GLN B 1 404 ? -19.609 -24.219 -24.812 1 97.31 404 GLN B O 1
ATOM 7768 N N . VAL B 1 405 ? -19.391 -24.172 -22.609 1 97.88 405 VAL B N 1
ATOM 7769 C CA . VAL B 1 405 ? -17.938 -24.344 -22.625 1 97.88 405 VAL B CA 1
ATOM 7770 C C . VAL B 1 405 ? -17.594 -25.703 -23.219 1 97.88 405 VAL B C 1
ATOM 7772 O O . VAL B 1 405 ? -16.75 -25.797 -24.109 1 97.88 405 VAL B O 1
ATOM 7775 N N . ARG B 1 406 ? -18.25 -26.734 -22.828 1 96.19 406 ARG B N 1
ATOM 7776 C CA . ARG B 1 406 ? -17.938 -28.109 -23.234 1 96.19 406 ARG B CA 1
ATOM 7777 C C . ARG B 1 406 ? -18.281 -28.344 -24.703 1 96.19 406 ARG B C 1
ATOM 7779 O O . ARG B 1 406 ? -17.844 -29.328 -25.297 1 96.19 406 ARG B O 1
ATOM 7786 N N . SER B 1 407 ? -19.047 -27.406 -25.234 1 96.75 407 SER B N 1
ATOM 7787 C CA . SER B 1 407 ? -19.438 -27.531 -26.641 1 96.75 407 SER B CA 1
ATOM 7788 C C . SER B 1 407 ? -18.562 -26.688 -27.547 1 96.75 407 SER B C 1
ATOM 7790 O O . SER B 1 407 ? -18.703 -26.703 -28.766 1 96.75 407 SER B O 1
ATOM 7792 N N . SER B 1 408 ? -17.594 -26 -26.953 1 95.94 408 SER B N 1
ATOM 7793 C CA . SER B 1 408 ? -16.734 -25.078 -27.719 1 95.94 408 SER B CA 1
ATOM 7794 C C . SER B 1 408 ? -15.297 -25.578 -27.766 1 95.94 408 SER B C 1
ATOM 7796 O O . SER B 1 408 ? -14.742 -25.969 -26.734 1 95.94 408 SER B O 1
ATOM 7798 N N . PRO B 1 409 ? -14.695 -25.516 -28.938 1 93.88 409 PRO B N 1
ATOM 7799 C CA . PRO B 1 409 ? -13.266 -25.844 -29 1 93.88 409 PRO B CA 1
ATOM 7800 C C . PRO B 1 409 ? -12.414 -24.875 -28.172 1 93.88 409 PRO B C 1
ATOM 7802 O O . PRO B 1 409 ? -12.719 -23.688 -28.094 1 93.88 409 PRO B O 1
ATOM 7805 N N . PRO B 1 410 ? -11.359 -25.312 -27.484 1 95.62 410 PRO B N 1
ATOM 7806 C CA . PRO B 1 410 ? -10.797 -26.672 -27.5 1 95.62 410 PRO B CA 1
ATOM 7807 C C . PRO B 1 410 ? -11.297 -27.531 -26.359 1 95.62 410 PRO B C 1
ATOM 7809 O O . PRO B 1 410 ? -10.68 -28.547 -26.016 1 95.62 410 PRO B O 1
ATOM 7812 N N . TYR B 1 411 ? -12.406 -27.188 -25.828 1 96.56 411 TYR B N 1
ATOM 7813 C CA . TYR B 1 411 ? -12.875 -27.875 -24.625 1 96.56 411 TYR B CA 1
ATOM 7814 C C . TYR B 1 411 ? -13.852 -28.984 -24.984 1 96.56 411 TYR B C 1
ATOM 7816 O O . TYR B 1 411 ? -14.234 -29.781 -24.109 1 96.56 411 TYR B O 1
ATOM 7824 N N . ASP B 1 412 ? -14.25 -29.094 -26.172 1 94.12 412 ASP B N 1
ATOM 7825 C CA . ASP B 1 412 ? -15.281 -30.031 -26.641 1 94.12 412 ASP B CA 1
ATOM 7826 C C . ASP B 1 412 ? -14.695 -31.422 -26.875 1 94.12 412 ASP B C 1
ATOM 7828 O O . ASP B 1 412 ? -15.43 -32.406 -26.891 1 94.12 412 ASP B O 1
ATOM 7832 N N . LYS B 1 413 ? -13.398 -31.406 -27.078 1 90.44 413 LYS B N 1
ATOM 7833 C CA . LYS B 1 413 ? -12.742 -32.688 -27.312 1 90.44 413 LYS B CA 1
ATOM 7834 C C . LYS B 1 413 ? -11.344 -32.719 -26.703 1 90.44 413 LYS B C 1
ATOM 7836 O O . LYS B 1 413 ? -10.773 -31.672 -26.406 1 90.44 413 LYS B O 1
ATOM 7841 N N . GLY B 1 414 ? -10.945 -33.906 -26.438 1 89.06 414 GLY B N 1
ATOM 7842 C CA . GLY B 1 414 ? -9.57 -34.094 -26.016 1 89.06 414 GLY B CA 1
ATOM 7843 C C . GLY B 1 414 ? -9.375 -33.844 -24.531 1 89.06 414 GLY B C 1
ATOM 7844 O O . GLY B 1 414 ? -10.258 -34.156 -23.719 1 89.06 414 GLY B O 1
ATOM 7845 N N . ARG B 1 415 ? -8.203 -33.344 -24.188 1 92.12 415 ARG B N 1
ATOM 7846 C CA . ARG B 1 415 ? -7.797 -33.312 -22.781 1 92.12 415 ARG B CA 1
ATOM 7847 C C . ARG B 1 415 ? -8.055 -31.938 -22.156 1 92.12 415 ARG B C 1
ATOM 7849 O O . ARG B 1 415 ? -8.039 -31.797 -20.938 1 92.12 415 ARG B O 1
ATOM 7856 N N . ARG B 1 416 ? -8.359 -30.969 -22.953 1 95.25 416 ARG B N 1
ATOM 7857 C CA . ARG B 1 416 ? -8.297 -29.578 -22.484 1 95.25 416 ARG B CA 1
ATOM 7858 C C . ARG B 1 416 ? -9.305 -29.344 -21.359 1 95.25 416 ARG B C 1
ATOM 7860 O O . ARG B 1 416 ? -9.008 -28.625 -20.391 1 95.25 416 ARG B O 1
ATOM 7867 N N . PHE B 1 417 ? -10.484 -29.859 -21.531 1 96.5 417 PHE B N 1
ATOM 7868 C CA . PHE B 1 417 ? -11.5 -29.656 -20.5 1 96.5 417 PHE B CA 1
ATOM 7869 C C . PHE B 1 417 ? -11.031 -30.234 -19.172 1 96.5 417 PHE B C 1
ATOM 7871 O O . PHE B 1 417 ? -11.141 -29.562 -18.141 1 96.5 417 PHE B O 1
ATOM 7878 N N . GLY B 1 418 ? -10.461 -31.406 -19.125 1 96.12 418 GLY B N 1
ATOM 7879 C CA . GLY B 1 418 ? -9.906 -32 -17.922 1 96.12 418 GLY B CA 1
ATOM 7880 C C . GLY B 1 418 ? -8.766 -31.188 -17.328 1 96.12 418 GLY B C 1
ATOM 7881 O O . GLY B 1 418 ? -8.625 -31.094 -16.109 1 96.12 418 GLY B O 1
ATOM 7882 N N . ASP B 1 419 ? -7.988 -30.594 -18.25 1 96.62 419 ASP B N 1
ATOM 7883 C CA . ASP B 1 419 ? -6.875 -29.75 -17.812 1 96.62 419 ASP B CA 1
ATOM 7884 C C . ASP B 1 419 ? -7.371 -28.516 -17.078 1 96.62 419 ASP B C 1
ATOM 7886 O O . ASP B 1 419 ? -6.766 -28.062 -16.109 1 96.62 419 ASP B O 1
ATOM 7890 N N . VAL B 1 420 ? -8.422 -27.969 -17.531 1 97 420 VAL B N 1
ATOM 7891 C CA . VAL B 1 420 ? -9.008 -26.781 -16.906 1 97 420 VAL B CA 1
ATOM 7892 C C . VAL B 1 420 ? -9.539 -27.156 -15.516 1 97 420 VAL B C 1
ATOM 7894 O O . VAL B 1 420 ? -9.43 -26.375 -14.57 1 97 420 VAL B O 1
ATOM 7897 N N . LEU B 1 421 ? -10.109 -28.344 -15.398 1 98.12 421 LEU B N 1
ATOM 7898 C CA . LEU B 1 421 ? -10.586 -28.797 -14.102 1 98.12 421 LEU B CA 1
ATOM 7899 C C . LEU B 1 421 ? -9.414 -28.984 -13.133 1 98.12 421 LEU B C 1
ATOM 7901 O O . LEU B 1 421 ? -9.516 -28.609 -11.961 1 98.12 421 LEU B O 1
ATOM 7905 N N . ASP B 1 422 ? -8.297 -29.5 -13.641 1 98.19 422 ASP B N 1
ATOM 7906 C CA . ASP B 1 422 ? -7.09 -29.594 -12.828 1 98.19 422 ASP B CA 1
ATOM 7907 C C . ASP B 1 422 ? -6.625 -28.219 -12.359 1 98.19 422 ASP B C 1
ATOM 7909 O O . ASP B 1 422 ? -6.266 -28.047 -11.195 1 98.19 422 ASP B O 1
ATOM 7913 N N . LEU B 1 423 ? -6.625 -27.328 -13.289 1 98.19 423 LEU B N 1
ATOM 7914 C CA . LEU B 1 423 ? -6.227 -25.953 -12.984 1 98.19 423 LEU B CA 1
ATOM 7915 C C . LEU B 1 423 ? -7.145 -25.344 -11.93 1 98.19 423 LEU B C 1
ATOM 7917 O O . LEU B 1 423 ? -6.691 -24.594 -11.07 1 98.19 423 LEU B O 1
ATOM 7921 N N . THR B 1 424 ? -8.398 -25.656 -11.961 1 98.56 424 THR B N 1
ATOM 7922 C CA . THR B 1 424 ? -9.383 -25.188 -11 1 98.56 424 THR B CA 1
ATOM 7923 C C . THR B 1 424 ? -9.062 -25.703 -9.602 1 98.56 424 THR B C 1
ATOM 7925 O O . THR B 1 424 ? -9.094 -24.938 -8.625 1 98.56 424 THR B O 1
ATOM 7928 N N . VAL B 1 425 ? -8.773 -26.969 -9.531 1 98.88 425 VAL B N 1
ATOM 7929 C CA . VAL B 1 425 ? -8.383 -27.562 -8.258 1 98.88 425 VAL B CA 1
ATOM 7930 C C . VAL B 1 425 ? -7.137 -26.859 -7.719 1 98.88 425 VAL B C 1
ATOM 7932 O O . VAL B 1 425 ? -7.094 -26.469 -6.555 1 98.88 425 VAL B O 1
ATOM 7935 N N . TYR B 1 426 ? -6.168 -26.688 -8.57 1 98.81 426 TYR B N 1
ATOM 7936 C CA . TYR B 1 426 ? -4.906 -26.031 -8.266 1 98.81 426 TYR B CA 1
ATOM 7937 C C . TYR B 1 426 ? -5.141 -24.625 -7.742 1 98.81 426 TYR B C 1
ATOM 7939 O O . TYR B 1 426 ? -4.633 -24.25 -6.68 1 98.81 426 TYR B O 1
ATOM 7947 N N . ASP B 1 427 ? -5.961 -23.844 -8.422 1 98.69 427 ASP B N 1
ATOM 7948 C CA . ASP B 1 427 ? -6.258 -22.453 -8.086 1 98.69 427 ASP B CA 1
ATOM 7949 C C . ASP B 1 427 ? -7.055 -22.375 -6.785 1 98.69 427 ASP B C 1
ATOM 7951 O O . ASP B 1 427 ? -6.828 -21.469 -5.969 1 98.69 427 ASP B O 1
ATOM 7955 N N . PHE B 1 428 ? -7.949 -23.297 -6.562 1 98.81 428 PHE B N 1
ATOM 7956 C CA . PHE B 1 428 ? -8.758 -23.266 -5.352 1 98.81 428 PHE B CA 1
ATOM 7957 C C . PHE B 1 428 ? -7.902 -23.531 -4.121 1 98.81 428 PHE B C 1
ATOM 7959 O O . PHE B 1 428 ? -8.039 -22.859 -3.1 1 98.81 428 PHE B O 1
ATOM 7966 N N . LEU B 1 429 ? -7.043 -24.469 -4.25 1 98.94 429 LEU B N 1
ATOM 7967 C CA . LEU B 1 429 ? -6.195 -24.812 -3.111 1 98.94 429 LEU B CA 1
ATOM 7968 C C . LEU B 1 429 ? -5.324 -23.625 -2.709 1 98.94 429 LEU B C 1
ATOM 7970 O O . LEU B 1 429 ? -5.078 -23.406 -1.521 1 98.94 429 LEU B O 1
ATOM 7974 N N . MET B 1 430 ? -4.918 -22.812 -3.662 1 98.38 430 MET B N 1
ATOM 7975 C CA . MET B 1 430 ? -4.031 -21.703 -3.361 1 98.38 430 MET B CA 1
ATOM 7976 C C . MET B 1 430 ? -4.82 -20.406 -3.188 1 98.38 430 MET B C 1
ATOM 7978 O O . MET B 1 430 ? -4.266 -19.375 -2.795 1 98.38 430 MET B O 1
ATOM 7982 N N . GLY B 1 431 ? -6.027 -20.438 -3.492 1 97.62 431 GLY B N 1
ATOM 7983 C CA . GLY B 1 431 ? -6.852 -19.234 -3.42 1 97.62 431 GLY B CA 1
ATOM 7984 C C . GLY B 1 431 ? -6.535 -18.219 -4.504 1 97.62 431 GLY B C 1
ATOM 7985 O O . GLY B 1 431 ? -6.559 -17.016 -4.262 1 97.62 431 GLY B O 1
ATOM 7986 N N . ASN B 1 432 ? -6.164 -18.688 -5.691 1 97.31 432 ASN B N 1
ATOM 7987 C CA . ASN B 1 432 ? -5.812 -17.812 -6.797 1 97.31 432 ASN B CA 1
ATOM 7988 C C . ASN B 1 432 ? -7.023 -17.484 -7.668 1 97.31 432 ASN B C 1
ATOM 7990 O O . ASN B 1 432 ? -7.492 -18.328 -8.422 1 97.31 432 ASN B O 1
ATOM 7994 N N . MET B 1 433 ? -7.496 -16.266 -7.613 1 95.94 433 MET B N 1
ATOM 7995 C CA . MET B 1 433 ? -8.664 -15.836 -8.383 1 95.94 433 MET B CA 1
ATOM 7996 C C . MET B 1 433 ? -8.25 -15.234 -9.719 1 95.94 433 MET B C 1
ATOM 7998 O O . MET B 1 433 ? -9.086 -15.023 -10.594 1 95.94 433 MET B O 1
ATOM 8002 N N . ASP B 1 434 ? -6.953 -15.055 -9.828 1 93 434 ASP B N 1
ATOM 8003 C CA . ASP B 1 434 ? -6.473 -14.258 -10.953 1 93 434 ASP B CA 1
ATOM 8004 C C . ASP B 1 434 ? -5.961 -15.148 -12.078 1 93 434 ASP B C 1
ATOM 8006 O O . ASP B 1 434 ? -4.832 -14.977 -12.547 1 93 434 ASP B O 1
ATOM 8010 N N . ARG B 1 435 ? -6.727 -16.094 -12.523 1 95.44 435 ARG B N 1
ATOM 8011 C CA . ARG B 1 435 ? -6.418 -16.938 -13.672 1 95.44 435 ARG B CA 1
ATOM 8012 C C . ARG B 1 435 ? -7.188 -16.484 -14.906 1 95.44 435 ARG B C 1
ATOM 8014 O O . ARG B 1 435 ? -8.18 -17.094 -15.289 1 95.44 435 ARG B O 1
ATOM 8021 N N . HIS B 1 436 ? -6.695 -15.531 -15.617 1 93.56 436 HIS B N 1
ATOM 8022 C CA . HIS B 1 436 ? -7.383 -14.977 -16.781 1 93.56 436 HIS B CA 1
ATOM 8023 C C . HIS B 1 436 ? -7.031 -15.742 -18.047 1 93.56 436 HIS B C 1
ATOM 8025 O O . HIS B 1 436 ? -7.859 -15.875 -18.953 1 93.56 436 HIS B O 1
ATOM 8031 N N . HIS B 1 437 ? -5.785 -16.156 -17.984 1 95.19 437 HIS B N 1
ATOM 8032 C CA . HIS B 1 437 ? -5.266 -16.859 -19.156 1 95.19 437 HIS B CA 1
ATOM 8033 C C . HIS B 1 437 ? -4.383 -18.031 -18.75 1 95.19 437 HIS B C 1
ATOM 8035 O O . HIS B 1 437 ? -3.959 -18.125 -17.594 1 95.19 437 HIS B O 1
ATOM 8041 N N . TYR B 1 438 ? -4.234 -18.906 -19.672 1 96.38 438 TYR B N 1
ATOM 8042 C CA . TYR B 1 438 ? -3.201 -19.922 -19.578 1 96.38 438 TYR B CA 1
ATOM 8043 C C . TYR B 1 438 ? -2.502 -20.125 -20.906 1 96.38 438 TYR B C 1
ATOM 8045 O O . TYR B 1 438 ? -2.977 -19.641 -21.938 1 96.38 438 TYR B O 1
ATOM 8053 N N . GLU B 1 439 ? -1.34 -20.797 -20.844 1 96.56 439 GLU B N 1
ATOM 8054 C CA . GLU B 1 439 ? -0.557 -20.984 -22.062 1 96.56 439 GLU B CA 1
ATOM 8055 C C . GLU B 1 439 ? -0.34 -22.469 -22.344 1 96.56 439 GLU B C 1
ATOM 8057 O O . GLU B 1 439 ? -0.326 -23.297 -21.422 1 96.56 439 GLU B O 1
ATOM 8062 N N . THR B 1 440 ? -0.231 -22.812 -23.625 1 96.88 440 THR B N 1
ATOM 8063 C CA . THR B 1 440 ? 0.137 -24.141 -24.109 1 96.88 440 THR B CA 1
ATOM 8064 C C . THR B 1 440 ? 1.217 -24.047 -25.188 1 96.88 440 THR B C 1
ATOM 8066 O O . THR B 1 440 ? 1.449 -22.969 -25.75 1 96.88 440 THR B O 1
ATOM 8069 N N . PHE B 1 441 ? 1.863 -25.125 -25.406 1 96.88 441 PHE B N 1
ATOM 8070 C CA . PHE B 1 441 ? 2.848 -25.156 -26.484 1 96.88 441 PHE B CA 1
ATOM 8071 C C . PHE B 1 441 ? 2.166 -25.328 -27.844 1 96.88 441 PHE B C 1
ATOM 8073 O O . PHE B 1 441 ? 1.385 -26.266 -28.031 1 96.88 441 PHE B O 1
ATOM 8080 N N . LYS B 1 442 ? 2.498 -24.547 -28.828 1 96.12 442 LYS B N 1
ATOM 8081 C CA . LYS B 1 442 ? 1.881 -24.578 -30.156 1 96.12 442 LYS B CA 1
ATOM 8082 C C . LYS B 1 442 ? 2.176 -25.875 -30.875 1 96.12 442 LYS B C 1
ATOM 8084 O O . LYS B 1 442 ? 1.361 -26.359 -31.672 1 96.12 442 LYS B O 1
ATOM 8089 N N . ALA B 1 443 ? 3.246 -26.438 -30.594 1 94.69 443 ALA B N 1
ATOM 8090 C CA . ALA B 1 443 ? 3.725 -27.625 -31.297 1 94.69 443 ALA B CA 1
ATOM 8091 C C . ALA B 1 443 ? 2.709 -28.766 -31.203 1 94.69 443 ALA B C 1
ATOM 8093 O O . ALA B 1 443 ? 2.68 -29.656 -32.062 1 94.69 443 ALA B O 1
ATOM 8094 N N . PHE B 1 444 ? 1.829 -28.688 -30.219 1 95.19 444 PHE B N 1
ATOM 8095 C CA . PHE B 1 444 ? 0.943 -29.828 -29.969 1 95.19 444 PHE B CA 1
ATOM 8096 C C . PHE B 1 444 ? -0.505 -29.453 -30.266 1 95.19 444 PHE B C 1
ATOM 8098 O O . PHE B 1 444 ? -1.426 -30.188 -29.906 1 95.19 444 PHE B O 1
ATOM 8105 N N . GLY B 1 445 ? -0.704 -28.266 -30.734 1 92.62 445 GLY B N 1
ATOM 8106 C CA . GLY B 1 445 ? -2.068 -27.828 -30.969 1 92.62 445 GLY B CA 1
ATOM 8107 C C . GLY B 1 445 ? -2.934 -27.875 -29.719 1 92.62 445 GLY B C 1
ATOM 8108 O O . GLY B 1 445 ? -2.537 -27.391 -28.656 1 92.62 445 GLY B O 1
ATOM 8109 N N . ASN B 1 446 ? -4.047 -28.578 -29.891 1 91.38 446 ASN B N 1
ATOM 8110 C CA . ASN B 1 446 ? -4.996 -28.609 -28.781 1 91.38 446 ASN B CA 1
ATOM 8111 C C . ASN B 1 446 ? -4.723 -29.781 -27.844 1 91.38 446 ASN B C 1
ATOM 8113 O O . ASN B 1 446 ? -5.398 -29.938 -26.828 1 91.38 446 ASN B O 1
ATOM 8117 N N . ASN B 1 447 ? -3.75 -30.531 -28.125 1 91.25 447 ASN B N 1
ATOM 8118 C CA . ASN B 1 447 ? -3.396 -31.672 -27.281 1 91.25 447 ASN B CA 1
ATOM 8119 C C . ASN B 1 447 ? -2.188 -31.359 -26.406 1 91.25 447 ASN B C 1
ATOM 8121 O O . ASN B 1 447 ? -1.229 -32.125 -26.359 1 91.25 447 ASN B O 1
ATOM 8125 N N . SER B 1 448 ? -2.158 -30.219 -25.828 1 93 448 SER B N 1
ATOM 8126 C CA . SER B 1 448 ? -1.093 -29.75 -24.938 1 93 448 SER B CA 1
ATOM 8127 C C . SER B 1 448 ? -1.64 -29.344 -23.578 1 93 448 SER B C 1
ATOM 8129 O O . SER B 1 448 ? -2.641 -28.625 -23.5 1 93 448 SER B O 1
ATOM 8131 N N . ALA B 1 449 ? -1.003 -29.891 -22.547 1 94.5 449 ALA B N 1
ATOM 8132 C CA . ALA B 1 449 ? -1.376 -29.469 -21.203 1 94.5 449 ALA B CA 1
ATOM 8133 C C . ALA B 1 449 ? -1.046 -27.984 -20.984 1 94.5 449 ALA B C 1
ATOM 8135 O O . ALA B 1 449 ? -0.043 -27.484 -21.5 1 94.5 449 ALA B O 1
ATOM 8136 N N . PRO B 1 450 ? -1.88 -27.297 -20.219 1 96.88 450 PRO B N 1
ATOM 8137 C CA . PRO B 1 450 ? -1.534 -25.906 -19.875 1 96.88 450 PRO B CA 1
ATOM 8138 C C . PRO B 1 450 ? -0.307 -25.812 -18.969 1 96.88 450 PRO B C 1
ATOM 8140 O O . PRO B 1 450 ? -0.115 -26.672 -18.094 1 96.88 450 PRO B O 1
ATOM 8143 N N . ILE B 1 451 ? 0.458 -24.812 -19.203 1 97.5 451 ILE B N 1
ATOM 8144 C CA . ILE B 1 451 ? 1.562 -24.5 -18.312 1 97.5 451 ILE B CA 1
ATOM 8145 C C . ILE B 1 451 ? 1.042 -23.688 -17.125 1 97.5 451 ILE B C 1
ATOM 8147 O O . ILE B 1 451 ? 0.258 -22.75 -17.297 1 97.5 451 ILE B O 1
ATOM 8151 N N . HIS B 1 452 ? 1.389 -24.078 -15.938 1 97.88 452 HIS B N 1
ATOM 8152 C CA . HIS B 1 452 ? 0.945 -23.391 -14.734 1 97.88 452 HIS B CA 1
ATOM 8153 C C . HIS B 1 452 ? 1.882 -22.234 -14.383 1 97.88 452 HIS B C 1
ATOM 8155 O O . HIS B 1 452 ? 2.936 -22.453 -13.781 1 97.88 452 HIS B O 1
ATOM 8161 N N . LEU B 1 453 ? 1.444 -21.016 -14.781 1 94.69 453 LEU B N 1
ATOM 8162 C CA . LEU B 1 453 ? 2.264 -19.828 -14.586 1 94.69 453 LEU B CA 1
ATOM 8163 C C . LEU B 1 453 ? 1.51 -18.766 -13.781 1 94.69 453 LEU B C 1
ATOM 8165 O O . LEU B 1 453 ? 0.292 -18.875 -13.609 1 94.69 453 LEU B O 1
ATOM 8169 N N . ASP B 1 454 ? 2.195 -17.859 -13.219 1 88.19 454 ASP B N 1
ATOM 8170 C CA . ASP B 1 454 ? 1.689 -16.609 -12.648 1 88.19 454 ASP B CA 1
ATOM 8171 C C . ASP B 1 454 ? 0.799 -16.891 -11.438 1 88.19 454 ASP B C 1
ATOM 8173 O O . ASP B 1 454 ? -0.391 -16.562 -11.445 1 88.19 454 ASP B O 1
ATOM 8177 N N . GLN B 1 455 ? 1.45 -17.281 -10.414 1 95.81 455 GLN B N 1
ATOM 8178 C CA . GLN B 1 455 ? 0.744 -17.625 -9.18 1 95.81 455 GLN B CA 1
ATOM 8179 C C . GLN B 1 455 ? 0.934 -16.531 -8.125 1 95.81 455 GLN B C 1
ATOM 8181 O O . GLN B 1 455 ? 0.722 -16.766 -6.934 1 95.81 455 GLN B O 1
ATOM 8186 N N . GLY B 1 456 ? 1.32 -15.398 -8.516 1 94.31 456 GLY B N 1
ATOM 8187 C CA . GLY B 1 456 ? 1.775 -14.367 -7.602 1 94.31 456 GLY B CA 1
ATOM 8188 C C . GLY B 1 456 ? 0.68 -13.867 -6.68 1 94.31 456 GLY B C 1
ATOM 8189 O O . GLY B 1 456 ? 0.961 -13.344 -5.598 1 94.31 456 GLY B O 1
ATOM 8190 N N . ARG B 1 457 ? -0.507 -14.023 -7.031 1 93.56 457 ARG B N 1
ATOM 8191 C CA . ARG B 1 457 ? -1.59 -13.477 -6.223 1 93.56 457 ARG B CA 1
ATOM 8192 C C . ARG B 1 457 ? -2.254 -14.57 -5.387 1 93.56 457 ARG B C 1
ATOM 8194 O O . ARG B 1 457 ? -3.309 -14.344 -4.785 1 93.56 457 ARG B O 1
ATOM 8201 N N . ALA B 1 458 ? -1.625 -15.688 -5.324 1 97.25 458 ALA B N 1
ATOM 8202 C CA . ALA B 1 458 ? -2.115 -16.812 -4.516 1 97.25 458 ALA B CA 1
ATOM 8203 C C . ALA B 1 458 ? -1.737 -16.625 -3.049 1 97.25 458 ALA B C 1
ATOM 8205 O O . ALA B 1 458 ? -0.967 -15.727 -2.703 1 97.25 458 ALA B O 1
ATOM 8206 N N . PHE B 1 459 ? -2.424 -17.391 -2.205 1 98.06 459 PHE B N 1
ATOM 8207 C CA . PHE B 1 459 ? -2.16 -17.453 -0.772 1 98.06 459 PHE B CA 1
ATOM 8208 C C . PHE B 1 459 ? -2.352 -16.078 -0.13 1 98.06 459 PHE B C 1
ATOM 8210 O O . PHE B 1 459 ? -1.488 -15.609 0.615 1 98.06 459 PHE B O 1
ATOM 8217 N N . GLY B 1 460 ? -3.467 -15.523 -0.451 1 96.62 460 GLY B N 1
ATOM 8218 C CA . GLY B 1 460 ? -3.768 -14.188 0.034 1 96.62 460 GLY B CA 1
ATOM 8219 C C . GLY B 1 460 ? -4.504 -14.188 1.359 1 96.62 460 GLY B C 1
ATOM 8220 O O . GLY B 1 460 ? -4.398 -13.234 2.135 1 96.62 460 GLY B O 1
ATOM 8221 N N . ARG B 1 461 ? -5.336 -15.242 1.605 1 95.88 461 ARG B N 1
ATOM 8222 C CA . ARG B 1 461 ? -6.156 -15.289 2.814 1 95.88 461 ARG B CA 1
ATOM 8223 C C . ARG B 1 461 ? -6.148 -16.688 3.432 1 95.88 461 ARG B C 1
ATOM 8225 O O . ARG B 1 461 ? -6.324 -17.672 2.729 1 95.88 461 ARG B O 1
ATOM 8232 N N . THR B 1 462 ? -6.066 -16.688 4.75 1 97.62 462 THR B N 1
ATOM 8233 C CA . THR B 1 462 ? -5.957 -17.953 5.453 1 97.62 462 THR B CA 1
ATOM 8234 C C . THR B 1 462 ? -7.328 -18.438 5.91 1 97.62 462 THR B C 1
ATOM 8236 O O . THR B 1 462 ? -7.551 -19.641 6.066 1 97.62 462 THR B O 1
ATOM 8239 N N . THR B 1 463 ? -8.258 -17.484 6.086 1 96.56 463 THR B N 1
ATOM 8240 C CA . THR B 1 463 ? -9.523 -17.844 6.723 1 96.56 463 THR B CA 1
ATOM 8241 C C . THR B 1 463 ? -10.68 -17.75 5.727 1 96.56 463 THR B C 1
ATOM 8243 O O . THR B 1 463 ? -11.828 -18.016 6.082 1 96.56 463 THR B O 1
ATOM 8246 N N . HIS B 1 464 ? -10.359 -17.344 4.582 1 95.56 464 HIS B N 1
ATOM 8247 C CA . HIS B 1 464 ? -11.383 -17.234 3.549 1 95.56 464 HIS B CA 1
ATOM 8248 C C . HIS B 1 464 ? -11.133 -18.219 2.414 1 95.56 464 HIS B C 1
ATOM 8250 O O . HIS B 1 464 ? -10.055 -18.203 1.807 1 95.56 464 HIS B O 1
ATOM 8256 N N . ASP B 1 465 ? -12.078 -19.078 2.135 1 97.62 465 ASP B N 1
ATOM 8257 C CA . ASP B 1 465 ? -12.031 -20 1.005 1 97.62 465 ASP B CA 1
ATOM 8258 C C . ASP B 1 465 ? -12.953 -19.531 -0.119 1 97.62 465 ASP B C 1
ATOM 8260 O O . ASP B 1 465 ? -14.18 -19.641 -0.008 1 97.62 465 ASP B O 1
ATOM 8264 N N . GLU B 1 466 ? -12.43 -19.141 -1.188 1 96.56 466 GLU B N 1
ATOM 8265 C CA . GLU B 1 466 ? -13.211 -18.578 -2.283 1 96.56 466 GLU B CA 1
ATOM 8266 C C . GLU B 1 466 ? -13.867 -19.688 -3.109 1 96.56 466 GLU B C 1
ATOM 8268 O O . GLU B 1 466 ? -13.312 -20.125 -4.121 1 96.56 466 GLU B O 1
ATOM 8273 N N . ILE B 1 467 ? -15.078 -19.969 -2.844 1 97.56 467 ILE B N 1
ATOM 8274 C CA . ILE B 1 467 ? -15.789 -21.109 -3.418 1 97.56 467 ILE B CA 1
ATOM 8275 C C . ILE B 1 467 ? -16.031 -20.875 -4.906 1 97.56 467 ILE B C 1
ATOM 8277 O O . ILE B 1 467 ? -16.094 -21.812 -5.691 1 97.56 467 ILE B O 1
ATOM 8281 N N . SER B 1 468 ? -16.078 -19.578 -5.293 1 96.62 468 SER B N 1
ATOM 8282 C CA . SER B 1 468 ? -16.359 -19.266 -6.691 1 96.62 468 SER B CA 1
ATOM 8283 C C . SER B 1 468 ? -15.273 -19.812 -7.609 1 96.62 468 SER B C 1
ATOM 8285 O O . SER B 1 468 ? -15.484 -19.969 -8.812 1 96.62 468 SER B O 1
ATOM 8287 N N . ILE B 1 469 ? -14.109 -20.094 -7.086 1 98 469 ILE B N 1
ATOM 8288 C CA . ILE B 1 469 ? -13.039 -20.672 -7.891 1 98 469 ILE B CA 1
ATOM 8289 C C . ILE B 1 469 ? -13.438 -22.078 -8.328 1 98 469 ILE B C 1
ATOM 8291 O O . ILE B 1 469 ? -13.023 -22.547 -9.398 1 98 469 ILE B O 1
ATOM 8295 N N . LEU B 1 470 ? -14.359 -22.766 -7.621 1 98.25 470 LEU B N 1
ATOM 8296 C CA . LEU B 1 470 ? -14.742 -24.141 -7.871 1 98.25 470 LEU B CA 1
ATOM 8297 C C . LEU B 1 470 ? -15.922 -24.219 -8.844 1 98.25 470 LEU B C 1
ATOM 8299 O O . LEU B 1 470 ? -16.406 -25.312 -9.164 1 98.25 470 LEU B O 1
ATOM 8303 N N . VAL B 1 471 ? -16.312 -23.125 -9.383 1 97.94 471 VAL B N 1
ATOM 8304 C CA . VAL B 1 471 ? -17.516 -23.078 -10.219 1 97.94 471 VAL B CA 1
ATOM 8305 C C . VAL B 1 471 ? -17.359 -24.047 -11.391 1 97.94 471 VAL B C 1
ATOM 8307 O O . VAL B 1 471 ? -18.297 -24.781 -11.727 1 97.94 471 VAL B O 1
ATOM 8310 N N . PRO B 1 472 ? -16.234 -24.109 -12.047 1 98.25 472 PRO B N 1
ATOM 8311 C CA . PRO B 1 472 ? -16.125 -25.078 -13.133 1 98.25 472 PRO B CA 1
ATOM 8312 C C . PRO B 1 472 ? -16.406 -26.516 -12.68 1 98.25 472 PRO B C 1
ATOM 8314 O O . PRO B 1 472 ? -17.062 -27.266 -13.398 1 98.25 472 PRO B O 1
ATOM 8317 N N . ILE B 1 473 ? -16.047 -26.859 -11.508 1 98.31 473 ILE B N 1
ATOM 8318 C CA . ILE B 1 473 ? -16.203 -28.219 -11.016 1 98.31 473 ILE B CA 1
ATOM 8319 C C . ILE B 1 473 ? -17.641 -28.453 -10.562 1 98.31 473 ILE B C 1
ATOM 8321 O O . ILE B 1 473 ? -18.266 -29.453 -10.93 1 98.31 473 ILE B O 1
ATOM 8325 N N . TYR B 1 474 ? -18.188 -27.594 -9.805 1 96.06 474 TYR B N 1
ATOM 8326 C CA . TYR B 1 474 ? -19.5 -27.906 -9.258 1 96.06 474 TYR B CA 1
ATOM 8327 C C . TYR B 1 474 ? -20.594 -27.625 -10.266 1 96.06 474 TYR B C 1
ATOM 8329 O O . TYR B 1 474 ? -21.656 -28.25 -10.242 1 96.06 474 TYR B O 1
ATOM 8337 N N . SER B 1 475 ? -20.359 -26.625 -11.203 1 96.75 475 SER B N 1
ATOM 8338 C CA . SER B 1 475 ? -21.375 -26.375 -12.219 1 96.75 475 SER B CA 1
ATOM 8339 C C . SER B 1 475 ? -21.391 -27.484 -13.273 1 96.75 475 SER B C 1
ATOM 8341 O O . SER B 1 475 ? -22.453 -27.844 -13.773 1 96.75 475 SER B O 1
ATOM 8343 N N . CYS B 1 476 ? -20.25 -27.984 -13.633 1 97.62 476 CYS B N 1
ATOM 8344 C CA . CYS B 1 476 ? -20.156 -29.031 -14.648 1 97.62 476 CYS B CA 1
ATOM 8345 C C . CYS B 1 476 ? -20.281 -30.406 -14.016 1 97.62 476 CYS B C 1
ATOM 8347 O O . CYS B 1 476 ? -20.5 -31.391 -14.711 1 97.62 476 CYS B O 1
ATOM 8349 N N . CYS B 1 477 ? -20.094 -30.484 -12.711 1 97.81 477 CYS B N 1
ATOM 8350 C CA . CYS B 1 477 ? -20.062 -31.734 -11.969 1 97.81 477 CYS B CA 1
ATOM 8351 C C . CYS B 1 477 ? -19.078 -32.719 -12.609 1 97.81 477 CYS B C 1
ATOM 8353 O O . CYS B 1 477 ? -19.469 -33.812 -12.984 1 97.81 477 CYS B O 1
ATOM 8355 N N . SER B 1 478 ? -17.875 -32.312 -12.68 1 97.88 478 SER B N 1
ATOM 8356 C CA . SER B 1 478 ? -16.844 -33.125 -13.336 1 97.88 478 SER B CA 1
ATOM 8357 C C . SER B 1 478 ? -15.469 -32.875 -12.719 1 97.88 478 SER B C 1
ATOM 8359 O O . SER B 1 478 ? -15.18 -31.781 -12.25 1 97.88 478 SER B O 1
ATOM 8361 N N . ILE B 1 479 ? -14.711 -33.906 -12.656 1 98.25 479 ILE B N 1
ATOM 8362 C CA . ILE B 1 479 ? -13.328 -33.844 -12.203 1 98.25 479 ILE B CA 1
ATOM 8363 C C . ILE B 1 479 ? -12.547 -35 -12.789 1 98.25 479 ILE B C 1
ATOM 8365 O O . ILE B 1 479 ? -13.117 -36.062 -13.07 1 98.25 479 ILE B O 1
ATOM 8369 N N . ARG B 1 480 ? -11.32 -34.781 -13.047 1 96.75 480 ARG B N 1
ATOM 8370 C CA . ARG B 1 480 ? -10.5 -35.906 -13.547 1 96.75 480 ARG B CA 1
ATOM 8371 C C . ARG B 1 480 ? -10.367 -37 -12.492 1 96.75 480 ARG B C 1
ATOM 8373 O O . ARG B 1 480 ? -10.188 -36.719 -11.305 1 96.75 480 ARG B O 1
ATOM 8380 N N . LYS B 1 481 ? -10.414 -38.219 -12.961 1 95.81 481 LYS B N 1
ATOM 8381 C CA . LYS B 1 481 ? -10.359 -39.375 -12.062 1 95.81 481 LYS B CA 1
ATOM 8382 C C . LYS B 1 481 ? -9.055 -39.375 -11.281 1 95.81 481 LYS B C 1
ATOM 8384 O O . LYS B 1 481 ? -9.047 -39.625 -10.07 1 95.81 481 LYS B O 1
ATOM 8389 N N . SER B 1 482 ? -7.93 -39.156 -11.938 1 94.81 482 SER B N 1
ATOM 8390 C CA . SER B 1 482 ? -6.629 -39.156 -11.273 1 94.81 482 SER B CA 1
ATOM 8391 C C . SER B 1 482 ? -6.539 -38.062 -10.211 1 94.81 482 SER B C 1
ATOM 8393 O O . SER B 1 482 ? -6.031 -38.312 -9.109 1 94.81 482 SER B O 1
ATOM 8395 N N . THR B 1 483 ? -7.051 -36.875 -10.508 1 97.62 483 THR B N 1
ATOM 8396 C CA . THR B 1 483 ? -7.027 -35.781 -9.555 1 97.62 483 THR B CA 1
ATOM 8397 C C . THR B 1 483 ? -7.906 -36.094 -8.344 1 97.62 483 THR B C 1
ATOM 8399 O O . THR B 1 483 ? -7.516 -35.812 -7.207 1 97.62 483 THR B O 1
ATOM 8402 N N . TRP B 1 484 ? -9.078 -36.656 -8.625 1 97.75 484 TRP B N 1
ATOM 8403 C CA . TRP B 1 484 ? -9.984 -37.062 -7.559 1 97.75 484 TRP B CA 1
ATOM 8404 C C . TRP B 1 484 ? -9.32 -38.062 -6.625 1 97.75 484 TRP B C 1
ATOM 8406 O O . TRP B 1 484 ? -9.367 -37.906 -5.402 1 97.75 484 TRP B O 1
ATOM 8416 N N . ALA B 1 485 ? -8.68 -39.031 -7.199 1 97.25 485 ALA B N 1
ATOM 8417 C CA . ALA B 1 485 ? -8.008 -40.062 -6.418 1 97.25 485 ALA B CA 1
ATOM 8418 C C . ALA B 1 485 ? -6.895 -39.469 -5.562 1 97.25 485 ALA B C 1
ATOM 8420 O O . ALA B 1 485 ? -6.734 -39.812 -4.395 1 97.25 485 ALA B O 1
ATOM 8421 N N . ARG B 1 486 ? -6.203 -38.594 -6.094 1 97.81 486 ARG B N 1
ATOM 8422 C CA . ARG B 1 486 ? -5.098 -38 -5.363 1 97.81 486 ARG B CA 1
ATOM 8423 C C . ARG B 1 486 ? -5.613 -37.125 -4.223 1 97.81 486 ARG B C 1
ATOM 8425 O O . ARG B 1 486 ? -5.035 -37.094 -3.135 1 97.81 486 ARG B O 1
ATOM 8432 N N . LEU B 1 487 ? -6.664 -36.375 -4.496 1 98.69 487 LEU B N 1
ATOM 8433 C CA . LEU B 1 487 ? -7.242 -35.531 -3.449 1 98.69 487 LEU B CA 1
ATOM 8434 C C . LEU B 1 487 ? -7.723 -36.406 -2.275 1 98.69 487 LEU B C 1
ATOM 8436 O O . LEU B 1 487 ? -7.559 -36 -1.116 1 98.69 487 LEU B O 1
ATOM 8440 N N . GLN B 1 488 ? -8.297 -37.5 -2.561 1 98.5 488 GLN B N 1
ATOM 8441 C CA . GLN B 1 488 ? -8.711 -38.438 -1.503 1 98.5 488 GLN B CA 1
ATOM 8442 C C . GLN B 1 488 ? -7.512 -38.906 -0.677 1 98.5 488 GLN B C 1
ATOM 8444 O O . GLN B 1 488 ? -7.594 -38.969 0.55 1 98.5 488 GLN B O 1
ATOM 8449 N N . LEU B 1 489 ? -6.469 -39.188 -1.395 1 98.44 489 LEU B N 1
ATOM 8450 C CA . LEU B 1 489 ? -5.246 -39.594 -0.714 1 98.44 489 LEU B CA 1
ATOM 8451 C C . LEU B 1 489 ? -4.707 -38.469 0.175 1 98.44 489 LEU B C 1
ATOM 8453 O O . LEU B 1 489 ? -4.352 -38.719 1.331 1 98.44 489 LEU B O 1
ATOM 8457 N N . LEU B 1 490 ? -4.727 -37.25 -0.296 1 98.69 490 LEU B N 1
ATOM 8458 C CA . LEU B 1 490 ? -4.137 -36.094 0.378 1 98.69 490 LEU B CA 1
ATOM 8459 C C . LEU B 1 490 ? -4.988 -35.688 1.568 1 98.69 490 LEU B C 1
ATOM 8461 O O . LEU B 1 490 ? -4.551 -34.875 2.396 1 98.69 490 LEU B O 1
ATOM 8465 N N . ALA B 1 491 ? -6.152 -36.188 1.675 1 98.31 491 ALA B N 1
ATOM 8466 C CA . ALA B 1 491 ? -7.039 -35.875 2.797 1 98.31 491 ALA B CA 1
ATOM 8467 C C . ALA B 1 491 ? -6.777 -36.812 3.971 1 98.31 491 ALA B C 1
ATOM 8469 O O . ALA B 1 491 ? -7.242 -36.594 5.086 1 98.31 491 ALA B O 1
ATOM 8470 N N . ARG B 1 492 ? -6.027 -37.812 3.723 1 97.56 492 ARG B N 1
ATOM 8471 C CA . ARG B 1 492 ? -5.738 -38.781 4.77 1 97.56 492 ARG B CA 1
ATOM 8472 C C . ARG B 1 492 ? -4.621 -38.281 5.684 1 97.56 492 ARG B C 1
ATOM 8474 O O . ARG B 1 492 ? -3.73 -37.562 5.246 1 97.56 492 ARG B O 1
ATOM 8481 N N . GLU B 1 493 ? -4.57 -38.75 6.852 1 96 493 GLU B N 1
ATOM 8482 C CA . GLU B 1 493 ? -3.629 -38.312 7.871 1 96 493 GLU B CA 1
ATOM 8483 C C . GLU B 1 493 ? -2.188 -38.594 7.457 1 96 493 GLU B C 1
ATOM 8485 O O . GLU B 1 493 ? -1.308 -37.75 7.633 1 96 493 GLU B O 1
ATOM 8490 N N . ASP B 1 494 ? -1.98 -39.719 6.855 1 95.19 494 ASP B N 1
ATOM 8491 C CA . ASP B 1 494 ? -0.627 -40.125 6.496 1 95.19 494 ASP B CA 1
ATOM 8492 C C . ASP B 1 494 ? -0.103 -39.344 5.312 1 95.19 494 ASP B C 1
ATOM 8494 O O . ASP B 1 494 ? 1.104 -39.281 5.066 1 95.19 494 ASP B O 1
ATOM 8498 N N . TYR B 1 495 ? -1.021 -38.688 4.57 1 97.69 495 TYR B N 1
ATOM 8499 C CA . TYR B 1 495 ? -0.653 -37.969 3.369 1 97.69 495 TYR B CA 1
ATOM 8500 C C . TYR B 1 495 ? -1.25 -36.562 3.387 1 97.69 495 TYR B C 1
ATOM 8502 O O . TYR B 1 495 ? -1.562 -36 2.334 1 97.69 495 TYR B O 1
ATOM 8510 N N . ARG B 1 496 ? -1.365 -36.094 4.605 1 98.06 496 ARG B N 1
ATOM 8511 C CA . ARG B 1 496 ? -2.006 -34.781 4.727 1 98.06 496 ARG B CA 1
ATOM 8512 C C . ARG B 1 496 ? -1.25 -33.719 3.934 1 98.06 496 ARG B C 1
ATOM 8514 O O . ARG B 1 496 ? -0.029 -33.594 4.059 1 98.06 496 ARG B O 1
ATOM 8521 N N . LEU B 1 497 ? -1.971 -32.938 3.199 1 98.81 497 LEU B N 1
ATOM 8522 C CA . LEU B 1 497 ? -1.362 -32 2.26 1 98.81 497 LEU B CA 1
ATOM 8523 C C . LEU B 1 497 ? -0.486 -30.984 2.992 1 98.81 497 LEU B C 1
ATOM 8525 O O . LEU B 1 497 ? 0.61 -30.656 2.529 1 98.81 497 LEU B O 1
ATOM 8529 N N . SER B 1 498 ? -0.944 -30.438 4.168 1 98.69 498 SER B N 1
ATOM 8530 C CA . SER B 1 498 ? -0.161 -29.469 4.93 1 98.69 498 SER B CA 1
ATOM 8531 C C . SER B 1 498 ? 1.199 -30.047 5.316 1 98.69 498 SER B C 1
ATOM 8533 O O . SER B 1 498 ? 2.225 -29.375 5.168 1 98.69 498 SER B O 1
ATOM 8535 N N . ASP B 1 499 ? 1.192 -31.266 5.711 1 98.38 499 ASP B N 1
ATOM 8536 C CA . ASP B 1 499 ? 2.436 -31.938 6.094 1 98.38 499 ASP B CA 1
ATOM 8537 C C . ASP B 1 499 ? 3.371 -32.094 4.898 1 98.38 499 ASP B C 1
ATOM 8539 O O . ASP B 1 499 ? 4.574 -31.828 5.008 1 98.38 499 ASP B O 1
ATOM 8543 N N . LEU B 1 500 ? 2.82 -32.531 3.83 1 98.69 500 LEU B N 1
ATOM 8544 C CA . LEU B 1 500 ? 3.609 -32.719 2.619 1 98.69 500 LEU B CA 1
ATOM 8545 C C . LEU B 1 500 ? 4.191 -31.406 2.123 1 98.69 500 LEU B C 1
ATOM 8547 O O . LEU B 1 500 ? 5.363 -31.344 1.747 1 98.69 500 LEU B O 1
ATOM 8551 N N . MET B 1 501 ? 3.387 -30.391 2.121 1 98.75 501 MET B N 1
ATOM 8552 C CA . MET B 1 501 ? 3.842 -29.062 1.706 1 98.75 501 MET B CA 1
ATOM 8553 C C . MET B 1 501 ? 4.953 -28.562 2.619 1 98.75 501 MET B C 1
ATOM 8555 O O . MET B 1 501 ? 5.961 -28.031 2.146 1 98.75 501 MET B O 1
ATOM 8559 N N . ARG B 1 502 ? 4.781 -28.734 3.934 1 98.06 502 ARG B N 1
ATOM 8560 C CA . ARG B 1 502 ? 5.797 -28.344 4.91 1 98.06 502 ARG B CA 1
ATOM 8561 C C . ARG B 1 502 ? 7.133 -29.016 4.602 1 98.06 502 ARG B C 1
ATOM 8563 O O . ARG B 1 502 ? 8.172 -28.359 4.566 1 98.06 502 ARG B O 1
ATOM 8570 N N . GLU B 1 503 ? 7.027 -30.219 4.348 1 97.94 503 GLU B N 1
ATOM 8571 C CA . GLU B 1 503 ? 8.242 -31 4.09 1 97.94 503 GLU B CA 1
ATOM 8572 C C . GLU B 1 503 ? 8.867 -30.609 2.754 1 97.94 503 GLU B C 1
ATOM 8574 O O . GLU B 1 503 ? 10.086 -30.438 2.66 1 97.94 503 GLU B O 1
ATOM 8579 N N . SER B 1 504 ? 8.062 -30.484 1.76 1 97.88 504 SER B N 1
ATOM 8580 C CA . SER B 1 504 ? 8.547 -30.203 0.414 1 97.88 504 SER B CA 1
ATOM 8581 C C . SER B 1 504 ? 9.25 -28.844 0.354 1 97.88 504 SER B C 1
ATOM 8583 O O . SER B 1 504 ? 10.234 -28.672 -0.37 1 97.88 504 SER B O 1
ATOM 8585 N N . MET B 1 505 ? 8.828 -27.859 1.144 1 98.19 505 MET B N 1
ATOM 8586 C CA . MET B 1 505 ? 9.336 -26.484 1.062 1 98.19 505 MET B CA 1
ATOM 8587 C C . MET B 1 505 ? 10.438 -26.25 2.086 1 98.19 505 MET B C 1
ATOM 8589 O O . MET B 1 505 ? 11.07 -25.188 2.096 1 98.19 505 MET B O 1
ATOM 8593 N N . ARG B 1 506 ? 10.719 -27.188 2.896 1 97 506 ARG B N 1
ATOM 8594 C CA . ARG B 1 506 ? 11.586 -27.016 4.059 1 97 506 ARG B CA 1
ATOM 8595 C C . ARG B 1 506 ? 13.023 -26.734 3.635 1 97 506 ARG B C 1
ATOM 8597 O O . ARG B 1 506 ? 13.75 -26 4.32 1 97 506 ARG B O 1
ATOM 8604 N N . THR B 1 507 ? 13.445 -27.203 2.484 1 93.56 507 THR B N 1
ATOM 8605 C CA . THR B 1 507 ? 14.844 -27.094 2.088 1 93.56 507 THR B CA 1
ATOM 8606 C C . THR B 1 507 ? 15.078 -25.844 1.256 1 93.56 507 THR B C 1
ATOM 8608 O O . THR B 1 507 ? 16.203 -25.578 0.825 1 93.56 507 THR B O 1
ATOM 8611 N N . ASP B 1 508 ? 14.023 -25.156 0.965 1 98 508 ASP B N 1
ATOM 8612 C CA . ASP B 1 508 ? 14.195 -23.906 0.216 1 98 508 ASP B CA 1
ATOM 8613 C C . ASP B 1 508 ? 15.086 -22.938 0.975 1 98 508 ASP B C 1
ATOM 8615 O O . ASP B 1 508 ? 14.992 -22.812 2.199 1 98 508 ASP B O 1
ATOM 8619 N N . PRO B 1 509 ? 15.914 -22.141 0.305 1 98.19 509 PRO B N 1
ATOM 8620 C CA . PRO B 1 509 ? 16.859 -21.234 0.954 1 98.19 509 PRO B CA 1
ATOM 8621 C C . PRO B 1 509 ? 16.172 -20.141 1.758 1 98.19 509 PRO B C 1
ATOM 8623 O O . PRO B 1 509 ? 16.781 -19.547 2.646 1 98.19 509 PRO B O 1
ATOM 8626 N N . ILE B 1 510 ? 14.906 -19.875 1.453 1 98.19 510 ILE B N 1
ATOM 8627 C CA . ILE B 1 510 ? 14.258 -18.781 2.158 1 98.19 510 ILE B CA 1
ATOM 8628 C C . ILE B 1 510 ? 13.094 -19.312 2.988 1 98.19 510 ILE B C 1
ATOM 8630 O O . ILE B 1 510 ? 12.133 -18.594 3.26 1 98.19 510 ILE B O 1
ATOM 8634 N N . ALA B 1 511 ? 13.164 -20.594 3.338 1 98 511 ALA B N 1
ATOM 8635 C CA . ALA B 1 511 ? 12.164 -21.188 4.223 1 98 511 ALA B CA 1
ATOM 8636 C C . ALA B 1 511 ? 12.117 -20.453 5.562 1 98 511 ALA B C 1
ATOM 8638 O O . ALA B 1 511 ? 13.133 -19.953 6.039 1 98 511 ALA B O 1
ATOM 8639 N N . PRO B 1 512 ? 10.914 -20.406 6.18 1 98 512 PRO B N 1
ATOM 8640 C CA . PRO B 1 512 ? 9.648 -20.984 5.742 1 98 512 PRO B CA 1
ATOM 8641 C C . PRO B 1 512 ? 8.984 -20.188 4.625 1 98 512 PRO B C 1
ATOM 8643 O O . PRO B 1 512 ? 9.078 -18.953 4.605 1 98 512 PRO B O 1
ATOM 8646 N N . ILE B 1 513 ? 8.312 -20.891 3.756 1 98.62 513 ILE B N 1
ATOM 8647 C CA . ILE B 1 513 ? 7.727 -20.266 2.574 1 98.62 513 ILE B CA 1
ATOM 8648 C C . ILE B 1 513 ? 6.297 -19.828 2.881 1 98.62 513 ILE B C 1
ATOM 8650 O O . ILE B 1 513 ? 5.898 -18.719 2.547 1 98.62 513 ILE B O 1
ATOM 8654 N N . LEU B 1 514 ? 5.535 -20.703 3.531 1 98.56 514 LEU B N 1
ATOM 8655 C CA . LEU B 1 514 ? 4.168 -20.406 3.93 1 98.56 514 LEU B CA 1
ATOM 8656 C C . LEU B 1 514 ? 4.035 -20.391 5.449 1 98.56 514 LEU B C 1
ATOM 8658 O O . LEU B 1 514 ? 4.754 -21.109 6.148 1 98.56 514 LEU B O 1
ATOM 8662 N N . THR B 1 515 ? 3.104 -19.562 5.891 1 98.12 515 THR B N 1
ATOM 8663 C CA . THR B 1 515 ? 2.775 -19.594 7.312 1 98.12 515 THR B CA 1
ATOM 8664 C C . THR B 1 515 ? 1.905 -20.797 7.645 1 98.12 515 THR B C 1
ATOM 8666 O O . THR B 1 515 ? 1.282 -21.391 6.758 1 98.12 515 THR B O 1
ATOM 8669 N N . GLU B 1 516 ? 1.851 -21.141 8.891 1 98.31 516 GLU B N 1
ATOM 8670 C CA . GLU B 1 516 ? 1.091 -22.297 9.352 1 98.31 516 GLU B CA 1
ATOM 8671 C C . GLU B 1 516 ? -0.391 -22.156 9.016 1 98.31 516 GLU B C 1
ATOM 8673 O O . GLU B 1 516 ? -1.019 -23.109 8.539 1 98.31 516 GLU B O 1
ATOM 8678 N N . PRO B 1 517 ? -0.962 -20.969 9.148 1 98.5 517 PRO B N 1
ATOM 8679 C CA . PRO B 1 517 ? -2.379 -20.844 8.789 1 98.5 517 PRO B CA 1
ATOM 8680 C C . PRO B 1 517 ? -2.641 -21.125 7.309 1 98.5 517 PRO B C 1
ATOM 8682 O O . PRO B 1 517 ? -3.678 -21.688 6.961 1 98.5 517 PRO B O 1
ATOM 8685 N N . HIS B 1 518 ? -1.736 -20.766 6.492 1 98.56 518 HIS B N 1
ATOM 8686 C CA . HIS B 1 518 ? -1.903 -21.078 5.074 1 98.56 518 HIS B CA 1
ATOM 8687 C C . HIS B 1 518 ? -1.837 -22.578 4.824 1 98.56 518 HIS B C 1
ATOM 8689 O O . HIS B 1 518 ? -2.57 -23.109 3.984 1 98.56 518 HIS B O 1
ATOM 8695 N N . LEU B 1 519 ? -0.995 -23.297 5.527 1 98.69 519 LEU B N 1
ATOM 8696 C CA . LEU B 1 519 ? -0.885 -24.734 5.395 1 98.69 519 LEU B CA 1
ATOM 8697 C C . LEU B 1 519 ? -2.166 -25.422 5.852 1 98.69 519 LEU B C 1
ATOM 8699 O O . LEU B 1 519 ? -2.668 -26.328 5.176 1 98.69 519 LEU B O 1
ATOM 8703 N N . LEU B 1 520 ? -2.682 -24.953 6.902 1 98.56 520 LEU B N 1
ATOM 8704 C CA . LEU B 1 520 ? -3.924 -25.531 7.414 1 98.56 520 LEU B CA 1
ATOM 8705 C C . LEU B 1 520 ? -5.082 -25.234 6.465 1 98.56 520 LEU B C 1
ATOM 8707 O O . LEU B 1 520 ? -5.996 -26.062 6.328 1 98.56 520 LEU B O 1
ATOM 8711 N N . ALA B 1 521 ? -5.004 -24.125 5.863 1 98.75 521 ALA B N 1
ATOM 8712 C CA . ALA B 1 521 ? -6.035 -23.781 4.891 1 98.75 521 ALA B CA 1
ATOM 8713 C C . ALA B 1 521 ? -6.043 -24.766 3.725 1 98.75 521 ALA B C 1
ATOM 8715 O O . ALA B 1 521 ? -7.102 -25.078 3.172 1 98.75 521 ALA B O 1
ATOM 8716 N N . LEU B 1 522 ? -4.906 -25.266 3.354 1 98.88 522 LEU B N 1
ATOM 8717 C CA . LEU B 1 522 ? -4.824 -26.266 2.285 1 98.88 522 LEU B CA 1
ATOM 8718 C C . LEU B 1 522 ? -5.613 -27.516 2.646 1 98.88 522 LEU B C 1
ATOM 8720 O O . LEU B 1 522 ? -6.359 -28.047 1.819 1 98.88 522 LEU B O 1
ATOM 8724 N N . ASP B 1 523 ? -5.465 -27.938 3.859 1 98.81 523 ASP B N 1
ATOM 8725 C CA . ASP B 1 523 ? -6.191 -29.125 4.309 1 98.81 523 ASP B CA 1
ATOM 8726 C C . ASP B 1 523 ? -7.703 -28.891 4.262 1 98.81 523 ASP B C 1
ATOM 8728 O O . ASP B 1 523 ? -8.453 -29.75 3.807 1 98.81 523 ASP B O 1
ATOM 8732 N N . ARG B 1 524 ? -8.055 -27.75 4.758 1 98.75 524 ARG B N 1
ATOM 8733 C CA . ARG B 1 524 ? -9.469 -27.391 4.738 1 98.75 524 ARG B CA 1
ATOM 8734 C C . ARG B 1 524 ? -10 -27.344 3.312 1 98.75 524 ARG B C 1
ATOM 8736 O O . ARG B 1 524 ? -11.094 -27.859 3.041 1 98.75 524 ARG B O 1
ATOM 8743 N N . ARG B 1 525 ? -9.281 -26.891 2.438 1 98.88 525 ARG B N 1
ATOM 8744 C CA . ARG B 1 525 ? -9.734 -26.703 1.062 1 98.88 525 ARG B CA 1
ATOM 8745 C C . ARG B 1 525 ? -9.781 -28.047 0.322 1 98.88 525 ARG B C 1
ATOM 8747 O O . ARG B 1 525 ? -10.633 -28.25 -0.542 1 98.88 525 ARG B O 1
ATOM 8754 N N . VAL B 1 526 ? -8.875 -28.969 0.641 1 98.94 526 VAL B N 1
ATOM 8755 C CA . VAL B 1 526 ? -8.977 -30.312 0.102 1 98.94 526 VAL B CA 1
ATOM 8756 C C . VAL B 1 526 ? -10.328 -30.922 0.466 1 98.94 526 VAL B C 1
ATOM 8758 O O . VAL B 1 526 ? -11.016 -31.484 -0.39 1 98.94 526 VAL B O 1
ATOM 8761 N N . ARG B 1 527 ? -10.742 -30.766 1.665 1 98.75 527 ARG B N 1
ATOM 8762 C CA . ARG B 1 527 ? -12.016 -31.312 2.131 1 98.75 527 ARG B CA 1
ATOM 8763 C C . ARG B 1 527 ? -13.188 -30.656 1.414 1 98.75 527 ARG B C 1
ATOM 8765 O O . ARG B 1 527 ? -14.164 -31.328 1.067 1 98.75 527 ARG B O 1
ATOM 8772 N N . ILE B 1 528 ? -13.062 -29.406 1.21 1 98.88 528 ILE B N 1
ATOM 8773 C CA . ILE B 1 528 ? -14.125 -28.672 0.53 1 98.88 528 ILE B CA 1
ATOM 8774 C C . ILE B 1 528 ? -14.289 -29.203 -0.891 1 98.88 528 ILE B C 1
ATOM 8776 O O . ILE B 1 528 ? -15.414 -29.422 -1.357 1 98.88 528 ILE B O 1
ATOM 8780 N N . ILE B 1 529 ? -13.203 -29.469 -1.572 1 98.88 529 ILE B N 1
ATOM 8781 C CA . ILE B 1 529 ? -13.266 -30.016 -2.92 1 98.88 529 ILE B CA 1
ATOM 8782 C C . ILE B 1 529 ? -13.914 -31.406 -2.883 1 98.88 529 ILE B C 1
ATOM 8784 O O . ILE B 1 529 ? -14.805 -31.703 -3.682 1 98.88 529 ILE B O 1
ATOM 8788 N N . LEU B 1 530 ? -13.469 -32.25 -1.989 1 98.75 530 LEU B N 1
ATOM 8789 C CA . LEU B 1 530 ? -14 -33.594 -1.877 1 98.75 530 LEU B CA 1
ATOM 8790 C C . LEU B 1 530 ? -15.5 -33.562 -1.611 1 98.75 530 LEU B C 1
ATOM 8792 O O . LEU B 1 530 ? -16.25 -34.312 -2.24 1 98.75 530 LEU B O 1
ATOM 8796 N N . ASP B 1 531 ? -15.898 -32.688 -0.729 1 98.56 531 ASP B N 1
ATOM 8797 C CA . ASP B 1 531 ? -17.312 -32.562 -0.421 1 98.56 531 ASP B CA 1
ATOM 8798 C C . ASP B 1 531 ? -18.109 -32.094 -1.646 1 98.56 531 ASP B C 1
ATOM 8800 O O . ASP B 1 531 ? -19.203 -32.562 -1.9 1 98.56 531 ASP B O 1
ATOM 8804 N N . THR B 1 532 ? -17.547 -31.203 -2.373 1 98.44 532 THR B N 1
ATOM 8805 C CA . THR B 1 532 ? -18.172 -30.672 -3.574 1 98.44 532 THR B CA 1
ATOM 8806 C C . THR B 1 532 ? -18.375 -31.766 -4.617 1 98.44 532 THR B C 1
ATOM 8808 O O . THR B 1 532 ? -19.438 -31.891 -5.207 1 98.44 532 THR B O 1
ATOM 8811 N N . VAL B 1 533 ? -17.391 -32.562 -4.844 1 98.56 533 VAL B N 1
ATOM 8812 C CA . VAL B 1 533 ? -17.438 -33.656 -5.832 1 98.56 533 VAL B CA 1
ATOM 8813 C C . VAL B 1 533 ? -18.391 -34.75 -5.359 1 98.56 533 VAL B C 1
ATOM 8815 O O . VAL B 1 533 ? -19.125 -35.312 -6.16 1 98.56 533 VAL B O 1
ATOM 8818 N N . GLU B 1 534 ? -18.406 -35 -4.082 1 98.12 534 GLU B N 1
ATOM 8819 C CA . GLU B 1 534 ? -19.312 -36 -3.533 1 98.12 534 GLU B CA 1
ATOM 8820 C C . GLU B 1 534 ? -20.766 -35.625 -3.77 1 98.12 534 GLU B C 1
ATOM 8822 O O . GLU B 1 534 ? -21.609 -36.469 -4.066 1 98.12 534 GLU B O 1
ATOM 8827 N N . LYS B 1 535 ? -21.031 -34.375 -3.6 1 97.88 535 LYS B N 1
ATOM 8828 C CA . LYS B 1 535 ? -22.375 -33.906 -3.891 1 97.88 535 LYS B CA 1
ATOM 8829 C C . LYS B 1 535 ? -22.734 -34.125 -5.355 1 97.88 535 LYS B C 1
ATOM 8831 O O . LYS B 1 535 ? -23.859 -34.531 -5.668 1 97.88 535 LYS B O 1
ATOM 8836 N N . CYS B 1 536 ? -21.781 -33.906 -6.195 1 97.94 536 CYS B N 1
ATOM 8837 C CA . CYS B 1 536 ? -21.984 -34.156 -7.617 1 97.94 536 CYS B CA 1
ATOM 8838 C C . CYS B 1 536 ? -22.219 -35.625 -7.887 1 97.94 536 CYS B C 1
ATOM 8840 O O . CYS B 1 536 ? -23.078 -36 -8.672 1 97.94 536 CYS B O 1
ATOM 8842 N N . ILE B 1 537 ? -21.484 -36.469 -7.277 1 97.81 537 ILE B N 1
ATOM 8843 C CA . ILE B 1 537 ? -21.578 -37.906 -7.465 1 97.81 537 ILE B CA 1
ATOM 8844 C C . ILE B 1 537 ? -22.953 -38.406 -7 1 97.81 537 ILE B C 1
ATOM 8846 O O . ILE B 1 537 ? -23.562 -39.25 -7.645 1 97.81 537 ILE B O 1
ATOM 8850 N N . LYS B 1 538 ? -23.391 -37.844 -5.922 1 97.62 538 LYS B N 1
ATOM 8851 C CA . LYS B 1 538 ? -24.719 -38.219 -5.422 1 97.62 538 LYS B CA 1
ATOM 8852 C C . LYS B 1 538 ? -25.797 -37.781 -6.398 1 97.62 538 LYS B C 1
ATOM 8854 O O . LYS B 1 538 ? -26.797 -38.5 -6.586 1 97.62 538 LYS B O 1
ATOM 8859 N N . LYS B 1 539 ? -25.547 -36.75 -7.043 1 96 539 LYS B N 1
ATOM 8860 C CA . LYS B 1 539 ? -26.547 -36.188 -7.934 1 96 539 LYS B CA 1
ATOM 8861 C C . LYS B 1 539 ? -26.516 -36.844 -9.305 1 96 539 LYS B C 1
ATOM 8863 O O . LYS B 1 539 ? -27.562 -37.094 -9.891 1 96 539 LYS B O 1
ATOM 8868 N N . LYS B 1 540 ? -25.312 -37.125 -9.836 1 96.44 540 LYS B N 1
ATOM 8869 C CA . LYS B 1 540 ? -25.219 -37.531 -11.242 1 96.44 540 LYS B CA 1
ATOM 8870 C C . LYS B 1 540 ? -24.609 -38.906 -11.383 1 96.44 540 LYS B C 1
ATOM 8872 O O . LYS B 1 540 ? -24.656 -39.5 -12.469 1 96.44 540 LYS B O 1
ATOM 8877 N N . GLY B 1 541 ? -24.062 -39.438 -10.344 1 96.5 541 GLY B N 1
ATOM 8878 C CA . GLY B 1 541 ? -23.391 -40.719 -10.398 1 96.5 541 GLY B CA 1
ATOM 8879 C C . GLY B 1 541 ? -21.906 -40.594 -10.672 1 96.5 541 GLY B C 1
ATOM 8880 O O . GLY B 1 541 ? -21.453 -39.656 -11.328 1 96.5 541 GLY B O 1
ATOM 8881 N N . VAL B 1 542 ? -21.156 -41.531 -10.297 1 96.31 542 VAL B N 1
ATOM 8882 C CA . VAL B 1 542 ? -19.688 -41.531 -10.32 1 96.31 542 VAL B CA 1
ATOM 8883 C C . VAL B 1 542 ? -19.203 -41.531 -11.766 1 96.31 542 VAL B C 1
ATOM 8885 O O . VAL B 1 542 ? -18.25 -40.812 -12.109 1 96.31 542 VAL B O 1
ATOM 8888 N N . GLU B 1 543 ? -19.844 -42.281 -12.672 1 94 543 GLU B N 1
ATOM 8889 C CA . GLU B 1 543 ? -19.391 -42.438 -14.047 1 94 543 GLU B CA 1
ATOM 8890 C C . GLU B 1 543 ? -19.5 -41.156 -14.836 1 94 543 GLU B C 1
ATOM 8892 O O . GLU B 1 543 ? -18.656 -40.844 -15.688 1 94 543 GLU B O 1
ATOM 8897 N N . LYS B 1 544 ? -20.453 -40.375 -14.453 1 94.12 544 LYS B N 1
ATOM 8898 C CA . LYS B 1 544 ? -20.672 -39.125 -15.164 1 94.12 544 LYS B CA 1
ATOM 8899 C C . LYS B 1 544 ? -19.766 -38.031 -14.633 1 94.12 544 LYS B C 1
ATOM 8901 O O . LYS B 1 544 ? -19.422 -37.094 -15.359 1 94.12 544 LYS B O 1
ATOM 8906 N N . VAL B 1 545 ? -19.375 -38.156 -13.391 1 97.19 545 VAL B N 1
ATOM 8907 C CA . VAL B 1 545 ? -18.656 -37.094 -12.719 1 97.19 545 VAL B CA 1
ATOM 8908 C C . VAL B 1 545 ? -17.156 -37.281 -12.938 1 97.19 545 VAL B C 1
ATOM 8910 O O . VAL B 1 545 ? -16.438 -36.312 -13.172 1 97.19 545 VAL B O 1
ATOM 8913 N N . LEU B 1 546 ? -16.719 -38.469 -12.914 1 96.75 546 LEU B N 1
ATOM 8914 C CA . LEU B 1 546 ? -15.281 -38.75 -13.039 1 96.75 546 LEU B CA 1
ATOM 8915 C C . LEU B 1 546 ? -14.875 -38.844 -14.5 1 96.75 546 LEU B C 1
ATOM 8917 O O . LEU B 1 546 ? -15.281 -39.781 -15.188 1 96.75 546 LEU B O 1
ATOM 8921 N N . LEU B 1 547 ? -14.094 -37.938 -14.883 1 94.19 547 LEU B N 1
ATOM 8922 C CA . LEU B 1 547 ? -13.57 -37.906 -16.25 1 94.19 547 LEU B CA 1
ATOM 8923 C C . LEU B 1 547 ? -12.344 -38.812 -16.375 1 94.19 547 LEU B C 1
ATOM 8925 O O . LEU B 1 547 ? -11.398 -38.688 -15.594 1 94.19 547 LEU B O 1
ATOM 8929 N N . GLU B 1 548 ? -12.32 -39.625 -17.359 1 89.06 548 GLU B N 1
ATOM 8930 C CA . GLU B 1 548 ? -11.188 -40.531 -17.594 1 89.06 548 GLU B CA 1
ATOM 8931 C C . GLU B 1 548 ? -9.953 -39.75 -18.047 1 89.06 548 GLU B C 1
ATOM 8933 O O . GLU B 1 548 ? -10.07 -38.812 -18.828 1 89.06 548 GLU B O 1
ATOM 8938 N N . ASP B 1 549 ? -8.781 -40.25 -17.531 1 83.31 549 ASP B N 1
ATOM 8939 C CA . ASP B 1 549 ? -7.52 -39.625 -17.938 1 83.31 549 ASP B CA 1
ATOM 8940 C C . ASP B 1 549 ? -7.141 -40.062 -19.359 1 83.31 549 ASP B C 1
ATOM 8942 O O . ASP B 1 549 ? -7.199 -41.219 -19.703 1 83.31 549 ASP B O 1
ATOM 8946 N N . LEU B 1 550 ? -7.387 -39.281 -20.312 1 59.97 550 LEU B N 1
ATOM 8947 C CA . LEU B 1 550 ? -7.074 -39.656 -21.688 1 59.97 550 LEU B CA 1
ATOM 8948 C C . LEU B 1 550 ? -5.59 -39.969 -21.844 1 59.97 550 LEU B C 1
ATOM 8950 O O . LEU B 1 550 ? -5.188 -40.594 -22.828 1 59.97 550 LEU B O 1
ATOM 8954 N N . GLU B 1 551 ? -4.68 -39.406 -21.109 1 54.5 551 GLU B N 1
ATOM 8955 C CA . GLU B 1 551 ? -3.238 -39.562 -21.297 1 54.5 551 GLU B CA 1
ATOM 8956 C C . GLU B 1 551 ? -2.791 -41 -21 1 54.5 551 GLU B C 1
ATOM 8958 O O . GLU B 1 551 ? -1.738 -41.438 -21.469 1 54.5 551 GLU B O 1
ATOM 8963 N N . HIS B 1 552 ? -3.561 -41.75 -20.125 1 42.69 552 HIS B N 1
ATOM 8964 C CA . HIS B 1 552 ? -3.117 -43.094 -19.75 1 42.69 552 HIS B CA 1
ATOM 8965 C C . HIS B 1 552 ? -3.846 -44.156 -20.562 1 42.69 552 HIS B C 1
ATOM 8967 O O . HIS B 1 552 ? -3.691 -45.375 -20.312 1 42.69 552 HIS B O 1
ATOM 8973 N N . LEU B 1 553 ? -4.695 -43.75 -21.453 1 36.59 553 LEU B N 1
ATOM 8974 C CA . LEU B 1 553 ? -5.305 -44.781 -22.281 1 36.59 553 LEU B CA 1
ATOM 8975 C C . LEU B 1 553 ? -4.539 -44.906 -23.594 1 36.59 553 LEU B C 1
ATOM 8977 O O . LEU B 1 553 ? -4.055 -43.938 -24.156 1 36.59 553 LEU B O 1
#